Protein AF-0000000072521883 (afdb_homodimer)

pLDDT: mean 72.48, std 30.16, range [15.06, 98.44]

Sequence (880 aa):
MAAHYKQWDDATQTWRYTVEIRKLPVNEAIYESAMELQNACDANALGPYCEDRAHATEDRNLQILWTFLAALSNKQGRREFVRILGYGTEDTTTKESRISRTSATSHEVTQLTDLMSSTNCSSPRQNGRNVDSVTDDDSTDGEVFGRQPELDWNRLDNNGWSLFDSLIEHGEEVVIDSLLEHKDYATAFMLAKDSSSLMRHVAQRYVAEQLEASQRLLSLVATESYDQLAETFPRDQWARLLALVLMRTDRARLAHTMRKIANRWISEGGQESVHAAFAAILANDVELLLSANGDYPLEERTKQAVVLQKVTGATFDAEYEKLLYDYCEKLIDAGVSDAAWRLLSTFKTKDERLLALRHDLFLICGGEERTMSKEPAYPRPKHVQEISKALSPTRPQQRTSAYSKSSPPTTASYFSSPQQRPAAPSHPGMPPLPPGPQYPMAAHYKQWDDATQTWRYTVEIRKLPVNEAIYESAMELQNACDANALGPYCEDRAHATEDRNLQILWTFLAALSNKQGRREFVRILGYGTEDTTTKESRISRTSATSHEVTQLTDLMSSTNCSSPRQNGRNVDSVTDDDSTDGEVFGRQPELDWNRLDNNGWSLFDSLIEHGEEVVIDSLLEHKDYATAFMLAKDSSSLMRHVAQRYVAEQLEASQRLLSLVATESYDQLAETFPRDQWARLLALVLMRTDRARLAHTMRKIANRWISEGGQESVHAAFAAILANDVELLLSANGDYPLEERTKQAVVLQKVTGATFDAEYEKLLYDYCEKLIDAGVSDAAWRLLSTFKTKDERLLALRHDLFLICGGEERTMSKEPAYPRPKHVQEISKALSPTRPQQRTSAYSKSSPPTTASYFSSPQQRPAAPSHPGMPPLPPGPQYP

Organism: Oesophagostomum dentatum (NCBI:txid61180)

Solvent-accessible surface area (backbone atoms only — not comparable to full-atom values): 52559 Å² total; per-residue (Å²): 83,64,45,74,42,80,41,82,35,78,90,70,74,39,78,43,75,44,66,46,68,42,83,48,66,62,40,60,70,61,39,54,56,46,45,51,54,51,49,21,61,72,65,70,39,49,27,63,50,24,45,52,55,20,69,71,45,84,51,64,68,58,22,50,48,26,44,51,51,15,38,56,52,60,64,54,59,64,66,55,56,27,40,73,62,73,41,60,78,70,78,72,64,66,66,63,66,62,58,60,62,57,64,69,64,64,68,84,66,64,87,72,70,68,94,70,67,81,75,65,82,82,75,81,71,80,81,75,84,72,77,75,75,76,74,80,71,76,64,77,82,66,81,79,68,75,91,64,73,83,74,55,72,88,65,45,50,70,66,35,52,49,45,51,51,34,43,56,54,68,27,63,66,59,40,35,51,54,30,50,74,69,65,38,48,43,61,31,46,54,58,17,69,88,35,71,69,49,34,49,52,51,49,55,56,58,54,69,46,94,60,55,39,47,53,42,53,49,49,36,58,54,56,64,38,53,69,62,46,56,72,64,58,60,74,92,48,46,59,58,54,53,33,38,46,59,69,71,45,52,77,79,51,34,33,55,51,23,43,53,38,19,51,50,35,44,70,71,41,67,90,67,12,48,59,15,24,53,29,11,57,71,32,57,33,49,64,51,26,56,65,18,40,59,88,50,55,69,68,60,45,48,52,53,43,51,50,51,34,69,66,68,64,42,74,76,53,70,65,54,50,50,52,50,48,54,51,36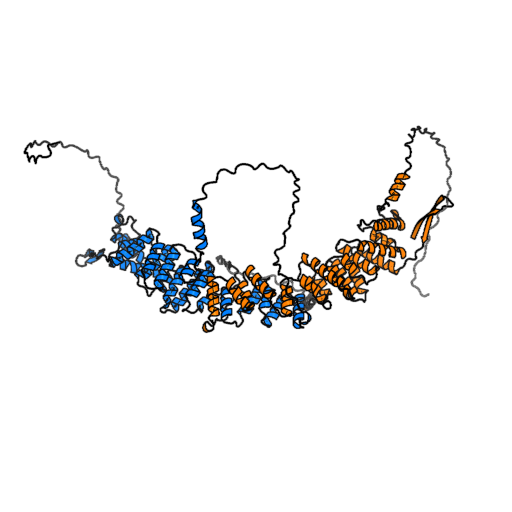,52,50,28,45,69,31,43,30,46,64,51,35,35,62,60,44,70,76,52,88,74,84,50,59,67,56,35,40,48,43,33,51,34,40,55,67,58,52,35,47,80,62,62,72,42,78,83,60,73,58,65,60,55,74,66,51,51,51,43,52,62,62,63,44,66,78,69,73,79,69,78,71,71,81,74,75,81,70,74,72,78,83,75,82,89,75,85,86,83,87,89,74,91,85,81,90,88,84,93,90,74,92,88,79,83,92,92,77,76,94,74,142,83,66,46,74,42,80,42,82,36,77,90,71,73,40,79,42,74,42,66,46,67,43,83,46,67,63,41,61,68,60,38,54,55,46,44,52,54,51,50,21,60,74,65,70,39,49,28,62,48,24,45,50,54,21,70,69,45,85,50,65,68,58,22,50,49,26,43,52,52,15,39,56,53,60,65,54,59,64,65,56,58,28,42,74,61,73,41,61,78,70,76,73,63,70,66,62,70,66,60,61,64,60,66,72,66,68,71,90,70,66,91,73,70,68,95,74,75,76,87,68,87,79,85,87,80,80,84,77,85,77,75,80,77,75,75,79,72,76,63,78,79,67,82,79,68,75,90,62,76,83,76,54,70,87,64,43,49,70,66,36,51,48,42,52,50,34,43,58,53,67,27,64,66,57,38,34,53,53,29,50,74,69,66,36,47,41,60,32,46,54,58,18,69,87,34,71,70,50,35,48,52,51,49,56,55,57,53,69,44,94,59,56,40,47,54,41,52,50,48,35,60,53,56,63,39,53,68,62,45,54,72,65,58,59,74,93,49,46,57,58,54,54,36,39,46,60,71,69,45,53,76,80,50,35,32,54,51,24,43,52,37,18,51,50,36,44,71,70,41,68,90,66,12,49,59,15,25,55,28,10,58,71,33,58,34,50,65,50,26,56,65,19,40,59,88,52,56,69,68,58,43,47,52,52,44,52,51,51,34,68,65,67,64,41,75,76,54,69,66,54,52,49,50,51,47,55,51,35,51,50,29,45,70,31,43,31,46,64,51,37,35,64,60,45,69,75,53,87,74,84,52,59,67,57,35,39,48,42,31,52,35,41,55,70,56,52,35,46,81,62,63,72,43,77,84,62,73,58,65,62,54,73,66,53,52,51,44,52,63,62,62,47,68,77,69,72,82,71,79,75,72,82,72,80,80,75,78,80,83,79,81,73,79,81,82,85,82,89,86,73,82,74,82,82,91,81,90,92,81,87,82,88,87,93,84,93,97,82,104,117

Structure (mmCIF, N/CA/C/O backbone):
data_AF-0000000072521883-model_v1
#
loop_
_entity.id
_entity.type
_entity.pdbx_description
1 polymer 'Uncharacterized protein'
#
loop_
_atom_site.group_PDB
_atom_site.id
_atom_site.type_symbol
_atom_site.label_atom_id
_atom_site.label_alt_id
_atom_site.label_comp_id
_atom_site.label_asym_id
_atom_site.label_entity_id
_atom_site.label_seq_id
_atom_site.pdbx_PDB_ins_code
_atom_site.Cartn_x
_atom_site.Cartn_y
_atom_site.Cartn_z
_atom_site.occupancy
_atom_site.B_iso_or_equiv
_atom_site.auth_seq_id
_atom_site.auth_comp_id
_atom_site.auth_asym_id
_atom_site.auth_atom_id
_atom_site.pdbx_PDB_model_num
ATOM 1 N N . MET A 1 1 ? -9.195 -64.938 -28.875 1 49.16 1 MET A N 1
ATOM 2 C CA . MET A 1 1 ? -9.633 -63.844 -29.781 1 49.16 1 MET A CA 1
ATOM 3 C C . MET A 1 1 ? -10.18 -64.438 -31.078 1 49.16 1 MET A C 1
ATOM 5 O O . MET A 1 1 ? -9.539 -65.25 -31.703 1 49.16 1 MET A O 1
ATOM 9 N N . ALA A 1 2 ? -11.398 -64.312 -31.25 1 51.19 2 ALA A N 1
ATOM 10 C CA . ALA A 1 2 ? -11.977 -64.75 -32.531 1 51.19 2 ALA A CA 1
ATOM 11 C C . ALA A 1 2 ? -12.078 -63.625 -33.531 1 51.19 2 ALA A C 1
ATOM 13 O O . ALA A 1 2 ? -12.648 -62.562 -33.219 1 51.19 2 ALA A O 1
ATOM 14 N N . ALA A 1 3 ? -11.102 -63.469 -34.375 1 51.53 3 ALA A N 1
ATOM 15 C CA . ALA A 1 3 ? -11.188 -62.5 -35.469 1 51.53 3 ALA A CA 1
ATOM 16 C C . ALA A 1 3 ? -12.031 -63.031 -36.594 1 51.53 3 ALA A C 1
ATOM 18 O O . ALA A 1 3 ? -11.844 -64.188 -37.031 1 51.53 3 ALA A O 1
ATOM 19 N N . HIS A 1 4 ? -13.156 -62.281 -36.812 1 48 4 HIS A N 1
ATOM 20 C CA . HIS A 1 4 ? -14.016 -62.688 -37.906 1 48 4 HIS A CA 1
ATOM 21 C C . HIS A 1 4 ? -13.602 -62.031 -39.219 1 48 4 HIS A C 1
ATOM 23 O O . HIS A 1 4 ? -13.422 -60.812 -39.25 1 48 4 HIS A O 1
ATOM 29 N N . TYR A 1 5 ? -12.984 -62.688 -40.031 1 48.06 5 TYR A N 1
ATOM 30 C CA . TYR A 1 5 ? -12.617 -62.156 -41.344 1 48.06 5 TYR A CA 1
ATOM 31 C C . TYR A 1 5 ? -13.664 -62.531 -42.406 1 48.06 5 TYR A C 1
ATOM 33 O O . TYR A 1 5 ? -14.203 -63.625 -42.375 1 48.06 5 TYR A O 1
ATOM 41 N N . LYS A 1 6 ? -14.195 -61.406 -43.062 1 57.62 6 LYS A N 1
ATOM 42 C CA . LYS A 1 6 ? -15.031 -61.625 -44.219 1 57.62 6 LYS A CA 1
ATOM 43 C C . LYS A 1 6 ? -14.211 -61.531 -45.5 1 57.62 6 LYS A C 1
ATOM 45 O O . LYS A 1 6 ? -13.594 -60.5 -45.781 1 57.62 6 LYS A O 1
ATOM 50 N N . GLN A 1 7 ? -13.836 -62.625 -46 1 55.78 7 GLN A N 1
ATOM 51 C CA . GLN A 1 7 ? -13.125 -62.625 -47.281 1 55.78 7 GLN A CA 1
ATOM 52 C C . GLN A 1 7 ? -14.016 -63.156 -48.406 1 55.78 7 GLN A C 1
ATOM 54 O O . GLN A 1 7 ? -14.758 -64.125 -48.219 1 55.78 7 GLN A O 1
ATOM 59 N N . TRP A 1 8 ? -14 -62.344 -49.5 1 62.5 8 TRP A N 1
ATOM 60 C CA . TRP A 1 8 ? -14.68 -62.781 -50.719 1 62.5 8 TRP A CA 1
ATOM 61 C C . TRP A 1 8 ? -13.906 -63.906 -51.406 1 62.5 8 TRP A C 1
ATOM 63 O O . TRP A 1 8 ? -12.703 -63.75 -51.656 1 62.5 8 TRP A O 1
ATOM 73 N N . ASP A 1 9 ? -14.531 -65.062 -51.406 1 56.66 9 ASP A N 1
ATOM 74 C CA . ASP A 1 9 ? -13.984 -66.125 -52.188 1 56.66 9 ASP A CA 1
ATOM 75 C C . ASP A 1 9 ? -14.508 -66.125 -53.594 1 56.66 9 ASP A C 1
ATOM 77 O O . ASP A 1 9 ? -15.695 -66.312 -53.844 1 56.66 9 ASP A O 1
ATOM 81 N N . ASP A 1 10 ? -13.711 -65.75 -54.5 1 68.5 10 ASP A N 1
ATOM 82 C CA . ASP A 1 10 ? -14.047 -65.688 -55.938 1 68.5 10 ASP A CA 1
ATOM 83 C C . ASP A 1 10 ? -14.484 -67.062 -56.469 1 68.5 10 ASP A C 1
ATOM 85 O O . ASP A 1 10 ? -15.32 -67.125 -57.375 1 68.5 10 ASP A O 1
ATOM 89 N N . ALA A 1 11 ? -13.883 -68.062 -56 1 66.69 11 ALA A N 1
ATOM 90 C CA . ALA A 1 11 ? -14.172 -69.375 -56.531 1 66.69 11 ALA A CA 1
ATOM 91 C C . ALA A 1 11 ? -15.594 -69.812 -56.219 1 66.69 11 ALA A C 1
ATOM 93 O O . ALA A 1 11 ? -16.281 -70.375 -57.062 1 66.69 11 ALA A O 1
ATOM 94 N N . THR A 1 12 ? -16 -69.438 -55 1 64 12 THR A N 1
ATOM 95 C CA . THR A 1 12 ? -17.328 -69.875 -54.594 1 64 12 THR A CA 1
ATOM 96 C C . THR A 1 12 ? -18.312 -68.75 -54.594 1 64 12 THR A C 1
ATOM 98 O O . THR A 1 12 ? -19.5 -68.938 -54.344 1 64 12 THR A O 1
ATOM 101 N N . GLN A 1 13 ? -17.891 -67.625 -55.062 1 62.69 13 GLN A N 1
ATOM 102 C CA . GLN A 1 13 ? -18.703 -66.438 -55.125 1 62.69 13 GLN A CA 1
ATOM 103 C C . GLN A 1 13 ? -19.5 -66.188 -53.844 1 62.69 13 GLN A C 1
ATOM 105 O O . GLN A 1 13 ? -20.672 -65.812 -53.875 1 62.69 13 GLN A O 1
ATOM 110 N N . THR A 1 14 ? -19.031 -66.812 -52.812 1 58.97 14 THR A N 1
ATOM 111 C CA . THR A 1 14 ? -19.672 -66.625 -51.531 1 58.97 14 THR A CA 1
ATOM 112 C C . THR A 1 14 ? -18.734 -65.938 -50.531 1 58.97 14 THR A C 1
ATOM 114 O O . THR A 1 14 ? -17.516 -65.875 -50.75 1 58.97 14 THR A O 1
ATOM 117 N N . TRP A 1 15 ? -19.312 -65.25 -49.562 1 60.59 15 TRP A N 1
ATOM 118 C CA . TRP A 1 15 ? -18.562 -64.625 -48.469 1 60.59 15 TRP A CA 1
ATOM 119 C C . TRP A 1 15 ? -18.109 -65.688 -47.469 1 60.59 15 TRP A C 1
ATOM 121 O O . TRP A 1 15 ? -18.891 -66.562 -47.094 1 60.59 15 TRP A O 1
ATOM 131 N N . ARG A 1 16 ? -16.844 -66 -47.375 1 59.78 16 ARG A N 1
ATOM 132 C CA . ARG A 1 16 ? -16.281 -66.875 -46.375 1 59.78 16 ARG A CA 1
ATOM 133 C C . ARG A 1 16 ? -15.969 -66.125 -45.094 1 59.78 16 ARG A C 1
ATOM 135 O O . ARG A 1 16 ? -15.336 -65.062 -45.125 1 59.78 16 ARG A O 1
ATOM 142 N N . TYR A 1 17 ? -16.719 -66.562 -44 1 55.03 17 TYR A N 1
ATOM 143 C CA . TYR A 1 17 ? -16.484 -66 -42.688 1 55.03 17 TYR A CA 1
ATOM 144 C C . TYR A 1 17 ? -15.461 -66.812 -41.906 1 55.03 17 TYR A C 1
ATOM 146 O O . TYR A 1 17 ? -15.555 -68 -41.844 1 55.03 17 TYR A O 1
ATOM 154 N N . THR A 1 18 ? -14.266 -66.5 -41.906 1 54.72 18 THR A N 1
ATOM 155 C CA . THR A 1 18 ? -13.25 -67.188 -41.125 1 54.72 18 THR A CA 1
ATOM 156 C C . THR A 1 18 ? -13.109 -66.562 -39.75 1 54.72 18 THR A C 1
ATOM 158 O O . THR A 1 18 ? -13.117 -65.375 -39.594 1 54.72 18 THR A O 1
ATOM 161 N N . VAL A 1 19 ? -13.445 -67.375 -38.75 1 53.12 19 VAL A N 1
ATOM 162 C CA . VAL A 1 19 ? -13.211 -67 -37.375 1 53.12 19 VAL A CA 1
ATOM 163 C C . VAL A 1 19 ? -11.836 -67.5 -36.906 1 53.12 19 VAL A C 1
ATOM 165 O O . VAL A 1 19 ? -11.539 -68.688 -37 1 53.12 19 VAL A O 1
ATOM 168 N N . GLU A 1 20 ? -10.883 -66.75 -37.062 1 51.06 20 GLU A N 1
ATOM 169 C CA . GLU A 1 20 ? -9.594 -67.062 -36.469 1 51.06 20 GLU A CA 1
ATOM 170 C C . GLU A 1 20 ? -9.617 -67 -34.938 1 51.06 20 GLU A C 1
ATOM 172 O O . GLU A 1 20 ? -9.898 -65.875 -34.406 1 51.06 20 GLU A O 1
ATOM 177 N N . ILE A 1 21 ? -9.797 -68.125 -34.344 1 52.12 21 ILE A N 1
ATOM 178 C CA . ILE A 1 21 ? -9.766 -68.188 -32.875 1 52.12 21 ILE A CA 1
ATOM 179 C C . ILE A 1 21 ? -8.32 -68.375 -32.406 1 52.12 21 ILE A C 1
ATOM 181 O O . ILE A 1 21 ? -7.625 -69.312 -32.812 1 52.12 21 ILE A O 1
ATOM 185 N N . ARG A 1 22 ? -7.637 -67.312 -32.25 1 53.38 22 ARG A N 1
ATOM 186 C CA . ARG A 1 22 ? -6.297 -67.438 -31.656 1 53.38 22 ARG A CA 1
ATOM 187 C C . ARG A 1 22 ? -6.359 -67.438 -30.141 1 53.38 22 ARG A C 1
ATOM 189 O O . ARG A 1 22 ? -7.059 -66.625 -29.531 1 53.38 22 ARG A O 1
ATOM 196 N N . LYS A 1 23 ? -6.098 -68.562 -29.641 1 56.91 23 LYS A N 1
ATOM 197 C CA . LYS A 1 23 ? -5.898 -68.625 -28.203 1 56.91 23 LYS A CA 1
ATOM 198 C C . LYS A 1 23 ? -4.699 -67.75 -27.781 1 56.91 23 LYS A C 1
ATOM 200 O O . LYS A 1 23 ? -3.57 -68 -28.203 1 56.91 23 LYS A O 1
ATOM 205 N N . LEU A 1 24 ? -4.973 -66.5 -27.641 1 62.03 24 LEU A N 1
ATOM 206 C CA . LEU A 1 24 ? -3.848 -65.688 -27.234 1 62.03 24 LEU A CA 1
ATOM 207 C C . LEU A 1 24 ? -3.465 -65.938 -25.781 1 62.03 24 LEU A C 1
ATOM 209 O O . LEU A 1 24 ? -4.32 -65.938 -24.891 1 62.03 24 LEU A O 1
ATOM 213 N N . PRO A 1 25 ? -2.332 -66.562 -25.656 1 75.62 25 PRO A N 1
ATOM 214 C CA . PRO A 1 25 ? -1.908 -66.75 -24.266 1 75.62 25 PRO A CA 1
ATOM 215 C C . PRO A 1 25 ? -1.904 -65.438 -23.5 1 75.62 25 PRO A C 1
ATOM 217 O O . PRO A 1 25 ? -1.588 -64.375 -24.078 1 75.62 25 PRO A O 1
ATOM 220 N N . VAL A 1 26 ? -2.539 -65.5 -22.375 1 78.12 26 VAL A N 1
ATOM 221 C CA . VAL A 1 26 ? -2.658 -64.312 -21.547 1 78.12 26 VAL A CA 1
ATOM 222 C C . VAL A 1 26 ? -1.313 -64 -20.891 1 78.12 26 VAL A C 1
ATOM 224 O O . VAL A 1 26 ? -0.696 -64.875 -20.266 1 78.12 26 VAL A O 1
ATOM 227 N N . ASN A 1 27 ? -0.748 -62.938 -21.312 1 87 27 ASN A N 1
ATOM 228 C CA . ASN A 1 27 ? 0.396 -62.406 -20.562 1 87 27 ASN A CA 1
ATOM 229 C C . ASN A 1 27 ? -0.007 -61.969 -19.172 1 87 27 ASN A C 1
ATOM 231 O O . ASN A 1 27 ? -0.64 -60.906 -19.016 1 87 27 ASN A O 1
ATOM 235 N N . GLU A 1 28 ? 0.405 -62.625 -18.234 1 84.75 28 GLU A N 1
ATOM 236 C CA . GLU A 1 28 ? -0.079 -62.438 -16.875 1 84.75 28 GLU A CA 1
ATOM 237 C C . GLU A 1 28 ? 0.37 -61.094 -16.312 1 84.75 28 GLU A C 1
ATOM 239 O O . GLU A 1 28 ? -0.379 -60.438 -15.586 1 84.75 28 GLU A O 1
ATOM 244 N N . ALA A 1 29 ? 1.541 -60.781 -16.672 1 88 29 ALA A N 1
ATOM 245 C CA . ALA A 1 29 ? 2.062 -59.531 -16.141 1 88 29 ALA A CA 1
ATOM 246 C C . ALA A 1 29 ? 1.252 -58.344 -16.656 1 88 29 ALA A C 1
ATOM 248 O O . ALA A 1 29 ? 0.906 -57.438 -15.891 1 88 29 ALA A O 1
ATOM 249 N N . ILE A 1 30 ? 0.936 -58.375 -17.906 1 88.94 30 ILE A N 1
ATOM 250 C CA . ILE A 1 30 ? 0.166 -57.312 -18.516 1 88.94 30 ILE A CA 1
ATOM 251 C C . ILE A 1 30 ? -1.267 -57.312 -17.984 1 88.94 30 ILE A C 1
ATOM 253 O O . ILE A 1 30 ? -1.862 -56.281 -17.75 1 88.94 30 ILE A O 1
ATOM 257 N N . TYR A 1 31 ? -1.697 -58.5 -17.797 1 89.5 31 TYR A N 1
ATOM 258 C CA . TYR A 1 31 ? -3.049 -58.656 -17.266 1 89.5 31 TYR A CA 1
ATOM 259 C C . TYR A 1 31 ? -3.17 -58.031 -15.875 1 89.5 31 TYR A C 1
ATOM 261 O O . TYR A 1 31 ? -4.074 -57.219 -15.617 1 89.5 31 TYR A O 1
ATOM 269 N N . GLU A 1 32 ? -2.295 -58.406 -15.055 1 90.12 32 GLU A N 1
ATOM 270 C CA . GLU A 1 32 ? -2.346 -57.906 -13.68 1 90.12 32 GLU A CA 1
ATOM 271 C C . GLU A 1 32 ? -2.219 -56.375 -13.633 1 90.12 32 GLU A C 1
ATOM 273 O O . GLU A 1 32 ? -2.943 -55.719 -12.891 1 90.12 32 GLU A O 1
ATOM 278 N N . SER A 1 33 ? -1.332 -55.938 -14.406 1 91.94 33 SER A N 1
ATOM 279 C CA . SER A 1 33 ? -1.086 -54.5 -14.445 1 91.94 33 SER A CA 1
ATOM 280 C C . SER A 1 33 ? -2.307 -53.75 -14.953 1 91.94 33 SER A C 1
ATOM 282 O O . SER A 1 33 ? -2.691 -52.719 -14.375 1 91.94 33 SER A O 1
ATOM 284 N N . ALA A 1 34 ? -2.932 -54.219 -15.969 1 91.5 34 ALA A N 1
ATOM 285 C CA . ALA A 1 34 ? -4.098 -53.562 -16.562 1 91.5 34 ALA A CA 1
ATOM 286 C C . ALA A 1 34 ? -5.305 -53.625 -15.625 1 91.5 34 ALA A C 1
ATOM 288 O O . ALA A 1 34 ? -6.055 -52.656 -15.477 1 91.5 34 ALA A O 1
ATOM 289 N N . MET A 1 35 ? -5.398 -54.719 -14.992 1 90.81 35 MET A N 1
ATOM 290 C CA . MET A 1 35 ? -6.539 -54.938 -14.102 1 90.81 35 MET A CA 1
ATOM 291 C C . MET A 1 35 ? -6.406 -54.062 -12.852 1 90.81 35 MET A C 1
ATOM 293 O O . MET A 1 35 ? -7.406 -53.594 -12.305 1 90.81 35 MET A O 1
ATOM 297 N N . GLU A 1 36 ? -5.207 -53.969 -12.453 1 93.81 36 GLU A N 1
ATOM 298 C CA . GLU A 1 36 ? -4.977 -53.094 -11.297 1 93.81 36 GLU A CA 1
ATOM 299 C C . GLU A 1 36 ? -5.465 -51.688 -11.562 1 93.81 36 GLU A C 1
ATOM 301 O O . GLU A 1 36 ? -6.125 -51.062 -10.711 1 93.81 36 GLU A O 1
ATOM 306 N N . LEU A 1 37 ? -5.129 -51.156 -12.703 1 94.19 37 LEU A N 1
ATOM 307 C CA . LEU A 1 37 ? -5.559 -49.812 -13.062 1 94.19 37 LEU A CA 1
ATOM 308 C C . LEU A 1 37 ? -7.078 -49.719 -13.172 1 94.19 37 LEU A C 1
ATOM 310 O O . LEU A 1 37 ? -7.703 -48.812 -12.625 1 94.19 37 LEU A O 1
ATOM 314 N N . GLN A 1 38 ? -7.652 -50.688 -13.82 1 91.12 38 GLN A N 1
ATOM 315 C CA . GLN A 1 38 ? -9.094 -50.688 -14.039 1 91.12 38 GLN A CA 1
ATOM 316 C C . GLN A 1 38 ? -9.859 -50.812 -12.727 1 91.12 38 GLN A C 1
ATOM 318 O O . GLN A 1 38 ? -10.883 -50.156 -12.531 1 91.12 38 GLN A O 1
ATOM 323 N N . ASN A 1 39 ? -9.344 -51.625 -11.922 1 92.94 39 ASN A N 1
ATOM 324 C CA . ASN A 1 39 ? -9.969 -51.75 -10.617 1 92.94 39 ASN A CA 1
ATOM 325 C C . ASN A 1 39 ? -9.891 -50.469 -9.82 1 92.94 39 ASN A C 1
ATOM 327 O O . ASN A 1 39 ? -10.852 -50.094 -9.125 1 92.94 39 ASN A O 1
ATOM 331 N N . ALA A 1 40 ? -8.742 -49.812 -9.906 1 95.25 40 ALA A N 1
ATOM 332 C CA . ALA A 1 40 ? -8.578 -48.531 -9.227 1 95.25 40 ALA A CA 1
ATOM 333 C C . ALA A 1 40 ? -9.547 -47.5 -9.789 1 95.25 40 ALA A C 1
ATOM 335 O O . ALA A 1 40 ? -10.109 -46.688 -9.039 1 95.25 40 ALA A O 1
ATOM 336 N N . CYS A 1 41 ? -9.812 -47.5 -11.055 1 92.19 41 CYS A N 1
ATOM 337 C CA . CYS A 1 41 ? -10.734 -46.562 -11.703 1 92.19 41 CYS A CA 1
ATOM 338 C C . CYS A 1 41 ? -12.172 -46.844 -11.273 1 92.19 41 CYS A C 1
ATOM 340 O O . CYS A 1 41 ? -12.906 -45.906 -10.938 1 92.19 41 CYS A O 1
ATOM 342 N N . ASP A 1 42 ? -12.484 -48.062 -11.188 1 88.56 42 ASP A N 1
ATOM 343 C CA . ASP A 1 42 ? -13.852 -48.438 -10.867 1 88.56 42 ASP A CA 1
ATOM 344 C C . ASP A 1 42 ? -14.18 -48.156 -9.406 1 88.56 42 ASP A C 1
ATOM 346 O O . ASP A 1 42 ? -15.297 -47.75 -9.078 1 88.56 42 ASP A O 1
ATOM 350 N N . ALA A 1 43 ? -13.18 -48.438 -8.672 1 92.25 43 ALA A N 1
ATOM 351 C CA . ALA A 1 43 ? -13.383 -48.25 -7.234 1 92.25 43 ALA A CA 1
ATOM 352 C C . ALA A 1 43 ? -13.117 -46.812 -6.82 1 92.25 43 ALA A C 1
ATOM 354 O O . ALA A 1 43 ? -13.258 -46.469 -5.645 1 92.25 43 ALA A O 1
ATOM 355 N N . ASN A 1 44 ? -12.766 -46 -7.688 1 91.56 44 ASN A N 1
ATOM 356 C CA . ASN A 1 44 ? -12.375 -44.594 -7.41 1 91.56 44 ASN A CA 1
ATOM 357 C C . ASN A 1 44 ? -11.258 -44.531 -6.371 1 91.56 44 ASN A C 1
ATOM 359 O O . ASN A 1 44 ? -11.32 -43.719 -5.445 1 91.56 44 ASN A O 1
ATOM 363 N N . ALA A 1 45 ? -10.383 -45.5 -6.445 1 95.19 45 ALA A N 1
ATOM 364 C CA . ALA A 1 45 ? -9.25 -45.594 -5.531 1 95.19 45 ALA A CA 1
ATOM 365 C C . ALA A 1 45 ? -7.934 -45.312 -6.254 1 95.19 45 ALA A C 1
ATOM 367 O O . ALA A 1 45 ? -6.98 -46.094 -6.148 1 95.19 45 ALA A O 1
ATOM 368 N N . LEU A 1 46 ? -7.898 -44.25 -6.965 1 96.62 46 LEU A N 1
ATOM 369 C CA . LEU A 1 46 ? -6.723 -43.906 -7.758 1 96.62 46 LEU A CA 1
ATOM 370 C C . LEU A 1 46 ? -5.586 -43.438 -6.867 1 96.62 46 LEU A C 1
ATOM 372 O O . LEU A 1 46 ? -4.414 -43.531 -7.23 1 96.62 46 LEU A O 1
ATOM 376 N N . GLY A 1 47 ? -5.852 -42.875 -5.75 1 96.69 47 GLY A N 1
ATOM 377 C CA . GLY A 1 47 ? -4.84 -42.438 -4.805 1 96.69 47 GLY A CA 1
ATOM 378 C C . GLY A 1 47 ? -3.887 -43.531 -4.391 1 96.69 47 GLY A C 1
ATOM 379 O O . GLY A 1 47 ? -2.693 -43.5 -4.695 1 96.69 47 GLY A O 1
ATOM 380 N N . PRO A 1 48 ? -4.469 -44.531 -3.812 1 96.62 48 PRO A N 1
ATOM 381 C CA . PRO A 1 48 ? -3.633 -45.656 -3.406 1 96.62 48 PRO A CA 1
ATOM 382 C C . PRO A 1 48 ? -2.928 -46.344 -4.586 1 96.62 48 PRO A C 1
ATOM 384 O O . PRO A 1 48 ? -1.786 -46.781 -4.453 1 96.62 48 PRO A O 1
ATOM 387 N N . TYR A 1 49 ? -3.59 -46.438 -5.68 1 97.31 49 TYR A N 1
ATOM 388 C CA . TYR A 1 49 ? -2.967 -47 -6.871 1 97.31 49 TYR A CA 1
ATOM 389 C C . TYR A 1 49 ? -1.697 -46.25 -7.234 1 97.31 49 TYR A C 1
ATOM 391 O O . TYR A 1 49 ? -0.654 -46.844 -7.488 1 97.31 49 TYR A O 1
ATOM 399 N N . CYS A 1 50 ? -1.804 -44.938 -7.262 1 98.06 50 CYS A N 1
ATOM 400 C CA . CYS A 1 50 ? -0.666 -44.094 -7.617 1 98.06 50 CYS A CA 1
ATOM 401 C C . CYS A 1 50 ? 0.448 -44.219 -6.586 1 98.06 50 CYS A C 1
ATOM 403 O O . CYS A 1 50 ? 1.629 -44.219 -6.938 1 98.06 50 CYS A O 1
ATOM 405 N N . GLU A 1 51 ? 0.102 -44.344 -5.367 1 97.12 51 GLU A N 1
ATOM 406 C CA . GLU A 1 51 ? 1.1 -44.531 -4.316 1 97.12 51 GLU A CA 1
ATOM 407 C C . GLU A 1 51 ? 1.861 -45.844 -4.48 1 97.12 51 GLU A C 1
ATOM 409 O O . GLU A 1 51 ? 3.084 -45.875 -4.316 1 97.12 51 GLU A O 1
ATOM 414 N N . ASP A 1 52 ? 1.13 -46.812 -4.793 1 96.81 52 ASP A N 1
ATOM 415 C CA . ASP A 1 52 ? 1.753 -48.094 -5.004 1 96.81 52 ASP A CA 1
ATOM 416 C C . ASP A 1 52 ? 2.721 -48.062 -6.184 1 96.81 52 ASP A C 1
ATOM 418 O O . ASP A 1 52 ? 3.805 -48.656 -6.125 1 96.81 52 ASP A O 1
ATOM 422 N N . ARG A 1 53 ? 2.287 -47.438 -7.25 1 96.19 53 ARG A N 1
ATOM 423 C CA . ARG A 1 53 ? 3.145 -47.312 -8.422 1 96.19 53 ARG A CA 1
ATOM 424 C C . ARG A 1 53 ? 4.41 -46.531 -8.094 1 96.19 53 ARG A C 1
ATOM 426 O O . ARG A 1 53 ? 5.488 -46.844 -8.609 1 96.19 53 ARG A O 1
ATOM 433 N N . ALA A 1 54 ? 4.27 -45.5 -7.27 1 96.81 54 ALA A N 1
ATOM 434 C CA . ALA A 1 54 ? 5.418 -44.688 -6.863 1 96.81 54 ALA A CA 1
ATOM 435 C C . ALA A 1 54 ? 6.422 -45.531 -6.074 1 96.81 54 ALA A C 1
ATOM 437 O O . ALA A 1 54 ? 7.633 -45.406 -6.27 1 96.81 54 ALA A O 1
ATOM 438 N N . HIS A 1 55 ? 5.926 -46.406 -5.266 1 95.5 55 HIS A N 1
ATOM 439 C CA . HIS A 1 55 ? 6.777 -47.25 -4.43 1 95.5 55 HIS A CA 1
ATOM 440 C C . HIS A 1 55 ? 7.449 -48.344 -5.25 1 95.5 55 HIS A C 1
ATOM 442 O O . HIS A 1 55 ? 8.539 -48.781 -4.906 1 95.5 55 HIS A O 1
ATOM 448 N N . ALA A 1 56 ? 6.883 -48.688 -6.32 1 93.75 56 ALA A N 1
ATOM 449 C CA . ALA A 1 56 ? 7.344 -49.812 -7.105 1 93.75 56 ALA A CA 1
ATOM 450 C C . ALA A 1 56 ? 8.469 -49.406 -8.055 1 93.75 56 ALA A C 1
ATOM 452 O O . ALA A 1 56 ? 9.203 -50.281 -8.555 1 93.75 56 ALA A O 1
ATOM 453 N N . THR A 1 57 ? 8.648 -48.188 -8.25 1 93.75 57 THR A N 1
ATOM 454 C CA . THR A 1 57 ? 9.641 -47.781 -9.227 1 93.75 57 THR A CA 1
ATOM 455 C C . THR A 1 57 ? 10.906 -47.281 -8.531 1 93.75 57 THR A C 1
ATOM 457 O O . THR A 1 57 ? 10.852 -46.75 -7.434 1 93.75 57 THR A O 1
ATOM 460 N N . GLU A 1 58 ? 12.047 -47.469 -9.211 1 92.56 58 GLU A N 1
ATOM 461 C CA . GLU A 1 58 ? 13.336 -47.031 -8.695 1 92.56 58 GLU A CA 1
ATOM 462 C C . GLU A 1 58 ? 13.766 -45.719 -9.383 1 92.56 58 GLU A C 1
ATOM 464 O O . GLU A 1 58 ? 14.703 -45.062 -8.938 1 92.56 58 GLU A O 1
ATOM 469 N N . ASP A 1 59 ? 13.125 -45.438 -10.5 1 93.25 59 ASP A N 1
ATOM 470 C CA . ASP A 1 59 ? 13.383 -44.156 -11.195 1 93.25 59 ASP A CA 1
ATOM 471 C C . ASP A 1 59 ? 12.852 -42.969 -10.391 1 93.25 59 ASP A C 1
ATOM 473 O O . ASP A 1 59 ? 11.641 -42.844 -10.188 1 93.25 59 ASP A O 1
ATOM 477 N N . ARG A 1 60 ? 13.75 -42.156 -9.992 1 92.44 60 ARG A N 1
ATOM 478 C CA . ARG A 1 60 ? 13.391 -41.062 -9.117 1 92.44 60 ARG A CA 1
ATOM 479 C C . ARG A 1 60 ? 12.344 -40.156 -9.773 1 92.44 60 ARG A C 1
ATOM 481 O O . ARG A 1 60 ? 11.383 -39.75 -9.125 1 92.44 60 ARG A O 1
ATOM 488 N N . ASN A 1 61 ? 12.5 -39.812 -11.023 1 93.94 61 ASN A N 1
ATOM 489 C CA . ASN A 1 61 ? 11.547 -38.938 -11.727 1 93.94 61 ASN A CA 1
ATOM 490 C C . ASN A 1 61 ? 10.172 -39.594 -11.836 1 93.94 61 ASN A C 1
ATOM 492 O O . ASN A 1 61 ? 9.148 -38.938 -11.641 1 93.94 61 ASN A O 1
ATOM 496 N N . LEU A 1 62 ? 10.18 -40.844 -12.125 1 95.38 62 LEU A N 1
ATOM 497 C CA . LEU A 1 62 ? 8.922 -41.562 -12.219 1 95.38 62 LEU A CA 1
ATOM 498 C C . LEU A 1 62 ? 8.234 -41.656 -10.859 1 95.38 62 LEU A C 1
ATOM 500 O O . LEU A 1 62 ? 7.008 -41.594 -10.766 1 95.38 62 LEU A O 1
ATOM 504 N N . GLN A 1 63 ? 9.039 -41.781 -9.844 1 96.44 63 GLN A N 1
ATOM 505 C CA . GLN A 1 63 ? 8.508 -41.812 -8.484 1 96.44 63 GLN A CA 1
ATOM 506 C C . GLN A 1 63 ? 7.781 -40.5 -8.18 1 96.44 63 GLN A C 1
ATOM 508 O O . GLN A 1 63 ? 6.668 -40.5 -7.648 1 96.44 63 GLN A O 1
ATOM 513 N N . ILE A 1 64 ? 8.438 -39.438 -8.5 1 95.44 64 ILE A N 1
ATOM 514 C CA . ILE A 1 64 ? 7.852 -38.125 -8.25 1 95.44 64 ILE A CA 1
ATOM 515 C C . ILE A 1 64 ? 6.578 -37.938 -9.078 1 95.44 64 ILE A C 1
ATOM 517 O O . ILE A 1 64 ? 5.57 -37.438 -8.578 1 95.44 64 ILE A O 1
ATOM 521 N N . LEU A 1 65 ? 6.598 -38.375 -10.258 1 97 65 LEU A N 1
ATOM 522 C CA . LEU A 1 65 ? 5.449 -38.25 -11.148 1 97 65 LEU A CA 1
ATOM 523 C C . LEU A 1 65 ? 4.234 -38.969 -10.562 1 97 65 LEU A C 1
ATOM 525 O O . LEU A 1 65 ? 3.154 -38.375 -10.469 1 97 65 LEU A O 1
ATOM 529 N N . TRP A 1 66 ? 4.441 -40.125 -10.141 1 97.69 66 TRP A N 1
ATOM 530 C CA . TRP A 1 66 ? 3.34 -40.906 -9.57 1 97.69 66 TRP A CA 1
ATOM 531 C C . TRP A 1 66 ? 2.902 -40.312 -8.234 1 97.69 66 TRP A C 1
ATOM 533 O O . TRP A 1 66 ? 1.72 -40.344 -7.887 1 97.69 66 TRP A O 1
ATOM 543 N N . THR A 1 67 ? 3.828 -39.812 -7.5 1 97.81 67 THR A N 1
ATOM 544 C CA . THR A 1 67 ? 3.475 -39.156 -6.242 1 97.81 67 THR A CA 1
ATOM 545 C C . THR A 1 67 ? 2.627 -37.906 -6.496 1 97.81 67 THR A C 1
ATOM 547 O O . THR A 1 67 ? 1.705 -37.625 -5.734 1 97.81 67 THR A O 1
ATOM 550 N N . PHE A 1 68 ? 2.928 -37.156 -7.547 1 97.88 68 PHE A N 1
ATOM 551 C CA . PHE A 1 68 ? 2.115 -36 -7.941 1 97.88 68 PHE A CA 1
ATOM 552 C C . PHE A 1 68 ? 0.696 -36.438 -8.281 1 97.88 68 PHE A C 1
ATOM 554 O O . PHE A 1 68 ? -0.273 -35.812 -7.844 1 97.88 68 PHE A O 1
ATOM 561 N N . LEU A 1 69 ? 0.613 -37.469 -9.023 1 97.94 69 LEU A N 1
ATOM 562 C CA . LEU A 1 69 ? -0.696 -37.969 -9.414 1 97.94 69 LEU A CA 1
ATOM 563 C C . LEU A 1 69 ? -1.467 -38.469 -8.203 1 97.94 69 LEU A C 1
ATOM 565 O O . LEU A 1 69 ? -2.688 -38.312 -8.125 1 97.94 69 LEU A O 1
ATOM 569 N N . ALA A 1 70 ? -0.72 -39.094 -7.32 1 97.94 70 ALA A N 1
ATOM 570 C CA . ALA A 1 70 ? -1.346 -39.531 -6.074 1 97.94 70 ALA A CA 1
ATOM 571 C C . ALA A 1 70 ? -1.905 -38.344 -5.293 1 97.94 70 ALA A C 1
ATOM 573 O O . ALA A 1 70 ? -3.043 -38.375 -4.82 1 97.94 70 ALA A O 1
ATOM 574 N N . ALA A 1 71 ? -1.107 -37.375 -5.172 1 97.38 71 ALA A N 1
ATOM 575 C CA . ALA A 1 71 ? -1.541 -36.156 -4.457 1 97.38 71 ALA A CA 1
ATOM 576 C C . ALA A 1 71 ? -2.752 -35.531 -5.133 1 97.38 71 ALA A C 1
ATOM 578 O O . ALA A 1 71 ? -3.693 -35.094 -4.461 1 97.38 71 ALA A O 1
ATOM 579 N N . LEU A 1 72 ? -2.744 -35.469 -6.414 1 96.5 72 LEU A N 1
ATOM 580 C CA . LEU A 1 72 ? -3.855 -34.906 -7.176 1 96.5 72 LEU A CA 1
ATOM 581 C C . LEU A 1 72 ? -5.121 -35.719 -6.98 1 96.5 72 LEU A C 1
ATOM 583 O O . LEU A 1 72 ? -6.207 -35.188 -6.789 1 96.5 72 LEU A O 1
ATOM 587 N N . SER A 1 73 ? -4.965 -36.969 -7.008 1 96.5 73 SER A N 1
ATOM 588 C CA . SER A 1 73 ? -6.09 -37.906 -6.852 1 96.5 73 SER A CA 1
ATOM 589 C C . SER A 1 73 ? -6.715 -37.781 -5.465 1 96.5 73 SER A C 1
ATOM 591 O O . SER A 1 73 ? -7.926 -37.938 -5.309 1 96.5 73 SER A O 1
ATOM 593 N N . ASN A 1 74 ? -5.852 -37.531 -4.555 1 95.81 74 ASN A N 1
ATOM 594 C CA . ASN A 1 74 ? -6.328 -37.406 -3.184 1 95.81 74 ASN A CA 1
ATOM 595 C C . ASN A 1 74 ? -6.781 -35.969 -2.885 1 95.81 74 ASN A C 1
ATOM 597 O O . ASN A 1 74 ? -7.09 -35.625 -1.739 1 95.81 74 ASN A O 1
ATOM 601 N N . LYS A 1 75 ? -6.742 -35.125 -3.807 1 93.31 75 LYS A N 1
ATOM 602 C CA . LYS A 1 75 ? -7.184 -33.75 -3.709 1 93.31 75 LYS A CA 1
ATOM 603 C C . LYS A 1 75 ? -6.418 -33 -2.621 1 93.31 75 LYS A C 1
ATOM 605 O O . LYS A 1 75 ? -7.016 -32.312 -1.798 1 93.31 75 LYS A O 1
ATOM 610 N N . GLN A 1 76 ? -5.168 -33.312 -2.68 1 91.69 76 GLN A N 1
ATOM 611 C CA . GLN A 1 76 ? -4.32 -32.625 -1.713 1 91.69 76 GLN A CA 1
ATOM 612 C C . GLN A 1 76 ? -4.078 -31.172 -2.127 1 91.69 76 GLN A C 1
ATOM 614 O O . GLN A 1 76 ? -4.23 -30.812 -3.299 1 91.69 76 GLN A O 1
ATOM 619 N N . GLY A 1 77 ? -3.766 -30.375 -1.123 1 91.31 77 GLY A N 1
ATOM 620 C CA . GLY A 1 77 ? -3.523 -28.969 -1.385 1 91.31 77 GLY A CA 1
ATOM 621 C C . GLY A 1 77 ? -2.172 -28.703 -2.021 1 91.31 77 GLY A C 1
ATOM 622 O O . GLY A 1 77 ? -1.363 -29.625 -2.178 1 91.31 77 GLY A O 1
ATOM 623 N N . ARG A 1 78 ? -1.868 -27.547 -2.402 1 93.38 78 ARG A N 1
ATOM 624 C CA . ARG A 1 78 ? -0.647 -27.109 -3.074 1 93.38 78 ARG A CA 1
ATOM 625 C C . ARG A 1 78 ? 0.578 -27.375 -2.205 1 93.38 78 ARG A C 1
ATOM 627 O O . ARG A 1 78 ? 1.664 -27.641 -2.719 1 93.38 78 ARG A O 1
ATOM 634 N N . ARG A 1 79 ? 0.396 -27.297 -0.912 1 92.62 79 ARG A N 1
ATOM 635 C CA . ARG A 1 79 ? 1.512 -27.469 0.013 1 92.62 79 ARG A CA 1
ATOM 636 C C . ARG A 1 79 ? 2.084 -28.875 -0.074 1 92.62 79 ARG A C 1
ATOM 638 O O . ARG A 1 79 ? 3.283 -29.078 0.127 1 92.62 79 ARG A O 1
ATOM 645 N N . GLU A 1 80 ? 1.227 -29.781 -0.359 1 95.25 80 GLU A N 1
ATOM 646 C CA . GLU A 1 80 ? 1.692 -31.156 -0.493 1 95.25 80 GLU A CA 1
ATOM 647 C C . GLU A 1 80 ? 2.641 -31.312 -1.68 1 95.25 80 GLU A C 1
ATOM 649 O O . GLU A 1 80 ? 3.656 -32 -1.586 1 95.25 80 GLU A O 1
ATOM 654 N N . PHE A 1 81 ? 2.342 -30.672 -2.777 1 96.19 81 PHE A N 1
ATOM 655 C CA . PHE A 1 81 ? 3.211 -30.719 -3.947 1 96.19 81 PHE A CA 1
ATOM 656 C C . PHE A 1 81 ? 4.562 -30.078 -3.648 1 96.19 81 PHE A C 1
ATOM 658 O O . PHE A 1 81 ? 5.602 -30.578 -4.09 1 96.19 81 PHE A O 1
ATOM 665 N N . VAL A 1 82 ? 4.531 -29.031 -2.922 1 96.38 82 VAL A N 1
ATOM 666 C CA . VAL A 1 82 ? 5.758 -28.344 -2.539 1 96.38 82 VAL A CA 1
ATOM 667 C C . VAL A 1 82 ? 6.609 -29.266 -1.654 1 96.38 82 VAL A C 1
ATOM 669 O O . VAL A 1 82 ? 7.832 -29.312 -1.797 1 96.38 82 VAL A O 1
ATOM 672 N N . ARG A 1 83 ? 5.977 -30 -0.801 1 95.12 83 ARG A N 1
ATOM 673 C CA . ARG A 1 83 ? 6.68 -30.953 0.048 1 95.12 83 ARG A CA 1
ATOM 674 C C . ARG A 1 83 ? 7.32 -32.062 -0.785 1 95.12 83 ARG A C 1
ATOM 676 O O . ARG A 1 83 ? 8.461 -32.469 -0.528 1 95.12 83 ARG A O 1
ATOM 683 N N . ILE A 1 84 ? 6.574 -32.531 -1.753 1 95.81 84 ILE A N 1
ATOM 684 C CA . ILE A 1 84 ? 7.074 -33.562 -2.631 1 95.81 84 ILE A CA 1
ATOM 685 C C . ILE A 1 84 ? 8.32 -33.094 -3.363 1 95.81 84 ILE A C 1
ATOM 687 O O . ILE A 1 84 ? 9.242 -33.875 -3.617 1 95.81 84 ILE A O 1
ATOM 691 N N . LEU A 1 85 ? 8.359 -31.812 -3.658 1 95.69 85 LEU A N 1
ATOM 692 C CA . LEU A 1 85 ? 9.492 -31.219 -4.367 1 95.69 85 LEU A CA 1
ATOM 693 C C . LEU A 1 85 ? 10.664 -30.984 -3.424 1 95.69 85 LEU A C 1
ATOM 695 O O . LEU A 1 85 ? 11.742 -30.578 -3.855 1 95.69 85 LEU A O 1
ATOM 699 N N . GLY A 1 86 ? 10.469 -31.156 -2.152 1 92.62 86 GLY A N 1
ATOM 700 C CA . GLY A 1 86 ? 11.562 -31.078 -1.196 1 92.62 86 GLY A CA 1
ATOM 701 C C . GLY A 1 86 ? 11.539 -29.828 -0.358 1 92.62 86 GLY A C 1
ATOM 702 O O . GLY A 1 86 ? 12.531 -29.484 0.292 1 92.62 86 GLY A O 1
ATOM 703 N N . TYR A 1 87 ? 10.359 -29.078 -0.498 1 91.06 87 TYR A N 1
ATOM 704 C CA . TYR A 1 87 ? 10.281 -27.828 0.248 1 91.06 87 TYR A CA 1
ATOM 705 C C . TYR A 1 87 ? 9.195 -27.906 1.317 1 91.06 87 TYR A C 1
ATOM 707 O O . TYR A 1 87 ? 8.148 -28.531 1.11 1 91.06 87 TYR A O 1
ATOM 715 N N . GLY A 1 88 ? 9.391 -27.188 2.523 1 74.44 88 GLY A N 1
ATOM 716 C CA . GLY A 1 88 ? 8.391 -27.156 3.576 1 74.44 88 GLY A CA 1
ATOM 717 C C . GLY A 1 88 ? 8.852 -27.828 4.859 1 74.44 88 GLY A C 1
ATOM 718 O O . GLY A 1 88 ? 9.727 -28.688 4.832 1 74.44 88 GLY A O 1
ATOM 719 N N . THR A 1 89 ? 9.109 -27.031 6.02 1 58.28 89 THR A N 1
ATOM 720 C CA . THR A 1 89 ? 9.469 -27.516 7.344 1 58.28 89 THR A CA 1
ATOM 721 C C . THR A 1 89 ? 8.664 -28.766 7.699 1 58.28 89 THR A C 1
ATOM 723 O O . THR A 1 89 ? 7.5 -28.891 7.305 1 58.28 89 THR A O 1
ATOM 726 N N . GLU A 1 90 ? 9.266 -29.875 7.914 1 48.06 90 GLU A N 1
ATOM 727 C CA . GLU A 1 90 ? 8.617 -30.859 8.781 1 48.06 90 GLU A CA 1
ATOM 728 C C . GLU A 1 90 ? 7.758 -30.172 9.836 1 48.06 90 GLU A C 1
ATOM 730 O O . GLU A 1 90 ? 8.117 -29.109 10.344 1 48.06 90 GLU A O 1
ATOM 735 N N . ASP A 1 91 ? 6.543 -30.312 9.773 1 40.31 91 ASP A N 1
ATOM 736 C CA . ASP A 1 91 ? 5.859 -30.062 11.039 1 40.31 91 ASP A CA 1
ATOM 737 C C . ASP A 1 91 ? 6.754 -30.422 12.227 1 40.31 91 ASP A C 1
ATOM 739 O O . ASP A 1 91 ? 6.957 -31.594 12.523 1 40.31 91 ASP A O 1
ATOM 743 N N . THR A 1 92 ? 7.895 -30.047 12.406 1 34.56 92 THR A N 1
ATOM 744 C CA . THR A 1 92 ? 8.336 -30.219 13.781 1 34.56 92 THR A CA 1
ATOM 745 C C . THR A 1 92 ? 7.207 -29.906 14.758 1 34.56 92 THR A C 1
ATOM 747 O O . THR A 1 92 ? 6.934 -28.734 15.039 1 34.56 92 THR A O 1
ATOM 750 N N . THR A 1 93 ? 6.062 -30.516 14.648 1 32.03 93 THR A N 1
ATOM 751 C CA . THR A 1 93 ? 5.391 -30.781 15.922 1 32.03 93 THR A CA 1
ATOM 752 C C . THR A 1 93 ? 6.398 -31.203 16.984 1 32.03 93 THR A C 1
ATOM 754 O O . THR A 1 93 ? 7.188 -32.125 16.781 1 32.03 93 THR A O 1
ATOM 757 N N . THR A 1 94 ? 6.973 -30.469 17.781 1 30.42 94 THR A N 1
ATOM 758 C CA . THR A 1 94 ? 7.316 -30.859 19.141 1 30.42 94 THR A CA 1
ATOM 759 C C . THR A 1 94 ? 6.41 -31.984 19.625 1 30.42 94 THR A C 1
ATOM 761 O O . THR A 1 94 ? 5.191 -31.828 19.688 1 30.42 94 THR A O 1
ATOM 764 N N . LYS A 1 95 ? 6.688 -33.344 19.547 1 31.22 95 LYS A N 1
ATOM 765 C CA . LYS A 1 95 ? 6.391 -34.469 20.422 1 31.22 95 LYS A CA 1
ATOM 766 C C . LYS A 1 95 ? 6.176 -33.969 21.859 1 31.22 95 LYS A C 1
ATOM 768 O O . LYS A 1 95 ? 5.871 -34.781 22.75 1 31.22 95 LYS A O 1
ATOM 773 N N . GLU A 1 96 ? 6.727 -32.906 22.375 1 29.39 96 GLU A N 1
ATOM 774 C CA . GLU A 1 96 ? 6.434 -32.625 23.781 1 29.39 96 GLU A CA 1
ATOM 775 C C . GLU A 1 96 ? 4.938 -32.406 24 1 29.39 96 GLU A C 1
ATOM 777 O O . GLU A 1 96 ? 4.406 -32.75 25.062 1 29.39 96 GLU A O 1
ATOM 782 N N . SER A 1 97 ? 4.254 -31.781 23.047 1 27.23 97 SER A N 1
ATOM 783 C CA . SER A 1 97 ? 2.951 -31.641 23.688 1 27.23 97 SER A CA 1
ATOM 784 C C . SER A 1 97 ? 2.117 -32.906 23.547 1 27.23 97 SER A C 1
ATOM 786 O O . SER A 1 97 ? 0.978 -32.969 24 1 27.23 97 SER A O 1
ATOM 788 N N . ARG A 1 98 ? 2.463 -33.906 22.562 1 26.92 98 ARG A N 1
ATOM 789 C CA . ARG A 1 98 ? 1.525 -35 22.688 1 26.92 98 ARG A CA 1
ATOM 790 C C . ARG A 1 98 ? 1.887 -35.906 23.875 1 26.92 98 ARG A C 1
ATOM 792 O O . ARG A 1 98 ? 1.13 -36.781 24.25 1 26.92 98 ARG A O 1
ATOM 799 N N . ILE A 1 99 ? 3.213 -36.156 24.234 1 26.39 99 ILE A N 1
ATOM 800 C CA . ILE A 1 99 ? 3.41 -37.062 25.344 1 26.39 99 ILE A CA 1
ATOM 801 C C . ILE A 1 99 ? 2.76 -36.5 26.609 1 26.39 99 ILE A C 1
ATOM 803 O O . ILE A 1 99 ? 2.521 -37.219 27.578 1 26.39 99 ILE A O 1
ATOM 807 N N . SER A 1 100 ? 2.98 -35.219 26.797 1 24.27 100 SER A N 1
ATOM 808 C CA . SER A 1 100 ? 2.555 -34.938 28.172 1 24.27 100 SER A CA 1
ATOM 809 C C . SER A 1 100 ? 1.062 -35.188 28.344 1 24.27 100 SER A C 1
ATOM 811 O O . SER A 1 100 ? 0.538 -35.094 29.453 1 24.27 100 SER A O 1
ATOM 813 N N . ARG A 1 101 ? 0.356 -34.875 27.203 1 25.59 101 ARG A N 1
ATOM 814 C CA . ARG A 1 101 ? -0.977 -34.969 27.797 1 25.59 101 ARG A CA 1
ATOM 815 C C . ARG A 1 101 ? -1.405 -36.406 27.984 1 25.59 101 ARG A C 1
ATOM 817 O O . ARG A 1 101 ? -2.553 -36.688 28.344 1 25.59 101 ARG A O 1
ATOM 824 N N . THR A 1 102 ? -0.656 -37.375 27.359 1 23.83 102 THR A N 1
ATOM 825 C CA . THR A 1 102 ? -1.366 -38.625 27.5 1 23.83 102 THR A CA 1
ATOM 826 C C . THR A 1 102 ? -1.449 -39.031 28.969 1 23.83 102 THR A C 1
ATOM 828 O O . THR A 1 102 ? -2.307 -39.844 29.344 1 23.83 102 THR A O 1
ATOM 831 N N . SER A 1 103 ? -0.257 -39.062 29.641 1 22.38 103 SER A N 1
ATOM 832 C CA . SER A 1 103 ? -0.358 -39.875 30.859 1 22.38 103 SER A CA 1
ATOM 833 C C . SER A 1 103 ? -1.464 -39.375 31.781 1 22.38 103 SER A C 1
ATOM 835 O O . SER A 1 103 ? -1.902 -40.062 32.688 1 22.38 103 SER A O 1
ATOM 837 N N . ALA A 1 104 ? -1.415 -38.031 32.031 1 24.12 104 ALA A N 1
ATOM 838 C CA . ALA A 1 104 ? -2.156 -37.75 33.25 1 24.12 104 ALA A CA 1
ATOM 839 C C . ALA A 1 104 ? -3.627 -38.125 33.094 1 24.12 104 ALA A C 1
ATOM 841 O O . ALA A 1 104 ? -4.461 -37.75 33.938 1 24.12 104 ALA A O 1
ATOM 842 N N . THR A 1 105 ? -4.027 -38.656 31.984 1 22.98 105 THR A N 1
ATOM 843 C CA . THR A 1 105 ? -5.473 -38.812 32.094 1 22.98 105 THR A CA 1
ATOM 844 C C . THR A 1 105 ? -5.84 -39.781 33.219 1 22.98 105 THR A C 1
ATOM 846 O O . THR A 1 105 ? -7.016 -40.062 33.438 1 22.98 105 THR A O 1
ATOM 849 N N . SER A 1 106 ? -4.879 -40.688 33.562 1 21.41 106 SER A N 1
ATOM 850 C CA . SER A 1 106 ? -5.57 -41.719 34.344 1 21.41 106 SER A CA 1
ATOM 851 C C . SER A 1 106 ? -6.273 -41.125 35.562 1 21.41 106 SER A C 1
ATOM 853 O O . SER A 1 106 ? -7.387 -41.531 35.906 1 21.41 106 SER A O 1
ATOM 855 N N . HIS A 1 107 ? -5.48 -40.781 36.594 1 20.95 107 HIS A N 1
ATOM 856 C CA . HIS A 1 107 ? -6.043 -41 37.906 1 20.95 107 HIS A CA 1
ATOM 857 C C . HIS A 1 107 ? -7.223 -40.031 38.156 1 20.95 107 HIS A C 1
ATOM 859 O O . HIS A 1 107 ? -8.047 -40.281 39.031 1 20.95 107 HIS A O 1
ATOM 865 N N . GLU A 1 108 ? -6.977 -38.719 37.938 1 21.98 108 GLU A N 1
ATOM 866 C CA . GLU A 1 108 ? -7.812 -37.875 38.812 1 21.98 108 GLU A CA 1
ATOM 867 C C . GLU A 1 108 ? -9.281 -37.969 38.406 1 21.98 108 GLU A C 1
ATOM 869 O O . GLU A 1 108 ? -9.711 -37.25 37.469 1 21.98 108 GLU A O 1
ATOM 874 N N . VAL A 1 109 ? -9.812 -39.156 38.031 1 23.52 109 VAL A N 1
ATOM 875 C CA . VAL A 1 109 ? -11.242 -39.406 37.906 1 23.52 109 VAL A CA 1
ATOM 876 C C . VAL A 1 109 ? -11.969 -38.812 39.125 1 23.52 109 VAL A C 1
ATOM 878 O O . VAL A 1 109 ? -13.133 -38.438 39.031 1 23.52 109 VAL A O 1
ATOM 881 N N . THR A 1 110 ? -11.43 -39.156 40.344 1 19.67 110 THR A N 1
ATOM 882 C CA . THR A 1 110 ? -12.375 -39.375 41.438 1 19.67 110 THR A CA 1
ATOM 883 C C . THR A 1 110 ? -13.109 -38.062 41.75 1 19.67 110 THR A C 1
ATOM 885 O O . THR A 1 110 ? -14.312 -38.094 42 1 19.67 110 THR A O 1
ATOM 888 N N . GLN A 1 111 ? -12.336 -37.125 42.375 1 19.23 111 GLN A N 1
ATOM 889 C CA . GLN A 1 111 ? -13.047 -36.375 43.406 1 19.23 111 GLN A CA 1
ATOM 890 C C . GLN A 1 111 ? -14 -35.375 42.75 1 19.23 111 GLN A C 1
ATOM 892 O O . GLN A 1 111 ? -13.586 -34.281 42.344 1 19.23 111 GLN A O 1
ATOM 897 N N . LEU A 1 112 ? -14.773 -35.719 41.656 1 20.86 112 LEU A N 1
ATOM 898 C CA . LEU A 1 112 ? -15.898 -34.938 41.188 1 20.86 112 LEU A CA 1
ATOM 899 C C . LEU A 1 112 ? -16.688 -34.344 42.375 1 20.86 112 LEU A C 1
ATOM 901 O O . LEU A 1 112 ? -17.406 -33.375 42.219 1 20.86 112 LEU A O 1
ATOM 905 N N . THR A 1 113 ? -16.859 -35.312 43.344 1 17.5 113 THR A N 1
ATOM 906 C CA . THR A 1 113 ? -18.094 -35.219 44.094 1 17.5 113 THR A CA 1
ATOM 907 C C . THR A 1 113 ? -18.188 -33.875 44.812 1 17.5 113 THR A C 1
ATOM 909 O O . THR A 1 113 ? -19.234 -33.219 44.812 1 17.5 113 THR A O 1
ATOM 912 N N . ASP A 1 114 ? -17.344 -33.812 45.906 1 17.72 114 ASP A N 1
ATOM 913 C CA . ASP A 1 114 ? -17.969 -33.375 47.156 1 17.72 114 ASP A CA 1
ATOM 914 C C . ASP A 1 114 ? -18.188 -31.844 47.156 1 17.72 114 ASP A C 1
ATOM 916 O O . ASP A 1 114 ? -18.969 -31.328 47.938 1 17.72 114 ASP A O 1
ATOM 920 N N . LEU A 1 115 ? -17.016 -31.172 46.781 1 18.59 115 LEU A N 1
ATOM 921 C CA . LEU A 1 115 ? -16.953 -29.938 47.562 1 18.59 115 LEU A CA 1
ATOM 922 C C . LEU A 1 115 ? -18.078 -28.984 47.156 1 18.59 115 LEU A C 1
ATOM 924 O O . LEU A 1 115 ? -17.984 -28.344 46.094 1 18.59 115 LEU A O 1
ATOM 928 N N . MET A 1 116 ? -19.453 -29.375 47.125 1 19.52 116 MET A N 1
ATOM 929 C CA . MET A 1 116 ? -20.75 -28.703 47.062 1 19.52 116 MET A CA 1
ATOM 930 C C . MET A 1 116 ? -20.719 -27.406 47.844 1 19.52 116 MET A C 1
ATOM 932 O O . MET A 1 116 ? -21.391 -26.438 47.469 1 19.52 116 MET A O 1
ATOM 936 N N . SER A 1 117 ? -20.125 -27.625 49.094 1 17.47 117 SER A N 1
ATOM 937 C CA . SER A 1 117 ? -20.922 -27 50.125 1 17.47 117 SER A CA 1
ATOM 938 C C . SER A 1 117 ? -20.938 -25.484 50 1 17.47 117 SER A C 1
ATOM 940 O O . SER A 1 117 ? -22 -24.859 50.031 1 17.47 117 SER A O 1
ATOM 942 N N . SER A 1 118 ? -19.906 -24.875 50.562 1 17.97 118 SER A N 1
ATOM 943 C CA . SER A 1 118 ? -20.203 -23.812 51.5 1 17.97 118 SER A CA 1
ATOM 944 C C . SER A 1 118 ? -20.344 -22.453 50.812 1 17.97 118 SER A C 1
ATOM 946 O O . SER A 1 118 ? -19.375 -21.719 50.656 1 17.97 118 SER A O 1
ATOM 948 N N . THR A 1 119 ? -20.891 -22.5 49.625 1 20.42 119 THR A N 1
ATOM 949 C CA . THR A 1 119 ? -20.984 -21.203 48.969 1 20.42 119 THR A CA 1
ATOM 950 C C . THR A 1 119 ? -21.734 -20.188 49.812 1 20.42 119 THR A C 1
ATOM 952 O O . THR A 1 119 ? -22.938 -19.969 49.625 1 20.42 119 THR A O 1
ATOM 955 N N . ASN A 1 120 ? -21.625 -20.234 51.156 1 16.98 120 ASN A N 1
ATOM 956 C CA . ASN A 1 120 ? -22.625 -19.391 51.812 1 16.98 120 ASN A CA 1
ATOM 957 C C . ASN A 1 120 ? -22.453 -17.922 51.438 1 16.98 120 ASN A C 1
ATOM 959 O O . ASN A 1 120 ? -23.344 -17.109 51.688 1 16.98 120 ASN A O 1
ATOM 963 N N . CYS A 1 121 ? -21.125 -17.562 51.344 1 16.59 121 CYS A N 1
ATOM 964 C CA . CYS A 1 121 ? -21.062 -16.297 52.094 1 16.59 121 CYS A CA 1
ATOM 965 C C . CYS A 1 121 ? -21.969 -15.258 51.438 1 16.59 121 CYS A C 1
ATOM 967 O O . CYS A 1 121 ? -22.406 -15.43 50.312 1 16.59 121 CYS A O 1
ATOM 969 N N . SER A 1 122 ? -21.719 -13.984 52 1 17.64 122 SER A N 1
ATOM 970 C CA . SER A 1 122 ? -22.375 -12.766 52.5 1 17.64 122 SER A CA 1
ATOM 971 C C . SER A 1 122 ? -22.719 -11.828 51.344 1 17.64 122 SER A C 1
ATOM 973 O O . SER A 1 122 ? -22.109 -11.891 50.281 1 17.64 122 SER A O 1
ATOM 975 N N . SER A 1 123 ? -23.719 -11.062 51.625 1 17.42 123 SER A N 1
ATOM 976 C CA . SER A 1 123 ? -24.812 -10.344 50.969 1 17.42 123 SER A CA 1
ATOM 977 C C . SER A 1 123 ? -24.297 -9.117 50.219 1 17.42 123 SER A C 1
ATOM 979 O O . SER A 1 123 ? -25.047 -8.484 49.469 1 17.42 123 SER A O 1
ATOM 981 N N . PRO A 1 124 ? -22.938 -8.758 50.469 1 18.03 124 PRO A N 1
ATOM 982 C CA . PRO A 1 124 ? -23.078 -7.297 50.531 1 18.03 124 PRO A CA 1
ATOM 983 C C . PRO A 1 124 ? -23.531 -6.691 49.219 1 18.03 124 PRO A C 1
ATOM 985 O O . PRO A 1 124 ? -23.234 -7.238 48.156 1 18.03 124 PRO A O 1
ATOM 988 N N . ARG A 1 125 ? -24.469 -5.746 49.219 1 16.98 125 ARG A N 1
ATOM 989 C CA . ARG A 1 125 ? -25.422 -5.023 48.375 1 16.98 125 ARG A CA 1
ATOM 990 C C . ARG A 1 125 ? -24.688 -4.129 47.375 1 16.98 125 ARG A C 1
ATOM 992 O O . ARG A 1 125 ? -25.312 -3.592 46.438 1 16.98 125 ARG A O 1
ATOM 999 N N . GLN A 1 126 ? -23.328 -3.84 47.625 1 18.11 126 GLN A N 1
ATOM 1000 C CA . GLN A 1 126 ? -23.344 -2.414 47.312 1 18.11 126 GLN A CA 1
ATOM 1001 C C . GLN A 1 126 ? -23.688 -2.172 45.875 1 18.11 126 GLN A C 1
ATOM 1003 O O . GLN A 1 126 ? -23.5 -3.053 45.031 1 18.11 126 GLN A O 1
ATOM 1008 N N . ASN A 1 127 ? -24.094 -0.914 45.594 1 17.95 127 ASN A N 1
ATOM 1009 C CA . ASN A 1 127 ? -24.859 -0.128 44.656 1 17.95 127 ASN A CA 1
ATOM 1010 C C . ASN A 1 127 ? -24.219 -0.133 43.25 1 17.95 127 ASN A C 1
ATOM 1012 O O . ASN A 1 127 ? -23 -0.295 43.156 1 17.95 127 ASN A O 1
ATOM 1016 N N . GLY A 1 128 ? -25.016 -0.187 42.188 1 17.09 128 GLY A N 1
ATOM 1017 C CA . GLY A 1 128 ? -25.234 -0.524 40.781 1 17.09 128 GLY A CA 1
ATOM 1018 C C . GLY A 1 128 ? -24.516 0.412 39.844 1 17.09 128 GLY A C 1
ATOM 1019 O O . GLY A 1 128 ? -24.656 0.292 38.625 1 17.09 128 GLY A O 1
ATOM 1020 N N . ARG A 1 129 ? -23.938 1.598 40.219 1 19.62 129 ARG A N 1
ATOM 1021 C CA . ARG A 1 129 ? -24.125 2.574 39.125 1 19.62 129 ARG A CA 1
ATOM 1022 C C . ARG A 1 129 ? -23.266 2.232 37.938 1 19.62 129 ARG A C 1
ATOM 1024 O O . ARG A 1 129 ? -22.078 1.938 38.094 1 19.62 129 ARG A O 1
ATOM 1031 N N . ASN A 1 130 ? -23.859 1.783 36.844 1 17.92 130 ASN A N 1
ATOM 1032 C CA . ASN A 1 130 ? -23.547 1.293 35.531 1 17.92 130 ASN A CA 1
ATOM 1033 C C . ASN A 1 130 ? -22.719 2.312 34.719 1 17.92 130 ASN A C 1
ATOM 1035 O O . ASN A 1 130 ? -23.281 3.088 33.938 1 17.92 130 ASN A O 1
ATOM 1039 N N . VAL A 1 131 ? -21.891 3.18 35.344 1 20.17 131 VAL A N 1
ATOM 1040 C CA . VAL A 1 131 ? -21.516 4.254 34.438 1 20.17 131 VAL A CA 1
ATOM 1041 C C . VAL A 1 131 ? -20.828 3.672 33.188 1 20.17 131 VAL A C 1
ATOM 1043 O O . VAL A 1 131 ? -19.891 2.887 33.312 1 20.17 131 VAL A O 1
ATOM 1046 N N . ASP A 1 132 ? -21.531 3.682 32.031 1 20.77 132 ASP A N 1
ATOM 1047 C CA . ASP A 1 132 ? -21.344 3.289 30.641 1 20.77 132 ASP A CA 1
ATOM 1048 C C . ASP A 1 132 ? -20.047 3.883 30.078 1 20.77 132 ASP A C 1
ATOM 1050 O O . ASP A 1 132 ? -19.938 5.098 29.906 1 20.77 132 ASP A O 1
ATOM 1054 N N . SER A 1 133 ? -18.953 3.574 30.609 1 22.31 133 SER A N 1
ATOM 1055 C CA . SER A 1 133 ? -17.734 4.168 30.047 1 22.31 133 SER A CA 1
ATOM 1056 C C . SER A 1 133 ? -17.609 3.834 28.562 1 22.31 133 SER A C 1
ATOM 1058 O O . SER A 1 133 ? -17.375 2.678 28.203 1 22.31 133 SER A O 1
ATOM 1060 N N . VAL A 1 134 ? -18.469 4.434 27.641 1 24.5 134 VAL A N 1
ATOM 1061 C CA . VAL A 1 134 ? -18.344 4.363 26.188 1 24.5 134 VAL A CA 1
ATOM 1062 C C . VAL A 1 134 ? -16.891 4.672 25.781 1 24.5 134 VAL A C 1
ATOM 1064 O O . VAL A 1 134 ? -16.391 5.773 26.031 1 24.5 134 VAL A O 1
ATOM 1067 N N . THR A 1 135 ? -16 3.803 25.969 1 26.77 135 THR A N 1
ATOM 1068 C CA . THR A 1 135 ? -14.664 3.955 25.406 1 26.77 135 THR A CA 1
ATOM 1069 C C . THR A 1 135 ? -14.742 4.176 23.891 1 26.77 135 THR A C 1
ATOM 1071 O O . THR A 1 135 ? -15.211 3.307 23.156 1 26.77 135 THR A O 1
ATOM 1074 N N . ASP A 1 136 ? -15.188 5.32 23.422 1 26.72 136 ASP A N 1
ATOM 1075 C CA . ASP A 1 136 ? -15.18 5.77 22.031 1 26.72 136 ASP A CA 1
ATOM 1076 C C . ASP A 1 136 ? -13.828 5.512 21.375 1 26.72 136 ASP A C 1
ATOM 1078 O O . ASP A 1 136 ? -12.875 6.262 21.594 1 26.72 136 ASP A O 1
ATOM 1082 N N . ASP A 1 137 ? -13.375 4.328 21.281 1 29.28 137 ASP A N 1
ATOM 1083 C CA . ASP A 1 137 ? -12.273 3.762 20.516 1 29.28 137 ASP A CA 1
ATOM 1084 C C . ASP A 1 137 ? -12.367 4.164 19.031 1 29.28 137 ASP A C 1
ATOM 1086 O O . ASP A 1 137 ? -12.297 3.314 18.156 1 29.28 137 ASP A O 1
ATOM 1090 N N . ASP A 1 138 ? -13.242 4.961 18.609 1 31.67 138 ASP A N 1
ATOM 1091 C CA . ASP A 1 138 ? -13.25 5.379 17.203 1 31.67 138 ASP A CA 1
ATOM 1092 C C . ASP A 1 138 ? -11.883 5.914 16.781 1 31.67 138 ASP A C 1
ATOM 1094 O O . ASP A 1 138 ? -11.664 7.125 16.781 1 31.67 138 ASP A O 1
ATOM 1098 N N . SER A 1 139 ? -10.805 5.512 17.422 1 34.75 139 SER A N 1
ATOM 1099 C CA . SER A 1 139 ? -9.5 5.852 16.859 1 34.75 139 SER A CA 1
ATOM 1100 C C . SER A 1 139 ? -9.43 5.566 15.367 1 34.75 139 SER A C 1
ATOM 1102 O O . SER A 1 139 ? -9.664 4.434 14.938 1 34.75 139 SER A O 1
ATOM 1104 N N . THR A 1 140 ? -9.82 6.266 14.453 1 38.31 140 THR A N 1
ATOM 1105 C CA . THR A 1 140 ? -9.398 6.188 13.062 1 38.31 140 THR A CA 1
ATOM 1106 C C . THR A 1 140 ? -8.008 5.555 12.953 1 38.31 140 THR A C 1
ATOM 1108 O O . THR A 1 140 ? -7.086 5.953 13.664 1 38.31 140 THR A O 1
ATOM 1111 N N . ASP A 1 141 ? -7.77 4.273 12.672 1 41.19 141 ASP A N 1
ATOM 1112 C CA . ASP A 1 141 ? -6.707 3.301 12.43 1 41.19 141 ASP A CA 1
ATOM 1113 C C . ASP A 1 141 ? -5.508 3.953 11.742 1 41.19 141 ASP A C 1
ATOM 1115 O O . ASP A 1 141 ? -5.145 3.58 10.633 1 41.19 141 ASP A O 1
ATOM 1119 N N . GLY A 1 142 ? -5.387 5.23 11.57 1 49.03 142 GLY A N 1
ATOM 1120 C CA . GLY A 1 142 ? -4.129 5.703 11.016 1 49.03 142 GLY A CA 1
ATOM 1121 C C . GLY A 1 142 ? -2.91 5.125 11.711 1 49.03 142 GLY A C 1
ATOM 1122 O O . GLY A 1 142 ? -2.936 4.883 12.914 1 49.03 142 GLY A O 1
ATOM 1123 N N . GLU A 1 143 ? -2.113 4.215 11.094 1 58.97 143 GLU A N 1
ATOM 1124 C CA . GLU A 1 143 ? -0.859 3.562 11.461 1 58.97 143 GLU A CA 1
ATOM 1125 C C . GLU A 1 143 ? 0.017 4.484 12.305 1 58.97 143 GLU A C 1
ATOM 1127 O O . GLU A 1 143 ? 0.373 5.582 11.867 1 58.97 143 GLU A O 1
ATOM 1132 N N . VAL A 1 144 ? -0.138 4.52 13.664 1 66.44 144 VAL A N 1
ATOM 1133 C CA . VAL A 1 144 ? 0.624 5.391 14.555 1 66.44 144 VAL A CA 1
ATOM 1134 C C . VAL A 1 144 ? 2.076 4.922 14.617 1 66.44 144 VAL A C 1
ATOM 1136 O O . VAL A 1 144 ? 2.352 3.791 15.023 1 66.44 144 VAL A O 1
ATOM 1139 N N . PHE A 1 145 ? 2.959 5.496 13.836 1 82.75 145 PHE A N 1
ATOM 1140 C CA . PHE A 1 145 ? 4.395 5.285 13.977 1 82.75 145 PHE A CA 1
ATOM 1141 C C . PHE A 1 145 ? 4.895 5.84 15.305 1 82.75 145 PHE A C 1
ATOM 1143 O O . PHE A 1 145 ? 4.391 6.852 15.797 1 82.75 145 PHE A O 1
ATOM 1150 N N . GLY A 1 146 ? 5.699 5.105 16.062 1 82.56 146 GLY A N 1
ATOM 1151 C CA . GLY A 1 146 ? 6.332 5.633 17.266 1 82.56 146 GLY A CA 1
ATOM 1152 C C . GLY A 1 146 ? 7.219 6.832 17 1 82.56 146 GLY A C 1
ATOM 1153 O O . GLY A 1 146 ? 7.359 7.262 15.852 1 82.56 146 GLY A O 1
ATOM 1154 N N . ARG A 1 147 ? 7.699 7.422 18.109 1 91 147 ARG A N 1
ATOM 1155 C CA . ARG A 1 147 ? 8.586 8.578 18.016 1 91 147 ARG A CA 1
ATOM 1156 C C . ARG A 1 147 ? 9.867 8.227 17.266 1 91 147 ARG A C 1
ATOM 1158 O O . ARG A 1 147 ? 10.461 7.172 17.5 1 91 147 ARG A O 1
ATOM 1165 N N . GLN A 1 148 ? 10.25 9.086 16.344 1 94.44 148 GLN A N 1
ATOM 1166 C CA . GLN A 1 148 ? 11.453 8.883 15.547 1 94.44 148 GLN A CA 1
ATOM 1167 C C . GLN A 1 148 ? 12.664 9.555 16.188 1 94.44 148 GLN A C 1
ATOM 1169 O O . GLN A 1 148 ? 12.516 10.422 17.047 1 94.44 148 GLN A O 1
ATOM 1174 N N . PRO A 1 149 ? 13.836 9.055 15.812 1 93.88 149 PRO A N 1
ATOM 1175 C CA . PRO A 1 149 ? 15.023 9.773 16.25 1 93.88 149 PRO A CA 1
ATOM 1176 C C . PRO A 1 149 ? 15 11.25 15.867 1 93.88 149 PRO A C 1
ATOM 1178 O O . PRO A 1 149 ? 14.422 11.609 14.836 1 93.88 149 PRO A O 1
ATOM 1181 N N . GLU A 1 150 ? 15.641 12 16.688 1 92.88 150 GLU A N 1
ATOM 1182 C CA . GLU A 1 150 ? 15.586 13.445 16.5 1 92.88 150 GLU A CA 1
ATOM 1183 C C . GLU A 1 150 ? 16.328 13.867 15.234 1 92.88 150 GLU A C 1
ATOM 1185 O O . GLU A 1 150 ? 17.375 13.305 14.898 1 92.88 150 GLU A O 1
ATOM 1190 N N . LEU A 1 151 ? 15.719 14.828 14.602 1 95 151 LEU A N 1
ATOM 1191 C CA . LEU A 1 151 ? 16.328 15.406 13.406 1 95 151 LEU A CA 1
ATOM 1192 C C . LEU A 1 151 ? 17.266 16.547 13.766 1 95 151 LEU A C 1
ATOM 1194 O O . LEU A 1 151 ? 16.875 17.484 14.484 1 95 151 LEU A O 1
ATOM 1198 N N . ASP A 1 152 ? 18.531 16.375 13.367 1 94.25 152 ASP A N 1
ATOM 1199 C CA . ASP A 1 152 ? 19.469 17.484 13.523 1 94.25 152 ASP A CA 1
ATOM 1200 C C . ASP A 1 152 ? 19.312 18.5 12.398 1 94.25 152 ASP A C 1
ATOM 1202 O O . ASP A 1 152 ? 19.859 18.328 11.312 1 94.25 152 ASP A O 1
ATOM 1206 N N . TRP A 1 153 ? 18.656 19.625 12.688 1 95.12 153 TRP A N 1
ATOM 1207 C CA . TRP A 1 153 ? 18.297 20.641 11.703 1 95.12 153 TRP A CA 1
ATOM 1208 C C . TRP A 1 153 ? 19.531 21.312 11.133 1 95.12 153 TRP A C 1
ATOM 1210 O O . TRP A 1 153 ? 19.484 21.859 10.023 1 95.12 153 TRP A O 1
ATOM 1220 N N . ASN A 1 154 ? 20.609 21.266 11.883 1 93.69 154 ASN A N 1
ATOM 1221 C CA . ASN A 1 154 ? 21.844 21.891 11.422 1 93.69 154 ASN A CA 1
ATOM 1222 C C . ASN A 1 154 ? 22.469 21.109 10.266 1 93.69 154 ASN A C 1
ATOM 1224 O O . ASN A 1 154 ? 23.266 21.641 9.508 1 93.69 154 ASN A O 1
ATOM 1228 N N . ARG A 1 155 ? 22.047 19.906 10.109 1 94.69 155 ARG A N 1
ATOM 1229 C CA . ARG A 1 155 ? 22.625 19.047 9.086 1 94.69 155 ARG A CA 1
ATOM 1230 C C . ARG A 1 155 ? 21.766 19.047 7.824 1 94.69 155 ARG A C 1
ATOM 1232 O O . ARG A 1 155 ? 22.125 18.422 6.824 1 94.69 155 ARG A O 1
ATOM 1239 N N . LEU A 1 156 ? 20.625 19.75 7.895 1 95.19 156 LEU A N 1
ATOM 1240 C CA . LEU A 1 156 ? 19.766 19.828 6.715 1 95.19 156 LEU A CA 1
ATOM 1241 C C . LEU A 1 156 ? 20.328 20.812 5.699 1 95.19 156 LEU A C 1
ATOM 1243 O O . LEU A 1 156 ? 20.453 22 5.988 1 95.19 156 LEU A O 1
ATOM 1247 N N . ASP A 1 157 ? 20.703 20.344 4.574 1 92.31 157 ASP A N 1
ATOM 1248 C CA . ASP A 1 157 ? 21.328 21.172 3.549 1 92.31 157 ASP A CA 1
ATOM 1249 C C . ASP A 1 157 ? 20.281 21.844 2.666 1 92.31 157 ASP A C 1
ATOM 1251 O O . ASP A 1 157 ? 19.078 21.672 2.885 1 92.31 157 ASP A O 1
ATOM 1255 N N . ASN A 1 158 ? 20.703 22.562 1.668 1 92.81 158 ASN A N 1
ATOM 1256 C CA . ASN A 1 158 ? 19.812 23.328 0.786 1 92.81 158 ASN A CA 1
ATOM 1257 C C . ASN A 1 158 ? 18.891 22.391 -0.013 1 92.81 158 ASN A C 1
ATOM 1259 O O . ASN A 1 158 ? 17.75 22.734 -0.282 1 92.81 158 ASN A O 1
ATOM 1263 N N . ASN A 1 159 ? 19.422 21.312 -0.374 1 91.06 159 ASN A N 1
ATOM 1264 C CA . ASN A 1 159 ? 18.594 20.359 -1.093 1 91.06 159 ASN A CA 1
ATOM 1265 C C . ASN A 1 159 ? 17.453 19.844 -0.227 1 91.06 159 ASN A C 1
ATOM 1267 O O . ASN A 1 159 ? 16.328 19.688 -0.71 1 91.06 159 ASN A O 1
ATOM 1271 N N . GLY A 1 160 ? 17.781 19.609 1.032 1 93.62 160 GLY A N 1
ATOM 1272 C CA . GLY A 1 160 ? 16.734 19.188 1.953 1 93.62 160 GLY A CA 1
ATOM 1273 C C . GLY A 1 160 ? 15.617 20.188 2.084 1 93.62 160 GLY A C 1
ATOM 1274 O O . GLY A 1 160 ? 14.438 19.812 2.053 1 93.62 160 GLY A O 1
ATOM 1275 N N . TRP A 1 161 ? 16 21.422 2.172 1 95.31 161 TRP A N 1
ATOM 1276 C CA . TRP A 1 161 ? 14.984 22.453 2.279 1 95.31 161 TRP A CA 1
ATOM 1277 C C . TRP A 1 161 ? 14.211 22.594 0.975 1 95.31 161 TRP A C 1
ATOM 1279 O O . TRP A 1 161 ? 13 22.859 0.99 1 95.31 161 TRP A O 1
ATOM 1289 N N . SER A 1 162 ? 14.93 22.422 -0.076 1 94.69 162 SER A N 1
ATOM 1290 C CA . SER A 1 162 ? 14.25 22.484 -1.368 1 94.69 162 SER A CA 1
ATOM 1291 C C . SER A 1 162 ? 13.211 21.375 -1.504 1 94.69 162 SER A C 1
ATOM 1293 O O . SER A 1 162 ? 12.125 21.609 -2.053 1 94.69 162 SER A O 1
ATOM 1295 N N . LEU A 1 163 ? 13.531 20.234 -1.036 1 95.06 163 LEU A N 1
ATOM 1296 C CA . LEU A 1 163 ? 12.578 19.125 -1.05 1 95.06 163 LEU A CA 1
ATOM 1297 C C . LEU A 1 163 ? 11.367 19.453 -0.175 1 95.06 163 LEU A C 1
ATOM 1299 O O . LEU A 1 163 ? 10.227 19.156 -0.549 1 95.06 163 LEU A O 1
ATOM 1303 N N . PHE A 1 164 ? 11.719 20.031 0.917 1 95.31 164 PHE A N 1
ATOM 1304 C CA . PHE A 1 164 ? 10.664 20.438 1.841 1 95.31 164 P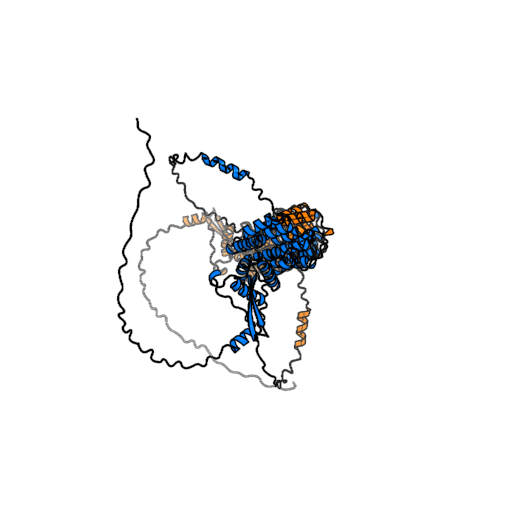HE A CA 1
ATOM 1305 C C . PHE A 1 164 ? 9.711 21.438 1.178 1 95.31 164 PHE A C 1
ATOM 1307 O O . PHE A 1 164 ? 8.492 21.281 1.251 1 95.31 164 PHE A O 1
ATOM 1314 N N . ASP A 1 165 ? 10.227 22.375 0.538 1 96 165 ASP A N 1
ATOM 1315 C CA . ASP A 1 165 ? 9.43 23.375 -0.166 1 96 165 ASP A CA 1
ATOM 1316 C C . ASP A 1 165 ? 8.602 22.734 -1.279 1 96 165 ASP A C 1
ATOM 1318 O O . ASP A 1 165 ? 7.445 23.109 -1.49 1 96 165 ASP A O 1
ATOM 1322 N N . SER A 1 166 ? 9.18 21.828 -1.955 1 94.81 166 SER A N 1
ATOM 1323 C CA . SER A 1 166 ? 8.477 21.141 -3.027 1 94.81 166 SER A CA 1
ATOM 1324 C C . SER A 1 166 ? 7.289 20.344 -2.486 1 94.81 166 SER A C 1
ATOM 1326 O O . SER A 1 166 ? 6.266 20.219 -3.16 1 94.81 166 SER A O 1
ATOM 1328 N N . LEU A 1 167 ? 7.465 19.797 -1.301 1 94.75 167 LEU A N 1
ATOM 1329 C CA . LEU A 1 167 ? 6.367 19.078 -0.668 1 94.75 167 LEU A CA 1
ATOM 1330 C C . LEU A 1 167 ? 5.168 20 -0.443 1 94.75 167 LEU A C 1
ATOM 1332 O O . LEU A 1 167 ? 4.023 19.562 -0.596 1 94.75 167 LEU A O 1
ATOM 1336 N N . ILE A 1 168 ? 5.465 21.203 -0.089 1 94.19 168 ILE A N 1
ATOM 1337 C CA . ILE A 1 168 ? 4.43 22.188 0.204 1 94.19 168 ILE A CA 1
ATOM 1338 C C . ILE A 1 168 ? 3.789 22.656 -1.097 1 94.19 168 ILE A C 1
ATOM 1340 O O . ILE A 1 168 ? 2.562 22.672 -1.227 1 94.19 168 ILE A O 1
ATOM 1344 N N . GLU A 1 169 ? 4.59 22.891 -2.049 1 93.12 169 GLU A N 1
ATOM 1345 C CA . GLU A 1 169 ? 4.137 23.578 -3.25 1 93.12 169 GLU A CA 1
ATOM 1346 C C . GLU A 1 169 ? 3.578 22.609 -4.277 1 93.12 169 GLU A C 1
ATOM 1348 O O . GLU A 1 169 ? 2.584 22.891 -4.945 1 93.12 169 GLU A O 1
ATOM 1353 N N . HIS A 1 170 ? 4.234 21.5 -4.457 1 91 170 HIS A N 1
ATOM 1354 C CA . HIS A 1 170 ? 3.934 20.641 -5.598 1 91 170 HIS A CA 1
ATOM 1355 C C . HIS A 1 170 ? 3.424 19.281 -5.141 1 91 170 HIS A C 1
ATOM 1357 O O . HIS A 1 170 ? 2.883 18.516 -5.938 1 91 170 HIS A O 1
ATOM 1363 N N . GLY A 1 171 ? 3.656 19 -3.971 1 90.38 171 GLY A N 1
ATOM 1364 C CA . GLY A 1 171 ? 3.16 17.734 -3.475 1 90.38 171 GLY A CA 1
ATOM 1365 C C . GLY A 1 171 ? 4.219 16.641 -3.467 1 90.38 171 GLY A C 1
ATOM 1366 O O . GLY A 1 171 ? 5.395 16.906 -3.719 1 90.38 171 GLY A O 1
ATOM 1367 N N . GLU A 1 172 ? 3.85 15.453 -3.203 1 94.75 172 GLU A N 1
ATOM 1368 C CA . GLU A 1 172 ? 4.766 14.336 -2.984 1 94.75 172 GLU A CA 1
ATOM 1369 C C . GLU A 1 172 ? 5.336 13.82 -4.305 1 94.75 172 GLU A C 1
ATOM 1371 O O . GLU A 1 172 ? 6.461 13.328 -4.352 1 94.75 172 GLU A O 1
ATOM 1376 N N . GLU A 1 173 ? 4.586 13.969 -5.367 1 95.81 173 GLU A N 1
ATOM 1377 C CA . GLU A 1 173 ? 4.988 13.398 -6.652 1 95.81 173 GLU A CA 1
ATOM 1378 C C . GLU A 1 173 ? 6.301 14 -7.137 1 95.81 173 GLU A C 1
ATOM 1380 O O . GLU A 1 173 ? 7.215 13.281 -7.539 1 95.81 173 GLU A O 1
ATOM 1385 N N . VAL A 1 174 ? 6.359 15.281 -6.977 1 96 174 VAL A N 1
ATOM 1386 C CA . VAL A 1 174 ? 7.559 15.969 -7.441 1 96 174 VAL A CA 1
ATOM 1387 C C . VAL A 1 174 ? 8.75 15.602 -6.559 1 96 174 VAL A C 1
ATOM 1389 O O . VAL A 1 174 ? 9.867 15.445 -7.051 1 96 174 VAL A O 1
ATOM 1392 N N . VAL A 1 175 ? 8.508 15.461 -5.309 1 97.5 175 VAL A N 1
ATOM 1393 C CA . VAL A 1 175 ? 9.57 15.102 -4.375 1 97.5 175 VAL A CA 1
ATOM 1394 C C . VAL A 1 175 ? 10.047 13.68 -4.656 1 97.5 175 VAL A C 1
ATOM 1396 O O . VAL A 1 175 ? 11.25 13.406 -4.668 1 97.5 175 VAL A O 1
ATOM 1399 N N . ILE A 1 176 ? 9.125 12.781 -4.945 1 98.12 176 ILE A N 1
ATOM 1400 C CA . ILE A 1 176 ? 9.453 11.398 -5.258 1 98.12 176 ILE A CA 1
ATOM 1401 C C . ILE A 1 176 ? 10.305 11.344 -6.527 1 98.12 176 ILE A C 1
ATOM 1403 O O . ILE A 1 176 ? 11.312 10.633 -6.578 1 98.12 176 ILE A O 1
ATOM 1407 N N . ASP A 1 177 ? 9.953 12.125 -7.52 1 97.69 177 ASP A N 1
ATOM 1408 C CA . ASP A 1 177 ? 10.734 12.156 -8.758 1 97.69 177 ASP A CA 1
ATOM 1409 C C . ASP A 1 177 ? 12.164 12.617 -8.5 1 97.69 177 ASP A C 1
ATOM 1411 O O . ASP A 1 177 ? 13.109 12.078 -9.07 1 97.69 177 ASP A O 1
ATOM 1415 N N . SER A 1 178 ? 12.25 13.547 -7.66 1 97.12 178 SER A N 1
ATOM 1416 C CA . SER A 1 178 ? 13.578 14.031 -7.312 1 97.12 178 SER A CA 1
ATOM 1417 C C . SER A 1 178 ? 14.383 12.953 -6.594 1 97.12 178 SER A C 1
ATOM 1419 O O . SER A 1 178 ? 15.578 12.781 -6.859 1 97.12 178 SER A O 1
ATOM 1421 N N . LEU A 1 179 ? 13.75 12.266 -5.668 1 97.69 179 LEU A N 1
ATOM 1422 C CA . LEU A 1 179 ? 14.414 11.195 -4.938 1 97.69 179 LEU A CA 1
ATOM 1423 C C . LEU A 1 179 ? 14.852 10.086 -5.883 1 97.69 179 LEU A C 1
ATOM 1425 O O . LEU A 1 179 ? 15.945 9.531 -5.734 1 97.69 179 LEU A O 1
ATOM 1429 N N . LEU A 1 180 ? 13.969 9.773 -6.848 1 97.56 180 LEU A N 1
ATOM 1430 C CA . LEU A 1 180 ? 14.258 8.711 -7.805 1 97.56 180 LEU A CA 1
ATOM 1431 C C . LEU A 1 180 ? 15.43 9.102 -8.703 1 97.56 180 LEU A C 1
ATOM 1433 O O . LEU A 1 180 ? 16.219 8.242 -9.102 1 97.56 180 LEU A O 1
ATOM 1437 N N . GLU A 1 181 ? 15.523 10.367 -9.031 1 96.06 181 GLU A N 1
ATOM 1438 C CA . GLU A 1 181 ? 16.656 10.859 -9.82 1 96.06 181 GLU A CA 1
ATOM 1439 C C . GLU A 1 181 ? 17.969 10.648 -9.086 1 96.06 181 GLU A C 1
ATOM 1441 O O . GLU A 1 181 ? 19 10.406 -9.711 1 96.06 181 GLU A O 1
ATOM 1446 N N . HIS A 1 182 ? 17.922 10.648 -7.809 1 94.88 182 HIS A N 1
ATOM 1447 C CA . HIS A 1 182 ? 19.125 10.469 -6.996 1 94.88 182 HIS A CA 1
ATOM 1448 C C . HIS A 1 182 ? 19.234 9.031 -6.488 1 94.88 182 HIS A C 1
ATOM 1450 O O . HIS A 1 182 ? 20.047 8.742 -5.613 1 94.88 182 HIS A O 1
ATOM 1456 N N . LYS A 1 183 ? 18.328 8.133 -6.918 1 95.75 183 LYS A N 1
ATOM 1457 C CA . LYS A 1 183 ? 18.312 6.699 -6.652 1 95.75 183 LYS A CA 1
ATOM 1458 C C . LYS A 1 183 ? 18.094 6.418 -5.168 1 95.75 183 LYS A C 1
ATOM 1460 O O . LYS A 1 183 ? 18.672 5.477 -4.617 1 95.75 183 LYS A O 1
ATOM 1465 N N . ASP A 1 184 ? 17.469 7.344 -4.496 1 96.94 184 ASP A N 1
ATOM 1466 C CA . ASP A 1 184 ? 17.031 7.086 -3.127 1 96.94 184 ASP A CA 1
ATOM 1467 C C . ASP A 1 184 ? 15.656 6.43 -3.102 1 96.94 184 ASP A C 1
ATOM 1469 O O . ASP A 1 184 ? 14.664 7.062 -2.719 1 96.94 184 ASP A O 1
ATOM 1473 N N . TYR A 1 185 ? 15.641 5.145 -3.398 1 97.88 185 TYR A N 1
ATOM 1474 C CA . TYR A 1 185 ? 14.398 4.414 -3.568 1 97.88 185 TYR A CA 1
ATOM 1475 C C . TYR A 1 185 ? 13.734 4.145 -2.225 1 97.88 185 TYR A C 1
ATOM 1477 O O . TYR A 1 185 ? 12.5 4.148 -2.117 1 97.88 185 TYR A O 1
ATOM 1485 N N . ALA A 1 186 ? 14.523 3.938 -1.221 1 97.88 186 ALA A N 1
ATOM 1486 C CA . ALA A 1 186 ? 13.945 3.631 0.088 1 97.88 186 ALA A CA 1
ATOM 1487 C C . ALA A 1 186 ? 13.07 4.777 0.581 1 97.88 186 ALA A C 1
ATOM 1489 O O . ALA A 1 186 ? 11.914 4.559 0.97 1 97.88 186 ALA A O 1
ATOM 1490 N N . THR A 1 187 ? 13.594 5.949 0.512 1 97.88 187 THR A N 1
ATOM 1491 C CA . THR A 1 187 ? 12.844 7.121 0.95 1 97.88 187 THR A CA 1
ATOM 1492 C C . THR A 1 187 ? 11.648 7.367 0.038 1 97.88 187 THR A C 1
ATOM 1494 O O . THR A 1 187 ? 10.586 7.781 0.502 1 97.88 187 THR A O 1
ATOM 1497 N N . ALA A 1 188 ? 11.852 7.145 -1.239 1 98.44 188 ALA A N 1
ATOM 1498 C CA . ALA A 1 188 ? 10.742 7.297 -2.186 1 98.44 188 ALA A CA 1
ATOM 1499 C C . ALA A 1 188 ? 9.609 6.336 -1.86 1 98.44 188 ALA A C 1
ATOM 1501 O O . ALA A 1 188 ? 8.438 6.734 -1.844 1 98.44 188 ALA A O 1
ATOM 1502 N N . PHE A 1 189 ? 9.969 5.09 -1.58 1 98.25 189 PHE A N 1
ATOM 1503 C CA . PHE A 1 189 ? 8.953 4.109 -1.197 1 98.25 189 PHE A CA 1
ATOM 1504 C C . PHE A 1 189 ? 8.258 4.527 0.091 1 98.25 189 PHE A C 1
ATOM 1506 O O . PHE A 1 189 ? 7.043 4.367 0.225 1 98.25 189 PHE A O 1
ATOM 1513 N N . MET A 1 190 ? 9.047 5.047 1.004 1 97.25 190 MET A N 1
ATOM 1514 C CA . MET A 1 190 ? 8.492 5.5 2.275 1 97.25 190 MET A CA 1
ATOM 1515 C C . MET A 1 190 ? 7.445 6.59 2.053 1 97.25 190 MET A C 1
ATOM 1517 O O . MET A 1 190 ? 6.359 6.539 2.635 1 97.25 190 MET A O 1
ATOM 1521 N N . LEU A 1 191 ? 7.734 7.488 1.207 1 96.94 191 LEU A N 1
ATOM 1522 C CA . LEU A 1 191 ? 6.828 8.602 0.938 1 96.94 191 LEU A CA 1
ATOM 1523 C C . LEU A 1 191 ? 5.59 8.125 0.187 1 96.94 191 LEU A C 1
ATOM 1525 O O . LEU A 1 191 ? 4.504 8.688 0.356 1 96.94 191 LEU A O 1
ATOM 1529 N N . ALA A 1 192 ? 5.715 7.086 -0.599 1 96.81 192 ALA A N 1
ATOM 1530 C CA . ALA A 1 192 ? 4.637 6.609 -1.463 1 96.81 192 ALA A CA 1
ATOM 1531 C C . ALA A 1 192 ? 3.764 5.59 -0.736 1 96.81 192 ALA A C 1
ATOM 1533 O O . ALA A 1 192 ? 2.779 5.098 -1.294 1 96.81 192 ALA A O 1
ATOM 1534 N N . LYS A 1 193 ? 4.047 5.246 0.497 1 93.62 193 LYS A N 1
ATOM 1535 C CA . LYS A 1 193 ? 3.508 4.078 1.183 1 93.62 193 LYS A CA 1
ATOM 1536 C C . LYS A 1 193 ? 1.985 4.141 1.266 1 93.62 193 LYS A C 1
ATOM 1538 O O . LYS A 1 193 ? 1.313 3.109 1.268 1 93.62 193 LYS A O 1
ATOM 1543 N N . ASP A 1 194 ? 1.38 5.375 1.284 1 89.88 194 ASP A N 1
ATOM 1544 C CA . ASP A 1 194 ? -0.058 5.508 1.497 1 89.88 194 ASP A CA 1
ATOM 1545 C C . ASP A 1 194 ? -0.788 5.754 0.179 1 89.88 194 ASP A C 1
ATOM 1547 O O . ASP A 1 194 ? -2.012 5.902 0.159 1 89.88 194 ASP A O 1
ATOM 1551 N N . SER A 1 195 ? -0.038 5.875 -0.87 1 92.75 195 SER A N 1
ATOM 1552 C CA . SER A 1 195 ? -0.626 6.109 -2.184 1 92.75 195 SER A CA 1
ATOM 1553 C C . SER A 1 195 ? -0.269 4.992 -3.158 1 92.75 195 SER A C 1
ATOM 1555 O O . SER A 1 195 ? 0.896 4.832 -3.529 1 92.75 195 SER A O 1
ATOM 1557 N N . SER A 1 196 ? -1.31 4.305 -3.674 1 92.06 196 SER A N 1
ATOM 1558 C CA . SER A 1 196 ? -1.084 3.182 -4.578 1 92.06 196 SER A CA 1
ATOM 1559 C C . SER A 1 196 ? -0.491 3.648 -5.902 1 92.06 196 SER A C 1
ATOM 1561 O O . SER A 1 196 ? 0.361 2.973 -6.48 1 92.06 196 SER A O 1
ATOM 1563 N N . SER A 1 197 ? -0.961 4.816 -6.316 1 94.56 197 SER A N 1
ATOM 1564 C CA . SER A 1 197 ? -0.475 5.344 -7.59 1 94.56 197 SER A CA 1
ATOM 1565 C C . SER A 1 197 ? 0.996 5.734 -7.5 1 94.56 197 SER A C 1
ATOM 1567 O O . SER A 1 197 ? 1.786 5.406 -8.391 1 94.56 197 SER A O 1
ATOM 1569 N N . LEU A 1 198 ? 1.371 6.348 -6.391 1 96.56 198 LEU A N 1
ATOM 1570 C CA . LEU A 1 198 ? 2.764 6.742 -6.211 1 96.56 198 LEU A CA 1
ATOM 1571 C C . LEU A 1 198 ? 3.65 5.523 -5.98 1 96.56 198 LEU A C 1
ATOM 1573 O O . LEU A 1 198 ? 4.785 5.477 -6.457 1 96.56 198 LEU A O 1
ATOM 1577 N N . MET A 1 199 ? 3.1 4.57 -5.281 1 96.5 199 MET A N 1
ATOM 1578 C CA . MET A 1 199 ? 3.828 3.328 -5.047 1 96.5 199 MET A CA 1
ATOM 1579 C C . MET A 1 199 ? 4.148 2.629 -6.367 1 96.5 199 MET A C 1
ATOM 1581 O O . MET A 1 199 ? 5.277 2.176 -6.574 1 96.5 199 MET A O 1
ATOM 1585 N N . ARG A 1 200 ? 3.213 2.574 -7.195 1 95.12 200 ARG A N 1
ATOM 1586 C CA . ARG A 1 200 ? 3.41 1.958 -8.508 1 95.12 200 ARG A CA 1
ATOM 1587 C C . ARG A 1 200 ? 4.461 2.713 -9.312 1 95.12 200 ARG A C 1
ATOM 1589 O O . ARG A 1 200 ? 5.297 2.1 -9.977 1 95.12 200 ARG A O 1
ATOM 1596 N N . HIS A 1 201 ? 4.34 3.996 -9.18 1 96.38 201 HIS A N 1
ATOM 1597 C CA . HIS A 1 201 ? 5.297 4.844 -9.883 1 96.38 201 HIS A CA 1
ATOM 1598 C C . HIS A 1 201 ? 6.723 4.57 -9.422 1 96.38 201 HIS A C 1
ATOM 1600 O O . HIS A 1 201 ? 7.625 4.398 -10.242 1 96.38 201 HIS A O 1
ATOM 1606 N N . VAL A 1 202 ? 6.902 4.473 -8.148 1 97.81 202 VAL A N 1
ATOM 1607 C CA . VAL A 1 202 ? 8.219 4.207 -7.586 1 97.81 202 VAL A CA 1
ATOM 1608 C C . VAL A 1 202 ? 8.672 2.797 -7.957 1 97.81 202 VAL A C 1
ATOM 1610 O O . VAL A 1 202 ? 9.812 2.59 -8.367 1 97.81 202 VAL A O 1
ATOM 1613 N N . ALA A 1 203 ? 7.789 1.851 -7.832 1 97 203 ALA A N 1
ATOM 1614 C CA . ALA A 1 203 ? 8.102 0.457 -8.141 1 97 203 ALA A CA 1
ATOM 1615 C C . ALA A 1 203 ? 8.516 0.299 -9.602 1 97 203 ALA A C 1
ATOM 1617 O O . ALA A 1 203 ? 9.477 -0.415 -9.898 1 97 203 ALA A O 1
ATOM 1618 N N . GLN A 1 204 ? 7.832 0.946 -10.492 1 95.88 204 GLN A N 1
ATOM 1619 C CA . GLN A 1 204 ? 8.133 0.864 -11.914 1 95.88 204 GLN A CA 1
ATOM 1620 C C . GLN A 1 204 ? 9.531 1.391 -12.211 1 95.88 204 GLN A C 1
ATOM 1622 O O . GLN A 1 204 ? 10.266 0.802 -13.008 1 95.88 204 GLN A O 1
ATOM 1627 N N . ARG A 1 205 ? 9.852 2.434 -11.594 1 96.56 205 ARG A N 1
ATOM 1628 C CA . ARG A 1 205 ? 11.18 3.004 -11.797 1 96.56 205 ARG A CA 1
ATOM 1629 C C . ARG A 1 205 ? 12.258 2.117 -11.172 1 96.56 205 ARG A C 1
ATOM 1631 O O . ARG A 1 205 ? 13.352 1.982 -11.727 1 96.56 205 ARG A O 1
ATOM 1638 N N . TYR A 1 206 ? 11.984 1.501 -10.039 1 97.25 206 TYR A N 1
ATOM 1639 C CA . TYR A 1 206 ? 12.93 0.622 -9.359 1 97.25 206 TYR A CA 1
ATOM 1640 C C . TYR A 1 206 ? 13.234 -0.612 -10.195 1 97.25 206 TYR A C 1
ATOM 1642 O O . TYR A 1 206 ? 14.398 -1 -10.344 1 97.25 206 TYR A O 1
ATOM 1650 N N . VAL A 1 207 ? 12.148 -1.184 -10.773 1 95.62 207 VAL A N 1
ATOM 1651 C CA . VAL A 1 207 ? 12.305 -2.426 -11.531 1 95.62 207 VAL A CA 1
ATOM 1652 C C . VAL A 1 207 ? 13.078 -2.156 -12.812 1 95.62 207 VAL A C 1
ATOM 1654 O O . VAL A 1 207 ? 13.703 -3.061 -13.375 1 95.62 207 VAL A O 1
ATOM 1657 N N . ALA A 1 208 ? 13.055 -0.953 -13.281 1 94.94 208 ALA A N 1
ATOM 1658 C CA . ALA A 1 208 ? 13.734 -0.592 -14.523 1 94.94 208 ALA A CA 1
ATOM 1659 C C . ALA A 1 208 ? 15.227 -0.357 -14.281 1 94.94 208 ALA A C 1
ATOM 1661 O O . ALA A 1 208 ? 16.016 -0.316 -15.227 1 94.94 208 ALA A O 1
ATOM 1662 N N . GLU A 1 209 ? 15.648 -0.313 -13.031 1 94.56 209 GLU A N 1
ATOM 1663 C CA . GLU A 1 209 ? 17.047 -0.053 -12.672 1 94.56 209 GLU A CA 1
ATOM 1664 C C . GLU A 1 209 ? 17.906 -1.292 -12.891 1 94.56 209 GLU A C 1
ATOM 1666 O O . GLU A 1 209 ? 17.391 -2.406 -12.984 1 94.56 209 GLU A O 1
ATOM 1671 N N . GLN A 1 210 ? 19.172 -0.985 -12.977 1 93.62 210 GLN A N 1
ATOM 1672 C CA . GLN A 1 210 ? 20.141 -2.084 -12.984 1 93.62 210 GLN A CA 1
ATOM 1673 C C . GLN A 1 210 ? 20.344 -2.639 -11.578 1 93.62 210 GLN A C 1
ATOM 1675 O O . GLN A 1 210 ? 21.219 -2.168 -10.844 1 93.62 210 GLN A O 1
ATOM 1680 N N . LEU A 1 211 ? 19.609 -3.688 -11.32 1 95.44 211 LEU A N 1
ATOM 1681 C CA . LEU A 1 211 ? 19.625 -4.285 -9.992 1 95.44 211 LEU A CA 1
ATOM 1682 C C . LEU A 1 211 ? 20.625 -5.441 -9.93 1 95.44 211 LEU A C 1
ATOM 1684 O O . LEU A 1 211 ? 20.969 -6.016 -10.961 1 95.44 211 LEU A O 1
ATOM 1688 N N . GLU A 1 212 ? 21.125 -5.633 -8.75 1 94.94 212 GLU A N 1
ATOM 1689 C CA . GLU A 1 212 ? 21.859 -6.863 -8.531 1 94.94 212 GLU A CA 1
ATOM 1690 C C . GLU A 1 212 ? 20.984 -8.094 -8.75 1 94.94 212 GLU A C 1
ATOM 1692 O O . GLU A 1 212 ? 19.75 -8 -8.68 1 94.94 212 GLU A O 1
ATOM 1697 N N . ALA A 1 213 ? 21.594 -9.227 -8.977 1 96.06 213 ALA A N 1
ATOM 1698 C CA . ALA A 1 213 ? 20.875 -10.438 -9.367 1 96.06 213 ALA A CA 1
ATOM 1699 C C . ALA A 1 213 ? 19.828 -10.82 -8.328 1 96.06 213 ALA A C 1
ATOM 1701 O O . ALA A 1 213 ? 18.688 -11.164 -8.664 1 96.06 213 ALA A O 1
ATOM 1702 N N . SER A 1 214 ? 20.219 -10.781 -7.062 1 95.69 214 SER A N 1
ATOM 1703 C CA . SER A 1 214 ? 19.281 -11.148 -6.004 1 95.69 214 SER A CA 1
ATOM 1704 C C . SER A 1 214 ? 18.109 -10.18 -5.945 1 95.69 214 SER A C 1
ATOM 1706 O O . SER A 1 214 ? 16.953 -10.602 -5.75 1 95.69 214 SER A O 1
ATOM 1708 N N . GLN A 1 215 ? 18.359 -8.914 -6.125 1 96.19 215 GLN A N 1
ATOM 1709 C CA . GLN A 1 215 ? 17.328 -7.898 -6.121 1 96.19 215 GLN A CA 1
ATOM 1710 C C . GLN A 1 215 ? 16.391 -8.055 -7.324 1 96.19 215 GLN A C 1
ATOM 1712 O O . GLN A 1 215 ? 15.18 -7.898 -7.203 1 96.19 215 GLN A O 1
ATOM 1717 N N . ARG A 1 216 ? 17.016 -8.352 -8.422 1 96.81 216 ARG A N 1
ATOM 1718 C CA . ARG A 1 216 ? 16.234 -8.578 -9.633 1 96.81 216 ARG A CA 1
ATOM 1719 C C . ARG A 1 216 ? 15.305 -9.781 -9.469 1 96.81 216 ARG A C 1
ATOM 1721 O O . ARG A 1 216 ? 14.133 -9.719 -9.852 1 96.81 216 ARG A O 1
ATOM 1728 N N . LEU A 1 217 ? 15.828 -10.812 -8.93 1 96.69 217 LEU A N 1
ATOM 1729 C CA . LEU A 1 217 ? 15.016 -12 -8.68 1 96.69 217 LEU A CA 1
ATOM 1730 C C . LEU A 1 217 ? 13.82 -11.672 -7.801 1 96.69 217 LEU A C 1
ATOM 1732 O O . LEU A 1 217 ? 12.688 -12.031 -8.125 1 96.69 217 LEU A O 1
ATOM 1736 N N . LEU A 1 218 ? 14.086 -10.977 -6.703 1 96.5 218 LEU A N 1
ATOM 1737 C CA . LEU A 1 218 ? 13.023 -10.633 -5.77 1 96.5 218 LEU A CA 1
ATOM 1738 C C . LEU A 1 218 ? 12.039 -9.664 -6.41 1 96.5 218 LEU A C 1
ATOM 1740 O O . LEU A 1 218 ? 10.836 -9.703 -6.117 1 96.5 218 LEU A O 1
ATOM 1744 N N . SER A 1 219 ? 12.555 -8.773 -7.262 1 96.25 219 SER A N 1
ATOM 1745 C CA . SER A 1 219 ? 11.672 -7.859 -7.98 1 96.25 219 SER A CA 1
ATOM 1746 C C . SER A 1 219 ? 10.742 -8.617 -8.922 1 96.25 219 SER A C 1
ATOM 1748 O O . SER A 1 219 ? 9.562 -8.266 -9.047 1 96.25 219 SER A O 1
ATOM 1750 N N . LEU A 1 220 ? 11.242 -9.609 -9.562 1 95.56 220 LEU A N 1
ATOM 1751 C CA . LEU A 1 220 ? 10.43 -10.422 -10.453 1 95.56 220 LEU A CA 1
ATOM 1752 C C . LEU A 1 220 ? 9.328 -11.141 -9.688 1 95.56 220 LEU A C 1
ATOM 1754 O O . LEU A 1 220 ? 8.188 -11.219 -10.156 1 95.56 220 LEU A O 1
ATOM 1758 N N . VAL A 1 221 ? 9.664 -11.625 -8.562 1 95 221 VAL A N 1
ATOM 1759 C CA . VAL A 1 221 ? 8.68 -12.32 -7.738 1 95 221 VAL A CA 1
ATOM 1760 C C . VAL A 1 221 ? 7.648 -11.328 -7.215 1 95 221 VAL A C 1
ATOM 1762 O O . VAL A 1 221 ? 6.445 -11.602 -7.254 1 95 221 VAL A O 1
ATOM 1765 N N . ALA A 1 222 ? 8.133 -10.195 -6.75 1 94.81 222 ALA A N 1
ATOM 1766 C CA . ALA A 1 222 ? 7.254 -9.18 -6.164 1 94.81 222 ALA A CA 1
ATOM 1767 C C . ALA A 1 222 ? 6.246 -8.664 -7.191 1 94.81 222 ALA A C 1
ATOM 1769 O O . ALA A 1 222 ? 5.117 -8.32 -6.844 1 94.81 222 ALA A O 1
ATOM 1770 N N . THR A 1 223 ? 6.641 -8.609 -8.406 1 94.06 223 THR A N 1
ATOM 1771 C CA . THR A 1 223 ? 5.766 -8.094 -9.453 1 94.06 223 THR A CA 1
ATOM 1772 C C . THR A 1 223 ? 5.004 -9.234 -10.133 1 94.06 223 THR A C 1
ATOM 1774 O O . THR A 1 223 ? 4.355 -9.023 -11.156 1 94.06 223 THR A O 1
ATOM 1777 N N . GLU A 1 224 ? 5.172 -10.438 -9.672 1 92.44 224 GLU A N 1
ATOM 1778 C CA . GLU A 1 224 ? 4.496 -11.625 -10.188 1 92.44 224 GLU A CA 1
ATOM 1779 C C . GLU A 1 224 ? 4.82 -11.844 -11.656 1 92.44 224 GLU A C 1
ATOM 1781 O O . GLU A 1 224 ? 3.938 -12.18 -12.453 1 92.44 224 GLU A O 1
ATOM 1786 N N . SER A 1 225 ? 6.035 -11.492 -11.945 1 93.56 225 SER A N 1
ATOM 1787 C CA . SER A 1 225 ? 6.496 -11.703 -13.312 1 93.56 225 SER A CA 1
ATOM 1788 C C . SER A 1 225 ? 6.918 -13.156 -13.539 1 93.56 225 SER A C 1
ATOM 1790 O O . SER A 1 225 ? 8.016 -13.414 -14.023 1 93.56 225 SER A O 1
ATOM 1792 N N . TYR A 1 226 ? 6.023 -14.023 -13.344 1 93.62 226 TYR A N 1
ATOM 1793 C CA . TYR A 1 226 ? 6.324 -15.453 -13.383 1 93.62 226 TYR A CA 1
ATOM 1794 C C . TYR A 1 226 ? 6.504 -15.938 -14.82 1 93.62 226 TYR A C 1
ATOM 1796 O O . TYR A 1 226 ? 7.266 -16.875 -15.07 1 93.62 226 TYR A O 1
ATOM 1804 N N . ASP A 1 227 ? 5.867 -15.258 -15.75 1 92 227 ASP A N 1
ATOM 1805 C CA . ASP A 1 227 ? 6.066 -15.609 -17.156 1 92 227 ASP A CA 1
ATOM 1806 C C . ASP A 1 227 ? 7.512 -15.367 -17.578 1 92 227 ASP A C 1
ATOM 1808 O O . ASP A 1 227 ? 8.117 -16.203 -18.25 1 92 227 ASP A O 1
ATOM 1812 N N . GLN A 1 228 ? 7.988 -14.281 -17.156 1 93.56 228 GLN A N 1
ATOM 1813 C CA . GLN A 1 228 ? 9.383 -13.969 -17.453 1 93.56 228 GLN A CA 1
ATOM 1814 C C . GLN A 1 228 ? 10.328 -14.93 -16.734 1 93.56 228 GLN A C 1
ATOM 1816 O O . GLN A 1 228 ? 11.344 -15.344 -17.297 1 93.56 228 GLN A O 1
ATOM 1821 N N . LEU A 1 229 ? 10.023 -15.258 -15.531 1 94.88 229 LEU A N 1
ATOM 1822 C CA . LEU A 1 229 ? 10.828 -16.219 -14.781 1 94.88 229 LEU A CA 1
ATOM 1823 C C . LEU A 1 229 ? 10.82 -17.578 -15.469 1 94.88 229 LEU A C 1
ATOM 1825 O O . LEU A 1 229 ? 11.867 -18.234 -15.578 1 94.88 229 LEU A O 1
ATOM 1829 N N . ALA A 1 230 ? 9.648 -17.969 -15.914 1 94.94 230 ALA A N 1
ATOM 1830 C CA . ALA A 1 230 ? 9.492 -19.266 -16.562 1 94.94 230 ALA A CA 1
ATOM 1831 C C . ALA A 1 230 ? 10.312 -19.344 -17.844 1 94.94 230 ALA A C 1
ATOM 1833 O O . ALA A 1 230 ? 10.773 -20.422 -18.234 1 94.94 230 ALA A O 1
ATOM 1834 N N . GLU A 1 231 ? 10.578 -18.281 -18.453 1 94.19 231 GLU A N 1
ATOM 1835 C CA . GLU A 1 231 ? 11.281 -18.234 -19.734 1 94.19 231 GLU A CA 1
ATOM 1836 C C . GLU A 1 231 ? 12.789 -18.375 -19.547 1 94.19 231 GLU A C 1
ATOM 1838 O O . GLU A 1 231 ? 13.492 -18.875 -20.422 1 94.19 231 GLU A O 1
ATOM 1843 N N . THR A 1 232 ? 13.25 -17.938 -18.406 1 93.62 232 THR A N 1
ATOM 1844 C CA . THR A 1 232 ? 14.703 -17.812 -18.312 1 93.62 232 THR A CA 1
ATOM 1845 C C . THR A 1 232 ? 15.25 -18.672 -17.172 1 93.62 232 THR A C 1
ATOM 1847 O O . THR A 1 232 ? 16.469 -18.859 -17.062 1 93.62 232 THR A O 1
ATOM 1850 N N . PHE A 1 233 ? 14.445 -19.25 -16.406 1 95.81 233 PHE A N 1
ATOM 1851 C CA . PHE A 1 233 ? 14.875 -19.953 -15.211 1 95.81 233 PHE A CA 1
ATOM 1852 C C . PHE A 1 233 ? 15.75 -21.156 -15.578 1 95.81 233 PHE A C 1
ATOM 1854 O O . PHE A 1 233 ? 15.469 -21.875 -16.531 1 95.81 233 PHE A O 1
ATOM 1861 N N . PRO A 1 234 ? 16.828 -21.344 -14.859 1 93.94 234 PRO A N 1
ATOM 1862 C CA . PRO A 1 234 ? 17.734 -22.453 -15.172 1 93.94 234 PRO A CA 1
ATOM 1863 C C . PRO A 1 234 ? 17.062 -23.812 -15 1 93.94 234 PRO A C 1
ATOM 1865 O O . PRO A 1 234 ? 16.422 -24.078 -13.984 1 93.94 234 PRO A O 1
ATOM 1868 N N . ARG A 1 235 ? 17.391 -24.766 -15.859 1 92.69 235 ARG A N 1
ATOM 1869 C CA . ARG A 1 235 ? 16.75 -26.078 -15.906 1 92.69 235 ARG A CA 1
ATOM 1870 C C . ARG A 1 235 ? 17.188 -26.938 -14.734 1 92.69 235 ARG A C 1
ATOM 1872 O O . ARG A 1 235 ? 16.406 -27.766 -14.242 1 92.69 235 ARG A O 1
ATOM 1879 N N . ASP A 1 236 ? 18.375 -26.719 -14.312 1 91.44 236 ASP A N 1
ATOM 1880 C CA . ASP A 1 236 ? 18.906 -27.547 -13.234 1 91.44 236 ASP A CA 1
ATOM 1881 C C . ASP A 1 236 ? 18.203 -27.234 -11.906 1 91.44 236 ASP A C 1
ATOM 1883 O O . ASP A 1 236 ? 18.266 -28.016 -10.969 1 91.44 236 ASP A O 1
ATOM 1887 N N . GLN A 1 237 ? 17.469 -26.078 -11.82 1 94.19 237 GLN A N 1
ATOM 1888 C CA . GLN A 1 237 ? 16.766 -25.688 -10.609 1 94.19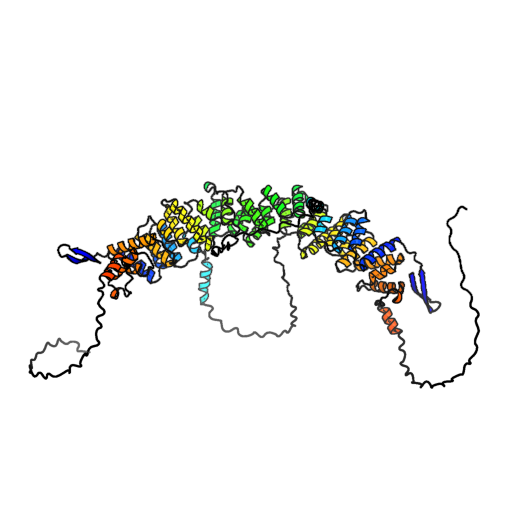 237 GLN A CA 1
ATOM 1889 C C . GLN A 1 237 ? 15.258 -25.781 -10.797 1 94.19 237 GLN A C 1
ATOM 1891 O O . GLN A 1 237 ? 14.5 -24.969 -10.258 1 94.19 237 GLN A O 1
ATOM 1896 N N . TRP A 1 238 ? 14.852 -26.781 -11.539 1 95.06 238 TRP A N 1
ATOM 1897 C CA . TRP A 1 238 ? 13.461 -26.938 -11.969 1 95.06 238 TRP A CA 1
ATOM 1898 C C . TRP A 1 238 ? 12.531 -27.031 -10.766 1 95.06 238 TRP A C 1
ATOM 1900 O O . TRP A 1 238 ? 11.445 -26.453 -10.766 1 95.06 238 TRP A O 1
ATOM 1910 N N . ALA A 1 239 ? 12.938 -27.734 -9.75 1 96.25 239 ALA A N 1
ATOM 1911 C CA . ALA A 1 239 ? 12.078 -27.953 -8.594 1 96.25 239 ALA A CA 1
ATOM 1912 C C . ALA A 1 239 ? 11.758 -26.641 -7.883 1 96.25 239 ALA A C 1
ATOM 1914 O O . ALA A 1 239 ? 10.633 -26.438 -7.41 1 96.25 239 ALA A O 1
ATOM 1915 N N . ARG A 1 240 ? 12.727 -25.719 -7.867 1 96 240 ARG A N 1
ATOM 1916 C CA . ARG A 1 240 ? 12.547 -24.406 -7.242 1 96 240 ARG A CA 1
ATOM 1917 C C . ARG A 1 240 ? 11.5 -23.594 -7.98 1 96 240 ARG A C 1
ATOM 1919 O O . ARG A 1 240 ? 10.656 -22.953 -7.352 1 96 240 ARG A O 1
ATOM 1926 N N . LEU A 1 241 ? 11.609 -23.641 -9.258 1 97.06 241 LEU A N 1
ATOM 1927 C CA . LEU A 1 241 ? 10.672 -22.875 -10.062 1 97.06 241 LEU A CA 1
ATOM 1928 C C . LEU A 1 241 ? 9.242 -23.359 -9.844 1 97.06 241 LEU A C 1
ATOM 1930 O O . LEU A 1 241 ? 8.336 -22.562 -9.609 1 97.06 241 LEU A O 1
ATOM 1934 N N . LEU A 1 242 ? 9.031 -24.641 -9.891 1 97.44 242 LEU A N 1
ATOM 1935 C CA . LEU A 1 242 ? 7.695 -25.203 -9.703 1 97.44 242 LEU A CA 1
ATOM 1936 C C . LEU A 1 242 ? 7.164 -24.891 -8.305 1 97.44 242 LEU A C 1
ATOM 1938 O O . LEU A 1 242 ? 6 -24.516 -8.156 1 97.44 242 LEU A O 1
ATOM 1942 N N . ALA A 1 243 ? 8.055 -25.016 -7.352 1 97.19 243 ALA A N 1
ATOM 1943 C CA . ALA A 1 243 ? 7.656 -24.75 -5.973 1 97.19 243 ALA A CA 1
ATOM 1944 C C . ALA A 1 243 ? 7.246 -23.297 -5.793 1 97.19 243 ALA A C 1
ATOM 1946 O O . ALA A 1 243 ? 6.25 -23 -5.129 1 97.19 243 ALA A O 1
ATOM 1947 N N . LEU A 1 244 ? 7.98 -22.453 -6.379 1 96.12 244 LEU A N 1
ATOM 1948 C CA . LEU A 1 244 ? 7.676 -21.031 -6.262 1 96.12 244 LEU A CA 1
ATOM 1949 C C . LEU A 1 244 ? 6.316 -20.719 -6.871 1 96.12 244 LEU A C 1
ATOM 1951 O O . LEU A 1 244 ? 5.5 -20.031 -6.258 1 96.12 244 LEU A O 1
ATOM 1955 N N . VAL A 1 245 ? 6.086 -21.203 -8.055 1 96.38 245 VAL A N 1
ATOM 1956 C CA . VAL A 1 245 ? 4.84 -20.922 -8.758 1 96.38 245 VAL A CA 1
ATOM 1957 C C . VAL A 1 245 ? 3.664 -21.5 -7.98 1 96.38 245 VAL A C 1
ATOM 1959 O O . VAL A 1 245 ? 2.607 -20.875 -7.875 1 96.38 245 VAL A O 1
ATOM 1962 N N . LEU A 1 246 ? 3.869 -22.625 -7.414 1 96.19 246 LEU A N 1
ATOM 1963 C CA . LEU A 1 246 ? 2.832 -23.281 -6.617 1 96.19 246 LEU A CA 1
ATOM 1964 C C . LEU A 1 246 ? 2.467 -22.422 -5.406 1 96.19 246 LEU A C 1
ATOM 1966 O O . LEU A 1 246 ? 1.292 -22.312 -5.047 1 96.19 246 LEU A O 1
ATOM 1970 N N . MET A 1 247 ? 3.418 -21.766 -4.887 1 93.5 247 MET A N 1
ATOM 1971 C CA . MET A 1 247 ? 3.209 -21.062 -3.625 1 93.5 247 MET A CA 1
ATOM 1972 C C . MET A 1 247 ? 2.748 -19.625 -3.871 1 93.5 247 MET A C 1
ATOM 1974 O O . MET A 1 247 ? 2.057 -19.047 -3.035 1 93.5 247 MET A O 1
ATOM 1978 N N . ARG A 1 248 ? 3.004 -19.141 -5.043 1 90.19 248 ARG A N 1
ATOM 1979 C CA . ARG A 1 248 ? 2.873 -17.688 -5.129 1 90.19 248 ARG A CA 1
ATOM 1980 C C . ARG A 1 248 ? 1.83 -17.297 -6.172 1 90.19 248 ARG A C 1
ATOM 1982 O O . ARG A 1 248 ? 1.421 -16.125 -6.238 1 90.19 248 ARG A O 1
ATOM 1989 N N . THR A 1 249 ? 1.422 -18.172 -6.934 1 89.75 249 THR A N 1
ATOM 1990 C CA . THR A 1 249 ? 0.468 -17.812 -7.973 1 89.75 249 THR A CA 1
ATOM 1991 C C . THR A 1 249 ? -0.956 -18.172 -7.547 1 89.75 249 THR A C 1
ATOM 1993 O O . THR A 1 249 ? -1.161 -19.062 -6.723 1 89.75 249 THR A O 1
ATOM 1996 N N . ASP A 1 250 ? -1.89 -17.375 -8.125 1 87 250 ASP A N 1
ATOM 1997 C CA . ASP A 1 250 ? -3.293 -17.719 -7.918 1 87 250 ASP A CA 1
ATOM 1998 C C . ASP A 1 250 ? -3.705 -18.906 -8.781 1 87 250 ASP A C 1
ATOM 2000 O O . ASP A 1 250 ? -2.965 -19.312 -9.68 1 87 250 ASP A O 1
ATOM 2004 N N . ARG A 1 251 ? -4.844 -19.359 -8.477 1 83.44 251 ARG A N 1
ATOM 2005 C CA . ARG A 1 251 ? -5.324 -20.578 -9.109 1 83.44 251 ARG A CA 1
ATOM 2006 C C . ARG A 1 251 ? -5.488 -20.391 -10.617 1 83.44 251 ARG A C 1
ATOM 2008 O O . ARG A 1 251 ? -5.137 -21.266 -11.406 1 83.44 251 ARG A O 1
ATOM 2015 N N . ALA A 1 252 ? -5.953 -19.234 -10.938 1 84.25 252 ALA A N 1
ATOM 2016 C CA . ALA A 1 252 ? -6.223 -18.969 -12.352 1 84.25 252 ALA A CA 1
ATOM 2017 C C . ALA A 1 252 ? -4.922 -18.875 -13.148 1 84.25 252 ALA A C 1
ATOM 2019 O O . ALA A 1 252 ? -4.836 -19.375 -14.273 1 84.25 252 ALA A O 1
ATOM 2020 N N . ARG A 1 253 ? -3.93 -18.422 -12.516 1 91.44 253 ARG A N 1
ATOM 2021 C CA . ARG A 1 253 ? -2.672 -18.188 -13.211 1 91.44 253 ARG A CA 1
ATOM 2022 C C . ARG A 1 253 ? -1.748 -19.391 -13.109 1 91.44 253 ARG A C 1
ATOM 2024 O O . ARG A 1 253 ? -0.836 -19.562 -13.922 1 91.44 253 ARG A O 1
ATOM 2031 N N . LEU A 1 254 ? -2.094 -20.219 -12.188 1 94.62 254 LEU A N 1
ATOM 2032 C CA . LEU A 1 254 ? -1.231 -21.375 -11.945 1 94.62 254 LEU A CA 1
ATOM 2033 C C . LEU A 1 254 ? -1.17 -22.266 -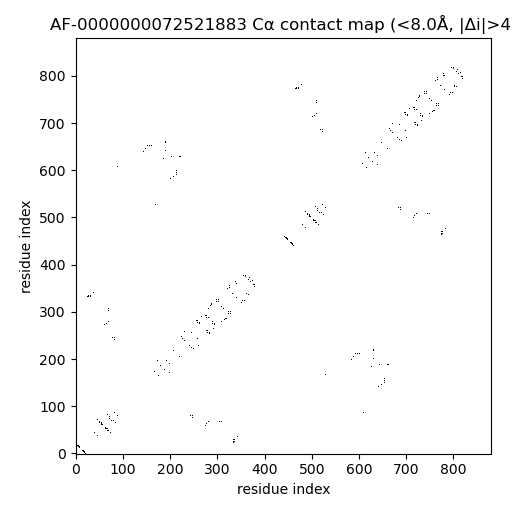13.172 1 94.62 254 LEU A C 1
ATOM 2035 O O . LEU A 1 254 ? -0.082 -22.578 -13.664 1 94.62 254 LEU A O 1
ATOM 2039 N N . ALA A 1 255 ? -2.303 -22.641 -13.68 1 94.12 255 ALA A N 1
ATOM 2040 C CA . ALA A 1 255 ? -2.354 -23.547 -14.828 1 94.12 255 ALA A CA 1
ATOM 2041 C C . ALA A 1 255 ? -1.668 -22.922 -16.047 1 94.12 255 ALA A C 1
ATOM 2043 O O . ALA A 1 255 ? -0.929 -23.594 -16.766 1 94.12 255 ALA A O 1
ATOM 2044 N N . HIS A 1 256 ? -1.874 -21.672 -16.203 1 95.44 256 HIS A N 1
ATOM 2045 C CA . HIS A 1 256 ? -1.286 -20.969 -17.328 1 95.44 256 HIS A CA 1
ATOM 2046 C C . HIS A 1 256 ? 0.236 -20.953 -17.234 1 95.44 256 HIS A C 1
ATOM 2048 O O . HIS A 1 256 ? 0.922 -21.266 -18.203 1 95.44 256 HIS A O 1
ATOM 2054 N N . THR A 1 257 ? 0.703 -20.625 -16.078 1 96.69 257 THR A N 1
ATOM 2055 C CA . THR A 1 257 ? 2.146 -20.547 -15.891 1 96.69 257 THR A CA 1
ATOM 2056 C C . THR A 1 257 ? 2.789 -21.922 -16.016 1 96.69 257 THR A C 1
ATOM 2058 O O . THR A 1 257 ? 3.854 -22.078 -16.609 1 96.69 257 THR A O 1
ATOM 2061 N N . MET A 1 258 ? 2.105 -22.906 -15.523 1 97.5 258 MET A N 1
ATOM 2062 C CA . MET A 1 258 ? 2.635 -24.266 -15.594 1 97.5 258 MET A CA 1
ATOM 2063 C C . MET A 1 258 ? 2.67 -24.766 -17.031 1 97.5 258 MET A C 1
ATOM 2065 O O . MET A 1 258 ? 3.607 -25.453 -17.438 1 97.5 258 MET A O 1
ATOM 2069 N N . ARG A 1 259 ? 1.671 -24.406 -17.828 1 96.62 259 ARG A N 1
ATOM 2070 C CA . ARG A 1 259 ? 1.674 -24.75 -19.234 1 96.62 259 ARG A CA 1
ATOM 2071 C C . ARG A 1 259 ? 2.854 -24.109 -19.969 1 96.62 259 ARG A C 1
ATOM 2073 O O . ARG A 1 259 ? 3.506 -24.75 -20.797 1 96.62 259 ARG A O 1
ATOM 2080 N N . LYS A 1 260 ? 3.094 -22.922 -19.625 1 96.69 260 LYS A N 1
ATOM 2081 C CA . LYS A 1 260 ? 4.211 -22.219 -20.234 1 96.69 260 LYS A CA 1
ATOM 2082 C C . LYS A 1 260 ? 5.539 -22.891 -19.891 1 96.69 260 LYS A C 1
ATOM 2084 O O . LYS A 1 260 ? 6.395 -23.047 -20.766 1 96.69 260 LYS A O 1
ATOM 2089 N N . ILE A 1 261 ? 5.688 -23.25 -18.641 1 97.38 261 ILE A N 1
ATOM 2090 C CA . ILE A 1 261 ? 6.898 -23.922 -18.188 1 97.38 261 ILE A CA 1
ATOM 2091 C C . ILE A 1 261 ? 7.047 -25.266 -18.922 1 97.38 261 ILE A C 1
ATOM 2093 O O . ILE A 1 261 ? 8.117 -25.578 -19.453 1 97.38 261 ILE A O 1
ATOM 2097 N N . ALA A 1 262 ? 5.949 -26.016 -18.953 1 97.38 262 ALA A N 1
ATOM 2098 C CA . ALA A 1 262 ? 5.973 -27.328 -19.609 1 97.38 262 ALA A CA 1
ATOM 2099 C C . ALA A 1 262 ? 6.336 -27.203 -21.094 1 97.38 262 ALA A C 1
ATOM 2101 O O . ALA A 1 262 ? 7.18 -27.938 -21.594 1 97.38 262 ALA A O 1
ATOM 2102 N N . ASN A 1 263 ? 5.727 -26.266 -21.75 1 96.62 263 ASN A N 1
ATOM 2103 C CA . ASN A 1 263 ? 5.988 -26.062 -23.156 1 96.62 263 ASN A CA 1
ATOM 2104 C C . ASN A 1 263 ? 7.457 -25.719 -23.422 1 96.62 263 ASN A C 1
ATOM 2106 O O . ASN A 1 263 ? 8.07 -26.266 -24.344 1 96.62 263 ASN A O 1
ATOM 2110 N N . ARG A 1 264 ? 7.98 -24.906 -22.656 1 96.69 264 ARG A N 1
ATOM 2111 C CA . ARG A 1 264 ? 9.383 -24.531 -22.812 1 96.69 264 ARG A CA 1
ATOM 2112 C C . ARG A 1 264 ? 10.297 -25.75 -22.609 1 96.69 264 ARG A C 1
ATOM 2114 O O . ARG A 1 264 ? 11.195 -26 -23.422 1 96.69 264 ARG A O 1
ATOM 2121 N N . TRP A 1 265 ? 10.07 -26.438 -21.547 1 96.5 265 TRP A N 1
ATOM 2122 C CA . TRP A 1 265 ? 10.945 -27.547 -21.203 1 96.5 265 TRP A CA 1
ATOM 2123 C C . TRP A 1 265 ? 10.836 -28.688 -22.219 1 96.5 265 TRP A C 1
ATOM 2125 O O . TRP A 1 265 ? 11.812 -29.359 -22.5 1 96.5 265 TRP A O 1
ATOM 2135 N N . ILE A 1 266 ? 9.625 -28.875 -22.812 1 95.5 266 ILE A N 1
ATOM 2136 C CA . ILE A 1 266 ? 9.43 -29.859 -23.875 1 95.5 266 ILE A CA 1
ATOM 2137 C C . ILE A 1 266 ? 10.195 -29.438 -25.125 1 95.5 266 ILE A C 1
ATOM 2139 O O . ILE A 1 266 ? 10.875 -30.25 -25.75 1 95.5 266 ILE A O 1
ATOM 2143 N N . SER A 1 267 ? 10.07 -28.188 -25.422 1 94.5 267 SER A N 1
ATOM 2144 C CA . SER A 1 267 ? 10.719 -27.656 -26.609 1 94.5 267 SER A CA 1
ATOM 2145 C C . SER A 1 267 ? 12.234 -27.719 -26.5 1 94.5 267 SER A C 1
ATOM 2147 O O . SER A 1 267 ? 12.93 -27.953 -27.484 1 94.5 267 SER A O 1
ATOM 2149 N N . GLU A 1 268 ? 12.766 -27.438 -25.391 1 93.19 268 GLU A N 1
ATOM 2150 C CA . GLU A 1 2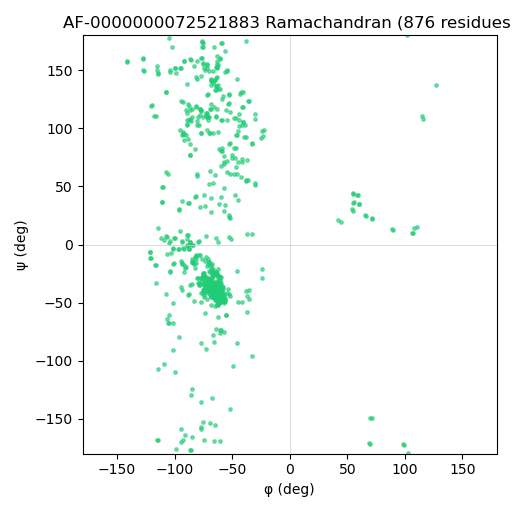68 ? 14.203 -27.5 -25.172 1 93.19 268 GLU A CA 1
ATOM 2151 C C . GLU A 1 268 ? 14.727 -28.922 -25.234 1 93.19 268 GLU A C 1
ATOM 2153 O O . GLU A 1 268 ? 15.883 -29.156 -25.578 1 93.19 268 GLU A O 1
ATOM 2158 N N . GLY A 1 269 ? 13.867 -29.797 -24.891 1 87 269 GLY A N 1
ATOM 2159 C CA . GLY A 1 269 ? 14.211 -31.203 -25.016 1 87 269 GLY A CA 1
ATOM 2160 C C . GLY A 1 269 ? 15.273 -31.656 -24.016 1 87 269 GLY A C 1
ATOM 2161 O O . GLY A 1 269 ? 15.484 -31 -23 1 87 269 GLY A O 1
ATOM 2162 N N . GLY A 1 270 ? 15.789 -32.906 -24.156 1 81.62 270 GLY A N 1
ATOM 2163 C CA . GLY A 1 270 ? 16.844 -33.469 -23.328 1 81.62 270 GLY A CA 1
ATOM 2164 C C . GLY A 1 270 ? 16.328 -34.438 -22.297 1 81.62 270 GLY A C 1
ATOM 2165 O O . GLY A 1 270 ? 15.125 -34.75 -22.266 1 81.62 270 GLY A O 1
ATOM 2166 N N . GLN A 1 271 ? 17.25 -34.938 -21.531 1 76.56 271 GLN A N 1
ATOM 2167 C CA . GLN A 1 271 ? 16.922 -35.969 -20.547 1 76.56 271 GLN A CA 1
ATOM 2168 C C . GLN A 1 271 ? 16.047 -35.375 -19.438 1 76.56 271 GLN A C 1
ATOM 2170 O O . GLN A 1 271 ? 15.25 -36.094 -18.812 1 76.56 271 GLN A O 1
ATOM 2175 N N . GLU A 1 272 ? 16.141 -34.094 -19.328 1 83.25 272 GLU A N 1
ATOM 2176 C CA . GLU A 1 272 ? 15.422 -33.406 -18.25 1 83.25 272 GLU A CA 1
ATOM 2177 C C . GLU A 1 272 ? 14.008 -33.031 -18.672 1 83.25 272 GLU A C 1
ATOM 2179 O O . GLU A 1 272 ? 13.289 -32.375 -17.906 1 83.25 272 GLU A O 1
ATOM 2184 N N . SER A 1 273 ? 13.562 -33.5 -19.828 1 85.69 273 SER A N 1
ATOM 2185 C CA . SER A 1 273 ? 12.242 -33.156 -20.328 1 85.69 273 SER A CA 1
ATOM 2186 C C . SER A 1 273 ? 11.141 -33.781 -19.469 1 85.69 273 SER A C 1
ATOM 2188 O O . SER A 1 273 ? 10 -33.312 -19.484 1 85.69 273 SER A O 1
ATOM 2190 N N . VAL A 1 274 ? 11.508 -34.781 -18.719 1 91.5 274 VAL A N 1
ATOM 2191 C CA . VAL A 1 274 ? 10.531 -35.438 -17.859 1 91.5 274 VAL A CA 1
ATOM 2192 C C . VAL A 1 274 ? 10 -34.469 -16.812 1 91.5 274 VAL A C 1
ATOM 2194 O O . VAL A 1 274 ? 8.867 -34.625 -16.344 1 91.5 274 VAL A O 1
ATOM 2197 N N . HIS A 1 275 ? 10.852 -33.469 -16.5 1 95.62 275 HIS A N 1
ATOM 2198 C CA . HIS A 1 275 ? 10.414 -32.5 -15.516 1 95.62 275 HIS A CA 1
ATOM 2199 C C . HIS A 1 275 ? 9.219 -31.688 -16.016 1 95.62 275 HIS A C 1
ATOM 2201 O O . HIS A 1 275 ? 8.422 -31.188 -15.227 1 95.62 275 HIS A O 1
ATOM 2207 N N . ALA A 1 276 ? 9.062 -31.578 -17.328 1 97.56 276 ALA A N 1
ATOM 2208 C CA . ALA A 1 276 ? 7.902 -30.922 -17.922 1 97.56 276 ALA A CA 1
ATOM 2209 C C . ALA A 1 276 ? 6.617 -31.656 -17.578 1 97.56 276 ALA A C 1
ATOM 2211 O O . ALA A 1 276 ? 5.539 -31.062 -17.531 1 97.56 276 ALA A O 1
ATOM 2212 N N . ALA A 1 277 ? 6.762 -32.938 -17.328 1 97.44 277 ALA A N 1
ATOM 2213 C CA . ALA A 1 277 ? 5.594 -33.75 -16.969 1 97.44 277 ALA A CA 1
ATOM 2214 C C . ALA A 1 277 ? 5.012 -33.312 -15.641 1 97.44 277 ALA A C 1
ATOM 2216 O O . ALA A 1 277 ? 3.795 -33.312 -15.445 1 97.44 277 ALA A O 1
ATOM 2217 N N . PHE A 1 278 ? 5.926 -32.906 -14.719 1 97.69 278 PHE A N 1
ATOM 2218 C CA . PHE A 1 278 ? 5.449 -32.406 -13.438 1 97.69 278 PHE A CA 1
ATOM 2219 C C . PHE A 1 278 ? 4.586 -31.156 -13.625 1 97.69 278 PHE A C 1
ATOM 2221 O O . PHE A 1 278 ? 3.502 -31.047 -13.055 1 97.69 278 PHE A O 1
ATOM 2228 N N . ALA A 1 279 ? 5.094 -30.266 -14.453 1 97.94 279 ALA A N 1
ATOM 2229 C CA . ALA A 1 279 ? 4.355 -29.031 -14.75 1 97.94 279 ALA A CA 1
ATOM 2230 C C . ALA A 1 279 ? 3.045 -29.344 -15.469 1 97.94 279 ALA A C 1
ATOM 2232 O O . ALA A 1 279 ? 2.021 -28.703 -15.203 1 97.94 279 ALA A O 1
ATOM 2233 N N . ALA A 1 280 ? 3.072 -30.297 -16.312 1 97 280 ALA A N 1
ATOM 2234 C CA . ALA A 1 280 ? 1.875 -30.688 -17.062 1 97 280 ALA A CA 1
ATOM 2235 C C . ALA A 1 280 ? 0.798 -31.219 -16.125 1 97 280 ALA A C 1
ATOM 2237 O O . ALA A 1 280 ? -0.385 -30.922 -16.281 1 97 280 ALA A O 1
ATOM 2238 N N . ILE A 1 281 ? 1.203 -32 -15.18 1 97.06 281 ILE A N 1
ATOM 2239 C CA . ILE A 1 281 ? 0.266 -32.531 -14.195 1 97.06 281 ILE A CA 1
ATOM 2240 C C . ILE A 1 281 ? -0.367 -31.391 -13.406 1 97.06 281 ILE A C 1
ATOM 2242 O O . ILE A 1 281 ? -1.584 -31.375 -13.211 1 97.06 281 ILE A O 1
ATOM 2246 N N . LEU A 1 282 ? 0.466 -30.5 -13.008 1 96.38 282 LEU A N 1
ATOM 2247 C CA . LEU A 1 282 ? -0.017 -29.375 -12.227 1 96.38 282 LEU A CA 1
ATOM 2248 C C . LEU A 1 282 ? -0.919 -28.469 -13.07 1 96.38 282 LEU A C 1
ATOM 2250 O O . LEU A 1 282 ? -1.788 -27.781 -12.531 1 96.38 282 LEU A O 1
ATOM 2254 N N . ALA A 1 283 ? -0.783 -28.469 -14.359 1 95.69 283 ALA A N 1
ATOM 2255 C CA . ALA A 1 283 ? -1.62 -27.703 -15.273 1 95.69 283 ALA A CA 1
ATOM 2256 C C . ALA A 1 283 ? -2.867 -28.484 -15.672 1 95.69 283 ALA A C 1
ATOM 2258 O O . ALA A 1 283 ? -3.738 -27.969 -16.375 1 95.69 283 ALA A O 1
ATOM 2259 N N . ASN A 1 284 ? -2.918 -29.703 -15.195 1 94.75 284 ASN A N 1
ATOM 2260 C CA . ASN A 1 284 ? -4.012 -30.578 -15.594 1 94.75 284 ASN A CA 1
ATOM 2261 C C . ASN A 1 284 ? -4.109 -30.703 -17.109 1 94.75 284 ASN A C 1
ATOM 2263 O O . ASN A 1 284 ? -5.195 -30.594 -17.672 1 94.75 284 ASN A O 1
ATOM 2267 N N . ASP A 1 285 ? -2.98 -30.875 -17.75 1 95.5 285 ASP A N 1
ATOM 2268 C CA . ASP A 1 285 ? -2.916 -30.938 -19.219 1 95.5 285 ASP A CA 1
ATOM 2269 C C . ASP A 1 285 ? -2.389 -32.281 -19.672 1 95.5 285 ASP A C 1
ATOM 2271 O O . ASP A 1 285 ? -1.186 -32.562 -19.609 1 95.5 285 ASP A O 1
ATOM 2275 N N . VAL A 1 286 ? -3.236 -33.094 -20.281 1 95.94 286 VAL A N 1
ATOM 2276 C CA . VAL A 1 286 ? -2.904 -34.469 -20.672 1 95.94 286 VAL A CA 1
ATOM 2277 C C . VAL A 1 286 ? -1.991 -34.438 -21.891 1 95.94 286 VAL A C 1
ATOM 2279 O O . VAL A 1 286 ? -1.05 -35.219 -22 1 95.94 286 VAL A O 1
ATOM 2282 N N . GLU A 1 287 ? -2.246 -33.531 -22.781 1 94.75 287 GLU A N 1
ATOM 2283 C CA . GLU A 1 287 ? -1.446 -33.438 -24 1 94.75 287 GLU A CA 1
ATOM 2284 C C . GLU A 1 287 ? 0.01 -33.125 -23.688 1 94.75 287 GLU A C 1
ATOM 2286 O O . GLU A 1 287 ? 0.924 -33.75 -24.219 1 94.75 287 GLU A O 1
ATOM 2291 N N . LEU A 1 288 ? 0.157 -32.219 -22.828 1 95.5 288 LEU A N 1
ATOM 2292 C CA . LEU A 1 288 ? 1.51 -31.844 -22.438 1 95.5 288 LEU A CA 1
ATOM 2293 C C . LEU A 1 288 ? 2.195 -32.969 -21.672 1 95.5 288 LEU A C 1
ATOM 2295 O O . LEU A 1 288 ? 3.404 -33.188 -21.812 1 95.5 288 LEU A O 1
ATOM 2299 N N . LEU A 1 289 ? 1.391 -33.656 -20.844 1 96.5 289 LEU A N 1
ATOM 2300 C CA . LEU A 1 289 ? 1.945 -34.781 -20.125 1 96.5 289 LEU A CA 1
ATOM 2301 C C . LEU A 1 289 ? 2.479 -35.844 -21.109 1 96.5 289 LEU A C 1
ATOM 2303 O O . LEU A 1 289 ? 3.59 -36.344 -20.938 1 96.5 289 LEU A O 1
ATOM 2307 N N . LEU A 1 290 ? 1.74 -36.062 -22.172 1 95.12 290 LEU A N 1
ATOM 2308 C CA . LEU A 1 290 ? 2.115 -37.094 -23.156 1 95.12 290 LEU A CA 1
ATOM 2309 C C . LEU A 1 290 ? 3.34 -36.656 -23.953 1 95.12 290 LEU A C 1
ATOM 2311 O O . LEU A 1 290 ? 4.164 -37.469 -24.344 1 95.12 290 LEU A O 1
ATOM 2315 N N . SER A 1 291 ? 3.436 -35.438 -24.156 1 93.62 291 SER A N 1
ATOM 2316 C CA . SER A 1 291 ? 4.605 -34.906 -24.859 1 93.62 291 SER A CA 1
ATOM 2317 C C . SER A 1 291 ? 5.848 -34.969 -23.969 1 93.62 291 SER A C 1
ATOM 2319 O O . SER A 1 291 ? 6.961 -35.156 -24.469 1 93.62 291 SER A O 1
ATOM 2321 N N . ALA A 1 292 ? 5.645 -34.844 -22.672 1 95.19 292 ALA A N 1
ATOM 2322 C CA . ALA A 1 292 ? 6.758 -34.75 -21.734 1 95.19 292 ALA A CA 1
ATOM 2323 C C . ALA A 1 292 ? 7.262 -36.125 -21.328 1 95.19 292 ALA A C 1
ATOM 2325 O O . ALA A 1 292 ? 8.445 -36.281 -21.031 1 95.19 292 ALA A O 1
ATOM 2326 N N . ASN A 1 293 ? 6.336 -37.094 -21.234 1 92.94 293 ASN A N 1
ATOM 2327 C CA . ASN A 1 293 ? 6.738 -38.406 -20.781 1 92.94 293 ASN A CA 1
ATOM 2328 C C . ASN A 1 293 ? 7.004 -39.344 -21.953 1 92.94 293 ASN A C 1
ATOM 2330 O O . ASN A 1 293 ? 6.797 -40.562 -21.828 1 92.94 293 ASN A O 1
ATOM 2334 N N . GLY A 1 294 ? 7.422 -38.875 -23.031 1 88.56 294 GLY A N 1
ATOM 2335 C CA . GLY A 1 294 ? 7.609 -39.625 -24.266 1 88.56 294 GLY A CA 1
ATOM 2336 C C . GLY A 1 294 ? 8.672 -40.719 -24.141 1 88.56 294 GLY A C 1
ATOM 2337 O O . GLY A 1 294 ? 8.648 -41.688 -24.875 1 88.56 294 GLY A O 1
ATOM 2338 N N . ASP A 1 295 ? 9.555 -40.562 -23.234 1 90 295 ASP A N 1
ATOM 2339 C CA . ASP A 1 295 ? 10.672 -41.5 -23.109 1 90 295 ASP A CA 1
ATOM 2340 C C . ASP A 1 295 ? 10.258 -42.75 -22.344 1 90 295 ASP A C 1
ATOM 2342 O O . ASP A 1 295 ? 10.977 -43.75 -22.344 1 90 295 ASP A O 1
ATOM 2346 N N . TYR A 1 296 ? 9.102 -42.75 -21.688 1 92.56 296 TYR A N 1
ATOM 2347 C CA . TYR A 1 296 ? 8.633 -43.906 -20.938 1 92.56 296 TYR A CA 1
ATOM 2348 C C . TYR A 1 296 ? 7.887 -44.875 -21.844 1 92.56 296 TYR A C 1
ATOM 2350 O O . TYR A 1 296 ? 7.449 -44.531 -22.938 1 92.56 296 TYR A O 1
ATOM 2358 N N . PRO A 1 297 ? 7.777 -46.094 -21.453 1 93.44 297 PRO A N 1
ATOM 2359 C CA . PRO A 1 297 ? 7.035 -47.094 -22.234 1 93.44 297 PRO A CA 1
ATOM 2360 C C . PRO A 1 297 ? 5.559 -46.75 -22.391 1 93.44 297 PRO A C 1
ATOM 2362 O O . PRO A 1 297 ? 4.996 -46.031 -21.531 1 93.44 297 PRO A O 1
ATOM 2365 N N . LEU A 1 298 ? 4.953 -47.219 -23.406 1 94 298 LEU A N 1
ATOM 2366 C CA . LEU A 1 298 ? 3.566 -46.938 -23.766 1 94 298 LEU A CA 1
ATOM 2367 C C . LEU A 1 298 ? 2.639 -47.219 -22.594 1 94 298 LEU A C 1
ATOM 2369 O O . LEU A 1 298 ? 1.748 -46.406 -22.297 1 94 298 LEU A O 1
ATOM 2373 N N . GLU A 1 299 ? 2.863 -48.281 -21.922 1 92.81 299 GLU A N 1
ATOM 2374 C CA . GLU A 1 299 ? 1.996 -48.688 -20.812 1 92.81 299 GLU A CA 1
ATOM 2375 C C . GLU A 1 299 ? 2.039 -47.625 -19.688 1 92.81 299 GLU A C 1
ATOM 2377 O O . GLU A 1 299 ? 0.996 -47.219 -19.172 1 92.81 299 GLU A O 1
ATOM 2382 N N . GLU A 1 300 ? 3.309 -47.25 -19.406 1 93.94 300 GLU A N 1
ATOM 2383 C CA . GLU A 1 300 ? 3.496 -46.281 -18.344 1 93.94 300 GLU A CA 1
ATOM 2384 C C . GLU A 1 300 ? 2.879 -44.938 -18.703 1 93.94 300 GLU A C 1
ATOM 2386 O O . GLU A 1 300 ? 2.203 -44.312 -17.891 1 93.94 300 GLU A O 1
ATOM 2391 N N . ARG A 1 301 ? 3.057 -44.5 -19.891 1 95.38 301 ARG A N 1
ATOM 2392 C CA . ARG A 1 301 ? 2.531 -43.219 -20.375 1 95.38 301 ARG A CA 1
ATOM 2393 C C . ARG A 1 301 ? 1.006 -43.219 -20.359 1 95.38 301 ARG A C 1
ATOM 2395 O O . ARG A 1 301 ? 0.39 -42.219 -19.938 1 95.38 301 ARG A O 1
ATOM 2402 N N . THR A 1 302 ? 0.472 -44.281 -20.812 1 94.75 302 THR A N 1
ATOM 2403 C CA . THR A 1 302 ? -0.98 -44.375 -20.906 1 94.75 302 THR A CA 1
ATOM 2404 C C . THR A 1 302 ? -1.615 -44.375 -19.516 1 94.75 302 THR A C 1
ATOM 2406 O O . THR A 1 302 ? -2.627 -43.719 -19.281 1 94.75 302 THR A O 1
ATOM 2409 N N . LYS A 1 303 ? -1.012 -45.188 -18.594 1 96 303 LYS A N 1
ATOM 2410 C CA . LYS A 1 303 ? -1.552 -45.25 -17.25 1 96 303 LYS A CA 1
ATOM 2411 C C . LYS A 1 303 ? -1.583 -43.844 -16.609 1 96 303 LYS A C 1
ATOM 2413 O O . LYS A 1 303 ? -2.582 -43.469 -16 1 96 303 LYS A O 1
ATOM 2418 N N . GLN A 1 304 ? -0.512 -43.125 -16.797 1 96.44 304 GLN A N 1
ATOM 2419 C CA . GLN A 1 304 ? -0.431 -41.781 -16.234 1 96.44 304 GLN A CA 1
ATOM 2420 C C . GLN A 1 304 ? -1.494 -40.875 -16.859 1 96.44 304 GLN A C 1
ATOM 2422 O O . GLN A 1 304 ? -2.143 -40.094 -16.141 1 96.44 304 GLN A O 1
ATOM 2427 N N . ALA A 1 305 ? -1.668 -40.938 -18.125 1 96.12 305 ALA A N 1
ATOM 2428 C CA . ALA A 1 305 ? -2.643 -40.125 -18.828 1 96.12 305 ALA A CA 1
ATOM 2429 C C . ALA A 1 305 ? -4.066 -40.469 -18.391 1 96.12 305 ALA A C 1
ATOM 2431 O O . ALA A 1 305 ? -4.887 -39.562 -18.188 1 96.12 305 ALA A O 1
ATOM 2432 N N . VAL A 1 306 ? -4.332 -41.719 -18.234 1 94.56 306 VAL A N 1
ATOM 2433 C CA . VAL A 1 306 ? -5.656 -42.156 -17.812 1 94.56 306 VAL A CA 1
ATOM 2434 C C . VAL A 1 306 ? -5.965 -41.625 -16.422 1 94.56 306 VAL A C 1
ATOM 2436 O O . VAL A 1 306 ? -7.055 -41.094 -16.172 1 94.56 306 VAL A O 1
ATOM 2439 N N . VAL A 1 307 ? -4.969 -41.781 -15.586 1 96.19 307 VAL A N 1
ATOM 2440 C CA . VAL A 1 307 ? -5.16 -41.312 -14.219 1 96.19 307 VAL A CA 1
ATOM 2441 C C . VAL A 1 307 ? -5.43 -39.812 -14.211 1 96.19 307 VAL A C 1
ATOM 2443 O O . VAL A 1 307 ? -6.383 -39.344 -13.586 1 96.19 307 VAL A O 1
ATOM 2446 N N . LEU A 1 308 ? -4.598 -39.062 -14.914 1 96.69 308 LEU A N 1
ATOM 2447 C CA . LEU A 1 308 ? -4.762 -37.594 -14.938 1 96.69 308 LEU A CA 1
ATOM 2448 C C . LEU A 1 308 ? -6.121 -37.219 -15.508 1 96.69 308 LEU A C 1
ATOM 2450 O O . LEU A 1 308 ? -6.801 -36.344 -14.961 1 96.69 308 LEU A O 1
ATOM 2454 N N . GLN A 1 309 ? -6.539 -37.844 -16.516 1 94.5 309 GLN A N 1
ATOM 2455 C CA . GLN A 1 309 ? -7.816 -37.562 -17.156 1 94.5 309 GLN A CA 1
ATOM 2456 C C . GLN A 1 309 ? -8.984 -37.875 -16.234 1 94.5 309 GLN A C 1
ATOM 2458 O O . GLN A 1 309 ? -9.938 -37.094 -16.141 1 94.5 309 GLN A O 1
ATOM 2463 N N . LYS A 1 310 ? -8.898 -38.875 -15.602 1 92.5 310 LYS A N 1
ATOM 2464 C CA . LYS A 1 310 ? -9.992 -39.312 -14.727 1 92.5 310 LYS A CA 1
ATOM 2465 C C . LYS A 1 310 ? -10.109 -38.406 -13.516 1 92.5 310 LYS A C 1
ATOM 2467 O O . LYS A 1 310 ? -11.219 -38.094 -13.055 1 92.5 310 LYS A O 1
ATOM 2472 N N . VAL A 1 311 ? -8.977 -38.031 -13.008 1 94 311 VAL A N 1
ATOM 2473 C CA . VAL A 1 311 ? -8.953 -37.219 -11.789 1 94 311 VAL A CA 1
ATOM 2474 C C . VAL A 1 311 ? -9.391 -35.781 -12.102 1 94 311 VAL A C 1
ATOM 2476 O O . VAL A 1 311 ? -10.102 -35.156 -11.312 1 94 311 VAL A O 1
ATOM 2479 N N . THR A 1 312 ? -9.047 -35.219 -13.195 1 92.75 312 THR A N 1
ATOM 2480 C CA . THR A 1 312 ? -9.25 -33.812 -13.461 1 92.75 312 THR A CA 1
ATOM 2481 C C . THR A 1 312 ? -10.422 -33.594 -14.414 1 92.75 312 THR A C 1
ATOM 2483 O O . THR A 1 312 ? -11.016 -32.531 -14.453 1 92.75 312 THR A O 1
ATOM 2486 N N . GLY A 1 313 ? -10.719 -34.594 -15.172 1 88.56 313 GLY A N 1
ATOM 2487 C CA . GLY A 1 313 ? -11.719 -34.406 -16.219 1 88.56 313 GLY A CA 1
ATOM 2488 C C . GLY A 1 313 ? -11.227 -33.562 -17.359 1 88.56 313 GLY A C 1
ATOM 2489 O O . GLY A 1 313 ? -12.031 -32.969 -18.078 1 88.56 313 GLY A O 1
ATOM 2490 N N . ALA A 1 314 ? -9.938 -33.5 -17.484 1 87.44 314 ALA A N 1
ATOM 2491 C CA . ALA A 1 314 ? -9.328 -32.656 -18.5 1 87.44 314 ALA A CA 1
ATOM 2492 C C . ALA A 1 314 ? -9.719 -33.125 -19.906 1 87.44 314 ALA A C 1
ATOM 2494 O O . ALA A 1 314 ? -10.031 -34.281 -20.125 1 87.44 314 ALA A O 1
ATOM 2495 N N . THR A 1 315 ? -9.688 -32.125 -20.781 1 84.31 315 THR A N 1
ATOM 2496 C CA . THR A 1 315 ? -9.938 -32.438 -22.188 1 84.31 315 THR A CA 1
ATOM 2497 C C . THR A 1 315 ? -8.734 -33.125 -22.812 1 84.31 315 THR A C 1
ATOM 2499 O O . THR A 1 315 ? -7.637 -33.094 -22.266 1 84.31 315 THR A O 1
ATOM 2502 N N . PHE A 1 316 ? -9.117 -33.906 -23.797 1 82.69 316 PHE A N 1
ATOM 2503 C CA . PHE A 1 316 ? -8.055 -34.656 -24.453 1 82.69 316 PHE A CA 1
ATOM 2504 C C . PHE A 1 316 ? -8.102 -34.438 -25.953 1 82.69 316 PHE A C 1
ATOM 2506 O O . PHE A 1 316 ? -9.109 -33.969 -26.5 1 82.69 316 PHE A O 1
ATOM 2513 N N . ASP A 1 317 ? -7.012 -34.719 -26.5 1 85.94 317 ASP A N 1
ATOM 2514 C CA . ASP A 1 317 ? -6.883 -34.5 -27.938 1 85.94 317 ASP A CA 1
ATOM 2515 C C . ASP A 1 317 ? -6.672 -35.812 -28.688 1 85.94 317 ASP A C 1
ATOM 2517 O O . ASP A 1 317 ? -6.844 -36.906 -28.109 1 85.94 317 ASP A O 1
ATOM 2521 N N . ALA A 1 318 ? -6.305 -35.656 -29.969 1 88.19 318 ALA A N 1
ATOM 2522 C CA . ALA A 1 318 ? -6.141 -36.812 -30.859 1 88.19 318 ALA A CA 1
ATOM 2523 C C . ALA A 1 318 ? -4.957 -37.656 -30.438 1 88.19 318 ALA A C 1
ATOM 2525 O O . ALA A 1 318 ? -4.965 -38.875 -30.641 1 88.19 318 ALA A O 1
ATOM 2526 N N . GLU A 1 319 ? -4.094 -37 -29.828 1 88.62 319 GLU A N 1
ATOM 2527 C CA . GLU A 1 319 ? -2.914 -37.75 -29.422 1 88.62 319 GLU A CA 1
ATOM 2528 C C . GLU A 1 319 ? -3.248 -38.719 -28.297 1 88.62 319 GLU A C 1
ATOM 2530 O O . GLU A 1 319 ? -2.738 -39.844 -28.266 1 88.62 319 GLU A O 1
ATOM 2535 N N . TYR A 1 320 ? -4 -38.281 -27.406 1 92.75 320 TYR A N 1
ATOM 2536 C CA . TYR A 1 320 ? -4.449 -39.156 -26.312 1 92.75 320 TYR A CA 1
ATOM 2537 C C . TYR A 1 320 ? -5.27 -40.312 -26.859 1 92.75 320 TYR A C 1
ATOM 2539 O O . TYR A 1 320 ? -5.117 -41.438 -26.406 1 92.75 320 TYR A O 1
ATOM 2547 N N . GLU A 1 321 ? -6.062 -40.062 -27.797 1 92.81 321 GLU A N 1
ATOM 2548 C CA . GLU A 1 321 ? -6.895 -41.094 -28.406 1 92.81 321 GLU A CA 1
ATOM 2549 C C . GLU A 1 321 ? -6.039 -42.125 -29.141 1 92.81 321 GLU A C 1
ATOM 2551 O O . GLU A 1 321 ? -6.312 -43.344 -29.062 1 92.81 321 GLU A O 1
ATOM 2556 N N . LYS A 1 322 ? -5.102 -41.625 -29.797 1 91.75 322 LYS A N 1
ATOM 2557 C CA . LYS A 1 322 ? -4.184 -42.531 -30.484 1 91.75 322 LYS A CA 1
ATOM 2558 C C . LYS A 1 322 ? -3.447 -43.406 -29.484 1 91.75 322 LYS A C 1
ATOM 2560 O O . LYS A 1 322 ? -3.26 -44.594 -29.719 1 91.75 322 LYS A O 1
ATOM 2565 N N . LEU A 1 323 ? -3.033 -42.812 -28.406 1 93.44 323 LEU A N 1
ATOM 2566 C CA . LEU A 1 323 ? -2.338 -43.562 -27.375 1 93.44 323 LEU A CA 1
ATOM 2567 C C . LEU A 1 323 ? -3.236 -44.625 -26.781 1 93.44 323 LEU A C 1
ATOM 2569 O O . LEU A 1 323 ? -2.791 -45.781 -26.562 1 93.44 323 LEU A O 1
ATOM 2573 N N . LEU A 1 324 ? -4.457 -44.281 -26.547 1 93.19 324 LEU A N 1
ATOM 2574 C CA . LEU A 1 324 ? -5.418 -45.219 -26.016 1 93.19 324 LEU A CA 1
ATOM 2575 C C . LEU A 1 324 ? -5.637 -46.375 -26.984 1 93.19 324 LEU A C 1
ATOM 2577 O O . LEU A 1 324 ? -5.734 -47.531 -26.578 1 93.19 324 LEU A O 1
ATOM 2581 N N . TYR A 1 325 ? -5.688 -46 -28.25 1 93.19 325 TYR A N 1
ATOM 2582 C CA . TYR A 1 325 ? -5.84 -47.031 -29.281 1 93.19 325 TYR A CA 1
ATOM 2583 C C . TYR A 1 325 ? -4.668 -48 -29.266 1 93.19 325 TYR A C 1
ATOM 2585 O O . TYR A 1 325 ? -4.863 -49.219 -29.266 1 93.19 325 TYR A O 1
ATOM 2593 N N . ASP A 1 326 ? -3.533 -47.5 -29.281 1 93.75 326 ASP A N 1
ATOM 2594 C CA . ASP A 1 326 ? -2.328 -48.312 -29.297 1 93.75 326 ASP A CA 1
ATOM 2595 C C . ASP A 1 326 ? -2.254 -49.188 -28.047 1 93.75 326 ASP A C 1
ATOM 2597 O O . ASP A 1 326 ? -1.843 -50.344 -28.109 1 93.75 326 ASP A O 1
ATOM 2601 N N . TYR A 1 327 ? -2.574 -48.625 -26.922 1 93.5 327 TYR A N 1
ATOM 2602 C CA . TYR A 1 327 ? -2.559 -49.375 -25.672 1 93.5 327 TYR A CA 1
ATOM 2603 C C . TYR A 1 327 ? -3.578 -50.5 -25.703 1 93.5 327 TYR A C 1
ATOM 2605 O O . TYR A 1 327 ? -3.293 -51.625 -25.25 1 93.5 327 TYR A O 1
ATOM 2613 N N . CYS A 1 328 ? -4.758 -50.25 -26.188 1 92.44 328 CYS A N 1
ATOM 2614 C CA . CYS A 1 328 ? -5.777 -51.312 -26.312 1 92.44 328 CYS A CA 1
ATOM 2615 C C . CYS A 1 328 ? -5.324 -52.406 -27.234 1 92.44 328 CYS A C 1
ATOM 2617 O O . CYS A 1 328 ? -5.562 -53.594 -26.969 1 92.44 328 CYS A O 1
ATOM 2619 N N . GLU A 1 329 ? -4.68 -52 -28.312 1 90.56 329 GLU A N 1
ATOM 2620 C CA . GLU A 1 329 ? -4.129 -53 -29.203 1 90.56 329 GLU A CA 1
ATOM 2621 C C . GLU A 1 329 ? -3.107 -53.875 -28.5 1 90.56 329 GLU A C 1
ATOM 2623 O O . GLU A 1 329 ? -3.064 -55.094 -28.719 1 90.56 329 GLU A O 1
ATOM 2628 N N . LYS A 1 330 ? -2.395 -53.281 -27.734 1 91.44 330 LYS A N 1
ATOM 2629 C CA . LYS A 1 330 ? -1.412 -54.031 -26.953 1 91.44 330 LYS A CA 1
ATOM 2630 C C . LYS A 1 330 ? -2.096 -55 -25.984 1 91.44 330 LYS A C 1
ATOM 2632 O O . LYS A 1 330 ? -1.651 -56.125 -25.797 1 91.44 330 LYS A O 1
ATOM 2637 N N . LEU A 1 331 ? -3.125 -54.531 -25.344 1 91.25 331 LEU A N 1
ATOM 2638 C CA . LEU A 1 331 ? -3.879 -55.375 -24.422 1 91.25 331 LEU A CA 1
ATOM 2639 C C . LEU A 1 331 ? -4.52 -56.562 -25.156 1 91.25 331 LEU A C 1
ATOM 2641 O O . LEU A 1 331 ? -4.496 -57.688 -24.656 1 91.25 331 LEU A O 1
ATOM 2645 N N . ILE A 1 332 ? -4.945 -56.281 -26.328 1 88.06 332 ILE A N 1
ATOM 2646 C CA . ILE A 1 332 ? -5.578 -57.344 -27.141 1 88.06 332 ILE A CA 1
ATOM 2647 C C . ILE A 1 332 ? -4.535 -58.375 -27.547 1 88.06 332 ILE A C 1
ATOM 2649 O O . ILE A 1 332 ? -4.77 -59.562 -27.422 1 88.06 332 ILE A O 1
ATOM 2653 N N . ASP A 1 333 ? -3.471 -57.875 -27.938 1 86.88 333 ASP A N 1
ATOM 2654 C CA . ASP A 1 333 ? -2.396 -58.781 -28.359 1 86.88 333 ASP A CA 1
ATOM 2655 C C . ASP A 1 333 ? -1.892 -59.625 -27.203 1 86.88 333 ASP A C 1
ATOM 2657 O O . ASP A 1 333 ? -1.414 -60.75 -27.391 1 86.88 333 ASP A O 1
ATOM 2661 N N . ALA A 1 334 ? -2.088 -59.094 -26.016 1 88.88 334 ALA A N 1
ATOM 2662 C CA . ALA A 1 334 ? -1.632 -59.812 -24.828 1 88.88 334 ALA A CA 1
ATOM 2663 C C . ALA A 1 334 ? -2.736 -60.688 -24.266 1 88.88 334 ALA A C 1
ATOM 2665 O O . ALA A 1 334 ? -2.557 -61.344 -23.219 1 88.88 334 ALA A O 1
ATOM 2666 N N . GLY A 1 335 ? -3.908 -60.656 -24.828 1 84.88 335 GLY A N 1
ATOM 2667 C CA . GLY A 1 335 ? -5.016 -61.5 -24.422 1 84.88 335 GLY A CA 1
ATOM 2668 C C . GLY A 1 335 ? -5.867 -60.906 -23.328 1 84.88 335 GLY A C 1
ATOM 2669 O O . GLY A 1 335 ? -6.59 -61.625 -22.625 1 84.88 335 GLY A O 1
ATOM 2670 N N . VAL A 1 336 ? -5.672 -59.719 -23.109 1 88.56 336 VAL A N 1
ATOM 2671 C CA . VAL A 1 336 ? -6.398 -59.031 -22.031 1 88.56 336 VAL A CA 1
ATOM 2672 C C . VAL A 1 336 ? -7.449 -58.094 -22.625 1 88.56 336 VAL A C 1
ATOM 2674 O O . VAL A 1 336 ? -7.484 -56.906 -22.312 1 88.56 336 VAL A O 1
ATOM 2677 N N . SER A 1 337 ? -8.375 -58.625 -23.312 1 87.31 337 SER A N 1
ATOM 2678 C CA . SER A 1 337 ? -9.383 -57.844 -24.016 1 87.31 337 SER A CA 1
ATOM 2679 C C . SER A 1 337 ? -10.414 -57.281 -23.047 1 87.31 337 SER A C 1
ATOM 2681 O O . SER A 1 337 ? -11 -56.219 -23.297 1 87.31 337 SER A O 1
ATOM 2683 N N . ASP A 1 338 ? -10.555 -57.938 -21.953 1 85.75 338 ASP A N 1
ATOM 2684 C CA . ASP A 1 338 ? -11.523 -57.469 -20.969 1 85.75 338 ASP A CA 1
ATOM 2685 C C . ASP A 1 338 ? -11.141 -56.094 -20.406 1 85.75 338 ASP A C 1
ATOM 2687 O O . ASP A 1 338 ? -11.992 -55.219 -20.25 1 85.75 338 ASP A O 1
ATOM 2691 N N . ALA A 1 339 ? -9.852 -56 -20.141 1 87.81 339 ALA A N 1
ATOM 2692 C CA . ALA A 1 339 ? -9.359 -54.719 -19.625 1 87.81 339 ALA A CA 1
ATOM 2693 C C . ALA A 1 339 ? -9.508 -53.625 -20.672 1 87.81 339 ALA A C 1
ATOM 2695 O O . ALA A 1 339 ? -9.844 -52.5 -20.328 1 87.81 339 ALA A O 1
ATOM 2696 N N . ALA A 1 340 ? -9.242 -53.906 -21.906 1 91.06 340 ALA A N 1
ATOM 2697 C CA . ALA A 1 340 ? -9.391 -52.938 -22.984 1 91.06 340 ALA A CA 1
ATOM 2698 C C . ALA A 1 340 ? -10.844 -52.5 -23.109 1 91.06 340 ALA A C 1
ATOM 2700 O O . ALA A 1 340 ? -11.117 -51.312 -23.297 1 91.06 340 ALA A O 1
ATOM 2701 N N . TRP A 1 341 ? -11.688 -53.406 -22.953 1 89.12 341 TRP A N 1
ATOM 2702 C CA . TRP A 1 341 ? -13.109 -53.094 -23.031 1 89.12 341 TRP A CA 1
ATOM 2703 C C . TRP A 1 341 ? -13.523 -52.188 -21.906 1 89.12 341 TRP A C 1
ATOM 2705 O O . TRP A 1 341 ? -14.203 -51.156 -22.125 1 89.12 341 TRP A O 1
ATOM 2715 N N . ARG A 1 342 ? -13.102 -52.469 -20.75 1 88 342 ARG A N 1
ATOM 2716 C CA . ARG A 1 342 ? -13.477 -51.656 -19.594 1 88 342 ARG A CA 1
ATOM 2717 C C . ARG A 1 342 ? -12.938 -50.25 -19.703 1 88 342 ARG A C 1
ATOM 2719 O O . ARG A 1 342 ? -13.594 -49.281 -19.297 1 88 342 ARG A O 1
ATOM 2726 N N . LEU A 1 343 ? -11.797 -50.188 -20.281 1 89.62 343 LEU A N 1
ATOM 2727 C CA . LEU A 1 343 ? -11.172 -48.875 -20.453 1 89.62 343 LEU A CA 1
ATOM 2728 C C . LEU A 1 343 ? -11.945 -48.031 -21.469 1 89.62 343 LEU A C 1
ATOM 2730 O O . LEU A 1 343 ? -12.156 -46.812 -21.25 1 89.62 343 LEU A O 1
ATOM 2734 N N . LEU A 1 344 ? -12.43 -48.625 -22.516 1 90.06 344 LEU A N 1
ATOM 2735 C CA . LEU A 1 344 ? -13.016 -47.875 -23.609 1 90.06 344 LEU A CA 1
ATOM 2736 C C . LEU A 1 344 ? -14.523 -47.75 -23.453 1 90.06 344 LEU A C 1
ATOM 2738 O O . LEU A 1 344 ? -15.156 -46.906 -24.094 1 90.06 344 LEU A O 1
ATOM 2742 N N . SER A 1 345 ? -15.023 -48.531 -22.594 1 86.25 345 SER A N 1
ATOM 2743 C CA . SER A 1 345 ? -16.469 -48.594 -22.484 1 86.25 345 SER A CA 1
ATOM 2744 C C . SER A 1 345 ? -17.031 -47.281 -21.969 1 86.25 345 SER A C 1
ATOM 2746 O O . SER A 1 345 ? -18.094 -46.844 -22.406 1 86.25 345 SER A O 1
ATOM 2748 N N . THR A 1 346 ? -16.344 -46.656 -21.109 1 80.62 346 THR A N 1
ATOM 2749 C CA . THR A 1 346 ? -16.859 -45.406 -20.5 1 80.62 346 THR A CA 1
ATOM 2750 C C . THR A 1 346 ? -16.172 -44.188 -21.094 1 80.62 346 THR A C 1
ATOM 2752 O O . THR A 1 346 ? -16.469 -43.062 -20.703 1 80.62 346 THR A O 1
ATOM 2755 N N . PHE A 1 347 ? -15.352 -44.469 -22.016 1 86.38 347 PHE A N 1
ATOM 2756 C CA . PHE A 1 347 ? -14.586 -43.375 -22.578 1 86.38 347 PHE A CA 1
ATOM 2757 C C . PHE A 1 347 ? -15.414 -42.625 -23.609 1 86.38 347 PHE A C 1
ATOM 2759 O O . PHE A 1 347 ? -15.891 -43.219 -24.578 1 86.38 347 PHE A O 1
ATOM 2766 N N . LYS A 1 348 ? -15.633 -41.344 -23.328 1 84.19 348 LYS A N 1
ATOM 2767 C CA . LYS A 1 348 ? -16.422 -40.531 -24.25 1 84.19 348 LYS A CA 1
ATOM 2768 C C . LYS A 1 348 ? -15.555 -39.938 -25.344 1 84.19 348 LYS A C 1
ATOM 2770 O O . LYS A 1 348 ? -14.703 -39.094 -25.078 1 84.19 348 LYS A O 1
ATOM 2775 N N . THR A 1 349 ? -15.75 -40.5 -26.5 1 86.88 349 THR A N 1
ATOM 2776 C CA . THR A 1 349 ? -14.961 -40.031 -27.641 1 86.88 349 THR A CA 1
ATOM 2777 C C . THR A 1 349 ? -15.797 -40 -28.906 1 86.88 349 THR A C 1
ATOM 2779 O O . THR A 1 349 ? -16.844 -40.656 -28.984 1 86.88 349 THR A O 1
ATOM 2782 N N . LYS A 1 350 ? -15.367 -39.188 -29.844 1 83.38 350 LYS A N 1
ATOM 2783 C CA . LYS A 1 350 ? -15.992 -39.125 -31.172 1 83.38 350 LYS A CA 1
ATOM 2784 C C . LYS A 1 350 ? -15.078 -39.719 -32.25 1 83.38 350 LYS A C 1
ATOM 2786 O O . LYS A 1 350 ? -15.422 -39.688 -33.438 1 83.38 350 LYS A O 1
ATOM 2791 N N . ASP A 1 351 ? -14 -40.219 -31.781 1 88.81 351 ASP A N 1
ATOM 2792 C CA . ASP A 1 351 ? -13.055 -40.781 -32.75 1 88.81 351 ASP A CA 1
ATOM 2793 C C . ASP A 1 351 ? -13.578 -42.062 -33.344 1 88.81 351 ASP A C 1
ATOM 2795 O O . ASP A 1 351 ? -13.883 -43.031 -32.625 1 88.81 351 ASP A O 1
ATOM 2799 N N . GLU A 1 352 ? -13.562 -42.156 -34.625 1 86.81 352 GLU A N 1
ATOM 2800 C CA . GLU A 1 352 ? -14.156 -43.312 -35.312 1 86.81 352 GLU A CA 1
ATOM 2801 C C . GLU A 1 352 ? -13.359 -44.562 -35.094 1 86.81 352 GLU A C 1
ATOM 2803 O O . GLU A 1 352 ? -13.93 -45.656 -34.969 1 86.81 352 GLU A O 1
ATOM 2808 N N . ARG A 1 353 ? -12.117 -44.406 -35 1 87.75 353 ARG A N 1
ATOM 2809 C CA . ARG A 1 353 ? -11.273 -45.562 -34.812 1 87.75 353 ARG A CA 1
ATOM 2810 C C . ARG A 1 353 ? -11.492 -46.188 -33.438 1 87.75 353 ARG A C 1
ATOM 2812 O O . ARG A 1 353 ? -11.57 -47.406 -33.281 1 87.75 353 ARG A O 1
ATOM 2819 N N . LEU A 1 354 ? -11.586 -45.375 -32.531 1 90.62 354 LEU A N 1
ATOM 2820 C CA . LEU A 1 354 ? -11.789 -45.844 -31.156 1 90.62 354 LEU A CA 1
ATOM 2821 C C . LEU A 1 354 ? -13.195 -46.438 -30.984 1 90.62 354 LEU A C 1
ATOM 2823 O O . LEU A 1 354 ? -13.383 -47.406 -30.25 1 90.62 354 LEU A O 1
ATOM 2827 N N . LEU A 1 355 ? -14.109 -45.812 -31.656 1 89.12 355 LEU A N 1
ATOM 2828 C CA . LEU A 1 355 ? -15.477 -46.312 -31.594 1 89.12 355 LEU A CA 1
ATOM 2829 C C . LEU A 1 355 ? -15.578 -47.688 -32.25 1 89.12 355 LEU A C 1
ATOM 2831 O O . LEU A 1 355 ? -16.281 -48.562 -31.734 1 89.12 355 LEU A O 1
ATOM 2835 N N . ALA A 1 356 ? -14.859 -47.812 -33.344 1 87.69 356 ALA A N 1
ATOM 2836 C CA . ALA A 1 356 ? -14.828 -49.125 -34 1 87.69 356 ALA A CA 1
ATOM 2837 C C . ALA A 1 356 ? -14.195 -50.188 -33.094 1 87.69 356 ALA A C 1
ATOM 2839 O O . ALA A 1 356 ? -14.688 -51.312 -33 1 87.69 356 ALA A O 1
ATOM 2840 N N . LEU A 1 357 ? -13.172 -49.75 -32.5 1 89.5 357 LEU A N 1
ATOM 2841 C CA . LEU A 1 357 ? -12.484 -50.656 -31.609 1 89.5 357 LEU A CA 1
ATOM 2842 C C . LEU A 1 357 ? -13.367 -51.031 -30.422 1 89.5 357 LEU A C 1
ATOM 2844 O O . LEU A 1 357 ? -13.375 -52.188 -29.984 1 89.5 357 LEU A O 1
ATOM 2848 N N . ARG A 1 358 ? -14.023 -50.062 -29.922 1 90.12 358 ARG A N 1
ATOM 2849 C CA . ARG A 1 358 ? -14.953 -50.281 -28.812 1 90.12 358 ARG A CA 1
ATOM 2850 C C . ARG A 1 358 ? -16 -51.344 -29.203 1 90.12 358 ARG A C 1
ATOM 2852 O O . ARG A 1 358 ? -16.312 -52.219 -28.406 1 90.12 358 ARG A O 1
ATOM 2859 N N . HIS A 1 359 ? -16.516 -51.188 -30.344 1 86.31 359 HIS A N 1
ATOM 2860 C CA . HIS A 1 359 ? -17.516 -52.125 -30.828 1 86.31 359 HIS A CA 1
ATOM 2861 C C . HIS A 1 359 ? -16.922 -53.531 -30.984 1 86.31 359 HIS A C 1
ATOM 2863 O O . HIS A 1 359 ? -17.531 -54.531 -30.594 1 86.31 359 HIS A O 1
ATOM 2869 N N . ASP A 1 360 ? -15.75 -53.594 -31.609 1 84.75 360 ASP A N 1
ATOM 2870 C CA . ASP A 1 360 ? -15.078 -54.875 -31.781 1 84.75 360 ASP A CA 1
ATOM 2871 C C . ASP A 1 360 ? -14.812 -55.531 -30.438 1 84.75 360 ASP A C 1
ATOM 2873 O O . ASP A 1 360 ? -14.992 -56.75 -30.281 1 84.75 360 ASP A O 1
ATOM 2877 N N . LEU A 1 361 ? -14.445 -54.75 -29.531 1 87.88 361 LEU A N 1
ATOM 2878 C CA . LEU A 1 361 ? -14.148 -55.281 -28.203 1 87.88 361 LEU A CA 1
ATOM 2879 C C . LEU A 1 361 ? -15.422 -55.781 -27.531 1 87.88 361 LEU A C 1
ATOM 2881 O O . LEU A 1 361 ? -15.383 -56.781 -26.812 1 87.88 361 LEU A O 1
ATOM 2885 N N . PHE A 1 362 ? -16.484 -55.062 -27.703 1 85.44 362 PHE A N 1
ATOM 2886 C CA . PHE A 1 362 ? -17.781 -55.5 -27.188 1 85.44 362 PHE A CA 1
ATOM 2887 C C . PHE A 1 362 ? -18.109 -56.906 -27.688 1 85.44 362 PHE A C 1
ATOM 2889 O O . PHE A 1 362 ? -18.531 -57.781 -26.906 1 85.44 362 PHE A O 1
ATOM 2896 N N . LEU A 1 363 ? -17.766 -57.156 -28.906 1 81.75 363 LEU A N 1
ATOM 2897 C CA . LEU A 1 363 ? -18.062 -58.438 -29.531 1 81.75 363 LEU A CA 1
ATOM 2898 C C . LEU A 1 363 ? -17.078 -59.5 -29.047 1 81.75 363 LEU A C 1
ATOM 2900 O O . LEU A 1 363 ? -17.484 -60.656 -28.766 1 81.75 363 LEU A O 1
ATOM 2904 N N . ILE A 1 364 ? -15.898 -59.125 -28.969 1 80.5 364 ILE A N 1
ATOM 2905 C CA . ILE A 1 364 ? -14.844 -60.031 -28.547 1 80.5 364 ILE A CA 1
ATOM 2906 C C . ILE A 1 364 ? -15.102 -60.5 -27.109 1 80.5 364 ILE A C 1
ATOM 2908 O O . ILE A 1 364 ? -14.852 -61.656 -26.766 1 80.5 364 ILE A O 1
ATOM 2912 N N . CYS A 1 365 ? -15.664 -59.594 -26.312 1 83.38 365 CYS A N 1
ATOM 2913 C CA . CYS A 1 365 ? -15.844 -59.875 -24.906 1 83.38 365 CYS A CA 1
ATOM 2914 C C . CYS A 1 365 ? -17.172 -60.594 -24.656 1 83.38 365 CYS A C 1
ATOM 2916 O O . CYS A 1 365 ? -17.531 -60.844 -23.5 1 83.38 365 CYS A O 1
ATOM 2918 N N . GLY A 1 366 ? -17.953 -60.875 -25.547 1 76.62 366 GLY A N 1
ATOM 2919 C CA . GLY A 1 366 ? -19.125 -61.719 -25.391 1 76.62 366 GLY A CA 1
ATOM 2920 C C . GLY A 1 366 ? -20.422 -60.938 -25.516 1 76.62 366 GLY A C 1
ATOM 2921 O O . GLY A 1 366 ? -21.484 -61.438 -25.109 1 76.62 366 GLY A O 1
ATOM 2922 N N . GLY A 1 367 ? -20.375 -59.781 -26.016 1 77.19 367 GLY A N 1
ATOM 2923 C CA . GLY A 1 367 ? -21.578 -59.031 -26.297 1 77.19 367 GLY A CA 1
ATOM 2924 C C . GLY A 1 367 ? -22.312 -58.562 -25.047 1 77.19 367 GLY A C 1
ATOM 2925 O O . GLY A 1 367 ? -21.703 -58.344 -24 1 77.19 367 GLY A O 1
ATOM 2926 N N . GLU A 1 368 ? -23.625 -58.438 -25.109 1 77.12 368 GLU A N 1
ATOM 2927 C CA . GLU A 1 368 ? -24.453 -57.875 -24.047 1 77.12 368 GLU A CA 1
ATOM 2928 C C . GLU A 1 368 ? -24.531 -58.844 -22.844 1 77.12 368 GLU A C 1
ATOM 2930 O O . GLU A 1 368 ? -24.562 -58.406 -21.703 1 77.12 368 GLU A O 1
ATOM 2935 N N . GLU A 1 369 ? -24.422 -60 -23.031 1 70.88 369 GLU A N 1
ATOM 2936 C CA . GLU A 1 369 ? -24.594 -61.031 -21.984 1 70.88 369 GLU A CA 1
ATOM 2937 C C . GLU A 1 369 ? -23.422 -61 -21 1 70.88 369 GLU A C 1
ATOM 2939 O O . GLU A 1 369 ? -23.625 -61.125 -19.797 1 70.88 369 GLU A O 1
ATOM 2944 N N . ARG A 1 370 ? -22.297 -60.812 -21.594 1 70.94 370 ARG A N 1
ATOM 2945 C CA . ARG A 1 370 ? -21.125 -60.875 -20.734 1 70.94 370 ARG A CA 1
ATOM 2946 C C . ARG A 1 370 ? -20.703 -59.5 -20.25 1 70.94 370 ARG A C 1
ATOM 2948 O O . ARG A 1 370 ? -20.312 -59.344 -19.094 1 70.94 370 ARG A O 1
ATOM 2955 N N . THR A 1 371 ? -20.844 -58.625 -21.062 1 76.5 371 THR A N 1
ATOM 2956 C CA . THR A 1 371 ? -20.391 -57.281 -20.719 1 76.5 371 THR A CA 1
ATOM 2957 C C . THR A 1 371 ? -21.453 -56.531 -19.922 1 76.5 371 THR A C 1
ATOM 2959 O O . THR A 1 371 ? -21.156 -55.531 -19.266 1 76.5 371 THR A O 1
ATOM 2962 N N . MET A 1 372 ? -22.688 -56.969 -19.891 1 72.38 372 MET A N 1
ATOM 2963 C CA . MET A 1 372 ? -23.828 -56.344 -19.234 1 72.38 372 MET A CA 1
ATOM 2964 C C . MET A 1 372 ? -24 -54.906 -19.688 1 72.38 372 MET A C 1
ATOM 2966 O O . MET A 1 372 ? -24.391 -54.031 -18.906 1 72.38 372 MET A O 1
ATOM 2970 N N . SER A 1 373 ? -23.594 -54.656 -20.969 1 80.56 373 SER A N 1
ATOM 2971 C CA . SER A 1 373 ? -23.719 -53.312 -21.531 1 80.56 373 SER A CA 1
ATOM 2972 C C . SER A 1 373 ? -24.453 -53.344 -22.875 1 80.56 373 SER A C 1
ATOM 2974 O O . SER A 1 373 ? -24.469 -54.375 -23.547 1 80.56 373 SER A O 1
ATOM 2976 N N . LYS A 1 374 ? -25.094 -52.25 -23.078 1 79.44 374 LYS A N 1
ATOM 2977 C CA . LYS A 1 374 ? -25.781 -52.094 -24.375 1 79.44 374 LYS A CA 1
ATOM 2978 C C . LYS A 1 374 ? -24.781 -52.031 -25.516 1 79.44 374 LYS A C 1
ATOM 2980 O O . LYS A 1 374 ? -23.656 -51.531 -25.328 1 79.44 374 LYS A O 1
ATOM 2985 N N . GLU A 1 375 ? -25.141 -52.656 -26.562 1 78.56 375 GLU A N 1
ATOM 2986 C CA . GLU A 1 375 ? -24.281 -52.625 -27.75 1 78.56 375 GLU A CA 1
ATOM 2987 C C . GLU A 1 375 ? -23.938 -51.188 -28.156 1 78.56 375 GLU A C 1
ATOM 2989 O O . GLU A 1 375 ? -24.828 -50.375 -28.344 1 78.56 375 GLU A O 1
ATOM 2994 N N . PRO A 1 376 ? -22.609 -50.906 -28.188 1 78.38 376 PRO A N 1
ATOM 2995 C CA . PRO A 1 376 ? -22.203 -49.562 -28.562 1 78.38 376 PRO A CA 1
ATOM 2996 C C . PRO A 1 376 ? -22.422 -49.281 -30.047 1 78.38 376 PRO A C 1
ATOM 2998 O O . PRO A 1 376 ? -22.5 -50.188 -30.859 1 78.38 376 PRO A O 1
ATOM 3001 N N . ALA A 1 377 ? -22.562 -47.969 -30.297 1 73.5 377 ALA A N 1
ATOM 3002 C CA . ALA A 1 377 ? -22.812 -47.562 -31.672 1 73.5 377 ALA A CA 1
ATOM 3003 C C . ALA A 1 377 ? -21.625 -47.875 -32.562 1 73.5 377 ALA A C 1
ATOM 3005 O O . ALA A 1 377 ? -20.469 -47.719 -32.156 1 73.5 377 ALA A O 1
ATOM 3006 N N . TYR A 1 378 ? -21.781 -48.688 -33.531 1 69.62 378 TYR A N 1
ATOM 3007 C CA . TYR A 1 378 ? -20.75 -49 -34.5 1 69.62 378 TYR A CA 1
ATOM 3008 C C . TYR A 1 378 ? -20.656 -47.875 -35.562 1 69.62 378 TYR A C 1
ATOM 3010 O O . TYR A 1 378 ? -21.672 -47.531 -36.156 1 69.62 378 TYR A O 1
ATOM 3018 N N . PRO A 1 379 ? -19.547 -47.156 -35.469 1 64.88 379 PRO A N 1
ATOM 3019 C CA . PRO A 1 379 ? -19.5 -46.156 -36.531 1 64.88 379 PRO A CA 1
ATOM 3020 C C . PRO A 1 379 ? -19.562 -46.75 -37.938 1 64.88 379 PRO A C 1
ATOM 3022 O O . PRO A 1 379 ? -18.844 -47.719 -38.219 1 64.88 379 PRO A O 1
ATOM 3025 N N . ARG A 1 380 ? -20.734 -47.094 -38.406 1 53.03 380 ARG A N 1
ATOM 3026 C CA . ARG A 1 380 ? -20.906 -47.688 -39.719 1 53.03 380 ARG A CA 1
ATOM 3027 C C . ARG A 1 380 ? -20.078 -46.969 -40.781 1 53.03 380 ARG A C 1
ATOM 3029 O O . ARG A 1 380 ? -20.125 -45.75 -40.875 1 53.03 380 ARG A O 1
ATOM 3036 N N . PRO A 1 381 ? -19.031 -47.625 -41.219 1 50.16 381 PRO A N 1
ATOM 3037 C CA . PRO A 1 381 ? -18.469 -46.938 -42.375 1 50.16 381 PRO A CA 1
ATOM 3038 C C . PRO A 1 381 ? -19.547 -46.438 -43.344 1 50.16 381 PRO A C 1
ATOM 3040 O O . PRO A 1 381 ? -20.625 -47.031 -43.438 1 50.16 381 PRO A O 1
ATOM 3043 N N . LYS A 1 382 ? -19.422 -45.219 -43.719 1 46.75 382 LYS A N 1
ATOM 3044 C CA . LYS A 1 382 ? -20.391 -44.625 -44.656 1 46.75 382 LYS A CA 1
ATOM 3045 C C . LYS A 1 382 ? -20.875 -45.625 -45.688 1 46.75 382 LYS A C 1
ATOM 3047 O O . LYS A 1 382 ? -22.062 -45.656 -46.031 1 46.75 382 LYS A O 1
ATOM 3052 N N . HIS A 1 383 ? -19.906 -46.438 -46.125 1 42.41 383 HIS A N 1
ATOM 3053 C CA . HIS A 1 383 ? -20.219 -47.312 -47.25 1 42.41 383 HIS A CA 1
ATOM 3054 C C . HIS A 1 383 ? -21.078 -48.469 -46.812 1 42.41 383 HIS A C 1
ATOM 3056 O O . HIS A 1 383 ? -21.891 -49 -47.594 1 42.41 383 HIS A O 1
ATOM 3062 N N . VAL A 1 384 ? -20.969 -48.969 -45.719 1 44.31 384 VAL A N 1
ATOM 3063 C CA . VAL A 1 384 ? -21.766 -50.156 -45.312 1 44.31 384 VAL A CA 1
ATOM 3064 C C . VAL A 1 384 ? -23.172 -49.719 -44.938 1 44.31 384 VAL A C 1
ATOM 3066 O O . VAL A 1 384 ? -24.141 -50.438 -45.156 1 44.31 384 VAL A O 1
ATOM 3069 N N . GLN A 1 385 ? -23.328 -48.594 -44.406 1 42.41 385 GLN A N 1
ATOM 3070 C CA . GLN A 1 385 ? -24.672 -48.062 -44.188 1 42.41 385 GLN A CA 1
ATOM 3071 C C . GLN A 1 385 ? -25.438 -47.969 -45.531 1 42.41 385 GLN A C 1
ATOM 3073 O O . GLN A 1 385 ? -26.641 -48.219 -45.562 1 42.41 385 GLN A O 1
ATOM 3078 N N . GLU A 1 386 ? -24.656 -47.594 -46.5 1 42.41 386 GLU A N 1
ATOM 3079 C CA . GLU A 1 386 ? -25.266 -47.531 -47.812 1 42.41 386 GLU A CA 1
ATOM 3080 C C . GLU A 1 386 ? -25.625 -48.906 -48.344 1 42.41 386 GLU A C 1
ATOM 3082 O O . GLU A 1 386 ? -26.656 -49.094 -49 1 42.41 386 GLU A O 1
ATOM 3087 N N . ILE A 1 387 ? -24.812 -49.906 -48.062 1 37.66 387 ILE A N 1
ATOM 3088 C CA . ILE A 1 387 ? -25.125 -51.25 -48.562 1 37.66 387 ILE A CA 1
ATOM 3089 C C . ILE A 1 387 ? -26.312 -51.812 -47.781 1 37.66 387 ILE A C 1
ATOM 3091 O O . ILE A 1 387 ? -27.219 -52.406 -48.375 1 37.66 387 ILE A O 1
ATOM 3095 N N . SER A 1 388 ? -26.266 -51.688 -46.469 1 39.06 388 SER A N 1
ATOM 3096 C CA . SER A 1 388 ? -27.391 -52.219 -45.719 1 39.06 388 SER A CA 1
ATOM 3097 C C . SER A 1 388 ? -28.688 -51.531 -46.094 1 39.06 388 SER A C 1
ATOM 3099 O O . SER A 1 388 ? -29.766 -52.125 -46.031 1 39.06 388 SER A O 1
ATOM 3101 N N . LYS A 1 389 ? -28.609 -50.25 -46.312 1 44.53 389 LYS A N 1
ATOM 3102 C CA . LYS A 1 389 ? -29.797 -49.594 -46.844 1 44.53 389 LYS A CA 1
ATOM 3103 C C . LYS A 1 389 ? -30.125 -50.156 -48.219 1 44.53 389 LYS A C 1
ATOM 3105 O O . LYS A 1 389 ? -31.297 -50.25 -48.594 1 44.53 389 LYS A O 1
ATOM 3110 N N . ALA A 1 390 ? -29.016 -50.469 -48.938 1 41.47 390 ALA A N 1
ATOM 3111 C CA . ALA A 1 390 ? -29.266 -51 -50.281 1 41.47 390 ALA A CA 1
ATOM 3112 C C . ALA A 1 390 ? -29.781 -52.406 -50.219 1 41.47 390 ALA A C 1
ATOM 3114 O O . ALA A 1 390 ? -30.562 -52.844 -51.094 1 41.47 390 ALA A O 1
ATOM 3115 N N . LEU A 1 391 ? -29.188 -53.188 -49.312 1 35 391 LEU A N 1
ATOM 3116 C CA . LEU A 1 391 ? -29.641 -54.594 -49.25 1 35 391 LEU A CA 1
ATOM 3117 C C . LEU A 1 391 ? -30.922 -54.719 -48.438 1 35 391 LEU A C 1
ATOM 3119 O O . LEU A 1 391 ? -31.422 -55.812 -48.25 1 35 391 LEU A O 1
ATOM 3123 N N . SER A 1 392 ? -31.203 -53.562 -47.625 1 34.66 392 SER A N 1
ATOM 3124 C CA . SER A 1 392 ? -32.531 -53.75 -47.031 1 34.66 392 SER A CA 1
ATOM 3125 C C . SER A 1 392 ? -33.562 -54.062 -48.062 1 34.66 392 SER A C 1
ATOM 3127 O O . SER A 1 392 ? -33.781 -53.281 -49 1 34.66 392 SER A O 1
ATOM 3129 N N . PRO A 1 393 ? -33.688 -55.312 -48.375 1 33.16 393 PRO A N 1
ATOM 3130 C CA . PRO A 1 393 ? -34.781 -55.562 -49.281 1 33.16 393 PRO A CA 1
ATOM 3131 C C . PRO A 1 393 ? -36.031 -54.719 -49 1 33.16 393 PRO A C 1
ATOM 3133 O O . PRO A 1 393 ? -36.312 -54.406 -47.844 1 33.16 393 PRO A O 1
ATOM 3136 N N . THR A 1 394 ? -36.219 -53.719 -49.781 1 33.19 394 THR A N 1
ATOM 3137 C CA . THR A 1 394 ? -37.562 -53.156 -49.781 1 33.19 394 THR A CA 1
ATOM 3138 C C . THR A 1 394 ? -38.625 -54.25 -49.656 1 33.19 394 THR A C 1
ATOM 3140 O O . THR A 1 394 ? -38.781 -55.062 -50.562 1 33.19 394 THR A O 1
ATOM 3143 N N . ARG A 1 395 ? -38.781 -54.844 -48.531 1 29.09 395 ARG A N 1
ATOM 3144 C CA . ARG A 1 395 ? -39.938 -55.75 -48.375 1 29.09 395 ARG A CA 1
ATOM 3145 C C . ARG A 1 395 ? -41.188 -55.062 -48.906 1 29.09 395 ARG A C 1
ATOM 3147 O O . ARG A 1 395 ? -41.531 -53.969 -48.469 1 29.09 395 ARG A O 1
ATOM 3154 N N . PRO A 1 396 ? -41.625 -55.219 -50.125 1 28.95 396 PRO A N 1
ATOM 3155 C CA . PRO A 1 396 ? -42.969 -54.75 -50.5 1 28.95 396 PRO A CA 1
ATOM 3156 C C . PRO A 1 396 ? -44 -54.938 -49.344 1 28.95 396 PRO A C 1
ATOM 3158 O O . PRO A 1 396 ? -43.844 -55.812 -48.531 1 28.95 396 PRO A O 1
ATOM 3161 N N . GLN A 1 397 ? -44.625 -53.844 -48.969 1 26.89 397 GLN A N 1
ATOM 3162 C CA . GLN A 1 397 ? -45.719 -53.719 -48.031 1 26.89 397 GLN A CA 1
ATOM 3163 C C . GLN A 1 397 ? -46.781 -54.781 -48.281 1 26.89 397 GLN A C 1
ATOM 3165 O O . GLN A 1 397 ? -47.625 -54.656 -49.188 1 26.89 397 GLN A O 1
ATOM 3170 N N . GLN A 1 398 ? -46.469 -56 -48.625 1 25.52 398 GLN A N 1
ATOM 3171 C CA . GLN A 1 398 ? -47.656 -56.875 -48.75 1 25.52 398 GLN A CA 1
ATOM 3172 C C . GLN A 1 398 ? -48.594 -56.656 -47.594 1 25.52 398 GLN A C 1
ATOM 3174 O O . GLN A 1 398 ? -48.188 -56.688 -46.438 1 25.52 398 GLN A O 1
ATOM 3179 N N . ARG A 1 399 ? -49.656 -55.875 -47.938 1 24.48 399 ARG A N 1
ATOM 3180 C CA . ARG A 1 399 ? -50.875 -55.719 -47.156 1 24.48 399 ARG A CA 1
ATOM 3181 C C . ARG A 1 399 ? -51.312 -57.062 -46.594 1 24.48 399 ARG A C 1
ATOM 3183 O O . ARG A 1 399 ? -51.688 -57.969 -47.344 1 24.48 399 ARG A O 1
ATOM 3190 N N . THR A 1 400 ? -50.625 -57.531 -45.625 1 24.8 400 THR A N 1
ATOM 3191 C CA . THR A 1 400 ? -51.031 -58.75 -44.938 1 24.8 400 THR A CA 1
ATOM 3192 C C . THR A 1 400 ? -52.5 -58.656 -44.531 1 24.8 400 THR A C 1
ATOM 3194 O O . THR A 1 400 ? -52.875 -57.781 -43.75 1 24.8 400 THR A O 1
ATOM 3197 N N . SER A 1 401 ? -53.438 -58.781 -45.5 1 23.17 401 SER A N 1
ATOM 3198 C CA . SER A 1 401 ? -54.812 -59.031 -45.062 1 23.17 401 SER A CA 1
ATOM 3199 C C . SER A 1 401 ? -54.844 -59.906 -43.844 1 23.17 401 SER A C 1
ATOM 3201 O O . SER A 1 401 ? -53.969 -60.75 -43.625 1 23.17 401 SER A O 1
ATOM 3203 N N . ALA A 1 402 ? -55.5 -59.344 -42.812 1 23.61 402 ALA A N 1
ATOM 3204 C CA . ALA A 1 402 ? -55.781 -59.906 -41.5 1 23.61 402 ALA A CA 1
ATOM 3205 C C . ALA A 1 402 ? -56.438 -61.281 -41.625 1 23.61 402 ALA A C 1
ATOM 3207 O O . ALA A 1 402 ? -57.656 -61.406 -41.375 1 23.61 402 ALA A O 1
ATOM 3208 N N . TYR A 1 403 ? -56.281 -62.031 -42.781 1 20.23 403 TYR A N 1
ATOM 3209 C CA . TYR A 1 403 ? -57.156 -63.219 -42.75 1 20.23 403 TYR A CA 1
ATOM 3210 C C . TYR A 1 403 ? -57.219 -63.812 -41.344 1 20.23 403 TYR A C 1
ATOM 3212 O O . TYR A 1 403 ? -56.344 -63.531 -40.5 1 20.23 403 TYR A O 1
ATOM 3220 N N . SER A 1 404 ? -58.125 -64.875 -41.25 1 18.53 404 SER A N 1
ATOM 3221 C CA . SER A 1 404 ? -59.156 -65.812 -40.781 1 18.53 404 SER A CA 1
ATOM 3222 C C . SER A 1 404 ? -58.562 -66.938 -39.938 1 18.53 404 SER A C 1
ATOM 3224 O O . SER A 1 404 ? -58.062 -67.938 -40.469 1 18.53 404 SER A O 1
ATOM 3226 N N . LYS A 1 405 ? -57.531 -66.625 -39.156 1 25.17 405 LYS A N 1
ATOM 3227 C CA . LYS A 1 405 ? -57 -67.812 -38.438 1 25.17 405 LYS A CA 1
ATOM 3228 C C . LYS A 1 405 ? -58.125 -68.625 -37.812 1 25.17 405 LYS A C 1
ATOM 3230 O O . LYS A 1 405 ? -58.781 -68.188 -36.875 1 25.17 405 LYS A O 1
ATOM 3235 N N . SER A 1 406 ? -59 -69.25 -38.688 1 18.88 406 SER A N 1
ATOM 3236 C CA . SER A 1 406 ? -60.031 -70.125 -38.156 1 18.88 406 SER A CA 1
ATOM 3237 C C . SER A 1 406 ? -59.438 -71.062 -37.094 1 18.88 406 SER A C 1
ATOM 3239 O O . SER A 1 406 ? -58.25 -71.375 -37.094 1 18.88 406 SER A O 1
ATOM 3241 N N . SER A 1 407 ? -60.281 -71.312 -36 1 22.09 407 SER A N 1
ATOM 3242 C CA . SER A 1 407 ? -60.25 -72 -34.719 1 22.09 407 SER A CA 1
ATOM 3243 C C . SER A 1 407 ? -60 -73.5 -34.875 1 22.09 407 SER A C 1
ATOM 3245 O O . SER A 1 407 ? -59.969 -74.25 -33.906 1 22.09 407 SER A O 1
ATOM 3247 N N . PRO A 1 408 ? -59.188 -73.938 -35.844 1 20.31 408 PRO A N 1
ATOM 3248 C CA . PRO A 1 408 ? -59.5 -75.375 -36.062 1 20.31 408 PRO A CA 1
ATOM 3249 C C . PRO A 1 408 ? -59.688 -76.125 -34.781 1 20.31 408 PRO A C 1
ATOM 3251 O O . PRO A 1 408 ? -59.094 -75.812 -33.75 1 20.31 408 PRO A O 1
ATOM 3254 N N . PRO A 1 409 ? -60.781 -76.875 -34.625 1 20.67 409 PRO A N 1
ATOM 3255 C CA . PRO A 1 409 ? -61.25 -77.625 -33.469 1 20.67 409 PRO A CA 1
ATOM 3256 C C . PRO A 1 409 ? -60.25 -78.688 -33.031 1 20.67 409 PRO A C 1
ATOM 3258 O O . PRO A 1 409 ? -59.406 -79.125 -33.844 1 20.67 409 PRO A O 1
ATOM 3261 N N . THR A 1 410 ? -59.625 -78.438 -31.969 1 19.16 410 THR A N 1
ATOM 3262 C CA . THR A 1 410 ? -58.812 -79.375 -31.234 1 19.16 410 THR A CA 1
ATOM 3263 C C . THR A 1 410 ? -59.5 -80.75 -31.156 1 19.16 410 THR A C 1
ATOM 3265 O O . THR A 1 410 ? -60.438 -80.938 -30.391 1 19.16 410 THR A O 1
ATOM 3268 N N . THR A 1 411 ? -59.812 -81.375 -32.219 1 15.91 411 THR A N 1
ATOM 3269 C CA . THR A 1 411 ? -60.406 -82.688 -32.094 1 15.91 411 THR A CA 1
ATOM 3270 C C . THR A 1 411 ? -59.531 -83.562 -31.203 1 15.91 411 THR A C 1
ATOM 3272 O O . THR A 1 411 ? -58.406 -83.25 -30.906 1 15.91 411 THR A O 1
ATOM 3275 N N . ALA A 1 412 ? -59.406 -84.875 -31.578 1 17.08 412 ALA A N 1
ATOM 3276 C CA . ALA A 1 412 ? -60.031 -86.125 -31.156 1 17.08 412 ALA A CA 1
ATOM 3277 C C . ALA A 1 412 ? -59.062 -87 -30.281 1 17.08 412 ALA A C 1
ATOM 3279 O O . ALA A 1 412 ? -59.438 -87.438 -29.203 1 17.08 412 ALA A O 1
ATOM 3280 N N . SER A 1 413 ? -57.875 -87.625 -30.734 1 16.8 413 SER A N 1
ATOM 3281 C CA . SER A 1 413 ? -57.812 -89.062 -30.844 1 16.8 413 SER A CA 1
ATOM 3282 C C . SER A 1 413 ? -57.344 -89.688 -29.547 1 16.8 413 SER A C 1
ATOM 3284 O O . SER A 1 413 ? -56.469 -89.125 -28.859 1 16.8 413 SER A O 1
ATOM 3286 N N . TYR A 1 414 ? -58.031 -90.938 -29.047 1 17.19 414 TYR A N 1
ATOM 3287 C CA . TYR A 1 414 ? -58.156 -91.875 -27.953 1 17.19 414 TYR A CA 1
ATOM 3288 C C . TYR A 1 414 ? -56.906 -92.75 -27.891 1 17.19 414 TYR A C 1
ATOM 3290 O O . TYR A 1 414 ? -56.875 -93.688 -27.078 1 17.19 414 TYR A O 1
ATOM 3298 N N . PHE A 1 415 ? -55.844 -92.688 -28.516 1 16.58 415 PHE A N 1
ATOM 3299 C CA . PHE A 1 415 ? -55.281 -94 -28.641 1 16.58 415 PHE A CA 1
ATOM 3300 C C . PHE A 1 415 ? -54.938 -94.562 -27.266 1 16.58 415 PHE A C 1
ATOM 3302 O O . PHE A 1 415 ? -54.562 -93.812 -26.359 1 16.58 415 PHE A O 1
ATOM 3309 N N . SER A 1 416 ? -54.844 -96 -27.172 1 16.17 416 SER A N 1
ATOM 3310 C CA . SER A 1 416 ? -55 -97.188 -26.328 1 16.17 416 SER A CA 1
ATOM 3311 C C . SER A 1 416 ? -53.844 -97.375 -25.359 1 16.17 416 SER A C 1
ATOM 3313 O O . SER A 1 416 ? -52.844 -96.688 -25.469 1 16.17 416 SER A O 1
ATOM 3315 N N . SER A 1 417 ? -53.25 -98.688 -25.172 1 16 417 SER A N 1
ATOM 3316 C CA . SER A 1 417 ? -53.406 -99.625 -24.078 1 16 417 SER A CA 1
ATOM 3317 C C . SER A 1 417 ? -52.156 -99.625 -23.188 1 16 417 SER A C 1
ATOM 3319 O O . SER A 1 417 ? -52.281 -99.625 -21.969 1 16 417 SER A O 1
ATOM 3321 N N . PRO A 1 418 ? -50.781 -100.125 -23.578 1 17.17 418 PRO A N 1
ATOM 3322 C CA . PRO A 1 418 ? -50.469 -101.438 -23.062 1 17.17 418 PRO A CA 1
ATOM 3323 C C . PRO A 1 418 ? -49.906 -101.438 -21.656 1 17.17 418 PRO A C 1
ATOM 3325 O O . PRO A 1 418 ? -49.438 -100.375 -21.188 1 17.17 418 PRO A O 1
ATOM 3328 N N . GLN A 1 419 ? -49.281 -102.688 -21.234 1 15.9 419 GLN A N 1
ATOM 3329 C CA . GLN A 1 419 ? -49.219 -103.562 -20.094 1 15.9 419 GLN A CA 1
ATOM 3330 C C . GLN A 1 419 ? -48.062 -103.188 -19.156 1 15.9 419 GLN A C 1
ATOM 3332 O O . GLN A 1 419 ? -47.188 -102.375 -19.531 1 15.9 419 GLN A O 1
ATOM 3337 N N . GLN A 1 420 ? -47.656 -104.188 -18.172 1 16.08 420 GLN A N 1
ATOM 3338 C CA . GLN A 1 420 ? -47.5 -104.562 -16.766 1 16.08 420 GLN A CA 1
ATOM 3339 C C . GLN A 1 420 ? -46.031 -104.562 -16.359 1 16.08 420 GLN A C 1
ATOM 3341 O O . GLN A 1 420 ? -45.719 -104.375 -15.172 1 16.08 420 GLN A O 1
ATOM 3346 N N . ARG A 1 421 ? -44.906 -104.438 -17.047 1 17.61 421 ARG A N 1
ATOM 3347 C CA . ARG A 1 421 ? -44.094 -105.562 -16.516 1 17.61 421 ARG A CA 1
ATOM 3348 C C . ARG A 1 421 ? -43.531 -105.188 -15.133 1 17.61 421 ARG A C 1
ATOM 3350 O O . ARG A 1 421 ? -43.125 -104.062 -14.898 1 17.61 421 ARG A O 1
ATOM 3357 N N . PRO A 1 422 ? -43.438 -106.312 -14.18 1 16.52 422 PRO A N 1
ATOM 3358 C CA . PRO A 1 422 ? -43.406 -106.5 -12.727 1 16.52 422 PRO A CA 1
ATOM 3359 C C . PRO A 1 422 ? -42.062 -106.062 -12.117 1 16.52 422 PRO A C 1
ATOM 3361 O O . PRO A 1 422 ? -42.062 -105.25 -11.195 1 16.52 422 PRO A O 1
ATOM 3364 N N . ALA A 1 423 ? -41.031 -107 -12.008 1 15.77 423 ALA A N 1
ATOM 3365 C CA . ALA A 1 423 ? -40.719 -107.75 -10.805 1 15.77 423 ALA A CA 1
ATOM 3366 C C . ALA A 1 423 ? -39.531 -107.188 -10.07 1 15.77 423 ALA A C 1
ATOM 3368 O O . ALA A 1 423 ? -39.594 -106.875 -8.875 1 15.77 423 ALA A O 1
ATOM 3369 N N . ALA A 1 424 ? -38.188 -107.625 -10.32 1 16.77 424 ALA A N 1
ATOM 3370 C CA . ALA A 1 424 ? -37.625 -108.562 -9.352 1 16.77 424 ALA A CA 1
ATOM 3371 C C . ALA A 1 424 ? -36.812 -107.812 -8.273 1 16.77 424 ALA A C 1
ATOM 3373 O O . ALA A 1 424 ? -36.375 -106.688 -8.484 1 16.77 424 ALA A O 1
ATOM 3374 N N . PRO A 1 425 ? -36 -108.625 -7.352 1 16.64 425 PRO A N 1
ATOM 3375 C CA . PRO A 1 425 ? -35.938 -108.938 -5.922 1 16.64 425 PRO A CA 1
ATOM 3376 C C . PRO A 1 425 ? -34.875 -108.125 -5.176 1 16.64 425 PRO A C 1
ATOM 3378 O O . PRO A 1 425 ? -35.219 -107.312 -4.344 1 16.64 425 PRO A O 1
ATOM 3381 N N . SER A 1 426 ? -33.688 -108.875 -4.699 1 15.59 426 SER A N 1
ATOM 3382 C CA . SER A 1 426 ? -33.406 -109.438 -3.389 1 15.59 426 SER A CA 1
ATOM 3383 C C . SER A 1 426 ? -32.312 -108.688 -2.648 1 15.59 426 SER A C 1
ATOM 3385 O O . SER A 1 426 ? -32.531 -108.25 -1.503 1 15.59 426 SER A O 1
ATOM 3387 N N . HIS A 1 427 ? -30.984 -109.188 -2.547 1 16.64 427 HIS A N 1
ATOM 3388 C CA . HIS A 1 427 ? -30.5 -109.75 -1.277 1 16.64 427 HIS A CA 1
ATOM 3389 C C . HIS A 1 427 ? -29.781 -108.688 -0.465 1 16.64 427 HIS A C 1
ATOM 3391 O O . HIS A 1 427 ? -29.359 -107.625 -1.009 1 16.64 427 HIS A O 1
ATOM 3397 N N . PRO A 1 428 ? -28.797 -109.125 0.623 1 17.44 428 PRO A N 1
ATOM 3398 C CA . PRO A 1 428 ? -28.781 -109.25 2.082 1 17.44 428 PRO A CA 1
ATOM 3399 C C . PRO A 1 428 ? -27.812 -108.312 2.736 1 17.44 428 PRO A C 1
ATOM 3401 O O . PRO A 1 428 ? -28.234 -107.438 3.508 1 17.44 428 PRO A O 1
ATOM 3404 N N . GLY A 1 429 ? -26.484 -108.812 3.354 1 16.47 429 GLY A N 1
ATOM 3405 C CA . GLY A 1 429 ? -26.156 -109.188 4.727 1 16.47 429 GLY A CA 1
ATOM 3406 C C . GLY A 1 429 ? -25.094 -108.25 5.324 1 16.47 429 GLY A C 1
ATOM 3407 O O . GLY A 1 429 ? -24.938 -108.188 6.547 1 16.47 429 GLY A O 1
ATOM 3408 N N . MET A 1 430 ? -24.062 -107.625 4.676 1 19.8 430 MET A N 1
ATOM 3409 C CA . MET A 1 430 ? -22.844 -107.938 5.398 1 19.8 430 MET A CA 1
ATOM 3410 C C . MET A 1 430 ? -22.844 -107.312 6.793 1 19.8 430 MET A C 1
ATOM 3412 O O . MET A 1 430 ? -23.344 -106.25 6.984 1 19.8 430 MET A O 1
ATOM 3416 N N . PRO A 1 431 ? -22.062 -108.125 7.863 1 18.17 431 PRO A N 1
ATOM 3417 C CA . PRO A 1 431 ? -22.062 -108.438 9.289 1 18.17 431 PRO A CA 1
ATOM 3418 C C . PRO A 1 431 ? -21.562 -107.312 10.156 1 18.17 431 PRO A C 1
ATOM 3420 O O . PRO A 1 431 ? -21.031 -106.312 9.633 1 18.17 431 PRO A O 1
ATOM 3423 N N . PRO A 1 432 ? -20.922 -107.75 11.492 1 19.58 432 PRO A N 1
ATOM 3424 C CA . PRO A 1 432 ? -21.062 -107.5 12.93 1 19.58 432 PRO A CA 1
ATOM 3425 C C . PRO A 1 432 ? -19.953 -106.562 13.477 1 19.58 432 PRO A C 1
ATOM 3427 O O . PRO A 1 432 ? -20.141 -105.938 14.516 1 19.58 432 PRO A O 1
ATOM 3430 N N . LEU A 1 433 ? -18.922 -106.062 13.008 1 21.3 433 LEU A N 1
ATOM 3431 C CA . LEU A 1 433 ? -17.703 -106.375 13.734 1 21.3 433 LEU A CA 1
ATOM 3432 C C . LEU A 1 433 ? -17.766 -105.812 15.156 1 21.3 433 LEU A C 1
ATOM 3434 O O . LEU A 1 433 ? -18.375 -104.812 15.398 1 21.3 433 LEU A O 1
ATOM 3438 N N . PRO A 1 434 ? -16.984 -106.5 16.234 1 19.31 434 PRO A N 1
ATOM 3439 C CA . PRO A 1 434 ? -17.031 -106.875 17.656 1 19.31 434 PRO A CA 1
ATOM 3440 C C . PRO A 1 434 ? -16.938 -105.688 18.578 1 19.31 434 PRO A C 1
ATOM 3442 O O . PRO A 1 434 ? -16.641 -104.562 18.141 1 19.31 434 PRO A O 1
ATOM 3445 N N . PRO A 1 435 ? -16.312 -106 20.062 1 22.09 435 PRO A N 1
ATOM 3446 C CA . PRO A 1 435 ? -16.891 -106.188 21.391 1 22.09 435 PRO A CA 1
ATOM 3447 C C . PRO A 1 435 ? -16.891 -104.938 22.25 1 22.09 435 PRO A C 1
ATOM 3449 O O . PRO A 1 435 ? -17.922 -104.562 22.828 1 22.09 435 PRO A O 1
ATOM 3452 N N . GLY A 1 436 ? -15.656 -104.438 23 1 20.83 436 GLY A N 1
ATOM 3453 C CA . GLY A 1 436 ? -14.914 -104.875 24.172 1 20.83 436 GLY A CA 1
ATOM 3454 C C . GLY A 1 436 ? -14.992 -103.875 25.328 1 20.83 436 GLY A C 1
ATOM 3455 O O . GLY A 1 436 ? -14.25 -104 26.297 1 20.83 436 GLY A O 1
ATOM 3456 N N . PRO A 1 437 ? -15.586 -102.875 25.781 1 21.39 437 PRO A N 1
ATOM 3457 C CA . PRO A 1 437 ? -15.336 -102.688 27.203 1 21.39 437 PRO A CA 1
ATOM 3458 C C . PRO A 1 437 ? -15.953 -103.75 28.094 1 21.39 437 PRO A C 1
ATOM 3460 O O . PRO A 1 437 ? -16.828 -104.5 27.641 1 21.39 437 PRO A O 1
ATOM 3463 N N . GLN A 1 438 ? -16.016 -104.625 29.094 1 18.06 438 GLN A N 1
ATOM 3464 C CA . GLN A 1 438 ? -17.172 -104.812 29.969 1 18.06 438 GLN A CA 1
ATOM 3465 C C . GLN A 1 438 ? -17.656 -103.438 30.5 1 18.06 438 GLN A C 1
ATOM 3467 O O . GLN A 1 438 ? -18.844 -103.125 30.438 1 18.06 438 GLN A O 1
ATOM 3472 N N . TYR A 1 439 ? -17.328 -103.375 31.547 1 18.53 439 TYR A N 1
ATOM 3473 C CA . TYR A 1 439 ? -16.594 -103.75 32.75 1 18.53 439 TYR A CA 1
ATOM 3474 C C . TYR A 1 439 ? -15.812 -102.562 33.344 1 18.53 439 TYR A C 1
ATOM 3476 O O . TYR A 1 439 ? -15.031 -101.938 32.625 1 18.53 439 TYR A O 1
ATOM 3484 N N . PRO A 1 440 ? -15.789 -102.25 35.094 1 24.14 440 PRO A N 1
ATOM 3485 C CA . PRO A 1 440 ? -16.5 -101.25 35.875 1 24.14 440 PRO A CA 1
ATOM 3486 C C . PRO A 1 440 ? -16.016 -99.812 35.594 1 24.14 440 PRO A C 1
ATOM 3488 O O . PRO A 1 440 ? -14.875 -99.625 35.125 1 24.14 440 PRO A O 1
ATOM 3491 N N . MET B 1 1 ? -20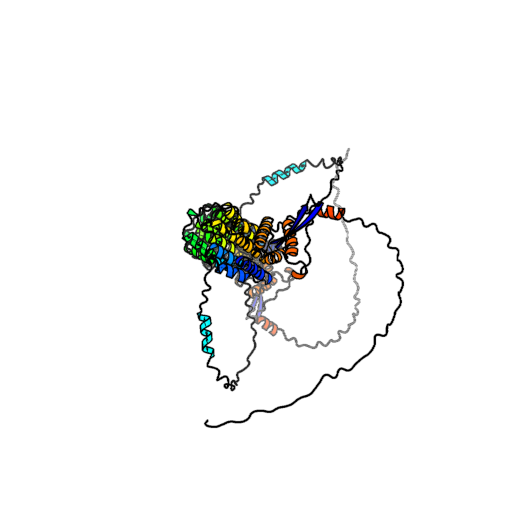.797 61.625 29.625 1 49 1 MET B N 1
ATOM 3492 C CA . MET B 1 1 ? -20.938 60.5 30.578 1 49 1 MET B CA 1
ATOM 3493 C C . MET B 1 1 ? -21.5 61 31.906 1 49 1 MET B C 1
ATOM 3495 O O . MET B 1 1 ? -21.016 62 32.469 1 49 1 MET B O 1
ATOM 3499 N N . ALA B 1 2 ? -22.656 60.625 32.156 1 50.09 2 ALA B N 1
ATOM 3500 C CA . ALA B 1 2 ? -23.219 61 33.469 1 50.09 2 ALA B CA 1
ATOM 3501 C C . ALA B 1 2 ? -22.969 59.906 34.469 1 50.09 2 ALA B C 1
ATOM 3503 O O . ALA B 1 2 ? -23.297 58.719 34.25 1 50.09 2 ALA B O 1
ATOM 3504 N N . ALA B 1 3 ? -21.906 60 35.25 1 50.19 3 ALA B N 1
ATOM 3505 C CA . ALA B 1 3 ? -21.688 59.062 36.375 1 50.19 3 ALA B CA 1
ATOM 3506 C C . ALA B 1 3 ? -22.547 59.438 37.562 1 50.19 3 ALA B C 1
ATOM 3508 O O . ALA B 1 3 ? -22.609 60.625 37.969 1 50.19 3 ALA B O 1
ATOM 3509 N N . HIS B 1 4 ? -23.438 58.469 37.844 1 47.69 4 HIS B N 1
ATOM 3510 C CA . HIS B 1 4 ? -24.281 58.719 39.031 1 47.69 4 HIS B CA 1
ATOM 3511 C C . HIS B 1 4 ? -23.625 58.188 40.281 1 47.69 4 HIS B C 1
ATOM 3513 O O . HIS B 1 4 ? -23.188 57.031 40.344 1 47.69 4 HIS B O 1
ATOM 3519 N N . TYR B 1 5 ? -23.078 59 41.062 1 47.75 5 TYR B N 1
ATOM 3520 C CA . TYR B 1 5 ? -22.5 58.625 42.344 1 47.75 5 TYR B CA 1
ATOM 3521 C C . TYR B 1 5 ? -23.516 58.781 43.469 1 47.75 5 TYR B C 1
ATOM 3523 O O . TYR B 1 5 ? -24.297 59.719 43.469 1 47.75 5 TYR B O 1
ATOM 3531 N N . LYS B 1 6 ? -23.734 57.625 44.156 1 56.78 6 LYS B N 1
ATOM 3532 C CA . LYS B 1 6 ? -24.5 57.656 45.375 1 56.78 6 LYS B CA 1
ATOM 3533 C C . LYS B 1 6 ? -23.578 57.812 46.594 1 56.78 6 LYS B C 1
ATOM 3535 O O . LYS B 1 6 ? -22.719 56.969 46.812 1 56.78 6 LYS B O 1
ATOM 3540 N N . GLN B 1 7 ? -23.422 59 47.062 1 55.22 7 GLN B N 1
ATOM 3541 C CA . GLN B 1 7 ? -22.641 59.188 48.281 1 55.22 7 GLN B CA 1
ATOM 3542 C C . GLN B 1 7 ? -23.531 59.531 49.469 1 55.22 7 GLN B C 1
ATOM 3544 O O . GLN B 1 7 ? -24.5 60.281 49.312 1 55.22 7 GLN B O 1
ATOM 3549 N N . TRP B 1 8 ? -23.25 58.75 50.562 1 61.53 8 TRP B N 1
ATOM 3550 C CA . TRP B 1 8 ? -23.922 59.062 51.812 1 61.53 8 TRP B CA 1
ATOM 3551 C C . TRP B 1 8 ? -23.375 60.344 52.438 1 61.53 8 TRP B C 1
ATOM 3553 O O . TRP B 1 8 ? -22.156 60.469 52.594 1 61.53 8 TRP B O 1
ATOM 3563 N N . ASP B 1 9 ? -24.219 61.312 52.469 1 56.53 9 ASP B N 1
ATOM 3564 C CA . ASP B 1 9 ? -23.891 62.531 53.188 1 56.53 9 ASP B CA 1
ATOM 3565 C C . ASP B 1 9 ? -24.281 62.438 54.656 1 56.53 9 ASP B C 1
ATOM 3567 O O . ASP B 1 9 ? -25.469 62.375 54.969 1 56.53 9 ASP B O 1
ATOM 3571 N N . ASP B 1 10 ? -23.391 62.312 55.5 1 67.94 10 ASP B N 1
ATOM 3572 C CA . ASP B 1 10 ? -23.594 62.188 56.938 1 67.94 10 ASP B CA 1
ATOM 3573 C C . ASP B 1 10 ? -24.297 63.406 57.5 1 67.94 10 ASP B C 1
ATOM 3575 O O . ASP B 1 10 ? -25.078 63.312 58.469 1 67.94 10 ASP B O 1
ATOM 3579 N N . ALA B 1 11 ? -23.984 64.5 56.969 1 66.44 11 ALA B N 1
ATOM 3580 C CA . ALA B 1 11 ? -24.531 65.75 57.531 1 66.44 11 ALA B CA 1
ATOM 3581 C C . ALA B 1 11 ? -26.031 65.875 57.312 1 66.44 11 ALA B C 1
ATOM 3583 O O . ALA B 1 11 ? -26.781 66.25 58.188 1 66.44 11 ALA B O 1
ATOM 3584 N N . THR B 1 12 ? -26.422 65.375 56.125 1 64 12 THR B N 1
ATOM 3585 C CA . THR B 1 12 ? -27.844 65.5 55.812 1 64 12 THR B CA 1
ATOM 3586 C C . THR B 1 12 ? -28.531 64.125 55.906 1 64 12 THR B C 1
ATOM 3588 O O . THR B 1 12 ? -29.766 64.062 55.75 1 64 12 THR B O 1
ATOM 3591 N N . GLN B 1 13 ? -27.812 63.156 56.375 1 61.66 13 GLN B N 1
ATOM 3592 C CA . GLN B 1 13 ? -28.344 61.781 56.5 1 61.66 13 GLN B CA 1
ATOM 3593 C C . GLN B 1 13 ? -29.156 61.375 55.281 1 61.66 13 GLN B C 1
ATOM 3595 O O . GLN B 1 13 ? -30.203 60.75 55.406 1 61.66 13 GLN B O 1
ATOM 3600 N N . THR B 1 14 ? -28.938 62.031 54.219 1 57.81 14 THR B N 1
ATOM 3601 C CA . THR B 1 14 ? -29.609 61.688 52.969 1 57.81 14 THR B CA 1
ATOM 3602 C C . THR B 1 14 ? -28.625 61.219 51.938 1 57.81 14 THR B C 1
ATOM 3604 O O . THR B 1 14 ? -27.422 61.469 52.031 1 57.81 14 THR B O 1
ATOM 3607 N N . TRP B 1 15 ? -29.062 60.344 51.031 1 58.84 15 TRP B N 1
ATOM 3608 C CA . TRP B 1 15 ? -28.281 59.875 49.875 1 58.84 15 TRP B CA 1
ATOM 3609 C C . TRP B 1 15 ? -28.156 61 48.844 1 58.84 15 TRP B C 1
ATOM 3611 O O . TRP B 1 15 ? -29.141 61.656 48.5 1 58.84 15 TRP B O 1
ATOM 3621 N N . ARG B 1 16 ? -27.016 61.594 48.625 1 59.47 16 ARG B N 1
ATOM 3622 C CA . ARG B 1 16 ? -26.766 62.562 47.562 1 59.47 16 ARG B CA 1
ATOM 3623 C C . ARG B 1 16 ? -26.375 61.844 46.281 1 59.47 16 ARG B C 1
ATOM 3625 O O . ARG B 1 16 ? -25.531 60.938 46.281 1 59.47 16 ARG B O 1
ATOM 3632 N N . TYR B 1 17 ? -27.281 62.031 45.281 1 54.66 17 TYR B N 1
ATOM 3633 C CA . TYR B 1 17 ? -27.031 61.5 43.969 1 54.66 17 TYR B CA 1
ATOM 3634 C C . TYR B 1 17 ? -26.281 62.5 43.094 1 54.66 17 TYR B C 1
ATOM 3636 O O . TYR B 1 17 ? -26.656 63.688 43.031 1 54.66 17 TYR B O 1
ATOM 3644 N N . THR B 1 18 ? -25.047 62.469 43 1 53.59 18 THR B N 1
ATOM 3645 C CA . THR B 1 18 ? -24.281 63.375 42.125 1 53.59 18 THR B CA 1
ATOM 3646 C C . THR B 1 18 ? -24.125 62.781 40.719 1 53.59 18 THR B C 1
ATOM 3648 O O . THR B 1 18 ? -23.859 61.562 40.594 1 53.59 18 THR B O 1
ATOM 3651 N N . VAL B 1 19 ? -24.75 63.438 39.812 1 52.38 19 VAL B N 1
ATOM 3652 C CA . VAL B 1 19 ? -24.547 63.062 38.406 1 52.38 19 VAL B CA 1
ATOM 3653 C C . VAL B 1 19 ? -23.359 63.812 37.844 1 52.38 19 VAL B C 1
ATOM 3655 O O . VAL B 1 19 ? -23.328 65.062 37.906 1 52.38 19 VAL B O 1
ATOM 3658 N N . GLU B 1 20 ? -22.234 63.312 37.906 1 50.03 20 GLU B N 1
ATOM 3659 C CA . GLU B 1 20 ? -21.109 63.938 37.219 1 50.03 20 GLU B CA 1
ATOM 3660 C C . GLU B 1 20 ? -21.234 63.75 35.719 1 50.03 20 GLU B C 1
ATOM 3662 O O . GLU B 1 20 ? -21.312 62.625 35.219 1 50.03 20 GLU B O 1
ATOM 3667 N N . ILE B 1 21 ? -21.734 64.812 35.125 1 51.19 21 ILE B N 1
ATOM 3668 C CA . ILE B 1 21 ? -21.828 64.875 33.656 1 51.19 21 ILE B CA 1
ATOM 3669 C C . ILE B 1 21 ? -20.484 65.312 33.062 1 51.19 21 ILE B C 1
ATOM 3671 O O . ILE B 1 21 ? -20.016 66.375 33.406 1 51.19 21 ILE B O 1
ATOM 3675 N N . ARG B 1 22 ? -19.594 64.438 32.906 1 52.38 22 ARG B N 1
ATOM 3676 C CA . ARG B 1 22 ? -18.359 64.812 32.25 1 52.38 22 ARG B CA 1
ATOM 3677 C C . ARG B 1 22 ? -18.547 64.812 30.719 1 52.38 22 ARG B C 1
ATOM 3679 O O . ARG B 1 22 ? -19.078 63.812 30.172 1 52.38 22 ARG B O 1
ATOM 3686 N N . LYS B 1 23 ? -18.609 65.938 30.203 1 56.31 23 LYS B N 1
ATOM 3687 C CA . LYS B 1 23 ? -18.531 66 28.75 1 56.31 23 LYS B CA 1
ATOM 3688 C C . LYS B 1 23 ? -17.203 65.375 28.25 1 56.31 23 LYS B C 1
ATOM 3690 O O . LYS B 1 23 ? -16.125 65.938 28.578 1 56.31 23 LYS B O 1
ATOM 3695 N N . LEU B 1 24 ? -17.219 64.125 28.141 1 62.38 24 LEU B N 1
ATOM 3696 C CA . LEU B 1 24 ? -15.977 63.562 27.641 1 62.38 24 LEU B CA 1
ATOM 3697 C C . LEU B 1 24 ? -15.773 63.906 26.172 1 62.38 24 LEU B C 1
ATOM 3699 O O . LEU B 1 24 ? -16.672 63.688 25.359 1 62.38 24 LEU B O 1
ATOM 3703 N N . PRO B 1 25 ? -14.812 64.75 25.984 1 74.69 25 PRO B N 1
ATOM 3704 C CA . PRO B 1 25 ? -14.531 65 24.562 1 74.69 25 PRO B CA 1
ATOM 3705 C C . PRO B 1 25 ? -14.297 63.688 23.797 1 74.69 25 PRO B C 1
ATOM 3707 O O . PRO B 1 25 ? -13.727 62.719 24.344 1 74.69 25 PRO B O 1
ATOM 3710 N N . VAL B 1 26 ? -15.023 63.594 22.734 1 77.69 26 VAL B N 1
ATOM 3711 C CA . VAL B 1 26 ? -14.945 62.406 21.906 1 77.69 26 VAL B CA 1
ATOM 3712 C C . VAL B 1 26 ? -13.617 62.375 21.156 1 77.69 26 VAL B C 1
ATOM 3714 O O . VAL B 1 26 ? -13.242 63.344 20.5 1 77.69 26 VAL B O 1
ATOM 3717 N N . ASN B 1 27 ? -12.82 61.469 21.547 1 86.69 27 ASN B N 1
ATOM 3718 C CA . ASN B 1 27 ? -11.641 61.188 20.719 1 86.69 27 ASN B CA 1
ATOM 3719 C C . ASN B 1 27 ? -12.031 60.656 19.344 1 86.69 27 ASN B C 1
ATOM 3721 O O . ASN B 1 27 ? -12.43 59.469 19.234 1 86.69 27 ASN B O 1
ATOM 3725 N N . GLU B 1 28 ? -11.852 61.375 18.406 1 84.25 28 GLU B N 1
ATOM 3726 C CA . GLU B 1 28 ? -12.375 61.094 17.078 1 84.25 28 GLU B CA 1
ATOM 3727 C C . GLU B 1 28 ? -11.688 59.844 16.484 1 84.25 28 GLU B C 1
ATOM 3729 O O . GLU B 1 28 ? -12.32 59.062 15.805 1 84.25 28 GLU B O 1
ATOM 3734 N N . ALA B 1 29 ? -10.461 59.781 16.766 1 87.44 29 ALA B N 1
ATOM 3735 C CA . ALA B 1 29 ? -9.719 58.656 16.188 1 87.44 29 ALA B CA 1
ATOM 3736 C C . ALA B 1 29 ? -10.203 57.344 16.75 1 87.44 29 ALA B C 1
ATOM 3738 O O . ALA B 1 29 ? -10.391 56.375 16 1 87.44 29 ALA B O 1
ATOM 3739 N N . ILE B 1 30 ? -10.43 57.312 18.016 1 88.81 30 ILE B N 1
ATOM 3740 C CA . ILE B 1 30 ? -10.906 56.094 18.672 1 88.81 30 ILE B CA 1
ATOM 3741 C C . ILE B 1 30 ? -12.344 55.812 18.25 1 88.81 30 ILE B C 1
ATOM 3743 O O . ILE B 1 30 ? -12.711 54.656 18.062 1 88.81 30 ILE B O 1
ATOM 3747 N N . TYR B 1 31 ? -13.016 56.844 18.094 1 89.19 31 TYR B N 1
ATOM 3748 C CA . TYR B 1 31 ? -14.406 56.719 17.672 1 89.19 31 TYR B CA 1
ATOM 3749 C C . TYR B 1 31 ? -14.484 56.094 16.281 1 89.19 31 TYR B C 1
ATOM 3751 O O . TYR B 1 31 ? -15.219 55.094 16.078 1 89.19 31 TYR B O 1
ATOM 3759 N N . GLU B 1 32 ? -13.773 56.625 15.398 1 89.94 32 GLU B N 1
ATOM 3760 C CA . GLU B 1 32 ? -13.805 56.125 14.031 1 89.94 32 GLU B CA 1
ATOM 3761 C C . GLU B 1 32 ? -13.359 54.656 13.969 1 89.94 32 GLU B C 1
ATOM 3763 O O . GLU B 1 32 ? -13.977 53.844 13.273 1 89.94 32 GLU B O 1
ATOM 3768 N N . SER B 1 33 ? -12.352 54.406 14.664 1 91.62 33 SER B N 1
ATOM 3769 C CA . SER B 1 33 ? -11.797 53.062 14.672 1 91.62 33 SER B CA 1
ATOM 3770 C C . SER B 1 33 ? -12.789 52.062 15.266 1 91.62 33 SER B C 1
ATOM 3772 O O . SER B 1 33 ? -12.984 50.969 14.711 1 91.62 33 SER B O 1
ATOM 3774 N N . ALA B 1 34 ? -13.422 52.406 16.328 1 91.25 34 ALA B N 1
ATOM 3775 C CA . ALA B 1 34 ? -14.375 51.5 16.984 1 91.25 34 ALA B CA 1
ATOM 3776 C C . ALA B 1 34 ? -15.633 51.312 16.141 1 91.25 34 ALA B C 1
ATOM 3778 O O . ALA B 1 34 ? -16.172 50.219 16.047 1 91.25 34 ALA B O 1
ATOM 3779 N N . MET B 1 35 ? -16.016 52.344 15.539 1 90.12 35 MET B N 1
ATOM 3780 C CA . MET B 1 35 ? -17.234 52.312 14.734 1 90.12 35 MET B CA 1
ATOM 3781 C C . MET B 1 35 ? -17 51.469 13.469 1 90.12 35 MET B C 1
ATOM 3783 O O . MET B 1 35 ? -17.906 50.812 12.992 1 90.12 35 MET B O 1
ATOM 3787 N N . GLU B 1 36 ? -15.844 51.625 12.984 1 93.38 36 GLU B N 1
ATOM 3788 C CA . GLU B 1 36 ? -15.516 50.844 11.805 1 93.38 36 GLU B CA 1
ATOM 3789 C C . GLU B 1 36 ? -15.656 49.344 12.094 1 93.38 36 GLU B C 1
ATOM 3791 O O . GLU B 1 36 ? -16.219 48.594 11.281 1 93.38 36 GLU B O 1
ATOM 3796 N N . LEU B 1 37 ? -15.125 48.875 13.211 1 93.94 37 LEU B N 1
ATOM 3797 C CA . LEU B 1 37 ? -15.219 47.5 13.602 1 93.94 37 LEU B CA 1
ATOM 3798 C C . LEU B 1 37 ? -16.672 47.094 13.82 1 93.94 37 LEU B C 1
ATOM 3800 O O . LEU B 1 37 ? -17.125 46.031 13.32 1 93.94 37 LEU B O 1
ATOM 3804 N N . GLN B 1 38 ? -17.406 47.906 14.5 1 90.81 38 GLN B N 1
ATOM 3805 C CA . GLN B 1 38 ? -18.781 47.594 14.828 1 90.81 38 GLN B CA 1
ATOM 3806 C C . GLN B 1 38 ? -19.641 47.531 13.562 1 90.81 38 GLN B C 1
ATOM 3808 O O . GLN B 1 38 ? -20.516 46.656 13.453 1 90.81 38 GLN B O 1
ATOM 3813 N N . ASN B 1 39 ? -19.391 48.438 12.734 1 92.62 39 ASN B N 1
ATOM 3814 C CA . ASN B 1 39 ? -20.125 48.406 11.477 1 92.62 39 ASN B CA 1
ATOM 3815 C C . ASN B 1 39 ? -19.812 47.156 10.672 1 92.62 39 ASN B C 1
ATOM 3817 O O . ASN B 1 39 ? -20.719 46.594 10.047 1 92.62 39 ASN B O 1
ATOM 3821 N N . ALA B 1 40 ? -18.562 46.781 10.672 1 95.06 40 ALA B N 1
ATOM 3822 C CA . ALA B 1 40 ? -18.172 45.562 9.977 1 95.06 40 ALA B CA 1
ATOM 3823 C C . ALA B 1 40 ? -18.844 44.344 10.594 1 95.06 40 ALA B C 1
ATOM 3825 O O . ALA B 1 40 ? -19.266 43.438 9.883 1 95.06 40 ALA B O 1
ATOM 3826 N N . CYS B 1 41 ? -19 44.281 11.891 1 91.81 41 CYS B N 1
ATOM 3827 C CA . CYS B 1 41 ? -19.656 43.188 12.594 1 91.81 41 CYS B CA 1
ATOM 3828 C C . CYS B 1 41 ? -21.141 43.125 12.273 1 91.81 41 CYS B C 1
ATOM 3830 O O . CYS B 1 41 ? -21.688 42.062 11.984 1 91.81 41 CYS B O 1
ATOM 3832 N N . ASP B 1 42 ? -21.719 44.25 12.211 1 88.31 42 ASP B N 1
ATOM 3833 C CA . ASP B 1 42 ? -23.172 44.312 11.992 1 88.31 42 ASP B CA 1
ATOM 3834 C C . ASP B 1 42 ? -23.516 43.969 10.555 1 88.31 42 ASP B C 1
ATOM 3836 O O . ASP B 1 42 ? -24.547 43.312 10.305 1 88.31 42 ASP B O 1
ATOM 3840 N N . ALA B 1 43 ? -22.672 44.469 9.758 1 91.88 43 ALA B N 1
ATOM 3841 C CA . ALA B 1 43 ? -22.938 44.219 8.336 1 91.88 43 ALA B CA 1
ATOM 3842 C C . ALA B 1 43 ? -22.391 42.875 7.895 1 91.88 43 ALA B C 1
ATOM 3844 O O . ALA B 1 43 ? -22.547 42.469 6.734 1 91.88 43 ALA B O 1
ATOM 3845 N N . ASN B 1 44 ? -21.797 42.156 8.711 1 91.19 44 ASN B N 1
ATOM 3846 C CA . ASN B 1 44 ? -21.141 40.875 8.398 1 91.19 44 ASN B CA 1
ATOM 3847 C C . ASN B 1 44 ? -20.109 41.062 7.285 1 91.19 44 ASN B C 1
ATOM 3849 O O . ASN B 1 44 ? -20.047 40.25 6.352 1 91.19 44 ASN B O 1
ATOM 3853 N N . ALA B 1 45 ? -19.453 42.188 7.324 1 95.06 45 ALA B N 1
ATOM 3854 C CA . ALA B 1 45 ? -18.438 42.531 6.336 1 95.06 45 ALA B CA 1
ATOM 3855 C C . ALA B 1 45 ? -17.047 42.531 6.961 1 95.06 45 ALA B C 1
ATOM 3857 O O . ALA B 1 45 ? -16.297 43.5 6.801 1 95.06 45 ALA B O 1
ATOM 3858 N N . LEU B 1 46 ? -16.734 41.5 7.656 1 96.5 46 LEU B N 1
ATOM 3859 C CA . LEU B 1 46 ? -15.453 41.438 8.359 1 96.5 46 LEU B CA 1
ATOM 3860 C C . LEU B 1 46 ? -14.305 41.219 7.383 1 96.5 46 LEU B C 1
ATOM 3862 O O . LEU B 1 46 ? -13.164 41.562 7.66 1 96.5 46 LEU B O 1
ATOM 3866 N N . GLY B 1 47 ? -14.516 40.594 6.281 1 96.69 47 GLY B N 1
ATOM 3867 C CA . GLY B 1 47 ? -13.5 40.375 5.262 1 96.69 47 GLY B CA 1
ATOM 3868 C C . GLY B 1 47 ? -12.844 41.656 4.793 1 96.69 47 GLY B C 1
ATOM 3869 O O . GLY B 1 47 ? -11.648 41.875 5.004 1 96.69 47 GLY B O 1
ATOM 3870 N N . PRO B 1 48 ? -13.688 42.5 4.25 1 96.56 48 PRO B N 1
ATOM 3871 C CA . PRO B 1 48 ? -13.141 43.781 3.795 1 96.56 48 PRO B CA 1
ATOM 3872 C C . PRO B 1 48 ? -12.516 44.594 4.93 1 96.56 48 PRO B C 1
ATOM 3874 O O . PRO B 1 48 ? -11.516 45.281 4.723 1 96.56 48 PRO B O 1
ATOM 3877 N N . TYR B 1 49 ? -13.109 44.562 6.066 1 97.06 49 TYR B N 1
ATOM 3878 C CA . TYR B 1 49 ? -12.547 45.25 7.215 1 97.06 49 TYR B CA 1
ATOM 3879 C C . TYR B 1 49 ? -11.117 44.781 7.484 1 97.06 49 TYR B C 1
ATOM 3881 O O . TYR B 1 49 ? -10.219 45.625 7.672 1 97.06 49 TYR B O 1
ATOM 3889 N N . CYS B 1 50 ? -10.93 43.5 7.512 1 98 50 CYS B N 1
ATOM 3890 C CA . CYS B 1 50 ? -9.609 42.906 7.781 1 98 50 CYS B CA 1
ATOM 3891 C C . CYS B 1 50 ? -8.625 43.281 6.676 1 98 50 CYS B C 1
ATOM 3893 O O . CYS B 1 50 ? -7.453 43.531 6.945 1 98 50 CYS B O 1
ATOM 3895 N N . GLU B 1 51 ? -9.078 43.344 5.488 1 97.12 51 GLU B N 1
ATOM 3896 C CA . GLU B 1 51 ? -8.219 43.719 4.371 1 97.12 51 GLU B CA 1
ATOM 3897 C C . GLU B 1 51 ? -7.75 45.156 4.496 1 97.12 51 GLU B C 1
ATOM 3899 O O . GLU B 1 51 ? -6.586 45.469 4.238 1 97.12 51 GLU B O 1
ATOM 3904 N N . ASP B 1 52 ? -8.648 45.938 4.855 1 96.75 52 ASP B N 1
ATOM 3905 C CA . ASP B 1 52 ? -8.312 47.344 5.035 1 96.75 52 ASP B CA 1
ATOM 3906 C C . ASP B 1 52 ? -7.277 47.531 6.145 1 96.75 52 ASP B C 1
ATOM 3908 O O . ASP B 1 52 ? -6.355 48.344 6.016 1 96.75 52 ASP B O 1
ATOM 3912 N N . ARG B 1 53 ? -7.488 46.844 7.227 1 96.06 53 ARG B N 1
ATOM 3913 C CA . ARG B 1 53 ? -6.543 46.906 8.336 1 96.06 53 ARG B CA 1
ATOM 3914 C C . ARG B 1 53 ? -5.164 46.406 7.91 1 96.06 53 ARG B C 1
ATOM 3916 O O . ARG B 1 53 ? -4.145 46.938 8.359 1 96.06 53 ARG B O 1
ATOM 3923 N N . ALA B 1 54 ? -5.137 45.375 7.09 1 96.75 54 ALA B N 1
ATOM 3924 C CA . ALA B 1 54 ? -3.873 44.844 6.598 1 96.75 54 ALA B CA 1
ATOM 3925 C C . ALA B 1 54 ? -3.131 45.844 5.746 1 96.75 54 ALA B C 1
ATOM 3927 O O . ALA B 1 54 ? -1.91 46 5.852 1 96.75 54 ALA B O 1
ATOM 3928 N N . HIS B 1 55 ? -3.861 46.594 4.988 1 95.38 55 HIS B N 1
ATOM 3929 C CA . HIS B 1 55 ? -3.271 47.594 4.102 1 95.38 55 HIS B CA 1
ATOM 3930 C C . HIS B 1 55 ? -2.803 48.812 4.879 1 95.38 55 HIS B C 1
ATOM 3932 O O . HIS B 1 55 ? -1.866 49.5 4.461 1 95.38 55 HIS B O 1
ATOM 3938 N N . ALA B 1 56 ? -3.338 49.062 5.988 1 93.69 56 ALA B N 1
ATOM 3939 C CA . ALA B 1 56 ? -3.084 50.281 6.75 1 93.69 56 ALA B CA 1
ATOM 3940 C C . ALA B 1 56 ? -1.835 50.125 7.613 1 93.69 56 ALA B C 1
ATOM 3942 O O . ALA B 1 56 ? -1.267 51.125 8.062 1 93.69 56 ALA B O 1
ATOM 3943 N N . THR B 1 57 ? -1.385 48.969 7.789 1 93.56 57 THR B N 1
ATOM 3944 C CA . THR B 1 57 ? -0.257 48.781 8.695 1 93.56 57 THR B CA 1
ATOM 3945 C C . THR B 1 57 ? 1.037 48.562 7.91 1 93.56 57 THR B C 1
ATOM 3947 O O . THR B 1 57 ? 1.023 48 6.812 1 93.56 57 THR B O 1
ATOM 3950 N N . GLU B 1 58 ? 2.146 49.031 8.508 1 92.56 58 GLU B N 1
ATOM 3951 C CA . GLU B 1 58 ? 3.463 48.844 7.902 1 92.56 58 GLU B CA 1
ATOM 3952 C C . GLU B 1 58 ? 4.211 47.688 8.547 1 92.56 58 GLU B C 1
ATOM 3954 O O . GLU B 1 58 ? 5.23 47.25 8.023 1 92.56 58 GLU B O 1
ATOM 3959 N N . ASP B 1 59 ? 3.734 47.281 9.695 1 93.31 59 ASP B N 1
ATOM 3960 C CA . ASP B 1 59 ? 4.312 46.094 10.352 1 93.31 59 ASP B CA 1
ATOM 3961 C C . ASP B 1 59 ? 3.992 44.812 9.586 1 93.31 59 ASP B C 1
ATOM 3963 O O . ASP B 1 59 ? 2.826 44.438 9.461 1 93.31 59 ASP B O 1
ATOM 3967 N N . ARG B 1 60 ? 5.02 44.219 9.117 1 92.44 60 ARG B N 1
ATOM 3968 C CA . ARG B 1 60 ? 4.852 43.031 8.266 1 92.44 60 ARG B CA 1
ATOM 3969 C C . ARG B 1 60 ? 4.074 41.938 8.984 1 92.44 60 ARG B C 1
ATOM 3971 O O . ARG B 1 60 ? 3.189 41.312 8.398 1 92.44 60 ARG B O 1
ATOM 3978 N N . ASN B 1 61 ? 4.395 41.625 10.219 1 94 61 ASN B N 1
ATOM 3979 C CA . ASN B 1 61 ? 3.705 40.594 10.977 1 94 61 ASN B CA 1
ATOM 3980 C C . ASN B 1 61 ? 2.234 40.938 11.188 1 94 61 ASN B C 1
ATOM 3982 O O . ASN B 1 61 ? 1.366 40.062 11.07 1 94 61 ASN B O 1
ATOM 3986 N N . LEU B 1 62 ? 1.986 42.156 11.484 1 95.25 62 LEU B N 1
ATOM 3987 C CA . LEU B 1 62 ? 0.608 42.594 11.672 1 95.25 62 LEU B CA 1
ATOM 3988 C C . LEU B 1 62 ? -0.172 42.5 10.367 1 95.25 62 LEU B C 1
ATOM 3990 O O . LEU B 1 62 ? -1.364 42.188 10.367 1 95.25 62 LEU B O 1
ATOM 3994 N N . GLN B 1 63 ? 0.496 42.812 9.297 1 96.38 63 GLN B N 1
ATOM 3995 C CA . GLN B 1 63 ? -0.121 42.688 7.984 1 96.38 63 GLN B CA 1
ATOM 3996 C C . GLN B 1 63 ? -0.565 41.25 7.715 1 96.38 63 GLN B C 1
ATOM 3998 O O . GLN B 1 63 ? -1.688 41.031 7.262 1 96.38 63 GLN B O 1
ATOM 4003 N N . ILE B 1 64 ? 0.332 40.344 7.984 1 95.44 64 ILE B N 1
ATOM 4004 C CA . ILE B 1 64 ? 0.035 38.938 7.766 1 95.44 64 ILE B CA 1
ATOM 4005 C C . ILE B 1 64 ? -1.111 38.5 8.672 1 95.44 64 ILE B C 1
ATOM 4007 O O . ILE B 1 64 ? -2.014 37.781 8.25 1 95.44 64 ILE B O 1
ATOM 4011 N N . LEU B 1 65 ? -1.099 38.938 9.852 1 96.94 65 LEU B N 1
ATOM 4012 C CA . LEU B 1 65 ? -2.129 38.594 10.82 1 96.94 65 LEU B CA 1
ATOM 4013 C C . LEU B 1 65 ? -3.508 39 10.328 1 96.94 65 LEU B C 1
ATOM 4015 O O . LEU B 1 65 ? -4.441 38.188 10.312 1 96.94 65 LEU B O 1
ATOM 4019 N N . TRP B 1 66 ? -3.588 40.188 9.898 1 97.62 66 TRP B N 1
ATOM 4020 C CA . TRP B 1 66 ? -4.867 40.688 9.414 1 97.62 66 TRP B CA 1
ATOM 4021 C C . TRP B 1 66 ? -5.262 40 8.109 1 97.62 66 TRP B C 1
ATOM 4023 O O . TRP B 1 66 ? -6.449 39.781 7.848 1 97.62 66 TRP B O 1
ATOM 4033 N N . THR B 1 67 ? -4.305 39.719 7.309 1 97.75 67 THR B N 1
ATOM 4034 C CA . THR B 1 67 ? -4.598 39 6.074 1 97.75 67 THR B CA 1
ATOM 4035 C C . THR B 1 67 ? -5.133 37.625 6.375 1 97.75 67 THR B C 1
ATOM 4037 O O . THR B 1 67 ? -6.02 37.125 5.676 1 97.75 67 THR B O 1
ATOM 4040 N N . PHE B 1 68 ? -4.59 36.906 7.395 1 97.81 68 PHE B N 1
ATOM 4041 C CA . PHE B 1 68 ? -5.102 35.625 7.84 1 97.81 68 PHE B CA 1
ATOM 4042 C C . PHE B 1 68 ? -6.555 35.75 8.281 1 97.81 68 PHE B C 1
ATOM 4044 O O . PHE B 1 68 ? -7.395 34.906 7.91 1 97.81 68 PHE B O 1
ATOM 4051 N N . LEU B 1 69 ? -6.809 36.75 9.047 1 97.94 69 LEU B N 1
ATOM 4052 C CA . LEU B 1 69 ? -8.164 36.969 9.531 1 97.94 69 LEU B CA 1
ATOM 4053 C C . LEU B 1 69 ? -9.117 37.281 8.383 1 97.94 69 LEU B C 1
ATOM 4055 O O . LEU B 1 69 ? -10.273 36.844 8.391 1 97.94 69 LEU B O 1
ATOM 4059 N N . ALA B 1 70 ? -8.586 38.031 7.445 1 97.94 70 ALA B N 1
ATOM 4060 C CA . ALA B 1 70 ? -9.383 38.312 6.254 1 97.94 70 ALA B CA 1
ATOM 4061 C C . ALA B 1 70 ? -9.727 37.031 5.504 1 97.94 70 ALA B C 1
ATOM 4063 O O . ALA B 1 70 ? -10.875 36.812 5.105 1 97.94 70 ALA B O 1
ATOM 4064 N N . ALA B 1 71 ? -8.742 36.219 5.32 1 97.31 71 ALA B N 1
ATOM 4065 C CA . ALA B 1 71 ? -8.953 34.969 4.629 1 97.31 71 ALA B CA 1
ATOM 4066 C C . ALA B 1 71 ? -9.945 34.094 5.387 1 97.31 71 ALA B C 1
ATOM 4068 O O . ALA B 1 71 ? -10.812 33.469 4.777 1 97.31 71 ALA B O 1
ATOM 4069 N N . LEU B 1 72 ? -9.828 34.031 6.656 1 96.5 72 LEU B N 1
ATOM 4070 C CA . LEU B 1 72 ? -10.734 33.25 7.492 1 96.5 72 LEU B CA 1
ATOM 4071 C C . LEU B 1 72 ? -12.156 33.781 7.391 1 96.5 72 LEU B C 1
ATOM 4073 O O . LEU B 1 72 ? -13.109 33 7.289 1 96.5 72 LEU B O 1
ATOM 4077 N N . SER B 1 73 ? -12.281 35.031 7.43 1 96.44 73 SER B N 1
ATOM 4078 C CA . SER B 1 73 ? -13.586 35.688 7.359 1 96.44 73 SER B CA 1
ATOM 4079 C C . SER B 1 73 ? -14.266 35.438 6.023 1 96.44 73 SER B C 1
ATOM 4081 O O . SER B 1 73 ? -15.492 35.312 5.957 1 96.44 73 SER B O 1
ATOM 4083 N N . ASN B 1 74 ? -13.445 35.375 5.051 1 95.81 74 ASN B N 1
ATOM 4084 C CA . ASN B 1 74 ? -13.977 35.125 3.715 1 95.81 74 ASN B CA 1
ATOM 4085 C C . ASN B 1 74 ? -14.133 33.625 3.438 1 95.81 74 ASN B C 1
ATOM 4087 O O . ASN B 1 74 ? -14.445 33.219 2.314 1 95.81 74 ASN B O 1
ATOM 4091 N N . LYS B 1 75 ? -13.852 32.844 4.348 1 93.31 75 LYS B N 1
ATOM 4092 C CA . LYS B 1 75 ? -13.992 31.375 4.273 1 93.31 75 LYS B CA 1
ATOM 4093 C C . LYS B 1 75 ? -13.156 30.812 3.127 1 93.31 75 LYS B C 1
ATOM 4095 O O . LYS B 1 75 ? -13.648 30 2.342 1 93.31 75 LYS B O 1
ATOM 4100 N N . GLN B 1 76 ? -12 31.375 3.09 1 91.69 76 GLN B N 1
ATOM 4101 C CA . GLN B 1 76 ? -11.094 30.891 2.061 1 91.69 76 GLN B CA 1
ATOM 4102 C C . GLN B 1 76 ? -10.516 29.531 2.449 1 91.69 76 GLN B C 1
ATOM 4104 O O . GLN B 1 76 ? -10.508 29.156 3.627 1 91.69 76 GLN B O 1
ATOM 4109 N N . GLY B 1 77 ? -10.125 28.812 1.423 1 91.31 77 GLY B N 1
ATOM 4110 C CA . GLY B 1 77 ? -9.562 27.5 1.656 1 91.31 77 GLY B CA 1
ATOM 4111 C C . GLY B 1 77 ? -8.148 27.531 2.193 1 91.31 77 GLY B C 1
ATOM 4112 O O . GLY B 1 77 ? -7.543 28.609 2.299 1 91.31 77 GLY B O 1
ATOM 4113 N N . ARG B 1 78 ? -7.578 26.469 2.559 1 93.38 78 ARG B N 1
ATOM 4114 C CA . ARG B 1 78 ? -6.246 26.312 3.137 1 93.38 78 ARG B CA 1
ATOM 4115 C C . ARG B 1 78 ? -5.172 26.812 2.184 1 93.38 78 ARG B C 1
ATOM 4117 O O . ARG B 1 78 ? -4.137 27.328 2.621 1 93.38 78 ARG B O 1
ATOM 4124 N N . ARG B 1 79 ? -5.426 26.703 0.915 1 92.56 79 ARG B N 1
ATOM 4125 C CA . ARG B 1 79 ? -4.441 27.094 -0.087 1 92.56 79 ARG B CA 1
ATOM 4126 C C . ARG B 1 79 ? -4.184 28.594 -0.033 1 92.56 79 ARG B C 1
ATOM 4128 O O . ARG B 1 79 ? -3.072 29.047 -0.318 1 92.56 79 ARG B O 1
ATOM 4135 N N . GLU B 1 80 ? -5.188 29.297 0.308 1 95.31 80 GLU B N 1
ATOM 4136 C CA . GLU B 1 80 ? -5.02 30.75 0.418 1 95.31 80 GLU B CA 1
ATOM 4137 C C . GLU B 1 80 ? -4.043 31.109 1.535 1 95.31 80 GLU B C 1
ATOM 4139 O O . GLU B 1 80 ? -3.217 32 1.377 1 95.31 80 GLU B O 1
ATOM 4144 N N . PHE B 1 81 ? -4.117 30.438 2.645 1 96.19 81 PHE B N 1
ATOM 4145 C CA . PHE B 1 81 ? -3.197 30.688 3.748 1 96.19 81 PHE B CA 1
ATOM 4146 C C . PHE B 1 81 ? -1.767 30.344 3.346 1 96.19 81 PHE B C 1
ATOM 4148 O O . PHE B 1 81 ? -0.829 31.047 3.717 1 96.19 81 PHE B O 1
ATOM 4155 N N . VAL B 1 82 ? -1.621 29.312 2.611 1 96.38 82 VAL B N 1
ATOM 4156 C CA . VAL B 1 82 ? -0.305 28.891 2.135 1 96.38 82 VAL B CA 1
ATOM 4157 C C . VAL B 1 82 ? 0.261 29.953 1.197 1 96.38 82 VAL B C 1
ATOM 4159 O O . VAL B 1 82 ? 1.454 30.266 1.246 1 96.38 82 VAL B O 1
ATOM 4162 N N . ARG B 1 83 ? -0.573 30.531 0.405 1 95.19 83 ARG B N 1
ATOM 4163 C CA . ARG B 1 83 ? -0.155 31.609 -0.486 1 95.19 83 ARG B CA 1
ATOM 4164 C C . ARG B 1 83 ? 0.292 32.844 0.307 1 95.19 83 ARG B C 1
ATOM 4166 O O . ARG B 1 83 ? 1.296 33.469 -0.029 1 95.19 83 ARG B O 1
ATOM 4173 N N . ILE B 1 84 ? -0.466 33.125 1.328 1 95.81 84 ILE B N 1
ATOM 4174 C CA . ILE B 1 84 ? -0.143 34.281 2.174 1 95.81 84 ILE B CA 1
ATOM 4175 C C . ILE B 1 84 ? 1.229 34.062 2.814 1 95.81 84 ILE B C 1
ATOM 4177 O O . ILE B 1 84 ? 1.98 35.031 3.002 1 95.81 84 ILE B O 1
ATOM 4181 N N . LEU B 1 85 ? 1.557 32.844 3.092 1 95.69 85 LEU B N 1
ATOM 4182 C CA . LEU B 1 85 ? 2.834 32.5 3.717 1 95.69 85 LEU B CA 1
ATOM 4183 C C . LEU B 1 85 ? 3.963 32.531 2.691 1 95.69 85 LEU B C 1
ATOM 4185 O O . LEU B 1 85 ? 5.133 32.375 3.043 1 95.69 85 LEU B O 1
ATOM 4189 N N . GLY B 1 86 ? 3.654 32.656 1.444 1 92.69 86 GLY B N 1
ATOM 4190 C CA . GLY B 1 86 ? 4.672 32.812 0.414 1 92.69 86 GLY B CA 1
ATOM 4191 C C . GLY B 1 86 ? 4.855 31.562 -0.431 1 92.69 86 GLY B C 1
ATOM 4192 O O . GLY B 1 86 ? 5.852 31.422 -1.147 1 92.69 86 GLY B O 1
ATOM 4193 N N . TYR B 1 87 ? 3.875 30.578 -0.213 1 91.19 87 TYR B N 1
ATOM 4194 C CA . TYR B 1 87 ? 4.004 29.328 -0.963 1 91.19 87 TYR B CA 1
ATOM 4195 C C . TYR B 1 87 ? 2.852 29.172 -1.944 1 91.19 87 TYR B C 1
ATOM 4197 O O . TYR B 1 87 ? 1.717 29.547 -1.65 1 91.19 87 TYR B O 1
ATOM 4205 N N . GLY B 1 88 ? 3.098 28.516 -3.176 1 74.62 88 GLY B N 1
ATOM 4206 C CA . GLY B 1 88 ? 2.045 28.266 -4.148 1 74.62 88 GLY B CA 1
ATOM 4207 C C . GLY B 1 88 ? 2.252 29.016 -5.457 1 74.62 88 GLY B C 1
ATOM 4208 O O . GLY B 1 88 ? 2.918 30.047 -5.488 1 74.62 88 GLY B O 1
ATOM 4209 N N . THR B 1 89 ? 2.639 28.281 -6.633 1 58.19 89 THR B N 1
ATOM 4210 C CA . THR B 1 89 ? 2.781 28.844 -7.973 1 58.19 89 THR B CA 1
ATOM 4211 C C . THR B 1 89 ? 1.654 29.828 -8.273 1 58.19 89 THR B C 1
ATOM 4213 O O . THR B 1 89 ? 0.533 29.656 -7.789 1 58.19 89 THR B O 1
ATOM 4216 N N . GLU B 1 90 ? 1.93 31.062 -8.516 1 47.84 90 GLU B N 1
ATOM 4217 C CA . GLU B 1 90 ? 0.995 31.844 -9.32 1 47.84 90 GLU B CA 1
ATOM 4218 C C . GLU B 1 90 ? 0.26 30.969 -10.328 1 47.84 90 GLU B C 1
ATOM 4220 O O . GLU B 1 90 ? 0.851 30.047 -10.906 1 47.84 90 GLU B O 1
ATOM 4225 N N . ASP B 1 91 ? -0.911 30.734 -10.133 1 40.69 91 ASP B N 1
ATOM 4226 C CA . ASP B 1 91 ? -1.608 30.312 -11.344 1 40.69 91 ASP B CA 1
ATOM 4227 C C . ASP B 1 91 ? -0.99 30.953 -12.586 1 40.69 91 ASP B C 1
ATOM 4229 O O . ASP B 1 91 ? -1.165 32.156 -12.82 1 40.69 91 ASP B O 1
ATOM 4233 N N . THR B 1 92 ? 0.184 30.938 -12.906 1 34.47 92 THR B N 1
ATOM 4234 C CA . THR B 1 92 ? 0.43 31.281 -14.305 1 34.47 92 THR B CA 1
ATOM 4235 C C . THR B 1 92 ? -0.676 30.734 -15.195 1 34.47 92 THR B C 1
ATOM 4237 O O . THR B 1 92 ? -0.685 29.547 -15.523 1 34.47 92 THR B O 1
ATOM 4240 N N . THR B 1 93 ? -1.925 31.047 -14.938 1 31.91 93 THR B N 1
ATOM 4241 C CA . THR B 1 93 ? -2.768 31.156 -16.125 1 31.91 93 THR B CA 1
ATOM 4242 C C . THR B 1 93 ? -2.006 31.797 -17.281 1 31.91 93 THR B C 1
ATOM 4244 O O . THR B 1 93 ? -1.452 32.875 -17.125 1 31.91 93 THR B O 1
ATOM 4247 N N . THR B 1 94 ? -1.371 31.219 -18.172 1 30.05 94 THR B N 1
ATOM 4248 C CA . THR B 1 94 ? -1.295 31.703 -19.547 1 30.05 94 THR B CA 1
ATOM 4249 C C . THR B 1 94 ? -2.512 32.562 -19.891 1 30.05 94 THR B C 1
ATOM 4251 O O . THR B 1 94 ? -3.646 32.094 -19.828 1 30.05 94 THR B O 1
ATOM 4254 N N . LYS B 1 95 ? -2.594 33.938 -19.75 1 31.12 95 LYS B N 1
ATOM 4255 C CA . LYS B 1 95 ? -3.248 34.969 -20.547 1 31.12 95 LYS B CA 1
ATOM 4256 C C . LYS B 1 95 ? -3.455 34.531 -21.984 1 31.12 95 LYS B C 1
ATOM 4258 O O . LYS B 1 95 ? -3.961 35.281 -22.812 1 31.12 95 LYS B O 1
ATOM 4263 N N . GLU B 1 96 ? -2.754 33.531 -22.594 1 29.17 96 GLU B N 1
ATOM 4264 C CA . GLU B 1 96 ? -3.115 33.281 -23.984 1 29.17 96 GLU B CA 1
ATOM 4265 C C . GLU B 1 96 ? -4.578 32.844 -24.109 1 29.17 96 GLU B C 1
ATOM 4267 O O . GLU B 1 96 ? -5.227 33.125 -25.125 1 29.17 96 GLU B O 1
ATOM 4272 N N . SER B 1 97 ? -5.117 32.125 -23.125 1 26.98 97 SER B N 1
ATOM 4273 C CA . SER B 1 97 ? -6.383 31.766 -23.766 1 26.98 97 SER B CA 1
ATOM 4274 C C . SER B 1 97 ? -7.402 32.906 -23.625 1 26.98 97 SER B C 1
ATOM 4276 O O . SER B 1 97 ? -8.539 32.781 -24.078 1 26.98 97 SER B O 1
ATOM 4278 N N . ARG B 1 98 ? -7.289 33.906 -22.641 1 26.8 98 ARG B N 1
ATOM 4279 C CA . ARG B 1 98 ? -8.43 34.812 -22.766 1 26.8 98 ARG B CA 1
ATOM 4280 C C . ARG B 1 98 ? -8.234 35.781 -23.938 1 26.8 98 ARG B C 1
ATOM 4282 O O . ARG B 1 98 ? -9.148 36.5 -24.297 1 26.8 98 ARG B O 1
ATOM 4289 N N . ILE B 1 99 ? -7.016 36.281 -24.297 1 26.16 99 ILE B N 1
ATOM 4290 C CA . ILE B 1 99 ? -7.012 37.25 -25.359 1 26.16 99 ILE B CA 1
ATOM 4291 C C . ILE B 1 99 ? -7.496 36.625 -26.656 1 26.16 99 ILE B C 1
ATOM 4293 O O . ILE B 1 99 ? -7.766 37.312 -27.641 1 26.16 99 ILE B O 1
ATOM 4297 N N . SER B 1 100 ? -7.164 35.406 -26.906 1 23.98 100 SER B N 1
ATOM 4298 C CA . SER B 1 100 ? -7.531 35.125 -28.297 1 23.98 100 SER B CA 1
ATOM 4299 C C . SER B 1 100 ? -9.039 35.219 -28.5 1 23.98 100 SER B C 1
ATOM 4301 O O . SER B 1 100 ? -9.523 35.125 -29.625 1 23.98 100 SER B O 1
ATOM 4303 N N . ARG B 1 101 ? -9.82 34.75 -27.484 1 25.62 101 ARG B N 1
ATOM 4304 C CA . ARG B 1 101 ? -11.086 34.656 -28.203 1 25.62 101 ARG B CA 1
ATOM 4305 C C . ARG B 1 101 ? -11.68 36.062 -28.438 1 25.62 101 ARG B C 1
ATOM 4307 O O . ARG B 1 101 ? -12.805 36.188 -28.922 1 25.62 101 ARG B O 1
ATOM 4314 N N . THR B 1 102 ? -11.18 37.094 -27.75 1 23.25 102 THR B N 1
ATOM 4315 C CA . THR B 1 102 ? -12.125 38.188 -27.891 1 23.25 102 THR B CA 1
ATOM 4316 C C . THR B 1 102 ? -12.125 38.75 -29.312 1 23.25 102 THR B C 1
ATOM 4318 O O . THR B 1 102 ? -13.039 39.469 -29.703 1 23.25 102 THR B O 1
ATOM 4321 N N . SER B 1 103 ? -10.961 38.875 -29.984 1 22.33 103 SER B N 1
ATOM 4322 C CA . SER B 1 103 ? -11.117 39.812 -31.109 1 22.33 103 SER B CA 1
ATOM 4323 C C . SER B 1 103 ? -12.078 39.219 -32.156 1 22.33 103 SER B C 1
ATOM 4325 O O . SER B 1 103 ? -12.469 39.938 -33.094 1 22.33 103 SER B O 1
ATOM 4327 N N . ALA B 1 104 ? -11.93 37.906 -32.5 1 23.97 104 ALA B N 1
ATOM 4328 C CA . ALA B 1 104 ? -12.586 37.625 -33.75 1 23.97 104 ALA B CA 1
ATOM 4329 C C . ALA B 1 104 ? -14.094 37.812 -33.656 1 23.97 104 ALA B C 1
ATOM 4331 O O . ALA B 1 104 ? -14.844 37.406 -34.562 1 23.97 104 ALA B O 1
ATOM 4332 N N . THR B 1 105 ? -14.68 38.281 -32.594 1 22.59 105 THR B N 1
ATOM 4333 C CA . THR B 1 105 ? -16.125 38.281 -32.812 1 22.59 105 THR B CA 1
ATOM 4334 C C . THR B 1 105 ? -16.5 39.188 -33.969 1 22.59 105 THR B C 1
ATOM 4336 O O . THR B 1 105 ? -17.672 39.375 -34.281 1 22.59 105 THR B O 1
ATOM 4339 N N . SER B 1 106 ? -15.656 40.156 -34.344 1 20.75 106 SER B N 1
ATOM 4340 C CA . SER B 1 106 ? -16.5 41.094 -35.062 1 20.75 106 SER B CA 1
ATOM 4341 C C . SER B 1 106 ? -17.156 40.406 -36.281 1 20.75 106 SER B C 1
ATOM 4343 O O . SER B 1 106 ? -18.328 40.625 -36.562 1 20.75 106 SER B O 1
ATOM 4345 N N . HIS B 1 107 ? -16.375 40.125 -37.375 1 20.47 107 HIS B N 1
ATOM 4346 C CA . HIS B 1 107 ? -16.953 40.312 -38.688 1 20.47 107 HIS B CA 1
ATOM 4347 C C . HIS B 1 107 ? -17.969 39.219 -39.031 1 20.47 107 HIS B C 1
ATOM 4349 O O . HIS B 1 107 ? -18.875 39.406 -39.844 1 20.47 107 HIS B O 1
ATOM 4355 N N . GLU B 1 108 ? -17.531 37.875 -39.031 1 21.41 108 GLU B N 1
ATOM 4356 C CA . GLU B 1 108 ? -18.203 37 -40 1 21.41 108 GLU B CA 1
ATOM 4357 C C . GLU B 1 108 ? -19.656 36.75 -39.594 1 21.41 108 GLU B C 1
ATOM 4359 O O . GLU B 1 108 ? -19.906 35.938 -38.719 1 21.41 108 GLU B O 1
ATOM 4364 N N . VAL B 1 109 ? -20.484 37.75 -39.312 1 22.75 109 VAL B N 1
ATOM 4365 C CA . VAL B 1 109 ? -21.953 37.75 -39.219 1 22.75 109 VAL B CA 1
ATOM 4366 C C . VAL B 1 109 ? -22.531 36.906 -40.375 1 22.75 109 VAL B C 1
ATOM 4368 O O . VAL B 1 109 ? -23.578 36.281 -40.219 1 22.75 109 VAL B O 1
ATOM 4371 N N . THR B 1 110 ? -22.016 37.219 -41.625 1 19.14 110 THR B N 1
ATOM 4372 C CA . THR B 1 110 ? -22.969 37.281 -42.719 1 19.14 110 THR B CA 1
ATOM 4373 C C . THR B 1 110 ? -23.531 35.906 -43 1 19.14 110 THR B C 1
ATOM 4375 O O . THR B 1 110 ? -24.75 35.719 -43.188 1 19.14 110 THR B O 1
ATOM 4378 N N . GLN B 1 111 ? -22.688 35.062 -43.719 1 19.16 111 GLN B N 1
ATOM 4379 C CA . GLN B 1 111 ? -23.312 34.312 -44.812 1 19.16 111 GLN B CA 1
ATOM 4380 C C . GLN B 1 111 ? -24.031 33.062 -44.281 1 19.16 111 GLN B C 1
ATOM 4382 O O . GLN B 1 111 ? -23.406 32.031 -44.062 1 19.16 111 GLN B O 1
ATOM 4387 N N . LEU B 1 112 ? -24.781 33.188 -43.094 1 20.3 112 LEU B N 1
ATOM 4388 C CA . LEU B 1 112 ? -25.656 32.125 -42.625 1 20.3 112 LEU B CA 1
ATOM 4389 C C . LEU B 1 112 ? -26.516 31.562 -43.75 1 20.3 112 LEU B C 1
ATOM 4391 O O . LEU B 1 112 ? -27.297 30.641 -43.531 1 20.3 112 LEU B O 1
ATOM 4395 N N . THR B 1 113 ? -26.656 32.438 -44.75 1 17.55 113 THR B N 1
ATOM 4396 C CA . THR B 1 113 ? -27.891 32.188 -45.438 1 17.55 113 THR B CA 1
ATOM 4397 C C . THR B 1 113 ? -27.906 30.766 -46.031 1 17.55 113 THR B C 1
ATOM 4399 O O . THR B 1 113 ? -28.875 30.031 -45.875 1 17.55 113 THR B O 1
ATOM 4402 N N . ASP B 1 114 ? -27.141 30.594 -47.188 1 17.98 114 ASP B N 1
ATOM 4403 C CA . ASP B 1 114 ? -27.781 30.047 -48.375 1 17.98 114 ASP B CA 1
ATOM 4404 C C . ASP B 1 114 ? -27.828 28.516 -48.312 1 17.98 114 ASP B C 1
ATOM 4406 O O . ASP B 1 114 ? -28.578 27.875 -49.031 1 17.98 114 ASP B O 1
ATOM 4410 N N . LEU B 1 115 ? -26.562 27.938 -47.969 1 18.34 115 LEU B N 1
ATOM 4411 C CA . LEU B 1 115 ? -26.406 26.703 -48.75 1 18.34 115 LEU B CA 1
ATOM 4412 C C . LEU B 1 115 ? -27.391 25.625 -48.25 1 18.34 115 LEU B C 1
ATOM 4414 O O . LEU B 1 115 ? -27.234 25.078 -47.156 1 18.34 115 LEU B O 1
ATOM 4418 N N . MET B 1 116 ? -28.781 25.797 -48.344 1 19.22 116 MET B N 1
ATOM 4419 C CA . MET B 1 116 ? -30 25 -48.219 1 19.22 116 MET B CA 1
ATOM 4420 C C . MET B 1 116 ? -29.797 23.594 -48.781 1 19.22 116 MET B C 1
ATOM 4422 O O . MET B 1 116 ? -30.266 22.609 -48.188 1 19.22 116 MET B O 1
ATOM 4426 N N . SER B 1 117 ? -29.422 23.547 -50.094 1 17.36 117 SER B N 1
ATOM 4427 C CA . SER B 1 117 ? -30.219 22.719 -50.969 1 17.36 117 SER B CA 1
ATOM 4428 C C . SER B 1 117 ? -29.906 21.234 -50.812 1 17.36 117 SER B C 1
ATOM 4430 O O . SER B 1 117 ? -30.812 20.422 -50.656 1 17.36 117 SER B O 1
ATOM 4432 N N . SER B 1 118 ? -28.844 20.703 -51.531 1 18 118 SER B N 1
ATOM 4433 C CA . SER B 1 118 ? -29.047 19.609 -52.469 1 18 118 SER B CA 1
ATOM 4434 C C . SER B 1 118 ? -28.766 18.266 -51.844 1 18 118 SER B C 1
ATOM 4436 O O . SER B 1 118 ? -28.422 17.297 -52.5 1 18 118 SER B O 1
ATOM 4438 N N . THR B 1 119 ? -28.609 18.203 -50.531 1 19.25 119 THR B N 1
ATOM 4439 C CA . THR B 1 119 ? -27.969 16.953 -50.125 1 19.25 119 THR B CA 1
ATOM 4440 C C . THR B 1 119 ? -28.875 15.766 -50.438 1 19.25 119 THR B C 1
ATOM 4442 O O . THR B 1 119 ? -29.781 15.438 -49.656 1 19.25 119 THR B O 1
ATOM 4445 N N . ASN B 1 120 ? -29.25 15.516 -51.656 1 16.72 120 ASN B N 1
ATOM 4446 C CA . ASN B 1 120 ? -30.219 14.508 -52.031 1 16.72 120 ASN B CA 1
ATOM 4447 C C . ASN B 1 120 ? -29.75 13.102 -51.656 1 16.72 120 ASN B C 1
ATOM 4449 O O . ASN B 1 120 ? -30.547 12.289 -51.156 1 16.72 120 ASN B O 1
ATOM 4453 N N . CYS B 1 121 ? -28.641 12.641 -52.219 1 16.7 121 CYS B N 1
ATOM 4454 C CA . CYS B 1 121 ? -28.828 11.398 -52.969 1 16.7 121 CYS B CA 1
ATOM 4455 C C . CYS B 1 121 ? -28.938 10.211 -52 1 16.7 121 CYS B C 1
ATOM 4457 O O . CYS B 1 121 ? -28.578 10.32 -50.844 1 16.7 121 CYS B O 1
ATOM 4459 N N . SER B 1 122 ? -28.625 8.875 -52.5 1 17.05 122 SER B N 1
ATOM 4460 C CA . SER B 1 122 ? -29.266 7.59 -52.75 1 17.05 122 SER B CA 1
ATOM 4461 C C . SER B 1 122 ? -28.875 6.555 -51.688 1 17.05 122 SER B C 1
ATOM 4463 O O . SER B 1 122 ? -29.719 5.812 -51.188 1 17.05 122 SER B O 1
ATOM 4465 N N . SER B 1 123 ? -27.547 6.223 -51.562 1 17.62 123 SER B N 1
ATOM 4466 C CA . SER B 1 123 ? -27.406 4.789 -51.781 1 17.62 123 SER B CA 1
ATOM 4467 C C . SER B 1 123 ? -27.875 3.99 -50.562 1 17.62 123 SER B C 1
ATOM 4469 O O . SER B 1 123 ? -27.891 4.508 -49.469 1 17.62 123 SER B O 1
ATOM 4471 N N . PRO B 1 124 ? -27.875 2.568 -50.75 1 17.77 124 PRO B N 1
ATOM 4472 C CA . PRO B 1 124 ? -28.688 1.448 -50.25 1 17.77 124 PRO B CA 1
ATOM 4473 C C . PRO B 1 124 ? -28.281 1 -48.844 1 17.77 124 PRO B C 1
ATOM 4475 O O . PRO B 1 124 ? -27.156 1.281 -48.406 1 17.77 124 PRO B O 1
ATOM 4478 N N . ARG B 1 125 ? -29.172 0.337 -48.125 1 17.23 125 ARG B N 1
ATOM 4479 C CA . ARG B 1 125 ? -29.672 -0.063 -46.812 1 17.23 125 ARG B CA 1
ATOM 4480 C C . ARG B 1 125 ? -28.859 -1.223 -46.25 1 17.23 125 ARG B C 1
ATOM 4482 O O . ARG B 1 125 ? -29.172 -1.738 -45.156 1 17.23 125 ARG B O 1
ATOM 4489 N N . GLN B 1 126 ? -27.766 -1.777 -46.875 1 17.47 126 GLN B N 1
ATOM 4490 C CA . GLN B 1 126 ? -27.891 -3.195 -46.562 1 17.47 126 GLN B CA 1
ATOM 4491 C C . GLN B 1 126 ? -27.719 -3.443 -45.062 1 17.47 126 GLN B C 1
ATOM 4493 O O . GLN B 1 126 ? -27.172 -2.598 -44.344 1 17.47 126 GLN B O 1
ATOM 4498 N N . ASN B 1 127 ? -27.578 -4.789 -44.656 1 18.05 127 ASN B N 1
ATOM 4499 C CA . ASN B 1 127 ? -27.984 -5.746 -43.625 1 18.05 127 ASN B CA 1
ATOM 4500 C C . ASN B 1 127 ? -27.141 -5.59 -42.375 1 18.05 127 ASN B C 1
ATOM 4502 O O . ASN B 1 127 ? -25.984 -5.16 -42.438 1 18.05 127 ASN B O 1
ATOM 4506 N N . GLY B 1 128 ? -27.734 -5.734 -41.094 1 17.42 128 GLY B N 1
ATOM 4507 C CA . GLY B 1 128 ? -27.766 -5.402 -39.688 1 17.42 128 GLY B CA 1
ATOM 4508 C C . GLY B 1 128 ? -26.734 -6.164 -38.875 1 17.42 128 GLY B C 1
ATOM 4509 O O . GLY B 1 128 ? -26.766 -6.145 -37.625 1 17.42 128 GLY B O 1
ATOM 4510 N N . ARG B 1 129 ? -25.797 -7.031 -39.344 1 19.91 129 ARG B N 1
ATOM 4511 C CA . ARG B 1 129 ? -25.484 -8.102 -38.406 1 19.91 129 ARG B CA 1
ATOM 4512 C C . ARG B 1 129 ? -24.703 -7.566 -37.219 1 19.91 129 ARG B C 1
ATOM 4514 O O . ARG B 1 129 ? -23.719 -6.855 -37.375 1 19.91 129 ARG B O 1
ATOM 4521 N N . ASN B 1 130 ? -25.344 -7.461 -36 1 18.28 130 ASN B N 1
ATOM 4522 C CA . ASN B 1 130 ? -25.125 -6.953 -34.625 1 18.28 130 ASN B CA 1
ATOM 4523 C C . ASN B 1 130 ? -23.922 -7.637 -33.969 1 18.28 130 ASN B C 1
ATOM 4525 O O . ASN B 1 130 ? -24.031 -8.789 -33.531 1 18.28 130 ASN B O 1
ATOM 4529 N N . VAL B 1 131 ? -22.781 -7.914 -34.594 1 20.5 131 VAL B N 1
ATOM 4530 C CA . VAL B 1 131 ? -21.844 -8.789 -33.906 1 20.5 131 VAL B CA 1
ATOM 4531 C C . VAL B 1 131 ? -21.391 -8.125 -32.594 1 20.5 131 VAL B C 1
ATOM 4533 O O . VAL B 1 131 ? -20.844 -7.02 -32.625 1 20.5 131 VAL B O 1
ATOM 4536 N N . ASP B 1 132 ? -22.016 -8.477 -31.422 1 21.5 132 ASP B N 1
ATOM 4537 C CA . ASP B 1 132 ? -21.922 -8.117 -30.016 1 21.5 132 ASP B CA 1
ATOM 4538 C C . ASP B 1 132 ? -20.484 -8.297 -29.5 1 21.5 132 ASP B C 1
ATOM 4540 O O . ASP B 1 132 ? -20 -9.422 -29.375 1 21.5 132 ASP B O 1
ATOM 4544 N N . SER B 1 133 ? -19.547 -7.613 -30 1 22.91 133 SER B N 1
ATOM 4545 C CA . SER B 1 133 ? -18.172 -7.793 -29.531 1 22.91 133 SER B CA 1
ATOM 4546 C C . SER B 1 133 ? -18.047 -7.488 -28.031 1 22.91 133 SER B C 1
ATOM 4548 O O . SER B 1 133 ? -18.156 -6.332 -27.625 1 22.91 133 SER B O 1
ATOM 4550 N N . VAL B 1 134 ? -18.656 -8.328 -27.078 1 24.67 134 VAL B N 1
ATOM 4551 C CA . VAL B 1 134 ? -18.516 -8.25 -25.625 1 24.67 134 VAL B CA 1
ATOM 4552 C C . VAL B 1 134 ? -17.031 -8.18 -25.266 1 24.67 134 VAL B C 1
ATOM 4554 O O . VAL B 1 134 ? -16.266 -9.117 -25.531 1 24.67 134 VAL B O 1
ATOM 4557 N N . THR B 1 135 ? -16.375 -7.098 -25.406 1 27.08 135 THR B N 1
ATOM 4558 C CA . THR B 1 135 ? -15.023 -6.906 -24.906 1 27.08 135 THR B CA 1
ATOM 4559 C C . THR B 1 135 ? -14.969 -7.152 -23.391 1 27.08 135 THR B C 1
ATOM 4561 O O . THR B 1 135 ? -15.586 -6.418 -22.625 1 27.08 135 THR B O 1
ATOM 4564 N N . ASP B 1 136 ? -15.125 -8.359 -22.891 1 27.22 136 ASP B N 1
ATOM 4565 C CA . ASP B 1 136 ? -14.977 -8.805 -21.516 1 27.22 136 ASP B CA 1
ATOM 4566 C C . ASP B 1 136 ? -13.672 -8.297 -20.906 1 27.22 136 ASP B C 1
ATOM 4568 O O . ASP B 1 136 ? -12.602 -8.844 -21.188 1 27.22 136 ASP B O 1
ATOM 4572 N N . ASP B 1 137 ? -13.461 -7.035 -20.812 1 29.52 137 ASP B N 1
ATOM 4573 C CA . ASP B 1 137 ? -12.43 -6.289 -20.094 1 29.52 137 ASP B CA 1
ATOM 4574 C C . ASP B 1 137 ? -12.375 -6.703 -18.625 1 29.52 137 ASP B C 1
ATOM 4576 O O . ASP B 1 137 ? -12.461 -5.859 -17.734 1 29.52 137 ASP B O 1
ATOM 4580 N N . ASP B 1 138 ? -13.047 -7.664 -18.141 1 31.92 138 ASP B N 1
ATOM 4581 C CA . ASP B 1 138 ? -12.922 -8.094 -16.75 1 31.92 138 ASP B CA 1
ATOM 4582 C C . ASP B 1 138 ? -11.461 -8.367 -16.391 1 31.92 138 ASP B C 1
ATOM 4584 O O . ASP B 1 138 ? -11.016 -9.516 -16.391 1 31.92 138 ASP B O 1
ATOM 4588 N N . SER B 1 139 ? -10.492 -7.781 -17.078 1 34.97 139 SER B N 1
ATOM 4589 C CA . SER B 1 139 ? -9.125 -7.898 -16.578 1 34.97 139 SER B CA 1
ATOM 4590 C C . SER B 1 139 ? -9.039 -7.566 -15.094 1 34.97 139 SER B C 1
ATOM 4592 O O . SER B 1 139 ? -9.445 -6.48 -14.672 1 34.97 139 SER B O 1
ATOM 4594 N N . THR B 1 140 ? -9.266 -8.297 -14.133 1 38.38 140 THR B N 1
ATOM 4595 C CA . THR B 1 140 ? -8.789 -8.125 -12.766 1 38.38 140 THR B CA 1
ATOM 4596 C C . THR B 1 140 ? -7.535 -7.258 -12.727 1 38.38 140 THR B C 1
ATOM 4598 O O . THR B 1 140 ? -6.582 -7.508 -13.469 1 38.38 140 THR B O 1
ATOM 4601 N N . ASP B 1 141 ? -7.523 -5.949 -12.438 1 41.16 141 ASP B N 1
ATOM 4602 C CA . ASP B 1 141 ? -6.652 -4.785 -12.289 1 41.16 141 ASP B CA 1
ATOM 4603 C C . ASP B 1 141 ? -5.324 -5.172 -11.648 1 41.16 141 ASP B C 1
ATOM 4605 O O . ASP B 1 141 ? -5.023 -4.758 -10.523 1 41.16 141 ASP B O 1
ATOM 4609 N N . GLY B 1 142 ? -4.949 -6.395 -11.445 1 48.97 142 GLY B N 1
ATOM 4610 C CA . GLY B 1 142 ? -3.59 -6.57 -10.961 1 48.97 142 GLY B CA 1
ATOM 4611 C C . GLY B 1 142 ? -2.572 -5.754 -11.734 1 48.97 142 GLY B C 1
ATOM 4612 O O . GLY B 1 142 ? -2.719 -5.555 -12.945 1 48.97 142 GLY B O 1
ATOM 4613 N N . GLU B 1 143 ? -1.973 -4.676 -11.172 1 58.44 143 GLU B N 1
ATOM 4614 C CA . GLU B 1 143 ? -0.923 -3.775 -11.641 1 58.44 143 GLU B CA 1
ATOM 4615 C C . GLU B 1 143 ? 0.079 -4.504 -12.531 1 58.44 143 GLU B C 1
ATOM 4617 O O . GLU B 1 143 ? 0.701 -5.48 -12.102 1 58.44 143 GLU B O 1
ATOM 4622 N N . VAL B 1 144 ? -0.155 -4.633 -13.867 1 66.31 144 VAL B N 1
ATOM 4623 C CA . VAL B 1 144 ? 0.717 -5.336 -14.805 1 66.31 144 VAL B CA 1
ATOM 4624 C C . VAL B 1 144 ? 2.021 -4.559 -14.977 1 66.31 144 VAL B C 1
ATOM 4626 O O . VAL B 1 144 ? 2.014 -3.404 -15.406 1 66.31 144 VAL B O 1
ATOM 4629 N N . PHE B 1 145 ? 3.066 -4.914 -14.242 1 82.62 145 PHE B N 1
ATOM 4630 C CA . PHE B 1 145 ? 4.406 -4.395 -14.484 1 82.62 145 PHE B CA 1
ATOM 4631 C C . PHE B 1 145 ? 4.918 -4.836 -15.852 1 82.62 145 PHE B C 1
ATOM 4633 O O . PHE B 1 145 ? 4.613 -5.941 -16.312 1 82.62 145 PHE B O 1
ATOM 4640 N N . GLY B 1 146 ? 5.48 -3.951 -16.672 1 82.81 146 GLY B N 1
ATOM 4641 C CA . GLY B 1 146 ? 6.125 -4.332 -17.922 1 82.81 146 GLY B CA 1
ATOM 4642 C C . GLY B 1 146 ? 7.266 -5.312 -17.719 1 82.81 146 GLY B C 1
ATOM 4643 O O . GLY B 1 146 ? 7.574 -5.699 -16.594 1 82.81 146 GLY B O 1
ATOM 4644 N N . ARG B 1 147 ? 7.789 -5.785 -18.859 1 91.12 147 ARG B N 1
ATOM 4645 C CA . ARG B 1 147 ? 8.906 -6.723 -18.828 1 91.12 147 ARG B CA 1
ATOM 4646 C C . ARG B 1 147 ? 10.133 -6.094 -18.188 1 91.12 147 ARG B C 1
ATOM 4648 O O . ARG B 1 147 ? 10.469 -4.938 -18.453 1 91.12 147 ARG B O 1
ATOM 4655 N N . GLN B 1 148 ? 10.75 -6.855 -17.297 1 94.44 148 GLN B N 1
ATOM 4656 C CA . GLN B 1 148 ? 11.938 -6.387 -16.578 1 94.44 148 GLN B CA 1
ATOM 4657 C C . GLN B 1 148 ? 13.219 -6.789 -17.312 1 94.44 148 GLN B C 1
ATOM 4659 O O . GLN B 1 148 ? 13.195 -7.684 -18.156 1 94.44 148 GLN B O 1
ATOM 4664 N N . PRO B 1 149 ? 14.273 -6.039 -17.016 1 93.88 149 PRO B N 1
ATOM 4665 C CA . PRO B 1 149 ? 15.562 -6.492 -17.547 1 93.88 149 PRO B CA 1
ATOM 4666 C C . PRO B 1 149 ? 15.883 -7.934 -17.172 1 93.88 149 PRO B C 1
ATOM 4668 O O . PRO B 1 149 ? 15.461 -8.406 -16.109 1 93.88 149 PRO B O 1
ATOM 4671 N N . GLU B 1 150 ? 16.594 -8.547 -18.047 1 92.75 150 GLU B N 1
ATOM 4672 C CA . GLU B 1 150 ? 16.859 -9.969 -17.875 1 92.75 150 GLU B CA 1
ATOM 4673 C C . GLU B 1 150 ? 17.766 -10.219 -16.672 1 92.75 150 GLU B C 1
ATOM 4675 O O . GLU B 1 150 ? 18.703 -9.445 -16.422 1 92.75 150 GLU B O 1
ATOM 4680 N N . LEU B 1 151 ? 17.438 -11.273 -15.992 1 94.94 151 LEU B N 1
ATOM 4681 C CA . LEU B 1 151 ? 18.219 -11.695 -14.844 1 94.94 151 LEU B CA 1
ATOM 4682 C C . LEU B 1 151 ? 19.359 -12.617 -15.281 1 94.94 151 LEU B C 1
ATOM 4684 O O . LEU B 1 151 ? 19.125 -13.609 -15.977 1 94.94 151 LEU B O 1
ATOM 4688 N N . ASP B 1 152 ? 20.594 -12.141 -14.977 1 94.25 152 ASP B N 1
ATOM 4689 C CA . ASP B 1 152 ? 21.734 -13.023 -15.195 1 94.25 152 ASP B CA 1
ATOM 4690 C C . ASP B 1 152 ? 21.859 -14.047 -14.078 1 94.25 152 ASP B C 1
ATOM 4692 O O . ASP B 1 152 ? 22.438 -13.758 -13.023 1 94.25 152 ASP B O 1
ATOM 4696 N N . TRP B 1 153 ? 21.453 -15.297 -14.336 1 95.06 153 TRP B N 1
ATOM 4697 C CA . TRP B 1 153 ? 21.391 -16.359 -13.336 1 95.06 153 TRP B CA 1
ATOM 4698 C C . TRP B 1 153 ? 22.781 -16.766 -12.859 1 95.06 153 TRP B C 1
ATOM 4700 O O . TRP B 1 153 ? 22.938 -17.297 -11.766 1 95.06 153 TRP B O 1
ATOM 4710 N N . ASN B 1 154 ? 23.75 -16.469 -13.68 1 93.75 154 ASN B N 1
ATOM 4711 C CA . ASN B 1 154 ? 25.125 -16.812 -13.312 1 93.75 154 ASN B CA 1
ATOM 4712 C C . ASN B 1 154 ? 25.641 -15.914 -12.203 1 93.75 154 ASN B C 1
ATOM 4714 O O . ASN B 1 154 ? 26.594 -16.266 -11.508 1 93.75 154 ASN B O 1
ATOM 4718 N N . ARG B 1 155 ? 25.016 -14.836 -12.016 1 94.69 155 ARG B N 1
ATOM 4719 C CA . ARG B 1 155 ? 25.453 -13.867 -11.023 1 94.69 155 ARG B CA 1
ATOM 4720 C C . ARG B 1 155 ? 24.703 -14.031 -9.711 1 94.69 155 ARG B C 1
ATOM 4722 O O . ARG B 1 155 ? 24.984 -13.336 -8.734 1 94.69 155 ARG B O 1
ATOM 4729 N N . LEU B 1 156 ? 23.734 -14.961 -9.703 1 95.19 156 LEU B N 1
ATOM 4730 C CA . LEU B 1 156 ? 23 -15.219 -8.469 1 95.19 156 LEU B CA 1
ATOM 4731 C C . LEU B 1 156 ? 23.828 -16.062 -7.508 1 95.19 156 LEU B C 1
ATOM 4733 O O . LEU B 1 156 ? 24.172 -17.203 -7.809 1 95.19 156 LEU B O 1
ATOM 4737 N N . ASP B 1 157 ? 24.188 -15.516 -6.406 1 92.5 157 ASP B N 1
ATOM 4738 C CA . ASP B 1 157 ? 25.047 -16.188 -5.438 1 92.5 157 ASP B CA 1
ATOM 4739 C C . ASP B 1 157 ? 24.219 -17.062 -4.488 1 92.5 157 ASP B C 1
ATOM 4741 O O . ASP B 1 157 ? 23 -17.156 -4.625 1 92.5 157 ASP B O 1
ATOM 4745 N N . ASN B 1 158 ? 24.859 -17.656 -3.539 1 92.88 158 ASN B N 1
ATOM 4746 C CA . ASN B 1 158 ? 24.219 -18.578 -2.602 1 92.88 158 ASN B CA 1
ATOM 4747 C C . ASN B 1 158 ? 23.203 -17.859 -1.728 1 92.88 158 ASN B C 1
ATOM 4749 O O . ASN B 1 158 ? 22.172 -18.438 -1.378 1 92.88 158 ASN B O 1
ATOM 4753 N N . ASN B 1 159 ? 23.516 -16.688 -1.396 1 91.19 159 ASN B N 1
ATOM 4754 C CA . ASN B 1 159 ? 22.562 -15.922 -0.61 1 91.19 159 ASN B CA 1
ATOM 4755 C C . ASN B 1 159 ? 21.266 -15.68 -1.384 1 91.19 159 ASN B C 1
ATOM 4757 O O . ASN B 1 159 ? 20.172 -15.758 -0.819 1 91.19 159 ASN B O 1
ATOM 4761 N N . GLY B 1 160 ? 21.453 -15.375 -2.662 1 93.69 160 GLY B N 1
ATOM 4762 C CA . GLY B 1 160 ? 20.281 -15.188 -3.5 1 93.69 160 GLY B CA 1
ATOM 4763 C C . GLY B 1 160 ? 19.391 -16.406 -3.559 1 93.69 160 GLY B C 1
ATOM 4764 O O . GLY B 1 160 ? 18.172 -16.297 -3.434 1 93.69 160 GLY B O 1
ATOM 4765 N N . TRP B 1 161 ? 20.016 -17.531 -3.686 1 95.44 161 TRP B N 1
ATOM 4766 C CA . TRP B 1 161 ? 19.234 -18.766 -3.729 1 95.44 161 TRP B CA 1
ATOM 4767 C C . TRP B 1 161 ? 18.609 -19.062 -2.373 1 95.44 161 TRP B C 1
ATOM 4769 O O . TRP B 1 161 ? 17.484 -19.578 -2.301 1 95.44 161 TRP B O 1
ATOM 4779 N N . SER B 1 162 ? 19.344 -18.75 -1.372 1 94.81 162 SER B N 1
ATOM 4780 C CA . SER B 1 162 ? 18.797 -18.938 -0.034 1 94.81 162 SER B CA 1
ATOM 4781 C C . SER B 1 162 ? 17.547 -18.094 0.188 1 94.81 162 SER B C 1
ATOM 4783 O O . SER B 1 162 ? 16.594 -18.531 0.812 1 94.81 162 SER B O 1
ATOM 4785 N N . LEU B 1 163 ? 17.578 -16.891 -0.282 1 95 163 LEU B N 1
ATOM 4786 C CA . LEU B 1 163 ? 16.422 -16.016 -0.189 1 95 163 LEU B CA 1
ATOM 4787 C C . LEU B 1 163 ? 15.242 -16.594 -0.978 1 95 163 LEU B C 1
ATOM 4789 O O . LEU B 1 163 ? 14.102 -16.547 -0.518 1 95 163 LEU B O 1
ATOM 4793 N N . PHE B 1 164 ? 15.617 -17.109 -2.1 1 95.31 164 PHE B N 1
ATOM 4794 C CA . PHE B 1 164 ? 14.609 -17.734 -2.947 1 95.31 164 PHE B CA 1
ATOM 4795 C C . PHE B 1 164 ? 13.945 -18.906 -2.223 1 95.31 164 PHE B C 1
ATOM 4797 O O . PHE B 1 164 ? 12.719 -19 -2.191 1 95.31 164 PHE B O 1
ATOM 4804 N N . ASP B 1 165 ? 14.719 -19.703 -1.636 1 96 165 ASP B N 1
ATOM 4805 C CA . ASP B 1 165 ? 14.211 -20.844 -0.884 1 96 165 ASP B CA 1
ATOM 4806 C C . ASP B 1 165 ? 13.352 -20.391 0.292 1 96 165 ASP B C 1
ATOM 4808 O O . ASP B 1 165 ? 12.32 -21 0.581 1 96 165 ASP B O 1
ATOM 4812 N N . SER B 1 166 ? 13.766 -19.375 0.933 1 94.88 166 SER B N 1
ATOM 4813 C CA . SER B 1 166 ? 13 -18.844 2.061 1 94.88 166 SER B CA 1
ATOM 4814 C C . SER B 1 166 ? 11.641 -18.328 1.615 1 94.88 166 SER B C 1
ATOM 4816 O O . SER B 1 166 ? 10.664 -18.422 2.361 1 94.88 166 SER B O 1
ATOM 4818 N N . LEU B 1 167 ? 11.609 -17.781 0.421 1 94.75 167 LEU B N 1
ATOM 4819 C CA . LEU B 1 167 ? 10.336 -17.312 -0.122 1 94.75 167 LEU B CA 1
ATOM 4820 C C . LEU B 1 167 ? 9.352 -18.469 -0.269 1 94.75 167 LEU B C 1
ATOM 4822 O O . LEU B 1 167 ? 8.156 -18.297 -0.028 1 94.75 167 LEU B O 1
ATOM 4826 N N . ILE B 1 168 ? 9.867 -19.578 -0.645 1 94.19 168 ILE B N 1
ATOM 4827 C CA . ILE B 1 168 ? 9.047 -20.766 -0.871 1 94.19 168 ILE B CA 1
ATOM 4828 C C . ILE B 1 168 ? 8.625 -21.375 0.469 1 94.19 168 ILE B C 1
ATOM 4830 O O . ILE B 1 168 ? 7.438 -21.641 0.689 1 94.19 168 ILE B O 1
ATOM 4834 N N . GLU B 1 169 ? 9.531 -21.406 1.356 1 93.06 169 GLU B N 1
ATOM 4835 C CA . GLU B 1 169 ? 9.328 -22.172 2.58 1 93.06 169 GLU B CA 1
ATOM 4836 C C . GLU B 1 169 ? 8.648 -21.328 3.656 1 93.06 169 GLU B C 1
ATOM 4838 O O . GLU B 1 169 ? 7.793 -21.828 4.395 1 93.06 169 GLU B O 1
ATOM 4843 N N . HIS B 1 170 ? 9.07 -20.109 3.807 1 90.94 170 HIS B N 1
ATOM 4844 C CA . HIS B 1 170 ? 8.68 -19.328 4.973 1 90.94 170 HIS B CA 1
ATOM 4845 C C . HIS B 1 170 ? 7.852 -18.109 4.57 1 90.94 170 HIS B C 1
ATOM 4847 O O . HIS B 1 170 ? 7.211 -17.484 5.418 1 90.94 170 HIS B O 1
ATOM 4853 N N . GLY B 1 171 ? 7.945 -17.797 3.393 1 90.31 171 GLY B N 1
ATOM 4854 C CA . GLY B 1 171 ? 7.148 -16.672 2.953 1 90.31 171 GLY B CA 1
ATOM 4855 C C . GLY B 1 171 ? 7.938 -15.375 2.869 1 90.31 171 GLY B C 1
ATOM 4856 O O . GLY B 1 171 ? 9.164 -15.383 3.023 1 90.31 171 GLY B O 1
ATOM 4857 N N . GLU B 1 172 ? 7.297 -14.297 2.637 1 94.81 172 GLU B N 1
ATOM 4858 C CA . GLU B 1 172 ? 7.93 -13.008 2.352 1 94.81 172 GLU B CA 1
ATOM 4859 C C . GLU B 1 172 ? 8.477 -12.367 3.625 1 94.81 172 GLU B C 1
ATOM 4861 O O . GLU B 1 172 ? 9.469 -11.641 3.586 1 94.81 172 GLU B O 1
ATOM 4866 N N . GLU B 1 173 ? 7.859 -12.648 4.75 1 95.81 173 GLU B N 1
ATOM 4867 C CA . GLU B 1 173 ? 8.227 -11.992 6 1 95.81 173 GLU B CA 1
ATOM 4868 C C . GLU B 1 173 ? 9.672 -12.305 6.383 1 95.81 173 GLU B C 1
ATOM 4870 O O . GLU B 1 173 ? 10.43 -11.398 6.727 1 95.81 173 GLU B O 1
ATOM 4875 N N . VAL B 1 174 ? 9.977 -13.539 6.199 1 96.06 174 VAL B N 1
ATOM 4876 C CA . VAL B 1 174 ? 11.328 -13.953 6.574 1 96.06 174 VAL B CA 1
ATOM 4877 C C . VAL B 1 174 ? 12.344 -13.352 5.605 1 96.06 174 VAL B C 1
ATOM 4879 O O . VAL B 1 174 ? 13.43 -12.938 6.016 1 96.06 174 VAL B O 1
ATOM 4882 N N . VAL B 1 175 ? 12 -13.281 4.367 1 97.44 175 VAL B N 1
ATOM 4883 C CA . VAL B 1 175 ? 12.891 -12.703 3.365 1 97.44 175 VAL B CA 1
ATOM 4884 C C . VAL B 1 175 ? 13.07 -11.211 3.625 1 97.44 175 VAL B C 1
ATOM 4886 O O . VAL B 1 175 ? 14.18 -10.688 3.553 1 97.44 175 VAL B O 1
ATOM 4889 N N . ILE B 1 176 ? 12 -10.531 3.99 1 98.19 176 ILE B N 1
ATOM 4890 C CA . ILE B 1 176 ? 12.047 -9.109 4.289 1 98.19 176 ILE B CA 1
ATOM 4891 C C . ILE B 1 176 ? 12.953 -8.859 5.496 1 98.19 176 ILE B C 1
ATOM 4893 O O . ILE B 1 176 ? 13.781 -7.949 5.477 1 98.19 176 ILE B O 1
ATOM 4897 N N . ASP B 1 177 ? 12.852 -9.68 6.512 1 97.69 177 ASP B N 1
ATOM 4898 C CA . ASP B 1 177 ? 13.703 -9.531 7.688 1 97.69 177 ASP B CA 1
ATOM 4899 C C . ASP B 1 177 ? 15.18 -9.68 7.316 1 97.69 177 ASP B C 1
ATOM 4901 O O . ASP B 1 177 ? 16.031 -8.938 7.824 1 97.69 177 ASP B O 1
ATOM 4905 N N . SER B 1 178 ? 15.398 -10.586 6.469 1 97.19 178 SER B N 1
ATOM 4906 C CA . SER B 1 178 ? 16.781 -10.766 6.02 1 97.19 178 SER B CA 1
ATOM 4907 C C . SER B 1 178 ? 17.281 -9.547 5.25 1 97.19 178 SER B C 1
ATOM 4909 O O . SER B 1 178 ? 18.422 -9.125 5.43 1 97.19 178 SER B O 1
ATOM 4911 N N . LEU B 1 179 ? 16.453 -9.016 4.383 1 97.75 179 LEU B N 1
ATOM 4912 C CA . LEU B 1 179 ? 16.812 -7.832 3.615 1 97.75 179 LEU B CA 1
ATOM 4913 C C . LEU B 1 179 ? 17.062 -6.645 4.539 1 97.75 179 LEU B C 1
ATOM 4915 O O . LEU B 1 179 ? 18 -5.871 4.316 1 97.75 179 LEU B O 1
ATOM 4919 N N . LEU B 1 180 ? 16.203 -6.527 5.566 1 97.62 180 LEU B N 1
ATOM 4920 C CA . LEU B 1 180 ? 16.328 -5.426 6.512 1 97.62 180 LEU B CA 1
ATOM 4921 C C . LEU B 1 180 ? 17.609 -5.551 7.32 1 97.62 180 LEU B C 1
ATOM 4923 O O . LEU B 1 180 ? 18.234 -4.543 7.668 1 97.62 180 LEU B O 1
ATOM 4927 N N . GLU B 1 181 ? 18 -6.766 7.621 1 96.12 181 GLU B N 1
ATOM 4928 C CA . GLU B 1 181 ? 19.266 -7 8.32 1 96.12 181 GLU B CA 1
ATOM 4929 C C . GLU B 1 181 ? 20.453 -6.512 7.496 1 96.12 181 GLU B C 1
ATOM 4931 O O . GLU B 1 181 ? 21.453 -6.047 8.055 1 96.12 181 GLU B O 1
ATOM 4936 N N . HIS B 1 182 ? 20.312 -6.539 6.23 1 94.88 182 HIS B N 1
ATOM 4937 C CA . HIS B 1 182 ? 21.375 -6.109 5.34 1 94.88 182 HIS B CA 1
ATOM 4938 C C . HIS B 1 182 ? 21.141 -4.691 4.836 1 94.88 182 HIS B C 1
ATOM 4940 O O . HIS B 1 182 ? 21.812 -4.234 3.908 1 94.88 182 HIS B O 1
ATOM 4946 N N . LYS B 1 183 ? 20.094 -3.988 5.34 1 95.75 183 LYS B N 1
ATOM 4947 C CA . LYS B 1 183 ? 19.766 -2.59 5.086 1 95.75 183 LYS B CA 1
ATOM 4948 C C . LYS B 1 183 ? 19.375 -2.369 3.625 1 95.75 183 LYS B C 1
ATOM 4950 O O . LYS B 1 183 ? 19.703 -1.334 3.041 1 95.75 183 LYS B O 1
ATOM 4955 N N . ASP B 1 184 ? 18.906 -3.43 2.99 1 96.94 184 ASP B N 1
ATOM 4956 C CA . ASP B 1 184 ? 18.328 -3.285 1.656 1 96.94 184 ASP B CA 1
ATOM 4957 C C . ASP B 1 184 ? 16.844 -2.938 1.735 1 96.94 184 ASP B C 1
ATOM 4959 O O . ASP B 1 184 ? 15.992 -3.771 1.428 1 96.94 184 ASP B O 1
ATOM 4963 N N . TYR B 1 185 ? 16.594 -1.679 2.043 1 97.88 185 TYR B N 1
ATOM 4964 C CA . TYR B 1 185 ? 15.234 -1.229 2.309 1 97.88 185 TYR B CA 1
ATOM 4965 C C . TYR B 1 185 ? 14.43 -1.119 1.017 1 97.88 185 TYR B C 1
ATOM 4967 O O . TYR B 1 185 ? 13.227 -1.39 0.999 1 97.88 185 TYR B O 1
ATOM 4975 N N . ALA B 1 186 ? 15.086 -0.748 -0.04 1 97.88 186 ALA B N 1
ATOM 4976 C CA . ALA B 1 186 ? 14.367 -0.585 -1.301 1 97.88 186 ALA B CA 1
ATOM 4977 C C . ALA B 1 186 ? 13.719 -1.896 -1.735 1 97.88 186 ALA B C 1
ATOM 4979 O O . ALA B 1 186 ? 12.523 -1.933 -2.037 1 97.88 186 ALA B O 1
ATOM 4980 N N . THR B 1 187 ? 14.484 -2.922 -1.715 1 97.94 187 THR B N 1
ATOM 4981 C CA . THR B 1 187 ? 13.977 -4.23 -2.104 1 97.94 187 THR B CA 1
ATOM 4982 C C . THR B 1 187 ? 12.922 -4.719 -1.109 1 97.94 187 THR B C 1
ATOM 4984 O O . THR B 1 187 ? 11.938 -5.352 -1.497 1 97.94 187 THR B O 1
ATOM 4987 N N . ALA B 1 188 ? 13.172 -4.453 0.151 1 98.44 188 ALA B N 1
ATOM 4988 C CA . ALA B 1 188 ? 12.203 -4.828 1.174 1 98.44 188 ALA B CA 1
ATOM 4989 C C . ALA B 1 188 ? 10.859 -4.137 0.939 1 98.44 188 ALA B C 1
ATOM 4991 O O . ALA B 1 188 ? 9.805 -4.773 1.003 1 98.44 188 ALA B O 1
ATOM 4992 N N . PHE B 1 189 ? 10.922 -2.846 0.656 1 98.25 189 PHE B N 1
ATOM 4993 C CA . PHE B 1 189 ? 9.703 -2.111 0.355 1 98.25 189 PHE B CA 1
ATOM 4994 C C . PHE B 1 189 ? 9.016 -2.68 -0.882 1 98.25 189 PHE B C 1
ATOM 4996 O O . PHE B 1 189 ? 7.789 -2.783 -0.927 1 98.25 189 PHE B O 1
ATOM 5003 N N . MET B 1 190 ? 9.82 -3.021 -1.859 1 97.31 190 MET B N 1
ATOM 5004 C CA . MET B 1 190 ? 9.281 -3.594 -3.092 1 97.31 190 MET B CA 1
ATOM 5005 C C . MET B 1 190 ? 8.516 -4.879 -2.805 1 97.31 190 MET B C 1
ATOM 5007 O O . MET B 1 190 ? 7.406 -5.07 -3.309 1 97.31 190 MET B O 1
ATOM 5011 N N . LEU B 1 191 ? 9.055 -5.695 -1.983 1 96.94 191 LEU B N 1
ATOM 5012 C CA . LEU B 1 191 ? 8.43 -6.977 -1.661 1 96.94 191 LEU B CA 1
ATOM 5013 C C . LEU B 1 191 ? 7.176 -6.77 -0.821 1 96.94 191 LEU B C 1
ATOM 5015 O O . LEU B 1 191 ? 6.223 -7.547 -0.923 1 96.94 191 LEU B O 1
ATOM 5019 N N . ALA B 1 192 ? 7.133 -5.734 -0.03 1 96.75 192 ALA B N 1
ATOM 5020 C CA . ALA B 1 192 ? 6.043 -5.492 0.914 1 96.75 192 ALA B CA 1
ATOM 5021 C C . ALA B 1 192 ? 4.922 -4.688 0.264 1 96.75 192 ALA B C 1
ATOM 5023 O O . ALA B 1 192 ? 3.898 -4.41 0.897 1 96.75 192 ALA B O 1
ATOM 5024 N N . LYS B 1 193 ? 5.023 -4.293 -0.989 1 93.56 193 LYS B N 1
ATOM 5025 C CA . LYS B 1 193 ? 4.195 -3.273 -1.622 1 93.56 193 LYS B CA 1
ATOM 5026 C C . LYS B 1 193 ? 2.721 -3.664 -1.593 1 93.56 193 LYS B C 1
ATOM 5028 O O . LYS B 1 193 ? 1.844 -2.801 -1.53 1 93.56 193 LYS B O 1
ATOM 5033 N N . ASP B 1 194 ? 2.398 -5.004 -1.581 1 89.81 194 ASP B N 1
ATOM 5034 C CA . ASP B 1 194 ? 1.012 -5.445 -1.688 1 89.81 194 ASP B CA 1
ATOM 5035 C C . ASP B 1 194 ? 0.452 -5.836 -0.323 1 89.81 194 ASP B C 1
ATOM 5037 O O . ASP B 1 194 ? -0.711 -6.227 -0.212 1 89.81 194 ASP B O 1
ATOM 5041 N N . SER B 1 195 ? 1.287 -5.777 0.668 1 92.81 195 SER B N 1
ATOM 5042 C CA . SER B 1 195 ? 0.863 -6.125 2.021 1 92.81 195 SER B CA 1
ATOM 5043 C C . SER B 1 195 ? 1.04 -4.945 2.975 1 92.81 195 SER B C 1
ATOM 5045 O O . SER B 1 195 ? 2.166 -4.539 3.262 1 92.81 195 SER B O 1
ATOM 5047 N N . SER B 1 196 ? -0.089 -4.484 3.561 1 92.06 196 SER B N 1
ATOM 5048 C CA . SER B 1 196 ? -0.042 -3.332 4.453 1 92.06 196 SER B CA 1
ATOM 5049 C C . SER B 1 196 ? 0.733 -3.652 5.727 1 92.06 196 SER B C 1
ATOM 5051 O O . SER B 1 196 ? 1.462 -2.803 6.246 1 92.06 196 SER B O 1
ATOM 5053 N N . SER B 1 197 ? 0.562 -4.898 6.16 1 94.56 197 SER B N 1
ATOM 5054 C CA . SER B 1 197 ? 1.241 -5.293 7.387 1 94.56 197 SER B CA 1
ATOM 5055 C C . SER B 1 197 ? 2.752 -5.359 7.188 1 94.56 197 SER B C 1
ATOM 5057 O O . SER B 1 197 ? 3.516 -4.863 8.016 1 94.56 197 SER B O 1
ATOM 5059 N N . LEU B 1 198 ? 3.17 -5.887 6.059 1 96.5 198 LEU B N 1
ATOM 5060 C CA . LEU B 1 198 ? 4.598 -5.977 5.773 1 96.5 198 LEU B CA 1
ATOM 5061 C C . LEU B 1 198 ? 5.184 -4.594 5.484 1 96.5 198 LEU B C 1
ATOM 5063 O O . LEU B 1 198 ? 6.312 -4.301 5.879 1 96.5 198 LEU B O 1
ATOM 5067 N N . MET B 1 199 ? 4.402 -3.799 4.84 1 96.56 199 MET B N 1
ATOM 5068 C CA . MET B 1 199 ? 4.828 -2.43 4.559 1 96.56 199 MET B CA 1
ATOM 5069 C C . MET B 1 199 ? 5.086 -1.666 5.855 1 96.56 199 MET B C 1
ATOM 5071 O O . MET B 1 199 ? 6.102 -0.98 5.98 1 96.56 199 MET B O 1
ATOM 5075 N N . ARG B 1 200 ? 4.215 -1.8 6.758 1 95.12 200 ARG B N 1
ATOM 5076 C CA . ARG B 1 200 ? 4.367 -1.145 8.055 1 95.12 200 ARG B CA 1
ATOM 5077 C C . ARG B 1 200 ? 5.613 -1.648 8.773 1 95.12 200 ARG B C 1
ATOM 5079 O O . ARG B 1 200 ? 6.344 -0.863 9.383 1 95.12 200 ARG B O 1
ATOM 5086 N N . HIS B 1 201 ? 5.766 -2.928 8.633 1 96.44 201 HIS B N 1
ATOM 5087 C CA . HIS B 1 201 ? 6.93 -3.545 9.258 1 96.44 201 HIS B CA 1
ATOM 5088 C C . HIS B 1 201 ? 8.227 -2.977 8.695 1 96.44 201 HIS B C 1
ATOM 5090 O O . HIS B 1 201 ? 9.133 -2.613 9.453 1 96.44 201 HIS B O 1
ATOM 5096 N N . VAL B 1 202 ? 8.297 -2.865 7.426 1 97.88 202 VAL B N 1
ATOM 5097 C CA . VAL B 1 202 ? 9.484 -2.326 6.766 1 97.88 202 VAL B CA 1
ATOM 5098 C C . VAL B 1 202 ? 9.641 -0.849 7.117 1 97.88 202 VAL B C 1
ATOM 5100 O O . VAL B 1 202 ? 10.742 -0.397 7.441 1 97.88 202 VAL B O 1
ATOM 5103 N N . ALA B 1 203 ? 8.562 -0.11 7.059 1 97 203 ALA B N 1
ATOM 5104 C CA . ALA B 1 203 ? 8.586 1.319 7.355 1 97 203 ALA B CA 1
ATOM 5105 C C . ALA B 1 203 ? 9.07 1.576 8.781 1 97 203 ALA B C 1
ATOM 5107 O O . ALA B 1 203 ? 9.875 2.48 9.016 1 97 203 ALA B O 1
ATOM 5108 N N . GLN B 1 204 ? 8.594 0.802 9.711 1 95.94 204 GLN B N 1
ATOM 5109 C CA . GLN B 1 204 ? 8.977 0.958 11.109 1 95.94 204 GLN B CA 1
ATOM 5110 C C . GLN B 1 204 ? 10.469 0.747 11.305 1 95.94 204 GLN B C 1
ATOM 5112 O O . GLN B 1 204 ? 11.117 1.487 12.047 1 95.94 204 GLN B O 1
ATOM 5117 N N . ARG B 1 205 ? 10.969 -0.206 10.664 1 96.62 205 ARG B N 1
ATOM 5118 C CA . ARG B 1 205 ? 12.406 -0.478 10.758 1 96.62 205 ARG B CA 1
ATOM 5119 C C . ARG B 1 205 ? 13.219 0.615 10.07 1 96.62 205 ARG B C 1
ATOM 5121 O O . ARG B 1 205 ? 14.289 0.984 10.539 1 96.62 205 ARG B O 1
ATOM 5128 N N . TYR B 1 206 ? 12.75 1.157 8.969 1 97.25 206 TYR B N 1
ATOM 5129 C CA . TYR B 1 206 ? 13.43 2.209 8.227 1 97.25 206 TYR B CA 1
ATOM 5130 C C . TYR B 1 206 ? 13.531 3.486 9.047 1 97.25 206 TYR B C 1
ATOM 5132 O O . TYR B 1 206 ? 14.586 4.113 9.109 1 97.25 206 TYR B O 1
ATOM 5140 N N . VAL B 1 207 ? 12.383 3.82 9.703 1 95.69 207 VAL B N 1
ATOM 5141 C CA . VAL B 1 207 ? 12.328 5.078 10.445 1 95.69 207 VAL B CA 1
ATOM 5142 C C . VAL B 1 207 ? 13.219 4.988 11.68 1 95.69 207 VAL B C 1
ATOM 5144 O O . VAL B 1 207 ? 13.672 6.008 12.203 1 95.69 207 VAL B O 1
ATOM 5147 N N . ALA B 1 208 ? 13.484 3.814 12.125 1 95.06 208 ALA B N 1
ATOM 5148 C CA . ALA B 1 208 ? 14.312 3.617 13.305 1 95.06 208 ALA B CA 1
ATOM 5149 C C . ALA B 1 208 ? 15.797 3.699 12.961 1 95.06 208 ALA B C 1
ATOM 5151 O O . ALA B 1 208 ? 16.641 3.834 13.852 1 95.06 208 ALA B O 1
ATOM 5152 N N . GLU B 1 209 ? 16.141 3.736 11.695 1 94.56 209 GLU B N 1
ATOM 5153 C CA . GLU B 1 209 ? 17.516 3.777 11.234 1 94.56 209 GLU B CA 1
ATOM 5154 C C . GLU B 1 209 ? 18.125 5.172 11.398 1 94.56 209 GLU B C 1
ATOM 5156 O O . GLU B 1 209 ? 17.391 6.152 11.555 1 94.56 209 GLU B O 1
ATOM 5161 N N . GLN B 1 210 ? 19.422 5.148 11.391 1 93.56 210 GLN B N 1
ATOM 5162 C CA . GLN B 1 210 ? 20.125 6.426 11.336 1 93.56 210 GLN B CA 1
ATOM 5163 C C . GLN B 1 210 ? 20.094 7.008 9.922 1 93.56 210 GLN B C 1
ATOM 5165 O O . GLN B 1 210 ? 21 6.738 9.125 1 93.56 210 GLN B O 1
ATOM 5170 N N . LEU B 1 211 ? 19.141 7.875 9.727 1 95.44 211 LEU B N 1
ATOM 5171 C CA . LEU B 1 211 ? 18.938 8.453 8.406 1 95.44 211 LEU B CA 1
ATOM 5172 C C . LEU B 1 211 ? 19.641 9.797 8.281 1 95.44 211 LEU B C 1
ATOM 5174 O O . LEU B 1 211 ? 19.938 10.445 9.289 1 95.44 211 LEU B O 1
ATOM 5178 N N . GLU B 1 212 ? 20 10.07 7.062 1 95 212 GLU B N 1
ATOM 5179 C CA . GLU B 1 212 ? 20.453 11.43 6.793 1 95 212 GLU B CA 1
ATOM 5180 C C . GLU B 1 212 ? 19.344 12.445 7.086 1 95 212 GLU B C 1
ATOM 5182 O O . GLU B 1 212 ? 18.156 12.094 7.105 1 95 212 GLU B O 1
ATOM 5187 N N . ALA B 1 213 ? 19.703 13.68 7.285 1 96.06 213 ALA B N 1
ATOM 5188 C CA . ALA B 1 213 ? 18.766 14.711 7.742 1 96.06 213 ALA B CA 1
ATOM 5189 C C . ALA B 1 213 ? 17.594 14.852 6.781 1 96.06 213 ALA B C 1
ATOM 5191 O O . ALA B 1 213 ? 16.438 14.938 7.207 1 96.06 213 ALA B O 1
ATOM 5192 N N . SER B 1 214 ? 17.906 14.898 5.488 1 95.75 214 SER B N 1
ATOM 5193 C CA . SER B 1 214 ? 16.828 15.047 4.508 1 95.75 214 SER B CA 1
ATOM 5194 C C . SER B 1 214 ? 15.891 13.852 4.527 1 95.75 214 SER B C 1
ATOM 5196 O O . SER B 1 214 ? 14.672 14.008 4.422 1 95.75 214 SER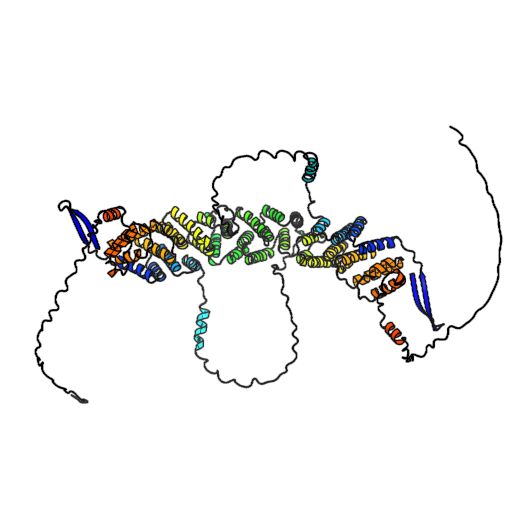 B O 1
ATOM 5198 N N . GLN B 1 215 ? 16.422 12.672 4.676 1 96.19 215 GLN B N 1
ATOM 5199 C CA . GLN B 1 215 ? 15.625 11.453 4.738 1 96.19 215 GLN B CA 1
ATOM 5200 C C . GLN B 1 215 ? 14.781 11.414 6.008 1 96.19 215 GLN B C 1
ATOM 5202 O O . GLN B 1 215 ? 13.617 11 5.973 1 96.19 215 GLN B O 1
ATOM 5207 N N . ARG B 1 216 ? 15.398 11.852 7.062 1 96.81 216 ARG B N 1
ATOM 5208 C CA . ARG B 1 216 ? 14.68 11.914 8.336 1 96.81 216 ARG B CA 1
ATOM 5209 C C . ARG B 1 216 ? 13.5 12.883 8.242 1 96.81 216 ARG B C 1
ATOM 5211 O O . ARG B 1 216 ? 12.398 12.57 8.711 1 96.81 216 ARG B O 1
ATOM 5218 N N . LEU B 1 217 ? 13.742 13.992 7.68 1 96.69 217 LEU B N 1
ATOM 5219 C CA . LEU B 1 217 ? 12.688 14.977 7.5 1 96.69 217 LEU B CA 1
ATOM 5220 C C . LEU B 1 217 ? 11.523 14.391 6.703 1 96.69 217 LEU B C 1
ATOM 5222 O O . LEU B 1 217 ? 10.367 14.5 7.105 1 96.69 217 LEU B O 1
ATOM 5226 N N . LEU B 1 218 ? 11.852 13.758 5.578 1 96.5 218 LEU B N 1
ATOM 5227 C CA . LEU B 1 218 ? 10.82 13.188 4.719 1 96.5 218 LEU B CA 1
ATOM 5228 C C . LEU B 1 218 ? 10.117 12.031 5.422 1 96.5 218 LEU B C 1
ATOM 5230 O O . LEU B 1 218 ? 8.922 11.812 5.215 1 96.5 218 LEU B O 1
ATOM 5234 N N . SER B 1 219 ? 10.875 11.289 6.238 1 96.25 219 SER B N 1
ATOM 5235 C CA . SER B 1 219 ? 10.266 10.211 7.008 1 96.25 219 SER B CA 1
ATOM 5236 C C . SER B 1 219 ? 9.266 10.758 8.023 1 96.25 219 SER B C 1
ATOM 5238 O O . SER B 1 219 ? 8.203 10.172 8.227 1 96.25 219 SER B O 1
ATOM 5240 N N . LEU B 1 220 ? 9.594 11.836 8.633 1 95.62 220 LEU B N 1
ATOM 5241 C CA . LEU B 1 220 ? 8.688 12.461 9.594 1 95.62 220 LEU B CA 1
ATOM 5242 C C . LEU B 1 220 ? 7.402 12.914 8.906 1 95.62 220 LEU B C 1
ATOM 5244 O O . LEU B 1 220 ? 6.312 12.758 9.461 1 95.62 220 LEU B O 1
ATOM 5248 N N . VAL B 1 221 ? 7.539 13.461 7.773 1 95.06 221 VAL B N 1
ATOM 5249 C CA . VAL B 1 221 ? 6.375 13.922 7.023 1 95.06 221 VAL B CA 1
ATOM 5250 C C . VAL B 1 221 ? 5.543 12.727 6.562 1 95.06 221 VAL B C 1
ATOM 5252 O O . VAL B 1 221 ? 4.316 12.727 6.695 1 95.06 221 VAL B O 1
ATOM 5255 N N . ALA B 1 222 ? 6.219 11.711 6.062 1 94.88 222 ALA B N 1
ATOM 5256 C CA . ALA B 1 222 ? 5.543 10.531 5.531 1 94.88 222 ALA B CA 1
ATOM 5257 C C . ALA B 1 222 ? 4.746 9.82 6.621 1 94.88 222 ALA B C 1
ATOM 5259 O O . ALA B 1 222 ? 3.691 9.234 6.348 1 94.88 222 ALA B O 1
ATOM 5260 N N . THR B 1 223 ? 5.227 9.859 7.809 1 94.19 223 THR B N 1
ATOM 5261 C CA . THR B 1 223 ? 4.559 9.172 8.906 1 94.19 223 THR B CA 1
ATOM 5262 C C . THR B 1 223 ? 3.617 10.117 9.641 1 94.19 223 THR B C 1
ATOM 5264 O O . THR B 1 223 ? 3.096 9.781 10.711 1 94.19 223 THR B O 1
ATOM 5267 N N . GLU B 1 224 ? 3.504 11.328 9.18 1 92.69 224 GLU B N 1
ATOM 5268 C CA . GLU B 1 224 ? 2.627 12.344 9.758 1 92.69 224 GLU B CA 1
ATOM 5269 C C . GLU B 1 224 ? 2.998 12.641 11.203 1 92.69 224 GLU B C 1
ATOM 5271 O O . GLU B 1 224 ? 2.121 12.789 12.062 1 92.69 224 GLU B O 1
ATOM 5276 N N . SER B 1 225 ? 4.281 12.562 11.391 1 93.69 225 SER B N 1
ATOM 5277 C CA . SER B 1 225 ? 4.777 12.883 12.727 1 93.69 225 SER B CA 1
ATOM 5278 C C . SER B 1 225 ? 4.895 14.391 12.93 1 93.69 225 SER B C 1
ATOM 5280 O O . SER B 1 225 ? 5.949 14.883 13.336 1 93.69 225 SER B O 1
ATOM 5282 N N . TYR B 1 226 ? 3.822 15.039 12.82 1 93.88 226 TYR B N 1
ATOM 5283 C CA . TYR B 1 226 ? 3.814 16.5 12.844 1 93.88 226 TYR B CA 1
ATOM 5284 C C . TYR B 1 226 ? 3.992 17.016 14.258 1 93.88 226 TYR B C 1
ATOM 5286 O O . TYR B 1 226 ? 4.543 18.109 14.461 1 93.88 226 TYR B O 1
ATOM 5294 N N . ASP B 1 227 ? 3.578 16.25 15.242 1 92.12 227 ASP B N 1
ATOM 5295 C CA . ASP B 1 227 ? 3.805 16.641 16.625 1 92.12 227 ASP B CA 1
ATOM 5296 C C . ASP B 1 227 ? 5.297 16.719 16.938 1 92.12 227 ASP B C 1
ATOM 5298 O O . ASP B 1 227 ? 5.754 17.672 17.578 1 92.12 227 ASP B O 1
ATOM 5302 N N . GLN B 1 228 ? 5.965 15.758 16.469 1 93.81 228 GLN B N 1
ATOM 5303 C CA . GLN B 1 228 ? 7.414 15.75 16.656 1 93.81 228 GLN B CA 1
ATOM 5304 C C . GLN B 1 228 ? 8.07 16.891 15.883 1 93.81 228 GLN B C 1
ATOM 5306 O O . GLN B 1 228 ? 9.016 17.516 16.359 1 93.81 228 GLN B O 1
ATOM 5311 N N . LEU B 1 229 ? 7.625 17.125 14.703 1 95.06 229 LEU B N 1
ATOM 5312 C CA . LEU B 1 229 ? 8.141 18.219 13.906 1 95.06 229 LEU B CA 1
ATOM 5313 C C . LEU B 1 229 ? 7.898 19.562 14.594 1 95.06 229 LEU B C 1
ATOM 5315 O O . LEU B 1 229 ? 8.781 20.422 14.625 1 95.06 229 LEU B O 1
ATOM 5319 N N . ALA B 1 230 ? 6.695 19.703 15.133 1 95.19 230 ALA B N 1
ATOM 5320 C CA . ALA B 1 230 ? 6.309 20.938 15.805 1 95.19 230 ALA B CA 1
ATOM 5321 C C . ALA B 1 230 ? 7.188 21.203 17.016 1 95.19 230 ALA B C 1
ATOM 5323 O O . ALA B 1 230 ? 7.434 22.359 17.375 1 95.19 230 ALA B O 1
ATOM 5324 N N . GLU B 1 231 ? 7.719 20.219 17.594 1 94.25 231 GLU B N 1
ATOM 5325 C CA . GLU B 1 231 ? 8.508 20.344 18.812 1 94.25 231 GLU B CA 1
ATOM 5326 C C . GLU B 1 231 ? 9.93 20.812 18.5 1 94.25 231 GLU B C 1
ATOM 5328 O O . GLU B 1 231 ? 10.562 21.453 19.328 1 94.25 231 GLU B O 1
ATOM 5333 N N . THR B 1 232 ? 10.391 20.469 17.344 1 93.88 232 THR B N 1
ATOM 5334 C CA . THR B 1 232 ? 11.82 20.656 17.156 1 93.88 232 THR B CA 1
ATOM 5335 C C . THR B 1 232 ? 12.086 21.594 15.977 1 93.88 232 THR B C 1
ATOM 5337 O O . THR B 1 232 ? 13.219 22.031 15.773 1 93.88 232 THR B O 1
ATOM 5340 N N . PHE B 1 233 ? 11.125 21.969 15.273 1 95.88 233 PHE B N 1
ATOM 5341 C CA . PHE B 1 233 ? 11.297 22.75 14.055 1 95.88 233 PHE B CA 1
ATOM 5342 C C . PHE B 1 233 ? 11.93 24.094 14.367 1 95.88 233 PHE B C 1
ATOM 5344 O O . PHE B 1 233 ? 11.562 24.75 15.344 1 95.88 233 PHE B O 1
ATOM 5351 N N . PRO B 1 234 ? 12.883 24.531 13.57 1 94 234 PRO B N 1
ATOM 5352 C CA . PRO B 1 234 ? 13.539 25.812 13.828 1 94 234 PRO B CA 1
ATOM 5353 C C . PRO B 1 234 ? 12.586 27 13.727 1 94 234 PRO B C 1
ATOM 5355 O O . PRO B 1 234 ? 11.82 27.094 12.766 1 94 234 PRO B O 1
ATOM 5358 N N . ARG B 1 235 ? 12.758 28 14.562 1 92.81 235 ARG B N 1
ATOM 5359 C CA . ARG B 1 235 ? 11.859 29.141 14.68 1 92.81 235 ARG B CA 1
ATOM 5360 C C . ARG B 1 235 ? 12.008 30.078 13.484 1 92.81 235 ARG B C 1
ATOM 5362 O O . ARG B 1 235 ? 11.047 30.703 13.062 1 92.81 235 ARG B O 1
ATOM 5369 N N . ASP B 1 236 ? 13.18 30.109 12.977 1 91.56 236 ASP B N 1
ATOM 5370 C CA . ASP B 1 236 ? 13.445 31.016 11.867 1 91.56 236 ASP B CA 1
ATOM 5371 C C . ASP B 1 236 ? 12.742 30.562 10.594 1 91.56 236 ASP B C 1
ATOM 5373 O O . ASP B 1 236 ? 12.57 31.344 9.656 1 91.56 236 ASP B O 1
ATOM 5377 N N . GLN B 1 237 ? 12.266 29.281 10.562 1 94.19 237 GLN B N 1
ATOM 5378 C CA . GLN B 1 237 ? 11.578 28.734 9.398 1 94.19 237 GLN B CA 1
ATOM 5379 C C . GLN B 1 237 ? 10.102 28.5 9.695 1 94.19 237 GLN B C 1
ATOM 5381 O O . GLN B 1 237 ? 9.508 27.547 9.211 1 94.19 237 GLN B O 1
ATOM 5386 N N . TRP B 1 238 ? 9.531 29.406 10.469 1 95.06 238 TRP B N 1
ATOM 5387 C CA . TRP B 1 238 ? 8.18 29.25 10.992 1 95.06 238 TRP B CA 1
ATOM 5388 C C . TRP B 1 238 ? 7.164 29.141 9.859 1 95.06 238 TRP B C 1
ATOM 5390 O O . TRP B 1 238 ? 6.227 28.344 9.93 1 95.06 238 TRP B O 1
ATOM 5400 N N . ALA B 1 239 ? 7.348 29.906 8.82 1 96.12 239 ALA B N 1
ATOM 5401 C CA . ALA B 1 239 ? 6.383 29.922 7.727 1 96.12 239 ALA B CA 1
ATOM 5402 C C . ALA B 1 239 ? 6.305 28.562 7.031 1 96.12 239 ALA B C 1
ATOM 5404 O O . ALA B 1 239 ? 5.223 28.125 6.637 1 96.12 239 ALA B O 1
ATOM 5405 N N . ARG B 1 240 ? 7.438 27.875 6.938 1 96 240 ARG B N 1
ATOM 5406 C CA . ARG B 1 240 ? 7.504 26.562 6.316 1 96 240 ARG B CA 1
ATOM 5407 C C . ARG B 1 240 ? 6.707 25.531 7.121 1 96 240 ARG B C 1
ATOM 5409 O O . ARG B 1 240 ? 5.98 24.719 6.551 1 96 240 ARG B O 1
ATOM 5416 N N . LEU B 1 241 ? 6.906 25.625 8.398 1 97.12 241 LEU B N 1
ATOM 5417 C CA . LEU B 1 241 ? 6.211 24.672 9.258 1 97.12 241 LEU B CA 1
ATOM 5418 C C . LEU B 1 241 ? 4.699 24.844 9.148 1 97.12 241 LEU B C 1
ATOM 5420 O O . LEU B 1 241 ? 3.973 23.859 8.977 1 97.12 241 LEU B O 1
ATOM 5424 N N . LEU B 1 242 ? 4.215 26.047 9.219 1 97.44 242 LEU B N 1
ATOM 5425 C CA . LEU B 1 242 ? 2.781 26.312 9.125 1 97.44 242 LEU B CA 1
ATOM 5426 C C . LEU B 1 242 ? 2.23 25.875 7.777 1 97.44 242 LEU B C 1
ATOM 5428 O O . LEU B 1 242 ? 1.17 25.25 7.707 1 97.44 242 LEU B O 1
ATOM 5432 N N . ALA B 1 243 ? 3.004 26.188 6.758 1 97.25 243 ALA B N 1
ATOM 5433 C CA . ALA B 1 243 ? 2.568 25.828 5.414 1 97.25 243 ALA B CA 1
ATOM 5434 C C . ALA B 1 243 ? 2.475 24.312 5.25 1 97.25 243 ALA B C 1
ATOM 5436 O O . ALA B 1 243 ? 1.519 23.797 4.664 1 97.25 243 ALA B O 1
ATOM 5437 N N . LEU B 1 244 ? 3.416 23.656 5.777 1 96.25 244 LEU B N 1
ATOM 5438 C CA . LEU B 1 244 ? 3.422 22.203 5.668 1 96.25 244 LEU B CA 1
ATOM 5439 C C . LEU B 1 244 ? 2.213 21.609 6.379 1 96.25 244 LEU B C 1
ATOM 5441 O O . LEU B 1 244 ? 1.527 20.734 5.82 1 96.25 244 LEU B O 1
ATOM 5445 N N . VAL B 1 245 ? 1.968 22.031 7.586 1 96.44 245 VAL B N 1
ATOM 5446 C CA . VAL B 1 245 ? 0.867 21.5 8.375 1 96.44 245 VAL B CA 1
ATOM 5447 C C . VAL B 1 245 ? -0.462 21.797 7.691 1 96.44 245 VAL B C 1
ATOM 5449 O O . VAL B 1 245 ? -1.362 20.969 7.66 1 96.44 245 VAL B O 1
ATOM 5452 N N . LEU B 1 246 ? -0.547 22.938 7.113 1 96.25 246 LEU B N 1
ATOM 5453 C CA . LEU B 1 246 ? -1.755 23.344 6.398 1 96.25 246 LEU B CA 1
ATOM 5454 C C . LEU B 1 246 ? -2.014 22.406 5.215 1 96.25 246 LEU B C 1
ATOM 5456 O O . LEU B 1 246 ? -3.16 22.047 4.945 1 96.25 246 LEU B O 1
ATOM 5460 N N . MET B 1 247 ? -0.985 21.984 4.613 1 93.62 247 MET B N 1
ATOM 5461 C CA . MET B 1 247 ? -1.132 21.234 3.365 1 93.62 247 MET B CA 1
ATOM 5462 C C . MET B 1 247 ? -1.254 19.734 3.637 1 93.62 247 MET B C 1
ATOM 5464 O O . MET B 1 247 ? -1.854 19 2.846 1 93.62 247 MET B O 1
ATOM 5468 N N . ARG B 1 248 ? -0.826 19.312 4.793 1 90.38 248 ARG B N 1
ATOM 5469 C CA . ARG B 1 248 ? -0.633 17.875 4.883 1 90.38 248 ARG B CA 1
ATOM 5470 C C . ARG B 1 248 ? -1.491 17.281 5.992 1 90.38 248 ARG B C 1
ATOM 5472 O O . ARG B 1 248 ? -1.619 16.047 6.094 1 90.38 248 ARG B O 1
ATOM 5479 N N . THR B 1 249 ? -2.027 18.047 6.773 1 90.12 249 THR B N 1
ATOM 5480 C CA . THR B 1 249 ? -2.805 17.5 7.879 1 90.12 249 THR B CA 1
ATOM 5481 C C . THR B 1 249 ? -4.297 17.531 7.559 1 90.12 249 THR B C 1
ATOM 5483 O O . THR B 1 249 ? -4.746 18.344 6.75 1 90.12 249 THR B O 1
ATOM 5486 N N . ASP B 1 250 ? -5 16.562 8.195 1 87.19 250 ASP B N 1
ATOM 5487 C CA . ASP B 1 250 ? -6.453 16.594 8.102 1 87.19 250 ASP B CA 1
ATOM 5488 C C . ASP B 1 250 ? -7.039 17.688 9.008 1 87.19 250 ASP B C 1
ATOM 5490 O O . ASP B 1 250 ? -6.332 18.25 9.844 1 87.19 250 ASP B O 1
ATOM 5494 N N . ARG B 1 251 ? -8.273 17.875 8.805 1 83.12 251 ARG B N 1
ATOM 5495 C CA . ARG B 1 251 ? -8.945 18.984 9.477 1 83.12 251 ARG B CA 1
ATOM 5496 C C . ARG B 1 251 ? -8.938 18.781 10.992 1 83.12 251 ARG B C 1
ATOM 5498 O O . ARG B 1 251 ? -8.711 19.734 11.742 1 83.12 251 ARG B O 1
ATOM 5505 N N . ALA B 1 252 ? -9.133 17.578 11.352 1 83.75 252 ALA B N 1
ATOM 5506 C CA . ALA B 1 252 ? -9.211 17.281 12.781 1 83.75 252 ALA B CA 1
ATOM 5507 C C . ALA B 1 252 ? -7.855 17.469 13.453 1 83.75 252 ALA B C 1
ATOM 5509 O O . ALA B 1 252 ? -7.77 18 14.562 1 83.75 252 ALA B O 1
ATOM 5510 N N . ARG B 1 253 ? -6.867 17.219 12.75 1 91.44 253 ARG B N 1
ATOM 5511 C CA . ARG B 1 253 ? -5.527 17.25 13.328 1 91.44 253 ARG B CA 1
ATOM 5512 C C . ARG B 1 253 ? -4.891 18.625 13.164 1 91.44 253 ARG B C 1
ATOM 5514 O O . ARG B 1 253 ? -3.979 18.984 13.906 1 91.44 253 ARG B O 1
ATOM 5521 N N . LEU B 1 254 ? -5.469 19.328 12.273 1 94.56 254 LEU B N 1
ATOM 5522 C CA . LEU B 1 254 ? -4.898 20.641 11.984 1 94.56 254 LEU B CA 1
ATOM 5523 C C . LEU B 1 254 ? -4.953 21.547 13.211 1 94.56 254 LEU B C 1
ATOM 5525 O O . LEU B 1 254 ? -3.93 22.094 13.633 1 94.56 254 LEU B O 1
ATOM 5529 N N . ALA B 1 255 ? -6.121 21.656 13.797 1 94.19 255 ALA B N 1
ATOM 5530 C CA . ALA B 1 255 ? -6.285 22.531 14.953 1 94.19 255 ALA B CA 1
ATOM 5531 C C . ALA B 1 255 ? -5.398 22.094 16.109 1 94.19 255 ALA B C 1
ATOM 5533 O O . ALA B 1 255 ? -4.773 22.906 16.781 1 94.19 255 ALA B O 1
ATOM 5534 N N . HIS B 1 256 ? -5.312 20.844 16.266 1 95.44 256 HIS B N 1
ATOM 5535 C CA . HIS B 1 256 ? -4.504 20.281 17.344 1 95.44 256 HIS B CA 1
ATOM 5536 C C . HIS B 1 256 ? -3.025 20.594 17.141 1 95.44 256 HIS B C 1
ATOM 5538 O O . HIS B 1 256 ? -2.355 21.047 18.062 1 95.44 256 HIS B O 1
ATOM 5544 N N . T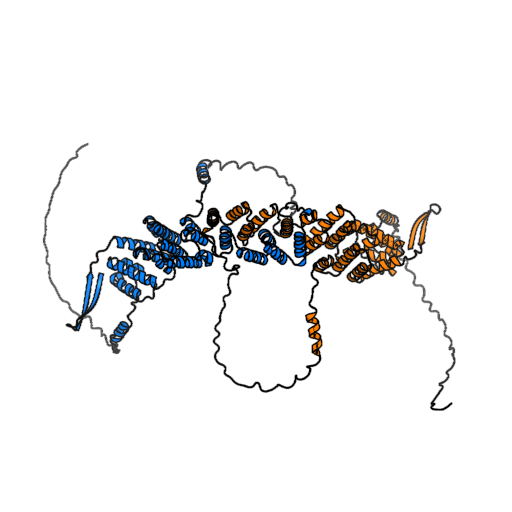HR B 1 257 ? -2.572 20.359 15.969 1 96.75 257 THR B N 1
ATOM 5545 C CA . THR B 1 257 ? -1.164 20.594 15.672 1 96.75 257 THR B CA 1
ATOM 5546 C C . THR B 1 257 ? -0.831 22.078 15.75 1 96.75 257 THR B C 1
ATOM 5548 O O . THR B 1 257 ? 0.224 22.453 16.266 1 96.75 257 THR B O 1
ATOM 5551 N N . MET B 1 258 ? -1.746 22.891 15.32 1 97.56 258 MET B N 1
ATOM 5552 C CA . MET B 1 258 ? -1.52 24.328 15.367 1 97.56 258 MET B CA 1
ATOM 5553 C C . MET B 1 258 ? -1.487 24.828 16.812 1 97.56 258 MET B C 1
ATOM 5555 O O . MET B 1 258 ? -0.7 25.719 17.141 1 97.56 258 MET B O 1
ATOM 5559 N N . ARG B 1 259 ? -2.34 24.266 17.656 1 96.62 259 ARG B N 1
ATOM 5560 C CA . ARG B 1 259 ? -2.307 24.625 19.078 1 96.62 259 ARG B CA 1
ATOM 5561 C C . ARG B 1 259 ? -0.966 24.25 19.703 1 96.62 259 ARG B C 1
ATOM 5563 O O . ARG B 1 259 ? -0.412 25.031 20.484 1 96.62 259 ARG B O 1
ATOM 5570 N N . LYS B 1 260 ? -0.496 23.156 19.328 1 96.75 260 LYS B N 1
ATOM 5571 C CA . LYS B 1 260 ? 0.792 22.703 19.844 1 96.75 260 LYS B CA 1
ATOM 5572 C C . LYS B 1 260 ? 1.914 23.641 19.422 1 96.75 260 LYS B C 1
ATOM 5574 O O . LYS B 1 260 ? 2.775 24 20.234 1 96.75 260 LYS B O 1
ATOM 5579 N N . ILE B 1 261 ? 1.888 24.016 18.172 1 97.44 261 ILE B N 1
ATOM 5580 C CA . ILE B 1 261 ? 2.887 24.938 17.641 1 97.44 261 ILE B CA 1
ATOM 5581 C C . ILE B 1 261 ? 2.791 26.281 18.375 1 97.44 261 ILE B C 1
ATOM 5583 O O . ILE B 1 261 ? 3.801 26.828 18.828 1 97.44 261 ILE B O 1
ATOM 5587 N N . ALA B 1 262 ? 1.551 26.781 18.484 1 97.38 262 ALA B N 1
ATOM 5588 C CA . ALA B 1 262 ? 1.334 28.078 19.156 1 97.38 262 ALA B CA 1
ATOM 5589 C C . ALA B 1 262 ? 1.823 28.047 20.594 1 97.38 262 ALA B C 1
ATOM 5591 O O . ALA B 1 262 ? 2.52 28.953 21.047 1 97.38 262 ALA B O 1
ATOM 5592 N N . ASN B 1 263 ? 1.5 27 21.281 1 96.62 263 ASN B N 1
ATOM 5593 C CA . ASN B 1 263 ? 1.904 26.859 22.672 1 96.62 263 ASN B CA 1
ATOM 5594 C C . ASN B 1 263 ? 3.424 26.859 22.828 1 96.62 263 ASN B C 1
ATOM 5596 O O . ASN B 1 263 ? 3.973 27.516 23.703 1 96.62 263 ASN B O 1
ATOM 5600 N N . ARG B 1 264 ? 4.047 26.156 22.016 1 96.75 264 ARG B N 1
ATOM 5601 C CA . ARG B 1 264 ? 5.504 26.109 22.062 1 96.75 264 ARG B CA 1
ATOM 5602 C C . ARG B 1 264 ? 6.113 27.484 21.812 1 96.75 264 ARG B C 1
ATOM 5604 O O . ARG B 1 264 ? 6.996 27.922 22.547 1 96.75 264 ARG B O 1
ATOM 5611 N N . TRP B 1 265 ? 5.68 28.094 20.766 1 96.5 265 TRP B N 1
ATOM 5612 C CA . TRP B 1 265 ? 6.27 29.359 20.359 1 96.5 265 TRP B CA 1
ATOM 5613 C C . TRP B 1 265 ? 5.988 30.453 21.391 1 96.5 265 TRP B C 1
ATOM 5615 O O . TRP B 1 265 ? 6.816 31.344 21.609 1 96.5 265 TRP B O 1
ATOM 5625 N N . ILE B 1 266 ? 4.812 30.406 22.078 1 95.5 266 ILE B N 1
ATOM 5626 C CA . ILE B 1 266 ? 4.488 31.328 23.156 1 95.5 266 ILE B CA 1
ATOM 5627 C C . ILE B 1 266 ? 5.414 31.094 24.344 1 95.5 266 ILE B C 1
ATOM 5629 O O . ILE B 1 266 ? 5.953 32.031 24.922 1 95.5 266 ILE B O 1
ATOM 5633 N N . SER B 1 267 ? 5.578 29.844 24.641 1 94.5 267 SER B N 1
ATOM 5634 C CA . SER B 1 267 ? 6.41 29.484 25.781 1 94.5 267 SER B CA 1
ATOM 5635 C C . SER B 1 267 ? 7.867 29.859 25.547 1 94.5 267 SER B C 1
ATOM 5637 O O . SER B 1 267 ? 8.57 30.25 26.484 1 94.5 267 SER B O 1
ATOM 5639 N N . GLU B 1 268 ? 8.359 29.688 24.422 1 93.19 268 GLU B N 1
ATOM 5640 C CA . GLU B 1 268 ? 9.742 30.047 24.094 1 93.19 268 GLU B CA 1
ATOM 5641 C C . GLU B 1 268 ? 9.938 31.562 24.125 1 93.19 268 GLU B C 1
ATOM 5643 O O . GLU B 1 268 ? 11.047 32.031 24.375 1 93.19 268 GLU B O 1
ATOM 5648 N N . GLY B 1 269 ? 8.906 32.219 23.859 1 86.5 269 GLY B N 1
ATOM 5649 C CA . GLY B 1 269 ? 8.945 33.688 23.969 1 86.5 269 GLY B CA 1
ATOM 5650 C C . GLY B 1 269 ? 9.812 34.344 22.906 1 86.5 269 GLY B C 1
ATOM 5651 O O . GLY B 1 269 ? 10.07 33.75 21.859 1 86.5 269 GLY B O 1
ATOM 5652 N N . GLY B 1 270 ? 10.062 35.656 23.031 1 81.12 270 GLY B N 1
ATOM 5653 C CA . GLY B 1 270 ? 10.898 36.438 22.125 1 81.12 270 GLY B CA 1
ATOM 5654 C C . GLY B 1 270 ? 10.102 37.281 21.141 1 81.12 270 GLY B C 1
ATOM 5655 O O . GLY B 1 270 ? 8.875 37.312 21.203 1 81.12 270 GLY B O 1
ATOM 5656 N N . GLN B 1 271 ? 10.844 37.969 20.344 1 75.88 271 GLN B N 1
ATOM 5657 C CA . GLN B 1 271 ? 10.227 38.875 19.391 1 75.88 271 GLN B CA 1
ATOM 5658 C C . GLN B 1 271 ? 9.422 38.125 18.344 1 75.88 271 GLN B C 1
ATOM 5660 O O . GLN B 1 271 ? 8.453 38.656 17.797 1 75.88 271 GLN B O 1
ATOM 5665 N N . GLU B 1 272 ? 9.773 36.875 18.219 1 82.62 272 GLU B N 1
ATOM 5666 C CA . GLU B 1 272 ? 9.148 36.062 17.172 1 82.62 272 GLU B CA 1
ATOM 5667 C C . GLU B 1 272 ? 7.883 35.406 17.688 1 82.62 272 GLU B C 1
ATOM 5669 O O . GLU B 1 272 ? 7.266 34.594 16.984 1 82.62 272 GLU B O 1
ATOM 5674 N N . SER B 1 273 ? 7.43 35.75 18.875 1 85.19 273 SER B N 1
ATOM 5675 C CA . SER B 1 273 ? 6.254 35.125 19.469 1 85.19 273 SER B CA 1
ATOM 5676 C C . SER B 1 273 ? 4.988 35.5 18.703 1 85.19 273 SER B C 1
ATOM 5678 O O . SER B 1 273 ? 3.979 34.781 18.797 1 85.19 273 SER B O 1
ATOM 5680 N N . VAL B 1 274 ? 5.09 36.562 17.922 1 91.06 274 VAL B N 1
ATOM 5681 C CA . VAL B 1 274 ? 3.934 37 17.156 1 91.06 274 VAL B CA 1
ATOM 5682 C C . VAL B 1 274 ? 3.549 35.938 16.141 1 91.06 274 VAL B C 1
ATOM 5684 O O . VAL B 1 274 ? 2.385 35.812 15.75 1 91.06 274 VAL B O 1
ATOM 5687 N N . HIS B 1 275 ? 4.566 35.125 15.758 1 95.56 275 HIS B N 1
ATOM 5688 C CA . HIS B 1 275 ? 4.281 34.062 14.797 1 95.56 275 HIS B CA 1
ATOM 5689 C C . HIS B 1 275 ? 3.322 33.031 15.375 1 95.56 275 HIS B C 1
ATOM 5691 O O . HIS B 1 275 ? 2.592 32.375 14.641 1 95.56 275 HIS B O 1
ATOM 5697 N N . ALA B 1 276 ? 3.295 32.875 16.703 1 97.5 276 ALA B N 1
ATOM 5698 C CA . ALA B 1 276 ? 2.352 32 17.359 1 97.5 276 ALA B CA 1
ATOM 5699 C C . ALA B 1 276 ? 0.911 32.438 17.109 1 97.5 276 ALA B C 1
ATOM 5701 O O . ALA B 1 276 ? -0.008 31.609 17.141 1 97.5 276 ALA B O 1
ATOM 5702 N N . ALA B 1 277 ? 0.753 33.719 16.875 1 97.38 277 ALA B N 1
ATOM 5703 C CA . ALA B 1 277 ? -0.582 34.25 16.609 1 97.38 277 ALA B CA 1
ATOM 5704 C C . ALA B 1 277 ? -1.149 33.656 15.312 1 97.38 277 ALA B C 1
ATOM 5706 O O . ALA B 1 277 ? -2.355 33.406 15.203 1 97.38 277 ALA B O 1
ATOM 5707 N N . PHE B 1 278 ? -0.24 33.469 14.312 1 97.69 278 PHE B N 1
ATOM 5708 C CA . PHE B 1 278 ? -0.692 32.875 13.07 1 97.69 278 PHE B CA 1
ATOM 5709 C C . PHE B 1 278 ? -1.246 31.453 13.312 1 97.69 278 PHE B C 1
ATOM 5711 O O . PHE B 1 278 ? -2.32 31.125 12.812 1 97.69 278 PHE B O 1
ATOM 5718 N N . ALA B 1 279 ? -0.507 30.703 14.094 1 97.94 279 ALA B N 1
ATOM 5719 C CA . ALA B 1 279 ? -0.938 29.344 14.43 1 97.94 279 ALA B CA 1
ATOM 5720 C C . ALA B 1 279 ? -2.23 29.375 15.25 1 97.94 279 ALA B C 1
ATOM 5722 O O . ALA B 1 279 ? -3.105 28.531 15.055 1 97.94 279 ALA B O 1
ATOM 5723 N N . ALA B 1 280 ? -2.34 30.328 16.094 1 97 280 ALA B N 1
ATOM 5724 C CA . ALA B 1 280 ? -3.535 30.453 16.922 1 97 280 ALA B CA 1
ATOM 5725 C C . ALA B 1 280 ? -4.766 30.734 16.078 1 97 280 ALA B C 1
ATOM 5727 O O . ALA B 1 280 ? -5.84 30.188 16.328 1 97 280 ALA B O 1
ATOM 5728 N N . ILE B 1 281 ? -4.605 31.578 15.109 1 97.06 281 ILE B N 1
ATOM 5729 C CA . ILE B 1 281 ? -5.707 31.891 14.203 1 97.06 281 ILE B CA 1
ATOM 5730 C C . ILE B 1 281 ? -6.133 30.641 13.445 1 97.06 281 ILE B C 1
ATOM 5732 O O . ILE B 1 281 ? -7.328 30.344 13.336 1 97.06 281 ILE B O 1
ATOM 5736 N N . LEU B 1 282 ? -5.148 29.938 12.992 1 96.31 282 LEU B N 1
ATOM 5737 C CA . LEU B 1 282 ? -5.434 28.719 12.234 1 96.31 282 LEU B CA 1
ATOM 5738 C C . LEU B 1 282 ? -6.059 27.656 13.133 1 96.31 282 LEU B C 1
ATOM 5740 O O . LEU B 1 282 ? -6.793 26.797 12.656 1 96.31 282 LEU B O 1
ATOM 5744 N N . ALA B 1 283 ? -5.84 27.688 14.406 1 95.75 283 ALA B N 1
ATOM 5745 C CA . ALA B 1 283 ? -6.426 26.766 15.375 1 95.75 283 ALA B CA 1
ATOM 5746 C C . ALA B 1 283 ? -7.781 27.266 15.859 1 95.75 283 ALA B C 1
ATOM 5748 O O . ALA B 1 283 ? -8.469 26.578 16.609 1 95.75 283 ALA B O 1
ATOM 5749 N N . ASN B 1 284 ? -8.133 28.438 15.406 1 94.69 284 ASN B N 1
ATOM 5750 C CA . ASN B 1 284 ? -9.359 29.078 15.883 1 94.69 284 ASN B CA 1
ATOM 5751 C C . ASN B 1 284 ? -9.375 29.188 17.406 1 94.69 284 ASN B C 1
ATOM 5753 O O . ASN B 1 284 ? -10.367 28.844 18.047 1 94.69 284 ASN B O 1
ATOM 5757 N N . ASP B 1 285 ? -8.266 29.578 17.953 1 95.44 285 ASP B N 1
ATOM 5758 C CA . ASP B 1 285 ? -8.117 29.672 19.406 1 95.44 285 ASP B CA 1
ATOM 5759 C C . ASP B 1 285 ? -7.867 31.109 19.844 1 95.44 285 ASP B C 1
ATOM 5761 O O . ASP B 1 285 ? -6.754 31.625 19.703 1 95.44 285 ASP B O 1
ATOM 5765 N N . VAL B 1 286 ? -8.82 31.719 20.516 1 95.81 286 VAL B N 1
ATOM 5766 C CA . VAL B 1 286 ? -8.766 33.125 20.906 1 95.81 286 VAL B CA 1
ATOM 5767 C C . VAL B 1 286 ? -7.785 33.312 22.062 1 95.81 286 VAL B C 1
ATOM 5769 O O . VAL B 1 286 ? -7.039 34.281 22.094 1 95.81 286 VAL B O 1
ATOM 5772 N N . GLU B 1 287 ? -7.777 32.375 22.953 1 94.75 287 GLU B N 1
ATOM 5773 C CA . GLU B 1 287 ? -6.895 32.469 24.109 1 94.75 287 GLU B CA 1
ATOM 5774 C C . GLU B 1 287 ? -5.426 32.469 23.672 1 94.75 287 GLU B C 1
ATOM 5776 O O . GLU B 1 287 ? -4.633 33.281 24.156 1 94.75 287 GLU B O 1
ATOM 5781 N N . LEU B 1 288 ? -5.156 31.641 22.797 1 95.5 288 LEU B N 1
ATOM 5782 C CA . LEU B 1 288 ? -3.783 31.547 22.312 1 95.5 288 LEU B CA 1
ATOM 5783 C C . LEU B 1 288 ? -3.412 32.812 21.516 1 95.5 288 LEU B C 1
ATOM 5785 O O . LEU B 1 288 ? -2.268 33.25 21.562 1 95.5 288 LEU B O 1
ATOM 5789 N N . LEU B 1 289 ? -4.395 33.25 20.75 1 96.44 289 LEU B N 1
ATOM 5790 C CA . LEU B 1 289 ? -4.152 34.5 20.016 1 96.44 289 LEU B CA 1
ATOM 5791 C C . LEU B 1 289 ? -3.791 35.625 20.953 1 96.44 289 LEU B C 1
ATOM 5793 O O . LEU B 1 289 ? -2.834 36.375 20.703 1 96.44 289 LEU B O 1
ATOM 5797 N N . LEU B 1 290 ? -4.488 35.719 22.078 1 95 290 LEU B N 1
ATOM 5798 C CA . LEU B 1 290 ? -4.27 36.812 23.047 1 95 290 LEU B CA 1
ATOM 5799 C C . LEU B 1 290 ? -2.928 36.656 23.75 1 95 290 LEU B C 1
ATOM 5801 O O . LEU B 1 290 ? -2.275 37.625 24.094 1 95 290 LEU B O 1
ATOM 5805 N N . SER B 1 291 ? -2.549 35.469 23.938 1 93.56 291 SER B N 1
ATOM 5806 C CA . SER B 1 291 ? -1.246 35.219 24.531 1 93.56 291 SER B CA 1
ATOM 5807 C C . SER B 1 291 ? -0.114 35.531 23.562 1 93.56 291 SER B C 1
ATOM 5809 O O . SER B 1 291 ? 0.964 35.969 23.984 1 93.56 291 SER B O 1
ATOM 5811 N N . ALA B 1 292 ? -0.375 35.375 22.281 1 95.06 292 ALA B N 1
ATOM 5812 C CA . ALA B 1 292 ? 0.662 35.5 21.266 1 95.06 292 ALA B CA 1
ATOM 5813 C C . ALA B 1 292 ? 0.829 36.969 20.844 1 95.06 292 ALA B C 1
ATOM 5815 O O . ALA B 1 292 ? 1.923 37.375 20.453 1 95.06 292 ALA B O 1
ATOM 5816 N N . ASN B 1 293 ? -0.278 37.688 20.828 1 92.62 293 ASN B N 1
ATOM 5817 C CA . ASN B 1 293 ? -0.206 39.062 20.359 1 92.62 293 ASN B CA 1
ATOM 5818 C C . ASN B 1 293 ? -0.071 40.062 21.516 1 92.62 293 ASN B C 1
ATOM 5820 O O . ASN B 1 293 ? -0.544 41.188 21.438 1 92.62 293 ASN B O 1
ATOM 5824 N N . GLY B 1 294 ? 0.518 39.688 22.562 1 88.19 294 GLY B N 1
ATOM 5825 C CA . GLY B 1 294 ? 0.626 40.469 23.781 1 88.19 294 GLY B CA 1
ATOM 5826 C C . GLY B 1 294 ? 1.413 41.75 23.594 1 88.19 294 GLY B C 1
ATOM 5827 O O . GLY B 1 294 ? 1.236 42.688 24.359 1 88.19 294 GLY B O 1
ATOM 5828 N N . ASP B 1 295 ? 2.25 41.812 22.641 1 89.62 295 ASP B N 1
ATOM 5829 C CA . ASP B 1 295 ? 3.125 42.969 22.438 1 89.62 295 ASP B CA 1
ATOM 5830 C C . ASP B 1 295 ? 2.396 44.062 21.703 1 89.62 295 ASP B C 1
ATOM 5832 O O . ASP B 1 295 ? 2.867 45.219 21.688 1 89.62 295 ASP B O 1
ATOM 5836 N N . TYR B 1 296 ? 1.22 43.844 21.156 1 92.38 296 TYR B N 1
ATOM 5837 C CA . TYR B 1 296 ? 0.458 44.844 20.438 1 92.38 296 TYR B CA 1
ATOM 5838 C C . TYR B 1 296 ? -0.412 45.656 21.406 1 92.38 296 TYR B C 1
ATOM 5840 O O . TYR B 1 296 ? -0.683 45.219 22.516 1 92.38 296 TYR B O 1
ATOM 5848 N N . PRO B 1 297 ? -0.832 46.844 21 1 93.25 297 PRO B N 1
ATOM 5849 C CA . PRO B 1 297 ? -1.709 47.656 21.844 1 93.25 297 PRO B CA 1
ATOM 5850 C C . PRO B 1 297 ? -3.062 47 22.094 1 93.25 297 PRO B C 1
ATOM 5852 O O . PRO B 1 297 ? -3.521 46.188 21.297 1 93.25 297 PRO B O 1
ATOM 5855 N N . LEU B 1 298 ? -3.689 47.344 23.156 1 93.88 298 LEU B N 1
ATOM 5856 C CA . LEU B 1 298 ? -4.957 46.781 23.609 1 93.88 298 LEU B CA 1
ATOM 5857 C C . LEU B 1 298 ? -6 46.812 22.5 1 93.88 298 LEU B C 1
ATOM 5859 O O . LEU B 1 298 ? -6.719 45.844 22.281 1 93.88 298 LEU B O 1
ATOM 5863 N N . GLU B 1 299 ? -6.066 47.906 21.828 1 92.69 299 GLU B N 1
ATOM 5864 C CA . GLU B 1 299 ? -7.07 48.094 20.781 1 92.69 299 GLU B CA 1
ATOM 5865 C C . GLU B 1 299 ? -6.879 47.062 19.656 1 92.69 299 GLU B C 1
ATOM 5867 O O . GLU B 1 299 ? -7.84 46.438 19.203 1 92.69 299 GLU B O 1
ATOM 5872 N N . GLU B 1 300 ? -5.586 46.969 19.281 1 93.94 300 GLU B N 1
ATOM 5873 C CA . GLU B 1 300 ? -5.266 46.031 18.203 1 93.94 300 GLU B CA 1
ATOM 5874 C C . GLU B 1 300 ? -5.547 44.594 18.609 1 93.94 300 GLU B C 1
ATOM 5876 O O . GLU B 1 300 ? -6.121 43.844 17.828 1 93.94 300 GLU B O 1
ATOM 5881 N N . ARG B 1 301 ? -5.191 44.219 19.766 1 95.31 301 ARG B N 1
ATOM 5882 C CA . ARG B 1 301 ? -5.395 42.875 20.297 1 95.31 301 ARG B CA 1
ATOM 5883 C C . ARG B 1 301 ? -6.879 42.531 20.375 1 95.31 301 ARG B C 1
ATOM 5885 O O . ARG B 1 301 ? -7.297 41.438 20 1 95.31 301 ARG B O 1
ATOM 5892 N N . THR B 1 302 ? -7.598 43.469 20.859 1 94.62 302 THR B N 1
ATOM 5893 C CA . THR B 1 302 ? -9.023 43.25 21.062 1 94.62 302 THR B CA 1
ATOM 5894 C C . THR B 1 302 ? -9.742 43.125 19.719 1 94.62 302 THR B C 1
ATOM 5896 O O . THR B 1 302 ? -10.602 42.25 19.562 1 94.62 302 THR B O 1
ATOM 5899 N N . LYS B 1 303 ? -9.398 44 18.766 1 95.88 303 LYS B N 1
ATOM 5900 C CA . LYS B 1 303 ? -10.031 43.938 17.453 1 95.88 303 LYS B CA 1
ATOM 5901 C C . LYS B 1 303 ? -9.805 42.562 16.812 1 95.88 303 LYS B C 1
ATOM 5903 O O . LYS B 1 303 ? -10.727 41.969 16.266 1 95.88 303 LYS B O 1
ATOM 5908 N N . GLN B 1 304 ? -8.602 42.094 16.906 1 96.44 304 GLN B N 1
ATOM 5909 C CA . GLN B 1 304 ? -8.266 40.781 16.344 1 96.44 304 GLN B CA 1
ATOM 5910 C C . GLN B 1 304 ? -9.055 39.688 17.031 1 96.44 304 GLN B C 1
ATOM 5912 O O . GLN B 1 304 ? -9.57 38.781 16.359 1 96.44 304 GLN B O 1
ATOM 5917 N N . ALA B 1 305 ? -9.148 39.719 18.328 1 96.12 305 ALA B N 1
ATOM 5918 C CA . ALA B 1 305 ? -9.867 38.719 19.094 1 96.12 305 ALA B CA 1
ATOM 5919 C C . ALA B 1 305 ? -11.359 38.719 18.75 1 96.12 305 ALA B C 1
ATOM 5921 O O . ALA B 1 305 ? -11.977 37.656 18.609 1 96.12 305 ALA B O 1
ATOM 5922 N N . VAL B 1 306 ? -11.898 39.906 18.625 1 94.44 306 VAL B N 1
ATOM 5923 C CA . VAL B 1 306 ? -13.312 40.031 18.297 1 94.44 306 VAL B CA 1
ATOM 5924 C C . VAL B 1 306 ? -13.594 39.438 16.922 1 94.44 306 VAL B C 1
ATOM 5926 O O . VAL B 1 306 ? -14.562 38.688 16.734 1 94.44 306 VAL B O 1
ATOM 5929 N N . VAL B 1 307 ? -12.711 39.781 16 1 96.06 307 VAL B N 1
ATOM 5930 C CA . VAL B 1 307 ? -12.898 39.281 14.648 1 96.06 307 VAL B CA 1
ATOM 5931 C C . VAL B 1 307 ? -12.836 37.75 14.656 1 96.06 307 VAL B C 1
ATOM 5933 O O . VAL B 1 307 ? -13.703 37.094 14.094 1 96.06 307 VAL B O 1
ATOM 5936 N N . LEU B 1 308 ? -11.82 37.188 15.289 1 96.62 308 LEU B N 1
ATOM 5937 C CA . LEU B 1 308 ? -11.664 35.75 15.312 1 96.62 308 LEU B CA 1
ATOM 5938 C C . LEU B 1 308 ? -12.867 35.094 15.977 1 96.62 308 LEU B C 1
ATOM 5940 O O . LEU B 1 308 ? -13.375 34.094 15.469 1 96.62 308 LEU B O 1
ATOM 5944 N N . GLN B 1 309 ? -13.336 35.625 17.031 1 94.44 309 GLN B N 1
ATOM 5945 C CA . GLN B 1 309 ? -14.469 35.062 17.75 1 94.44 309 GLN B CA 1
ATOM 5946 C C . GLN B 1 309 ? -15.742 35.125 16.922 1 94.44 309 GLN B C 1
ATOM 5948 O O . GLN B 1 309 ? -16.516 34.156 16.891 1 94.44 309 GLN B O 1
ATOM 5953 N N . LYS B 1 310 ? -15.93 36.125 16.281 1 92.38 310 LYS B N 1
ATOM 5954 C CA . LYS B 1 310 ? -17.141 36.312 15.5 1 92.38 310 LYS B CA 1
ATOM 5955 C C . LYS B 1 310 ? -17.156 35.375 14.289 1 92.38 310 LYS B C 1
ATOM 5957 O O . LYS B 1 310 ? -18.203 34.844 13.898 1 92.38 310 LYS B O 1
ATOM 5962 N N . VAL B 1 311 ? -16 35.25 13.688 1 93.88 311 VAL B N 1
ATOM 5963 C CA . VAL B 1 311 ? -15.898 34.469 12.469 1 93.88 311 VAL B CA 1
ATOM 5964 C C . VAL B 1 311 ? -15.992 32.969 12.797 1 93.88 311 VAL B C 1
ATOM 5966 O O . VAL B 1 311 ? -16.594 32.188 12.055 1 93.88 311 VAL B O 1
ATOM 5969 N N . THR B 1 312 ? -15.461 32.5 13.859 1 92.56 312 THR B N 1
ATOM 5970 C CA . THR B 1 312 ? -15.336 31.078 14.133 1 92.56 312 THR B CA 1
ATOM 5971 C C . THR B 1 312 ? -16.359 30.625 15.164 1 92.56 312 THR B C 1
ATOM 5973 O O . THR B 1 312 ? -16.703 29.438 15.234 1 92.56 312 THR B O 1
ATOM 5976 N N . GLY B 1 313 ? -16.812 31.547 15.938 1 88.44 313 GLY B N 1
ATOM 5977 C CA . GLY B 1 313 ? -17.672 31.156 17.047 1 88.44 313 GLY B CA 1
ATOM 5978 C C . GLY B 1 313 ? -16.938 30.438 18.156 1 88.44 313 GLY B C 1
ATOM 5979 O O . GLY B 1 313 ? -17.531 29.688 18.922 1 88.44 313 GLY B O 1
ATOM 5980 N N . ALA B 1 314 ? -15.648 30.688 18.188 1 87.38 314 ALA B N 1
ATOM 5981 C CA . ALA B 1 314 ? -14.797 30 19.141 1 87.38 314 ALA B CA 1
ATOM 5982 C C . ALA B 1 314 ? -15.18 30.359 20.578 1 87.38 314 ALA B C 1
ATOM 5984 O O . ALA B 1 314 ? -15.727 31.438 20.828 1 87.38 314 ALA B O 1
ATOM 5985 N N . THR B 1 315 ? -14.875 29.391 21.453 1 84 315 THR B N 1
ATOM 5986 C CA . THR B 1 315 ? -15.078 29.641 22.875 1 84 315 THR B CA 1
ATOM 5987 C C . THR B 1 315 ? -14.016 30.594 23.422 1 84 315 THR B C 1
ATOM 5989 O O . THR B 1 315 ? -12.977 30.797 22.797 1 84 315 THR B O 1
ATOM 5992 N N . PHE B 1 316 ? -14.484 31.297 24.422 1 82.56 316 PHE B N 1
ATOM 5993 C CA . PHE B 1 316 ? -13.562 32.25 25.016 1 82.56 316 PHE B CA 1
ATOM 5994 C C . PHE B 1 316 ? -13.461 32.062 26.516 1 82.56 316 PHE B C 1
ATOM 5996 O O . PHE B 1 316 ? -14.305 31.391 27.125 1 82.56 316 PHE B O 1
ATOM 6003 N N . ASP B 1 317 ? -12.414 32.562 27.016 1 85.88 317 ASP B N 1
ATOM 6004 C CA . ASP B 1 317 ? -12.141 32.406 28.438 1 85.88 317 ASP B CA 1
ATOM 6005 C C . ASP B 1 317 ? -12.172 33.75 29.172 1 85.88 317 ASP B C 1
ATOM 6007 O O . ASP B 1 317 ? -12.617 34.75 28.609 1 85.88 317 ASP B O 1
ATOM 6011 N N . ALA B 1 318 ? -11.695 33.688 30.406 1 88.38 318 ALA B N 1
ATOM 6012 C CA . ALA B 1 318 ? -11.719 34.844 31.297 1 88.38 318 ALA B CA 1
ATOM 6013 C C . ALA B 1 318 ? -10.781 35.938 30.797 1 88.38 318 ALA B C 1
ATOM 6015 O O . ALA B 1 318 ? -11.031 37.125 31 1 88.38 318 ALA B O 1
ATOM 6016 N N . GLU B 1 319 ? -9.836 35.438 30.141 1 88.44 319 GLU B N 1
ATOM 6017 C CA . GLU B 1 319 ? -8.875 36.438 29.641 1 88.44 319 GLU B CA 1
ATOM 6018 C C . GLU B 1 319 ? -9.492 37.312 28.547 1 88.44 319 GLU B C 1
ATOM 6020 O O . GLU B 1 319 ? -9.242 38.5 28.5 1 88.44 319 GLU B O 1
ATOM 6025 N N . TYR B 1 320 ? -10.195 36.688 27.703 1 92.56 320 TYR B N 1
ATOM 6026 C CA . TYR B 1 320 ? -10.891 37.406 26.656 1 92.56 320 TYR B CA 1
ATOM 6027 C C . TYR B 1 320 ? -11.906 38.375 27.266 1 92.56 320 TYR B C 1
ATOM 6029 O O . TYR B 1 320 ? -12.039 39.531 26.797 1 92.56 320 TYR B O 1
ATOM 6037 N N . GLU B 1 321 ? -12.57 37.969 28.234 1 92.69 321 GLU B N 1
ATOM 6038 C CA . GLU B 1 321 ? -13.562 38.812 28.906 1 92.69 321 GLU B CA 1
ATOM 6039 C C . GLU B 1 321 ? -12.906 40.031 29.578 1 92.69 321 GLU B C 1
ATOM 6041 O O . GLU B 1 321 ? -13.445 41.125 29.531 1 92.69 321 GLU B O 1
ATOM 6046 N N . LYS B 1 322 ? -11.836 39.75 30.172 1 91.56 322 LYS B N 1
ATOM 6047 C CA . LYS B 1 322 ? -11.094 40.844 30.797 1 91.56 322 LYS B CA 1
ATOM 6048 C C . LYS B 1 322 ? -10.633 41.844 29.75 1 91.56 322 LYS B C 1
ATOM 6050 O O . LYS B 1 322 ? -10.688 43.062 29.984 1 91.56 322 LYS B O 1
ATOM 6055 N N . LEU B 1 323 ? -10.172 41.312 28.672 1 93.44 323 LEU B N 1
ATOM 6056 C CA . LEU B 1 323 ? -9.727 42.188 27.578 1 93.44 323 LEU B CA 1
ATOM 6057 C C . LEU B 1 323 ? -10.875 43.062 27.062 1 93.44 323 LEU B C 1
ATOM 6059 O O . LEU B 1 323 ? -10.695 44.25 26.828 1 93.44 323 LEU B O 1
ATOM 6063 N N . LEU B 1 324 ? -12 42.438 26.922 1 93.12 324 LEU B N 1
ATOM 6064 C CA . LEU B 1 324 ? -13.18 43.156 26.453 1 93.12 324 LEU B CA 1
ATOM 6065 C C . LEU B 1 324 ? -13.578 44.25 27.453 1 93.12 324 LEU B C 1
ATOM 6067 O O . LEU B 1 324 ? -13.969 45.344 27.047 1 93.12 324 LEU B O 1
ATOM 6071 N N . TYR B 1 325 ? -13.469 43.875 28.703 1 93.19 325 TYR B N 1
ATOM 6072 C CA . TYR B 1 325 ? -13.766 44.844 29.75 1 93.19 325 TYR B CA 1
ATOM 6073 C C . TYR B 1 325 ? -12.836 46.031 29.672 1 93.19 325 TYR B C 1
ATOM 6075 O O . TYR B 1 325 ? -13.289 47.188 29.688 1 93.19 325 TYR B O 1
ATOM 6083 N N . ASP B 1 326 ? -11.609 45.812 29.609 1 93.56 326 ASP B N 1
ATOM 6084 C CA . ASP B 1 326 ? -10.609 46.875 29.531 1 93.56 326 ASP B CA 1
ATOM 6085 C C . ASP B 1 326 ? -10.812 47.719 28.297 1 93.56 326 ASP B C 1
ATOM 6087 O O . ASP B 1 326 ? -10.656 48.938 28.344 1 93.56 326 ASP B O 1
ATOM 6091 N N . TYR B 1 327 ? -11.086 47.094 27.188 1 93.25 327 TYR B N 1
ATOM 6092 C CA . TYR B 1 327 ? -11.32 47.812 25.953 1 93.25 327 TYR B CA 1
ATOM 6093 C C . TYR B 1 327 ? -12.555 48.719 26.062 1 93.25 327 TYR B C 1
ATOM 6095 O O . TYR B 1 327 ? -12.555 49.844 25.594 1 93.25 327 TYR B O 1
ATOM 6103 N N . CYS B 1 328 ? -13.617 48.219 26.609 1 92.31 328 CYS B N 1
ATOM 6104 C CA . CYS B 1 328 ? -14.828 49 26.812 1 92.31 328 CYS B CA 1
ATOM 6105 C C . CYS B 1 328 ? -14.562 50.188 27.703 1 92.31 328 CYS B C 1
ATOM 6107 O O . CYS B 1 328 ? -15.078 51.281 27.469 1 92.31 328 CYS B O 1
ATOM 6109 N N . GLU B 1 329 ? -13.773 49.938 28.719 1 90.56 329 GLU B N 1
ATOM 6110 C CA . GLU B 1 329 ? -13.398 51.062 29.594 1 90.56 329 GLU B CA 1
ATOM 6111 C C . GLU B 1 329 ? -12.641 52.125 28.812 1 90.56 329 GLU B C 1
ATOM 6113 O O . GLU B 1 329 ? -12.852 53.344 29.047 1 90.56 329 GLU B O 1
ATOM 6118 N N . LYS B 1 330 ? -11.875 51.688 28 1 91.38 330 LYS B N 1
ATOM 6119 C CA . LYS B 1 330 ? -11.133 52.656 27.172 1 91.38 330 LYS B CA 1
ATOM 6120 C C . LYS B 1 330 ? -12.078 53.406 26.25 1 91.38 330 LYS B C 1
ATOM 6122 O O . LYS B 1 330 ? -11.898 54.625 26.047 1 91.38 330 LYS B O 1
ATOM 6127 N N . LEU B 1 331 ? -13.023 52.75 25.688 1 90.94 331 LEU B N 1
ATOM 6128 C CA . LEU B 1 331 ? -14 53.406 24.828 1 90.94 331 LEU B CA 1
ATOM 6129 C C . LEU B 1 331 ? -14.828 54.406 25.594 1 90.94 331 LEU B C 1
ATOM 6131 O O . LEU B 1 331 ? -15.086 55.5 25.109 1 90.94 331 LEU B O 1
ATOM 6135 N N . ILE B 1 332 ? -15.109 54.062 26.797 1 88 332 ILE B N 1
ATOM 6136 C CA . ILE B 1 332 ? -15.898 54.938 27.656 1 88 332 ILE B CA 1
ATOM 6137 C C . ILE B 1 332 ? -15.078 56.188 28 1 88 332 ILE B C 1
ATOM 6139 O O . ILE B 1 332 ? -15.578 57.312 27.906 1 88 332 ILE B O 1
ATOM 6143 N N . ASP B 1 333 ? -13.914 55.969 28.328 1 86.88 333 ASP B N 1
ATOM 6144 C CA . ASP B 1 333 ? -13.031 57.062 28.688 1 86.88 333 ASP B CA 1
ATOM 6145 C C . ASP B 1 333 ? -12.797 58 27.484 1 86.88 333 ASP B C 1
ATOM 6147 O O . ASP B 1 333 ? -12.555 59.188 27.672 1 86.88 333 ASP B O 1
ATOM 6151 N N . ALA B 1 334 ? -12.945 57.438 26.312 1 88.88 334 ALA B N 1
ATOM 6152 C CA . ALA B 1 334 ? -12.734 58.219 25.109 1 88.88 334 ALA B CA 1
ATOM 6153 C C . ALA B 1 334 ? -14.039 58.844 24.625 1 88.88 334 ALA B C 1
ATOM 6155 O O . ALA B 1 334 ? -14.07 59.5 23.594 1 88.88 334 ALA B O 1
ATOM 6156 N N . GLY B 1 335 ? -15.133 58.562 25.266 1 84.5 335 GLY B N 1
ATOM 6157 C CA . GLY B 1 335 ? -16.422 59.156 24.953 1 84.5 335 GLY B CA 1
ATOM 6158 C C . GLY B 1 335 ? -17.203 58.375 23.922 1 84.5 335 GLY B C 1
ATOM 6159 O O . GLY B 1 335 ? -18.109 58.906 23.281 1 84.5 335 GLY B O 1
ATOM 6160 N N . VAL B 1 336 ? -16.766 57.25 23.672 1 88.31 336 VAL B N 1
ATOM 6161 C CA . VAL B 1 336 ? -17.391 56.406 22.641 1 88.31 336 VAL B CA 1
ATOM 6162 C C . VAL B 1 336 ? -18.188 55.281 23.297 1 88.31 336 VAL B C 1
ATOM 6164 O O . VAL B 1 336 ? -17.969 54.125 22.984 1 88.31 336 VAL B O 1
ATOM 6167 N N . SER B 1 337 ? -19.141 55.594 24.047 1 87.12 337 SER B N 1
ATOM 6168 C CA . SER B 1 337 ? -19.906 54.625 24.812 1 87.12 337 SER B CA 1
ATOM 6169 C C . SER B 1 337 ? -20.859 53.844 23.922 1 87.12 337 SER B C 1
ATOM 6171 O O . SER B 1 337 ? -21.172 52.688 24.219 1 87.12 337 SER B O 1
ATOM 6173 N N . ASP B 1 338 ? -21.219 54.438 22.875 1 85.25 338 ASP B N 1
ATOM 6174 C CA . ASP B 1 338 ? -22.141 53.75 21.953 1 85.25 338 ASP B CA 1
ATOM 6175 C C . ASP B 1 338 ? -21.516 52.5 21.359 1 85.25 338 ASP B C 1
ATOM 6177 O O . ASP B 1 338 ? -22.172 51.469 21.234 1 85.25 338 ASP B O 1
ATOM 6181 N N . ALA B 1 339 ? -20.266 52.688 21 1 87.19 339 ALA B N 1
ATOM 6182 C CA . ALA B 1 339 ? -19.547 51.562 20.438 1 87.19 339 ALA B CA 1
ATOM 6183 C C . ALA B 1 339 ? -19.375 50.438 21.469 1 87.19 339 ALA B C 1
ATOM 6185 O O . ALA B 1 339 ? -19.469 49.25 21.141 1 87.19 339 ALA B O 1
ATOM 6186 N N . ALA B 1 340 ? -19.062 50.781 22.688 1 90.69 340 ALA B N 1
ATOM 6187 C CA . ALA B 1 340 ? -18.922 49.812 23.766 1 90.69 340 ALA B CA 1
ATOM 6188 C C . ALA B 1 340 ? -20.234 49.062 24 1 90.69 340 ALA B C 1
ATOM 6190 O O . ALA B 1 340 ? -20.219 47.844 24.203 1 90.69 340 ALA B O 1
ATOM 6191 N N . TRP B 1 341 ? -21.266 49.781 23.906 1 88.81 341 TRP B N 1
ATOM 6192 C CA . TRP B 1 341 ? -22.578 49.188 24.094 1 88.81 341 TRP B CA 1
ATOM 6193 C C . TRP B 1 341 ? -22.859 48.188 22.984 1 88.81 341 TRP B C 1
ATOM 6195 O O . TRP B 1 341 ? -23.297 47.062 23.25 1 88.81 341 TRP B O 1
ATOM 6205 N N . ARG B 1 342 ? -22.609 48.531 21.797 1 87.69 342 ARG B N 1
ATOM 6206 C CA . ARG B 1 342 ? -22.891 47.656 20.656 1 87.69 342 ARG B CA 1
ATOM 6207 C C . ARG B 1 342 ? -22.047 46.375 20.734 1 87.69 342 ARG B C 1
ATOM 6209 O O . ARG B 1 342 ? -22.516 45.281 20.359 1 87.69 342 ARG B O 1
ATOM 6216 N N . LEU B 1 343 ? -20.875 46.562 21.234 1 89.06 343 LEU B N 1
ATOM 6217 C CA . LEU B 1 343 ? -19.969 45.438 21.359 1 89.06 343 LEU B CA 1
ATOM 6218 C C . LEU B 1 343 ? -20.469 44.438 22.406 1 89.06 343 LEU B C 1
ATOM 6220 O O . LEU B 1 343 ? -20.406 43.219 22.203 1 89.06 343 LEU B O 1
ATOM 6224 N N . LEU B 1 344 ? -21 44.938 23.469 1 89.69 344 LEU B N 1
ATOM 6225 C CA . LEU B 1 344 ? -21.328 44.094 24.609 1 89.69 344 LEU B CA 1
ATOM 6226 C C . LEU B 1 344 ? -22.781 43.625 24.547 1 89.69 344 LEU B C 1
ATOM 6228 O O . LEU B 1 344 ? -23.172 42.688 25.219 1 89.69 344 LEU B O 1
ATOM 6232 N N . SER B 1 345 ? -23.5 44.312 23.734 1 85.75 345 SER B N 1
ATOM 6233 C CA . SER B 1 345 ? -24.922 44.031 23.719 1 85.75 345 SER B CA 1
ATOM 6234 C C . SER B 1 345 ? -25.219 42.625 23.234 1 85.75 345 SER B C 1
ATOM 6236 O O . SER B 1 345 ? -26.125 41.969 23.75 1 85.75 345 SER B O 1
ATOM 6238 N N . THR B 1 346 ? -24.469 42.156 22.344 1 80.12 346 THR B N 1
ATOM 6239 C CA . THR B 1 346 ? -24.734 40.844 21.75 1 80.12 346 THR B CA 1
ATOM 6240 C C . THR B 1 346 ? -23.766 39.781 22.281 1 80.12 346 THR B C 1
ATOM 6242 O O . THR B 1 346 ? -23.844 38.625 21.906 1 80.12 346 THR B O 1
ATOM 6245 N N . PHE B 1 347 ? -22.969 40.25 23.141 1 86.12 347 PHE B N 1
ATOM 6246 C CA . PHE B 1 347 ? -21.938 39.344 23.641 1 86.12 347 PHE B CA 1
ATOM 6247 C C . PHE B 1 347 ? -22.516 38.438 24.734 1 86.12 347 PHE B C 1
ATOM 6249 O O . PHE B 1 347 ? -23.031 38.938 25.734 1 86.12 347 PHE B O 1
ATOM 6256 N N . LYS B 1 348 ? -22.484 37.156 24.453 1 84.19 348 LYS B N 1
ATOM 6257 C CA . LYS B 1 348 ? -23.016 36.188 25.422 1 84.19 348 LYS B CA 1
ATOM 6258 C C . LYS B 1 348 ? -21.969 35.812 26.453 1 84.19 348 LYS B C 1
ATOM 6260 O O . LYS B 1 348 ? -20.969 35.156 26.125 1 84.19 348 LYS B O 1
ATOM 6265 N N . THR B 1 349 ? -22.172 36.344 27.625 1 86.81 349 THR B N 1
ATOM 6266 C CA . THR B 1 349 ? -21.219 36.062 28.688 1 86.81 349 THR B CA 1
ATOM 6267 C C . THR B 1 349 ? -21.953 35.875 30.016 1 86.81 349 THR B C 1
ATOM 6269 O O . THR B 1 349 ? -23.109 36.281 30.172 1 86.81 349 THR B O 1
ATOM 6272 N N . LYS B 1 350 ? -21.297 35.188 30.922 1 83.12 350 LYS B N 1
ATOM 6273 C CA . LYS B 1 350 ? -21.812 35 32.281 1 83.12 350 LYS B CA 1
ATOM 6274 C C . LYS B 1 350 ? -20.953 35.75 33.281 1 83.12 350 LYS B C 1
ATOM 6276 O O . LYS B 1 350 ? -21.219 35.688 34.5 1 83.12 350 LYS B O 1
ATOM 6281 N N . ASP B 1 351 ? -20.047 36.469 32.781 1 88.56 351 ASP B N 1
ATOM 6282 C CA . ASP B 1 351 ? -19.172 37.219 33.656 1 88.56 351 ASP B CA 1
ATOM 6283 C C . ASP B 1 351 ? -19.922 38.406 34.312 1 88.56 351 ASP B C 1
ATOM 6285 O O . ASP B 1 351 ? -20.469 39.25 33.625 1 88.56 351 ASP B O 1
ATOM 6289 N N . GLU B 1 352 ? -19.828 38.5 35.562 1 86.56 352 GLU B N 1
ATOM 6290 C CA . GLU B 1 352 ? -20.594 39.469 36.344 1 86.56 352 GLU B CA 1
ATOM 6291 C C . GLU B 1 352 ? -20.109 40.906 36.031 1 86.56 352 GLU B C 1
ATOM 6293 O O . GLU B 1 352 ? -20.922 41.844 36 1 86.56 352 GLU B O 1
ATOM 6298 N N . ARG B 1 353 ? -18.875 41 35.875 1 88.06 353 ARG B N 1
ATOM 6299 C CA . ARG B 1 353 ? -18.328 42.344 35.625 1 88.06 353 ARG B CA 1
ATOM 6300 C C . ARG B 1 353 ? -18.766 42.875 34.281 1 88.06 353 ARG B C 1
ATOM 6302 O O . ARG B 1 353 ? -19.109 44.031 34.156 1 88.06 353 ARG B O 1
ATOM 6309 N N . LEU B 1 354 ? -18.766 42.062 33.375 1 90.44 354 LEU B N 1
ATOM 6310 C CA . LEU B 1 354 ? -19.156 42.469 32.031 1 90.44 354 LEU B CA 1
ATOM 6311 C C . LEU B 1 354 ? -20.656 42.719 31.953 1 90.44 354 LEU B C 1
ATOM 6313 O O . LEU B 1 354 ? -21.109 43.625 31.234 1 90.44 354 LEU B O 1
ATOM 6317 N N . LEU B 1 355 ? -21.359 41.938 32.688 1 88.75 355 LEU B N 1
ATOM 6318 C CA . LEU B 1 355 ? -22.812 42.125 32.75 1 88.75 355 LEU B CA 1
ATOM 6319 C C . LEU B 1 355 ? -23.156 43.469 33.406 1 88.75 355 LEU B C 1
ATOM 6321 O O . LEU B 1 355 ? -24.078 44.156 32.938 1 88.75 355 LEU B O 1
ATOM 6325 N N . ALA B 1 356 ? -22.406 43.75 34.438 1 87.38 356 ALA B N 1
ATOM 6326 C CA . ALA B 1 356 ? -22.609 45.031 35.094 1 87.38 356 ALA B CA 1
ATOM 6327 C C . ALA B 1 356 ? -22.297 46.188 34.188 1 87.38 356 ALA B C 1
ATOM 6329 O O . ALA B 1 356 ? -23.016 47.188 34.125 1 87.38 356 ALA B O 1
ATOM 6330 N N . LEU B 1 357 ? -21.234 46 33.531 1 89.31 357 LEU B N 1
ATOM 6331 C CA . LEU B 1 357 ? -20.828 47.031 32.594 1 89.31 357 LEU B CA 1
ATOM 6332 C C . LEU B 1 357 ? -21.859 47.188 31.469 1 89.31 357 LEU B C 1
ATOM 6334 O O . LEU B 1 357 ? -22.141 48.312 31.031 1 89.31 357 LEU B O 1
ATOM 6338 N N . ARG B 1 358 ? -22.344 46.094 31 1 89.62 358 ARG B N 1
ATOM 6339 C CA . ARG B 1 358 ? -23.391 46.094 29.969 1 89.62 358 ARG B CA 1
ATOM 6340 C C . ARG B 1 358 ? -24.609 46.906 30.438 1 89.62 358 ARG B C 1
ATOM 6342 O O . ARG B 1 358 ? -25.156 47.688 29.672 1 89.62 358 ARG B O 1
ATOM 6349 N N . HIS B 1 359 ? -24.969 46.625 31.609 1 86 359 HIS B N 1
ATOM 6350 C CA . HIS B 1 359 ? -26.109 47.344 32.188 1 86 359 HIS B CA 1
ATOM 6351 C C . HIS B 1 359 ? -25.828 48.844 32.312 1 86 359 HIS B C 1
ATOM 6353 O O . HIS B 1 359 ? -26.672 49.656 31.953 1 86 359 HIS B O 1
ATOM 6359 N N . ASP B 1 360 ? -24.656 49.156 32.812 1 84.62 360 ASP B N 1
ATOM 6360 C CA . ASP B 1 360 ? -24.266 50.562 32.969 1 84.62 360 ASP B CA 1
ATOM 6361 C C . ASP B 1 360 ? -24.25 51.25 31.594 1 84.62 360 ASP B C 1
ATOM 6363 O O . ASP B 1 360 ? -24.688 52.406 31.469 1 84.62 360 ASP B O 1
ATOM 6367 N N . LEU B 1 361 ? -23.781 50.531 30.672 1 87.62 361 LEU B N 1
ATOM 6368 C CA . LEU B 1 361 ? -23.703 51.094 29.328 1 87.62 361 LEU B CA 1
ATOM 6369 C C . LEU B 1 361 ? -25.094 51.312 28.75 1 87.62 361 LEU B C 1
ATOM 6371 O O . LEU B 1 361 ? -25.312 52.281 28.016 1 87.62 361 LEU B O 1
ATOM 6375 N N . PHE B 1 362 ? -25.969 50.438 29 1 84.94 362 PHE B N 1
ATOM 6376 C CA . PHE B 1 362 ? -27.359 50.594 28.594 1 84.94 362 PHE B CA 1
ATOM 6377 C C . PHE B 1 362 ? -27.938 51.906 29.109 1 84.94 362 PHE B C 1
ATOM 6379 O O . PHE B 1 362 ? -28.594 52.625 28.375 1 84.94 362 PHE B O 1
ATOM 6386 N N . LEU B 1 363 ? -27.594 52.188 30.312 1 81.5 363 LEU B N 1
ATOM 6387 C CA . LEU B 1 363 ? -28.109 53.406 30.953 1 81.5 363 LEU B CA 1
ATOM 6388 C C . LEU B 1 363 ? -27.406 54.625 30.406 1 81.5 363 LEU B C 1
ATOM 6390 O O . LEU B 1 363 ? -28.062 55.656 30.172 1 81.5 363 LEU B O 1
ATOM 6394 N N . ILE B 1 364 ? -26.172 54.5 30.234 1 80.5 364 ILE B N 1
ATOM 6395 C CA . ILE B 1 364 ? -25.375 55.625 29.75 1 80.5 364 ILE B CA 1
ATOM 6396 C C . ILE B 1 364 ? -25.828 56.031 28.344 1 80.5 364 ILE B C 1
ATOM 6398 O O . ILE B 1 364 ? -25.859 57.188 28 1 80.5 364 ILE B O 1
ATOM 6402 N N . CYS B 1 365 ? -26.25 55 27.562 1 82.81 365 CYS B N 1
ATOM 6403 C CA . CYS B 1 365 ? -26.594 55.25 26.172 1 82.81 365 CYS B CA 1
ATOM 6404 C C . CYS B 1 365 ? -28.062 55.625 26.016 1 82.81 365 CYS B C 1
ATOM 6406 O O . CYS B 1 365 ? -28.547 55.844 24.906 1 82.81 365 CYS B O 1
ATOM 6408 N N . GLY B 1 366 ? -28.797 55.781 26.984 1 75.88 366 GLY B N 1
ATOM 6409 C CA . GLY B 1 366 ? -30.125 56.344 26.922 1 75.88 366 GLY B CA 1
ATOM 6410 C C . GLY B 1 366 ? -31.219 55.312 27.141 1 75.88 366 GLY B C 1
ATOM 6411 O O . GLY B 1 366 ? -32.375 55.562 26.828 1 75.88 366 GLY B O 1
ATOM 6412 N N . GLY B 1 367 ? -30.875 54.188 27.609 1 76.5 367 GLY B N 1
ATOM 6413 C CA . GLY B 1 367 ? -31.875 53.188 27.984 1 76.5 367 GLY B CA 1
ATOM 6414 C C . GLY B 1 367 ? -32.562 52.562 26.781 1 76.5 367 GLY B C 1
ATOM 6415 O O . GLY B 1 367 ? -32 52.469 25.703 1 76.5 367 GLY B O 1
ATOM 6416 N N . GLU B 1 368 ? -33.844 52.156 26.938 1 76.5 368 GLU B N 1
ATOM 6417 C CA . GLU B 1 368 ? -34.594 51.438 25.938 1 76.5 368 GLU B CA 1
ATOM 6418 C C . GLU B 1 368 ? -34.938 52.312 24.766 1 76.5 368 GLU B C 1
ATOM 6420 O O . GLU B 1 368 ? -34.969 51.875 23.609 1 76.5 368 GLU B O 1
ATOM 6425 N N . GLU B 1 369 ? -35.094 53.5 24.938 1 70.44 369 GLU B N 1
ATOM 6426 C CA . GLU B 1 369 ? -35.562 54.406 23.922 1 70.44 369 GLU B CA 1
ATOM 6427 C C . GLU B 1 369 ? -34.469 54.656 22.859 1 70.44 369 GLU B C 1
ATOM 6429 O O . GLU B 1 369 ? -34.781 54.75 21.672 1 70.44 369 GLU B O 1
ATOM 6434 N N . ARG B 1 370 ? -33.312 54.719 23.359 1 70.62 370 ARG B N 1
ATOM 6435 C CA . ARG B 1 370 ? -32.219 55.031 22.438 1 70.62 370 ARG B CA 1
ATOM 6436 C C . ARG B 1 370 ? -31.562 53.781 21.906 1 70.62 370 ARG B C 1
ATOM 6438 O O . ARG B 1 370 ? -31.203 53.719 20.719 1 70.62 370 ARG B O 1
ATOM 6445 N N . THR B 1 371 ? -31.438 52.875 22.734 1 76.31 371 THR B N 1
ATOM 6446 C CA . THR B 1 371 ? -30.719 51.688 22.344 1 76.31 371 THR B CA 1
ATOM 6447 C C . THR B 1 371 ? -31.656 50.719 21.609 1 76.31 371 THR B C 1
ATOM 6449 O O . THR B 1 371 ? -31.188 49.781 20.938 1 76.31 371 THR B O 1
ATOM 6452 N N . MET B 1 372 ? -32.969 50.906 21.672 1 71.38 372 MET B N 1
ATOM 6453 C CA . MET B 1 372 ? -33.969 50.031 21.078 1 71.38 372 MET B CA 1
ATOM 6454 C C . MET B 1 372 ? -33.812 48.594 21.531 1 71.38 372 MET B C 1
ATOM 6456 O O . MET B 1 372 ? -34.062 47.656 20.781 1 71.38 372 MET B O 1
ATOM 6460 N N . SER B 1 373 ? -33.281 48.438 22.766 1 78.75 373 SER B N 1
ATOM 6461 C CA . SER B 1 373 ? -33.062 47.125 23.344 1 78.75 373 SER B CA 1
ATOM 6462 C C . SER B 1 373 ? -33.719 47 24.719 1 78.75 373 SER B C 1
ATOM 6464 O O . SER B 1 373 ? -33.906 48.031 25.406 1 78.75 373 SER B O 1
ATOM 6466 N N . LYS B 1 374 ? -34.094 45.781 24.969 1 78.44 374 LYS B N 1
ATOM 6467 C CA . LYS B 1 374 ? -34.625 45.531 26.297 1 78.44 374 LYS B CA 1
ATOM 6468 C C . LYS B 1 374 ? -33.562 45.656 27.375 1 78.44 374 LYS B C 1
ATOM 6470 O O . LYS B 1 374 ? -32.375 45.406 27.109 1 78.44 374 LYS B O 1
ATOM 6475 N N . GLU B 1 375 ? -33.969 46.188 28.469 1 77.56 375 GLU B N 1
ATOM 6476 C CA . GLU B 1 375 ? -33.062 46.375 29.578 1 77.56 375 GLU B CA 1
ATOM 6477 C C . GLU B 1 375 ? -32.375 45.031 29.938 1 77.56 375 GLU B C 1
ATOM 6479 O O . GLU B 1 375 ? -33.062 44.031 30.188 1 77.56 375 GLU B O 1
ATOM 6484 N N . PRO B 1 376 ? -31.016 45.062 29.859 1 77.06 376 PRO B N 1
ATOM 6485 C CA . PRO B 1 376 ? -30.297 43.812 30.188 1 77.06 376 PRO B CA 1
ATOM 6486 C C . PRO B 1 376 ? -30.344 43.5 31.688 1 77.06 376 PRO B C 1
ATOM 6488 O O . PRO B 1 376 ? -30.562 44.406 32.5 1 77.06 376 PRO B O 1
ATOM 6491 N N . ALA B 1 377 ? -30.203 42.219 31.922 1 72.69 377 ALA B N 1
ATOM 6492 C CA . ALA B 1 377 ? -30.266 41.75 33.312 1 72.69 377 ALA B CA 1
ATOM 6493 C C . ALA B 1 377 ? -29.109 42.344 34.125 1 72.69 377 ALA B C 1
ATOM 6495 O O . ALA B 1 377 ? -27.984 42.438 33.656 1 72.69 377 ALA B O 1
ATOM 6496 N N . TYR B 1 378 ? -29.359 43.125 35.094 1 68.69 378 TYR B N 1
ATOM 6497 C CA . TYR B 1 378 ? -28.359 43.656 36 1 68.69 378 TYR B CA 1
ATOM 6498 C C . TYR B 1 378 ? -27.953 42.594 37.031 1 68.69 378 TYR B C 1
ATOM 6500 O O . TYR B 1 378 ? -28.812 42.031 37.719 1 68.69 378 TYR B O 1
ATOM 6508 N N . PRO B 1 379 ? -26.719 42.156 36.875 1 64.25 379 PRO B N 1
ATOM 6509 C CA . PRO B 1 379 ? -26.375 41.188 37.938 1 64.25 379 PRO B CA 1
ATOM 6510 C C . PRO B 1 379 ? -26.469 41.781 39.344 1 64.25 379 PRO B C 1
ATOM 6512 O O . PRO B 1 379 ? -25.953 42.875 39.562 1 64.25 379 PRO B O 1
ATOM 6515 N N . ARG B 1 380 ? -27.609 41.875 39.906 1 52.56 380 ARG B N 1
ATOM 6516 C CA . ARG B 1 380 ? -27.844 42.406 41.25 1 52.56 380 ARG B CA 1
ATOM 6517 C C . ARG B 1 380 ? -26.766 41.938 42.219 1 52.56 380 ARG B C 1
ATOM 6519 O O . ARG B 1 380 ? -26.484 40.75 42.312 1 52.56 380 ARG B O 1
ATOM 6526 N N . PRO B 1 381 ? -25.859 42.844 42.562 1 49.72 381 PRO B N 1
ATOM 6527 C CA . PRO B 1 381 ? -25.047 42.375 43.688 1 49.72 381 PRO B CA 1
ATOM 6528 C C . PRO B 1 381 ? -25.875 41.656 44.75 1 49.72 381 PRO B C 1
ATOM 6530 O O . PRO B 1 381 ? -27.047 41.969 44.938 1 49.72 381 PRO B O 1
ATOM 6533 N N . LYS B 1 382 ? -25.453 40.531 45.156 1 47.34 382 LYS B N 1
ATOM 6534 C CA . LYS B 1 382 ? -26.141 39.75 46.188 1 47.34 382 LYS B CA 1
ATOM 6535 C C . LYS B 1 382 ? -26.719 40.656 47.281 1 47.34 382 LYS B C 1
ATOM 6537 O O . LYS B 1 382 ? -27.828 40.438 47.75 1 47.34 382 LYS B O 1
ATOM 6542 N N . HIS B 1 383 ? -25.906 41.656 47.594 1 41.94 383 HIS B N 1
ATOM 6543 C CA . HIS B 1 383 ? -26.297 42.438 48.781 1 41.94 383 HIS B CA 1
ATOM 6544 C C . HIS B 1 383 ? -27.422 43.375 48.438 1 41.94 383 HIS B C 1
ATOM 6546 O O . HIS B 1 383 ? -28.234 43.719 49.312 1 41.94 383 HIS B O 1
ATOM 6552 N N . VAL B 1 384 ? -27.547 43.875 47.312 1 44.03 384 VAL B N 1
ATOM 6553 C CA . VAL B 1 384 ? -28.609 44.844 47.031 1 44.03 384 VAL B CA 1
ATOM 6554 C C . VAL B 1 384 ? -29.922 44.125 46.812 1 44.03 384 VAL B C 1
ATOM 6556 O O . VAL B 1 384 ? -31 44.656 47.125 1 44.03 384 VAL B O 1
ATOM 6559 N N . GLN B 1 385 ? -29.891 43 46.281 1 42 385 GLN B N 1
ATOM 6560 C CA . GLN B 1 385 ? -31.125 42.219 46.219 1 42 385 GLN B CA 1
ATOM 6561 C C . GLN B 1 385 ? -31.672 41.969 47.625 1 42 385 GLN B C 1
ATOM 6563 O O . GLN B 1 385 ? -32.906 41.969 47.812 1 42 385 GLN B O 1
ATOM 6568 N N . GLU B 1 386 ? -30.734 41.781 48.5 1 42.62 386 GLU B N 1
ATOM 6569 C CA . GLU B 1 386 ? -31.156 41.594 49.906 1 42.62 386 GLU B CA 1
ATOM 6570 C C . GLU B 1 386 ? -31.734 42.875 50.469 1 42.62 386 GLU B C 1
ATOM 6572 O O . GLU B 1 386 ? -32.688 42.844 51.25 1 42.62 386 GLU B O 1
ATOM 6577 N N . ILE B 1 387 ? -31.203 44 50.094 1 38.28 387 ILE B N 1
ATOM 6578 C CA . ILE B 1 387 ? -31.719 45.25 50.656 1 38.28 387 ILE B CA 1
ATOM 6579 C C . ILE B 1 387 ? -33.062 45.594 50.031 1 38.28 387 ILE B C 1
ATOM 6581 O O . ILE B 1 387 ? -34 45.969 50.719 1 38.28 387 ILE B O 1
ATOM 6585 N N . SER B 1 388 ? -33.156 45.469 48.719 1 38.81 388 SER B N 1
ATOM 6586 C CA . SER B 1 388 ? -34.438 45.75 48.125 1 38.81 388 SER B CA 1
ATOM 6587 C C . SER B 1 388 ? -35.531 44.812 48.656 1 38.81 388 SER B C 1
ATOM 6589 O O . SER B 1 388 ? -36.688 45.188 48.75 1 38.81 388 SER B O 1
ATOM 6591 N N . LYS B 1 389 ? -35.188 43.594 48.812 1 43.97 389 LYS B N 1
ATOM 6592 C CA . LYS B 1 389 ? -36.125 42.719 49.5 1 43.97 389 LYS B CA 1
ATOM 6593 C C . LYS B 1 389 ? -36.438 43.219 50.906 1 43.97 389 LYS B C 1
ATOM 6595 O O . LYS B 1 389 ? -37.531 43.062 51.406 1 43.97 389 LYS B O 1
ATOM 6600 N N . ALA B 1 390 ? -35.375 43.781 51.469 1 41.16 390 ALA B N 1
ATOM 6601 C CA . ALA B 1 390 ? -35.562 44.25 52.844 1 41.16 390 ALA B CA 1
ATOM 6602 C C . ALA B 1 390 ? -36.375 45.562 52.875 1 41.16 390 ALA B C 1
ATOM 6604 O O . ALA B 1 390 ? -37.094 45.812 53.844 1 41.16 390 ALA B O 1
ATOM 6605 N N . LEU B 1 391 ? -36.094 46.438 51.906 1 34.94 391 LEU B N 1
ATOM 6606 C CA . LEU B 1 391 ? -36.781 47.719 51.938 1 34.94 391 LEU B CA 1
ATOM 6607 C C . LEU B 1 391 ? -38.156 47.594 51.25 1 34.94 391 LEU B C 1
ATOM 6609 O O . LEU B 1 391 ? -38.906 48.594 51.156 1 34.94 391 LEU B O 1
ATOM 6613 N N . SER B 1 392 ? -38.375 46.469 50.531 1 34.66 392 SER B N 1
ATOM 6614 C CA . SER B 1 392 ? -39.75 46.375 50.062 1 34.66 392 SER B CA 1
ATOM 6615 C C . SER B 1 392 ? -40.75 46.562 51.219 1 34.66 392 SER B C 1
ATOM 6617 O O . SER B 1 392 ? -40.719 45.781 52.156 1 34.66 392 SER B O 1
ATOM 6619 N N . PRO B 1 393 ? -41.062 47.812 51.438 1 33.5 393 PRO B N 1
ATOM 6620 C CA . PRO B 1 393 ? -42.094 47.938 52.469 1 33.5 393 PRO B CA 1
ATOM 6621 C C . PRO B 1 393 ? -43.188 46.906 52.344 1 33.5 393 PRO B C 1
ATOM 6623 O O . PRO B 1 393 ? -43.562 46.531 51.219 1 33.5 393 PRO B O 1
ATOM 6626 N N . THR B 1 394 ? -43.188 45.969 53.094 1 34.09 394 THR B N 1
ATOM 6627 C CA . THR B 1 394 ? -44.406 45.188 53.25 1 34.09 394 THR B CA 1
ATOM 6628 C C . THR B 1 394 ? -45.625 46.094 53.312 1 34.09 394 THR B C 1
ATOM 6630 O O . THR B 1 394 ? -45.812 46.844 54.25 1 34.09 394 THR B O 1
ATOM 6633 N N . ARG B 1 395 ? -46.031 46.75 52.156 1 29.23 395 ARG B N 1
ATOM 6634 C CA . ARG B 1 395 ? -47.312 47.438 52.156 1 29.23 395 ARG B CA 1
ATOM 6635 C C . ARG B 1 395 ? -48.406 46.562 52.812 1 29.23 395 ARG B C 1
ATOM 6637 O O . ARG B 1 395 ? -48.625 45.438 52.375 1 29.23 395 ARG B O 1
ATOM 6644 N N . PRO B 1 396 ? -48.688 46.781 54.031 1 29.64 396 PRO B N 1
ATOM 6645 C CA . PRO B 1 396 ? -49.906 46.125 54.531 1 29.64 396 PRO B CA 1
ATOM 6646 C C . PRO B 1 396 ? -51.094 46.219 53.594 1 29.64 396 PRO B C 1
ATOM 6648 O O . PRO B 1 396 ? -51.219 47.188 52.844 1 29.64 396 PRO B O 1
ATOM 6651 N N . GLN B 1 397 ? -51.531 45.156 53.031 1 28.03 397 GLN B N 1
ATOM 6652 C CA . GLN B 1 397 ? -52.75 44.969 52.219 1 28.03 397 GLN B CA 1
ATOM 6653 C C . GLN B 1 397 ? -53.906 45.781 52.781 1 28.03 397 GLN B C 1
ATOM 6655 O O . GLN B 1 397 ? -54.5 45.406 53.781 1 28.03 397 GLN B O 1
ATOM 6660 N N . GLN B 1 398 ? -53.719 47.156 52.938 1 25.41 398 GLN B N 1
ATOM 6661 C CA . GLN B 1 398 ? -54.938 47.812 53.375 1 25.41 398 GLN B CA 1
ATOM 6662 C C . GLN B 1 398 ? -56.094 47.5 52.438 1 25.41 398 GLN B C 1
ATOM 6664 O O . GLN B 1 398 ? -55.969 47.594 51.188 1 25.41 398 GLN B O 1
ATOM 6669 N N . ARG B 1 399 ? -57 46.688 52.906 1 25.59 399 ARG B N 1
ATOM 6670 C CA . ARG B 1 399 ? -58.344 46.375 52.406 1 25.59 399 ARG B CA 1
ATOM 6671 C C . ARG B 1 399 ? -59.094 47.656 52 1 25.59 399 ARG B C 1
ATOM 6673 O O . ARG B 1 399 ? -59.438 48.469 52.875 1 25.59 399 ARG B O 1
ATOM 6680 N N . THR B 1 400 ? -58.625 48.281 50.844 1 24.27 400 THR B N 1
ATOM 6681 C CA . THR B 1 400 ? -59.312 49.438 50.219 1 24.27 400 THR B CA 1
ATOM 6682 C C . THR B 1 400 ? -60.812 49.156 50.156 1 24.27 400 THR B C 1
ATOM 6684 O O . THR B 1 400 ? -61.219 48.156 49.562 1 24.27 400 THR B O 1
ATOM 6687 N N . SER B 1 401 ? -61.531 49.594 51.125 1 22.91 401 SER B N 1
ATOM 6688 C CA . SER B 1 401 ? -63 49.656 51.125 1 22.91 401 SER B CA 1
ATOM 6689 C C . SER B 1 401 ? -63.5 50.375 49.875 1 22.91 401 SER B C 1
ATOM 6691 O O . SER B 1 401 ? -62.906 51.375 49.469 1 22.91 401 SER B O 1
ATOM 6693 N N . ALA B 1 402 ? -64.188 49.656 49 1 22.52 402 ALA B N 1
ATOM 6694 C CA . ALA B 1 402 ? -64.812 49.969 47.719 1 22.52 402 ALA B CA 1
ATOM 6695 C C . ALA B 1 402 ? -65.625 51.219 47.781 1 22.52 402 ALA B C 1
ATOM 6697 O O . ALA B 1 402 ? -66.812 51.156 48.188 1 22.52 402 ALA B O 1
ATOM 6698 N N . TYR B 1 403 ? -65.188 52.344 48.438 1 20.75 403 TYR B N 1
ATOM 6699 C CA . TYR B 1 403 ? -66.188 53.375 48.469 1 20.75 403 TYR B CA 1
ATOM 6700 C C . TYR B 1 403 ? -66.688 53.75 47.062 1 20.75 403 TYR B C 1
ATOM 6702 O O . TYR B 1 403 ? -65.812 53.875 46.156 1 20.75 403 TYR B O 1
ATOM 6710 N N . SER B 1 404 ? -67.938 53.5 46.812 1 20.66 404 SER B N 1
ATOM 6711 C CA . SER B 1 404 ? -68.812 53.688 45.688 1 20.66 404 SER B CA 1
ATOM 6712 C C . SER B 1 404 ? -68.875 55.156 45.25 1 20.66 404 SER B C 1
ATOM 6714 O O . SER B 1 404 ? -69.188 56.031 46.031 1 20.66 404 SER B O 1
ATOM 6716 N N . LYS B 1 405 ? -67.688 55.594 44.5 1 23.83 405 LYS B N 1
ATOM 6717 C CA . LYS B 1 405 ? -67.625 56.938 43.906 1 23.83 405 LYS B CA 1
ATOM 6718 C C . LYS B 1 405 ? -68.938 57.344 43.281 1 23.83 405 LYS B C 1
ATOM 6720 O O . LYS B 1 405 ? -69.5 56.625 42.438 1 23.83 405 LYS B O 1
ATOM 6725 N N . SER B 1 406 ? -69.625 58.219 43.938 1 20.33 406 SER B N 1
ATOM 6726 C CA . SER B 1 406 ? -70.875 58.906 43.656 1 20.33 406 SER B CA 1
ATOM 6727 C C . SER B 1 406 ? -70.812 59.719 42.344 1 20.33 406 SER B C 1
ATOM 6729 O O . SER B 1 406 ? -69.75 60.281 42.062 1 20.33 406 SER B O 1
ATOM 6731 N N . SER B 1 407 ? -71.688 59.531 41.406 1 21.61 407 SER B N 1
ATOM 6732 C CA . SER B 1 407 ? -72.062 59.844 40.031 1 21.61 407 SER B CA 1
ATOM 6733 C C . SER B 1 407 ? -72.188 61.344 39.844 1 21.61 407 SER B C 1
ATOM 6735 O O . SER B 1 407 ? -73.062 61.812 39.031 1 21.61 407 SER B O 1
ATOM 6737 N N . PRO B 1 408 ? -71.125 62.219 40.312 1 22.2 408 PRO B N 1
ATOM 6738 C CA . PRO B 1 408 ? -71.75 63.531 40.281 1 22.2 408 PRO B CA 1
ATOM 6739 C C . PRO B 1 408 ? -72.312 63.906 38.906 1 22.2 408 PRO B C 1
ATOM 6741 O O . PRO B 1 408 ? -71.875 63.344 37.906 1 22.2 408 PRO B O 1
ATOM 6744 N N . PRO B 1 409 ? -73.188 65 38.812 1 20.56 409 PRO B N 1
ATOM 6745 C CA . PRO B 1 409 ? -74.25 65.438 37.906 1 20.56 409 PRO B CA 1
ATOM 6746 C C . PRO B 1 409 ? -73.688 66.125 36.656 1 20.56 409 PRO B C 1
ATOM 6748 O O . PRO B 1 409 ? -72.5 66.625 36.688 1 20.56 409 PRO B O 1
ATOM 6751 N N . THR B 1 410 ? -74.25 66 35.438 1 19.44 410 THR B N 1
ATOM 6752 C CA . THR B 1 410 ? -74.188 66.188 34 1 19.44 410 THR B CA 1
ATOM 6753 C C . THR B 1 410 ? -74.25 67.688 33.656 1 19.44 410 THR B C 1
ATOM 6755 O O . THR B 1 410 ? -74.312 68.062 32.469 1 19.44 410 THR B O 1
ATOM 6758 N N . THR B 1 411 ? -73.812 68.625 34.5 1 18.38 411 THR B N 1
ATOM 6759 C CA . THR B 1 411 ? -74.438 69.875 34.125 1 18.38 411 THR B CA 1
ATOM 6760 C C . THR B 1 411 ? -73.938 70.375 32.781 1 18.38 411 THR B C 1
ATOM 6762 O O . THR B 1 411 ? -72.688 70.438 32.562 1 18.38 411 THR B O 1
ATOM 6765 N N . ALA B 1 412 ? -74.812 70.562 31.781 1 19.19 412 ALA B N 1
ATOM 6766 C CA . ALA B 1 412 ? -74.938 70.812 30.359 1 19.19 412 ALA B CA 1
ATOM 6767 C C . ALA B 1 412 ? -74.562 72.25 30 1 19.19 412 ALA B C 1
ATOM 6769 O O . ALA B 1 412 ? -74.75 72.688 28.859 1 19.19 412 ALA B O 1
ATOM 6770 N N . SER B 1 413 ? -73.625 72.938 30.656 1 18.19 413 SER B N 1
ATOM 6771 C CA . SER B 1 413 ? -74 74.375 30.422 1 18.19 413 SER B CA 1
ATOM 6772 C C . SER B 1 413 ? -73.75 74.75 28.984 1 18.19 413 SER B C 1
ATOM 6774 O O . SER B 1 413 ? -72.875 74.188 28.328 1 18.19 413 SER B O 1
ATOM 6776 N N . TYR B 1 414 ? -74.625 75.75 28.469 1 17.38 414 TYR B N 1
ATOM 6777 C CA . TYR B 1 414 ? -75.188 76.312 27.25 1 17.38 414 TYR B CA 1
ATOM 6778 C C . TYR B 1 414 ? -74.188 77.312 26.594 1 17.38 414 TYR B C 1
ATOM 6780 O O . TYR B 1 414 ? -74.188 78.5 26.859 1 17.38 414 TYR B O 1
ATOM 6788 N N . PHE B 1 415 ? -72.875 77 26.562 1 16.7 415 PHE B N 1
ATOM 6789 C CA . PHE B 1 415 ? -72.062 78.062 26.047 1 16.7 415 PHE B CA 1
ATOM 6790 C C . PHE B 1 415 ? -72.5 78.438 24.641 1 16.7 415 PHE B C 1
ATOM 6792 O O . PHE B 1 415 ? -72.688 77.562 23.781 1 16.7 415 PHE B O 1
ATOM 6799 N N . SER B 1 416 ? -72.75 79.75 24.453 1 16.73 416 SER B N 1
ATOM 6800 C CA . SER B 1 416 ? -73.312 80.625 23.453 1 16.73 416 SER B CA 1
ATOM 6801 C C . SER B 1 416 ? -72.5 80.688 22.188 1 16.73 416 SER B C 1
ATOM 6803 O O . SER B 1 416 ? -71.25 80.375 22.234 1 16.73 416 SER B O 1
ATOM 6805 N N . SER B 1 417 ? -72.938 81.312 21 1 16.09 417 SER B N 1
ATOM 6806 C CA . SER B 1 417 ? -73.188 81.25 19.547 1 16.09 417 SER B CA 1
ATOM 6807 C C . SER B 1 417 ? -72.062 81.938 18.781 1 16.09 417 SER B C 1
ATOM 6809 O O . SER B 1 417 ? -71.562 81.438 17.766 1 16.09 417 SER B O 1
ATOM 6811 N N . PRO B 1 418 ? -71.5 83.25 19 1 16.41 418 PRO B N 1
ATOM 6812 C CA . PRO B 1 418 ? -71.938 84.125 17.875 1 16.41 418 PRO B CA 1
ATOM 6813 C C . PRO B 1 418 ? -71 84 16.656 1 16.41 418 PRO B C 1
ATOM 6815 O O . PRO B 1 418 ? -69.938 83.375 16.734 1 16.41 418 PRO B O 1
ATOM 6818 N N . GLN B 1 419 ? -70.5 85.25 16.078 1 15.88 419 GLN B N 1
ATOM 6819 C CA . GLN B 1 419 ? -70.688 86 14.836 1 15.88 419 GLN B CA 1
ATOM 6820 C C . GLN B 1 419 ? -69.5 85.812 13.891 1 15.88 419 GLN B C 1
ATOM 6822 O O . GLN B 1 419 ? -68.438 85.5 14.328 1 15.88 419 GLN B O 1
ATOM 6827 N N . GLN B 1 420 ? -69.688 86.312 12.594 1 16.42 420 GLN B N 1
ATOM 6828 C CA . GLN B 1 420 ? -69.562 86.188 11.148 1 16.42 420 GLN B CA 1
ATOM 6829 C C . GLN B 1 420 ? -68.25 86.875 10.641 1 16.42 420 GLN B C 1
ATOM 6831 O O . GLN B 1 420 ? -68.062 87 9.43 1 16.42 420 GLN B O 1
ATOM 6836 N N . ARG B 1 421 ? -67.125 86.875 11.242 1 17.33 421 ARG B N 1
ATOM 6837 C CA . ARG B 1 421 ? -66.438 88.062 10.695 1 17.33 421 ARG B CA 1
ATOM 6838 C C . ARG B 1 421 ? -66.125 87.875 9.219 1 17.33 421 ARG B C 1
ATOM 6840 O O . ARG B 1 421 ? -65.625 86.812 8.828 1 17.33 421 ARG B O 1
ATOM 6847 N N . PRO B 1 422 ? -66.312 88.938 8.391 1 16.08 422 PRO B N 1
ATOM 6848 C CA . PRO B 1 422 ? -66.438 89.125 6.934 1 16.08 422 PRO B CA 1
ATOM 6849 C C . PRO B 1 422 ? -65.062 89.062 6.234 1 16.08 422 PRO B C 1
ATOM 6851 O O . PRO B 1 422 ? -65 89.375 5.035 1 16.08 422 PRO B O 1
ATOM 6854 N N . ALA B 1 423 ? -64.125 88.375 6.594 1 16.78 423 ALA B N 1
ATOM 6855 C CA . ALA B 1 423 ? -62.906 88.875 6.031 1 16.78 423 ALA B CA 1
ATOM 6856 C C . ALA B 1 423 ? -63 88.938 4.512 1 16.78 423 ALA B C 1
ATOM 6858 O O . ALA B 1 423 ? -63.594 88.125 3.861 1 16.78 423 ALA B O 1
ATOM 6859 N N . ALA B 1 424 ? -62.281 89.938 4.027 1 16.61 424 ALA B N 1
ATOM 6860 C CA . ALA B 1 424 ? -62.281 90.812 2.842 1 16.61 424 ALA B CA 1
ATOM 6861 C C . ALA B 1 424 ? -61.781 90.062 1.614 1 16.61 424 ALA B C 1
ATOM 6863 O O . ALA B 1 424 ? -61.094 89.062 1.74 1 16.61 424 ALA B O 1
ATOM 6864 N N . PRO B 1 425 ? -61.469 90.812 0.436 1 16.42 425 PRO B N 1
ATOM 6865 C CA . PRO B 1 425 ? -61.812 90.812 -0.991 1 16.42 425 PRO B CA 1
ATOM 6866 C C . PRO B 1 425 ? -60.812 90 -1.822 1 16.42 425 PRO B C 1
ATOM 6868 O O . PRO B 1 425 ? -59.75 89.688 -1.339 1 16.42 425 PRO B O 1
ATOM 6871 N N . SER B 1 426 ? -60.875 90.125 -3.252 1 16.09 426 SER B N 1
ATOM 6872 C CA . SER B 1 426 ? -61 89.438 -4.547 1 16.09 426 SER B CA 1
ATOM 6873 C C . SER B 1 426 ? -59.688 89.438 -5.312 1 16.09 426 SER B C 1
ATOM 6875 O O . SER B 1 426 ? -59.406 88.5 -6.035 1 16.09 426 SER B O 1
ATOM 6877 N N . HIS B 1 427 ? -58.781 90.5 -5.457 1 16.14 427 HIS B N 1
ATOM 6878 C CA . HIS B 1 427 ? -58.688 90.938 -6.844 1 16.14 427 HIS B CA 1
ATOM 6879 C C . HIS B 1 427 ? -57.844 90 -7.68 1 16.14 427 HIS B C 1
ATOM 6881 O O . HIS B 1 427 ? -57.062 89.25 -7.141 1 16.14 427 HIS B O 1
ATOM 6887 N N . PRO B 1 428 ? -57.219 90.562 -9.008 1 17.5 428 PRO B N 1
ATOM 6888 C CA . PRO B 1 428 ? -57.281 90.438 -10.461 1 17.5 428 PRO B CA 1
ATOM 6889 C C . PRO B 1 428 ? -56.125 89.688 -11.047 1 17.5 428 PRO B C 1
ATOM 6891 O O . PRO B 1 428 ? -55.125 89.438 -10.367 1 17.5 428 PRO B O 1
ATOM 6894 N N . GLY B 1 429 ? -56.062 89.438 -12.438 1 18.02 429 GLY B N 1
ATOM 6895 C CA . GLY B 1 429 ? -55.75 88.625 -13.609 1 18.02 429 GLY B CA 1
ATOM 6896 C C . GLY B 1 429 ? -54.375 88.875 -14.156 1 18.02 429 GLY B C 1
ATOM 6897 O O . GLY B 1 429 ? -53.875 88.125 -15.008 1 18.02 429 GLY B O 1
ATOM 6898 N N . MET B 1 430 ? -53.625 90.062 -13.961 1 16.64 430 MET B N 1
ATOM 6899 C CA . MET B 1 430 ? -53.188 90.625 -15.242 1 16.64 430 MET B CA 1
ATOM 6900 C C . MET B 1 430 ? -52.219 89.688 -15.945 1 16.64 430 MET B C 1
ATOM 6902 O O . MET B 1 430 ? -51.594 88.875 -15.312 1 16.64 430 MET B O 1
ATOM 6906 N N . PRO B 1 431 ? -51.281 90.438 -16.938 1 17.69 431 PRO B N 1
ATOM 6907 C CA . PRO B 1 431 ? -51.188 90.625 -18.375 1 17.69 431 PRO B CA 1
ATOM 6908 C C . PRO B 1 431 ? -50.031 89.812 -19 1 17.69 431 PRO B C 1
ATOM 6910 O O . PRO B 1 431 ? -50.219 89.125 -20.016 1 17.69 431 PRO B O 1
ATOM 6913 N N . PRO B 1 432 ? -48.625 90.062 -18.672 1 17.31 432 PRO B N 1
ATOM 6914 C CA . PRO B 1 432 ? -48.031 90.875 -19.734 1 17.31 432 PRO B CA 1
ATOM 6915 C C . PRO B 1 432 ? -47.531 90 -20.906 1 17.31 432 PRO B C 1
ATOM 6917 O O . PRO B 1 432 ? -47.469 88.812 -20.812 1 17.31 432 PRO B O 1
ATOM 6920 N N . LEU B 1 433 ? -46.031 90.188 -21.266 1 18.22 433 LEU B N 1
ATOM 6921 C CA . LEU B 1 433 ? -45.344 90.875 -22.375 1 18.22 433 LEU B CA 1
ATOM 6922 C C . LEU B 1 433 ? -44.938 89.875 -23.438 1 18.22 433 LEU B C 1
ATOM 6924 O O . LEU B 1 433 ? -44.594 88.688 -23.141 1 18.22 433 LEU B O 1
ATOM 6928 N N . PRO B 1 434 ? -44.938 90.312 -24.719 1 20.42 434 PRO B N 1
ATOM 6929 C CA . PRO B 1 434 ? -44.906 89.938 -26.156 1 20.42 434 PRO B CA 1
ATOM 6930 C C . PRO B 1 434 ? -43.594 89.312 -26.594 1 20.42 434 PRO B C 1
ATOM 6932 O O . PRO B 1 434 ? -42.656 89.25 -25.797 1 20.42 434 PRO B O 1
ATOM 6935 N N . PRO B 1 435 ? -43.031 89.938 -27.906 1 22.7 435 PRO B N 1
ATOM 6936 C CA . PRO B 1 435 ? -42.719 89.688 -29.297 1 22.7 435 PRO B CA 1
ATOM 6937 C C . PRO B 1 435 ? -41.219 89.438 -29.547 1 22.7 435 PRO B C 1
ATOM 6939 O O . PRO B 1 435 ? -40.844 88.562 -30.297 1 22.7 435 PRO B O 1
ATOM 6942 N N . GLY B 1 436 ? -40.125 90.562 -29.375 1 19.44 436 GLY B N 1
ATOM 6943 C CA . GLY B 1 436 ? -39.375 91.25 -30.438 1 19.44 436 GLY B CA 1
ATOM 6944 C C . GLY B 1 436 ? -38.344 90.312 -31.062 1 19.44 436 GLY B C 1
ATOM 6945 O O . GLY B 1 436 ? -37.938 89.312 -30.484 1 19.44 436 GLY B O 1
ATOM 6946 N N . PRO B 1 437 ? -38.031 90.625 -32.469 1 25.45 437 PRO B N 1
ATOM 6947 C CA . PRO B 1 437 ? -37.125 90.875 -33.594 1 25.45 437 PRO B CA 1
ATOM 6948 C C . PRO B 1 437 ? -35.844 91.562 -33.156 1 25.45 437 PRO B C 1
ATOM 6950 O O . PRO B 1 437 ? -34.75 91.125 -33.5 1 25.45 437 PRO B O 1
ATOM 6953 N N . GLN B 1 438 ? -35.781 93.375 -33.312 1 20.23 438 GLN B N 1
ATOM 6954 C CA . GLN B 1 438 ? -35.281 94.562 -34 1 20.23 438 GLN B CA 1
ATOM 6955 C C . GLN B 1 438 ? -34.094 95.188 -33.281 1 20.23 438 GLN B C 1
ATOM 6957 O O . GLN B 1 438 ? -33.906 94.938 -32.094 1 20.23 438 GLN B O 1
ATOM 6962 N N . TYR B 1 439 ? -33.344 96.688 -33.812 1 25.94 439 TYR B N 1
ATOM 6963 C CA . TYR B 1 439 ? -31.969 97.188 -33.781 1 25.94 439 TYR B CA 1
ATOM 6964 C C . TYR B 1 439 ? -31.328 96.938 -32.406 1 25.94 439 TYR B C 1
ATOM 6966 O O . TYR B 1 439 ? -30.172 96.562 -32.312 1 25.94 439 TYR B O 1
ATOM 6974 N N . PRO B 1 440 ? -31.688 97.812 -31.859 1 15.06 440 PRO B N 1
ATOM 6975 C CA . PRO B 1 440 ? -31.938 98.938 -30.922 1 15.06 440 PRO B CA 1
ATOM 6976 C C . PRO B 1 440 ? -32.156 98.438 -29.484 1 15.06 440 PRO B C 1
ATOM 6978 O O . PRO B 1 440 ? -32.562 97.312 -29.281 1 15.06 440 PRO B O 1
#

Secondary structure (DSSP, 8-state):
-EEEEEEEETTTTEEEEEEEE------HHHHHHHHHHHHHHHTT-HHHHHHHHHHH---HHHHHHHHHHHHHHTT--HHHHHHHTT-S------THHHHHHHHTTTTTTSTTS-TT----------------------------PPPPPPP-GGG--HHHHHHHHHHHHT-HHHHHHHHHHTT-HHHHHHHHTT-HHHHHHHHHHHHTS---HHHHHHHHHHTT-HHHHHHH--GGGHHHHHHHHHHHS-HHHHHHHHHHHHHHHHHH-SGGGGHHHHHHHHTT-HHHHHHHTTTS-HHHHHHHHHHHHHHH-----HHHHHHHHHHHHHHHHTT-HHHHHHHHHS-----HHHHHHHHHHHHHTTHHHHH-SPPPP----HHHHHHHHHHS------------------------------------------------/-EEEEEEEETTTTEEEEEEEE------HHHHHHHHHHHHHHHTT-HHHHHHHHHHH---HHHHHHHHHHHHHHTT--HHHHHHHTT-S------THHHHHHHHTTSSTT---S---S---------------------------PPPPPPP-GGG--HHHHHHHHHHHHT-HHHHHHHHHHTT-HHHHHHHHTT-HHHHHHHHHHHHTS---HHHHHHHHHHTT-HHHHHHH--GGGHHHHHHHHHHHS-HHHHHHHHHHHHHHHHHH-SGGGGHHHHHHHHTT-HHHHHHHTTTS-HHHHHHHHHHHHHHH-----HHHHHHHHHHHHHHHHTT-HHHHHHHHHS-----HHHHHHHHHHHHHTTHHHHH-SPPPP----HHHHHHHHHHS------------------------------------------------

Nearest PDB structures (foldseek):
  6zg5-assembly1_C  TM=5.835E-01  e=3.798E-06  Saccharomyces cerevisiae S288C
  4bzj-assembly1_C  TM=5.835E-01  e=3.798E-06  Saccharomyces cerevisiae
  5khr-assembly1_C  TM=2.111E-01  e=2.732E+00  Homo sapiens
  5khr-assembly1_C  TM=3.106E-01  e=4.014E+00  Homo sapiens
  5iww-assembly1_D  TM=2.321E-01  e=3.846E+00  unidentified

Radius of gyration: 55.2 Å; Cα contacts (8 Å, |Δi|>4): 824; chains: 2; bounding box: 101×209×114 Å

Foldseek 3Di:
DFDWDFDQDPVVRDTDTGTPDDPQAFDVVLQVLLVLLLVCLVVLNLLVVLCVQLVPDPPPLSNLLSNLLNCLSVVHALVVNLVSLPDDDDPPPPPVVVVVVPPVPPDPPPDVDDPPDDPDDDDDDDDDDPPPPPPCPVPPPPPDDDDDPDDDPVPQDPVNVVLVVCCVVPNLQVSLVVCVVVPVLVVQCVSCVVPPVSNVVSLVSVQVDDDDPVVVVVSCLVVVVLLVCLQDPDLVCLSVSLSSLSPRPDPVCLLVSLQSNLVNLLVVDDPSLSSSLSSCLSNLHLVSNCSSPVVDDLSSSLSSSLSSCSSPVDDDDPVNVVSLVVVCVVCVSSVNLVSNLSSLVPDDDPDLVSQQVNQVSCVVQPHCVRVVDDRGDRPPDPVVVVVCVVPVPPPPPPPPPPDDPDPPDPDDDDDDDDDDDDDDDDDDDDDDDDDDDDDD/DFDFDFDQDPVVNDTDTHGPPDPQAFPVVLQVLLVLLLVCLVVLNLLVVLCVQLVPDPDPLSNLLSNLLNCLSVVHALVVNLVSLVDDPDPPPPPVVVVPPPPPPPDPPDDVDDPPDDPDDDDDDDDDDCPPPPPCPVPPPPPDDDDDPDDDPVPQDPVNVVLVVCCVVPNLQVSLVVCVVVPVLVVQCVSCVVPPVSNVVSLVSVQVDDDDPVVVVVSCLVVVVLLVCLQDPDLVCLSVSLSSLSPRPDPVCLLVSLQSNLVNLLVVDDPSLSSSLSSCLSNLHLVSNCSSCVVDDLSSSLSSSLSSCSSPVDDDDPVNVVSLVVVCVVCVSSVNLVSNLSSLVPDDDPDLSSQQVNQVSCVVQPHCVRVVDDRGDRPPDPVVVVVCVVPPPPPDPPPPDPPPPDPDDDPPDDPDDDDDDDDDDDDDDDDDDDDDDDDD

InterPro domains:
  IPR040251 Protein transport protein SEC31-like [PTHR13923] (16-428)